Protein AF-0000000079272913 (afdb_homodimer)

InterPro domains:
  IPR000315 B-box-type zinc finger [PS50119] (164-207)
  IPR000315 B-box-type zinc finger [SM00336] (102-149)
  IPR000315 B-box-type zinc finger [SM00336] (164-207)
  IPR001841 Zinc finger, RING-type [PS50089] (20-64)
  IPR001841 Zinc finger, RING-type [SM00184] (20-63)
  IPR011042 Six-bladed beta-propeller, TolB-like [G3DSA:2.120.10.30] (421-635)
  IPR013083 Zinc finger, RING/FYVE/PHD-type [G3DSA:3.30.40.10] (12-93)
  IPR047153 TRIM45/56/19-like [PTHR25462] (18-502)

Radius of gyration: 60.34 Å; Cα contacts (8 Å, |Δi|>4): 2520; chains: 2; bounding box: 81×194×113 Å

Foldseek 3Di:
DVVVVLVVVVVVPPPQQQAAPQVRHGADQWFAFPVRHIHHLVSQVVQCVVPVDDPFWGADPPPRDIGGADPVGSNPGDTDLVSVVVSLVVVVVVVVVPPDPPPQFAWPVDPPRDRFQKAFPVVRTGHHPVVVVVLCPDPVNVPTDIGGPPVPPVPCPPSNVVVVVVQADPVDPPFGFFKAWPVVRDTDGPVCCVPVVVDPVIDMDTPVVVVVVVVVVVVVVVVVVVVVVVVVVVVVVLVVLVVLVVVVVVVLVVVVLVVLVVVVVVVVVVVVVVVVVVQVVLLVVLVVVVVVLVVLQVVLVVLLVVLVVVVVVCVPPPDPVVCVVCVVVSVVSNPCPPSNPGDDDDPVSVDDDDDDDDDDDPDDSDDDDPDKAKDFDDWLFDDPDPPWAQFWFEWEAFPQRWIWTDRQVQQWIWIAHPVSDIDTACSVNAHGWHYWYAFPQRWIWTDGAQKIWIAHNVRHTDDIEGFDPPPPPDPFRWGWAEWEADPQGWIWIFTQRQQWIWIHHNVRHTDDIAHDNQGDHEWEAFPPGKIWHFHQVQQWIFIAHPVNHGQDIDHNADDPWHWGWAYWYADPSGKIKTWTFTVPDQGIWIWIGHNSGHTDGTRDDNAHAWHYWDAGPSGWIWTDRTGIIIIMDID/DVVVVVVVVVVVPPPQQQAAPQVRHGADQWFAFPVRHIHHLVSQVVQCVVPVDDPFWGADPPPRDIGGADPVGSNPGDTDLVSVVVSLVVVVVVVVVPPDPPPQQAWPVDPPRHRFQKAFPVVRTGHRPVVVVVLCPDPVNVPTDIGGPPPPPVPCPPSNVVVVVVQADPVDPPFGFFKAWPVVRDTDGPVCCVPVVVDPVIDMDTPVVVVVVVVVVVVVVVVVVVVVVVVVVVVVVLVVLVVLVVVVVVVLVVVVLVVLVVVVVVVVVVVVVVVVVVQVVLLVVLVVVVVVLVVLLVVLVVLLVVLVVVVVVCVVPPDPVVCVVCVVVSVVSNPCPVSNPRDDDDPVSVDDDDDDDDDDDPDDSDDDDPDKAKDFDDWLFDDPDPPWAQFWFEWEAFPQRWIWTDRQVQQWIWIAHPVSDIDTACSVNAHGWHYWYAFPQRWIWTDGAQKIWIAHNVRHTDDIEGFDPPPPPDPFRWGWAEWEADPQGWIWIFTQRQQWIWIHHNVRHTDDIAHDNQGDHEWEAFPPQKIWHFHQVQQWIFIAHPNNHGQDIDHNADVPWHWGWAYWYADPSGKIKTWTFTVPDQGIWIWIGGNSGHTDGTRDDNAHAWHYWDAGPSGWIWTDRTGIIIIMDID

Organism: Patiria miniata (NCBI:txid46514)

Solvent-accessible surface area (backbone atoms only — not comparable to full-atom values): 66947 Å² total; per-residue (Å²): 118,70,70,62,56,61,56,58,59,57,72,68,53,62,75,79,72,52,36,14,80,85,78,68,38,69,55,50,70,31,28,43,46,65,83,65,50,58,37,21,49,66,54,52,51,51,48,47,68,66,42,83,50,62,91,56,52,43,63,39,89,85,79,62,50,75,26,76,48,45,95,72,32,78,79,53,39,51,71,38,59,47,61,48,37,49,49,51,48,50,51,49,48,44,53,65,71,62,74,53,71,83,68,74,48,44,17,67,78,50,93,78,69,41,59,34,46,30,34,31,65,69,74,70,37,33,22,16,66,69,52,48,54,46,30,63,68,36,83,88,39,44,80,43,52,69,50,60,58,76,73,65,73,84,64,62,52,72,59,50,58,56,47,58,60,66,43,38,30,90,88,43,82,95,30,55,54,52,32,32,28,65,68,78,63,42,77,25,18,73,61,45,43,63,67,77,47,50,54,92,79,45,51,66,36,48,45,73,58,44,47,54,53,49,54,48,54,49,52,52,44,52,50,52,46,52,52,50,51,52,51,45,52,53,40,52,49,48,38,51,42,37,50,50,25,28,52,52,26,45,51,48,36,42,51,52,46,50,51,49,44,52,52,53,43,49,53,48,50,50,39,42,51,53,52,42,51,49,50,52,50,52,50,50,53,45,46,48,53,51,49,51,48,52,49,52,43,48,53,41,50,53,51,50,49,50,49,50,52,49,49,52,52,44,71,73,61,40,52,69,70,58,45,57,67,44,39,68,47,54,54,59,65,55,60,48,77,73,62,68,66,68,74,73,68,62,71,64,64,24,43,47,26,53,48,74,52,88,41,64,53,96,62,67,47,51,43,82,27,62,56,86,44,63,43,82,69,46,67,58,56,54,62,96,57,98,63,44,48,71,26,26,33,13,31,26,55,44,94,88,61,27,33,41,32,23,21,32,68,71,12,28,33,36,35,32,41,88,87,65,50,74,43,81,38,52,64,89,70,39,70,46,34,31,18,34,33,55,44,97,80,41,32,36,40,30,22,32,41,62,32,37,39,33,22,40,73,86,66,43,81,76,52,66,41,64,76,80,75,70,79,73,73,74,80,62,63,62,34,39,26,13,36,29,57,46,96,86,42,36,33,38,37,27,22,38,50,64,18,26,35,38,32,21,42,79,88,53,50,74,73,47,77,39,75,39,87,64,43,28,44,15,29,25,56,42,65,93,59,22,41,34,36,14,17,42,88,78,18,28,42,36,30,25,39,82,86,55,48,78,73,45,74,38,68,56,44,52,93,96,35,66,20,31,30,33,13,32,30,50,53,97,62,25,36,33,38,32,16,23,40,28,80,83,50,84,29,6,31,28,39,34,26,42,77,80,64,47,78,73,47,74,64,44,70,63,30,77,44,38,24,15,36,34,59,41,97,89,56,30,41,39,34,20,30,24,54,33,34,38,31,32,36,70,54,117,71,69,61,56,59,58,57,59,58,70,69,53,61,76,78,72,53,36,15,80,84,77,67,38,70,53,50,68,30,27,44,44,64,83,66,50,57,35,22,50,65,53,52,50,52,48,49,69,66,41,82,52,62,90,56,51,44,63,39,88,86,79,61,49,74,26,76,46,44,94,74,32,78,78,54,38,51,70,37,59,46,59,48,38,48,48,50,49,49,52,48,48,45,50,67,69,62,72,52,71,84,67,72,48,43,17,70,78,53,94,78,68,41,58,34,45,28,35,31,64,68,74,70,37,34,21,15,68,69,52,48,53,45,31,62,67,37,81,89,38,45,81,44,53,69,50,58,62,75,72,67,70,86,63,62,53,71,57,48,56,58,47,57,60,65,41,39,32,91,87,43,84,95,30,54,52,51,32,32,29,65,70,76,63,43,78,25,19,73,62,45,43,62,68,76,47,50,54,91,79,45,52,66,36,47,44,74,58,45,48,54,52,49,54,49,55,50,54,52,46,50,50,54,46,52,55,48,49,53,52,46,52,55,42,52,49,49,39,52,42,36,51,50,26,28,52,52,25,44,52,47,36,42,47,52,46,50,52,51,46,53,52,50,43,50,54,49,52,50,39,42,50,54,51,42,50,49,50,52,49,52,50,51,54,43,46,50,53,51,49,50,49,52,51,53,43,48,54,46,50,51,53,51,49,52,51,51,53,50,50,53,51,43,70,71,61,40,52,70,67,57,44,58,70,42,39,68,46,54,55,60,66,55,62,45,77,74,64,67,64,68,73,72,70,62,70,65,64,24,42,48,28,52,48,73,52,87,39,64,53,94,63,66,47,50,45,82,26,62,57,86,42,62,42,82,70,45,68,57,56,54,62,96,56,96,64,43,48,70,25,25,34,14,30,27,54,44,92,88,62,27,33,43,32,21,20,30,68,70,13,27,33,37,35,32,40,88,87,66,50,76,42,82,38,53,63,87,71,41,71,45,34,31,19,35,33,54,44,95,80,40,32,35,40,31,23,32,42,64,32,38,40,33,23,40,74,86,67,43,82,72,51,68,40,62,75,79,75,70,79,76,74,74,79,62,64,63,33,38,27,13,37,28,58,47,96,86,42,36,33,40,38,27,23,38,49,64,19,27,35,38,33,22,43,80,88,52,50,74,72,47,75,39,76,38,87,63,44,28,44,14,29,24,56,43,64,94,60,22,41,34,34,14,18,43,90,77,18,27,42,36,32,25,38,81,86,55,48,81,72,46,75,39,67,56,44,52,94,95,34,67,20,33,30,34,14,33,30,50,52,96,62,26,37,33,35,32,16,22,41,26,80,81,49,84,27,6,31,28,40,34,26,40,76,81,64,47,81,74,48,72,64,44,70,64,30,77,44,36,24,16,36,33,59,42,96,87,56,31,41,37,36,18,29,24,54,35,35,40,33,31,34,69,53

Structure (mmCIF, N/CA/C/O backbone):
data_AF-0000000079272913-model_v1
#
loop_
_entity.id
_entity.type
_entity.pdbx_description
1 polymer 'Uncharacterized protein'
#
loop_
_atom_site.group_PDB
_atom_site.id
_atom_site.type_symbol
_atom_site.label_atom_id
_atom_site.label_alt_id
_atom_site.label_comp_id
_atom_site.label_asym_id
_atom_site.label_entity_id
_atom_site.label_seq_id
_atom_site.pdbx_PDB_ins_code
_atom_site.Cartn_x
_atom_site.Cartn_y
_atom_site.Cartn_z
_atom_site.occupancy
_atom_site.B_iso_or_equiv
_atom_site.auth_seq_id
_atom_site.auth_comp_id
_atom_site.auth_asym_id
_atom_site.auth_atom_id
_atom_site.pdbx_PDB_model_num
ATOM 1 N N . MET A 1 1 ? 23.469 67.25 48.531 1 22.83 1 MET A N 1
ATOM 2 C CA . MET A 1 1 ? 22.156 66.688 48.219 1 22.83 1 MET A CA 1
ATOM 3 C C . MET A 1 1 ? 21.828 66.875 46.719 1 22.83 1 MET A C 1
ATOM 5 O O . MET A 1 1 ? 21.031 66.125 46.188 1 22.83 1 MET A O 1
ATOM 9 N N . ALA A 1 2 ? 22.281 67.938 46.188 1 29.92 2 ALA A N 1
ATOM 10 C CA . ALA A 1 2 ? 22.062 68.25 44.781 1 29.92 2 ALA A CA 1
ATOM 11 C C . ALA A 1 2 ? 22.859 67.312 43.875 1 29.92 2 ALA A C 1
ATOM 13 O O . ALA A 1 2 ? 22.438 67 42.75 1 29.92 2 ALA A O 1
ATOM 14 N N . GLU A 1 3 ? 23.984 66.938 44.281 1 32.53 3 GLU A N 1
ATOM 15 C CA . GLU A 1 3 ? 24.844 66.062 43.5 1 32.53 3 GLU A CA 1
ATOM 16 C C . GLU A 1 3 ? 24.172 64.688 43.25 1 32.53 3 GLU A C 1
ATOM 18 O O . GLU A 1 3 ? 24.328 64.125 42.156 1 32.53 3 GLU A O 1
ATOM 23 N N . ALA A 1 4 ? 23.547 64.125 44.219 1 34.59 4 ALA A N 1
ATOM 24 C CA . ALA A 1 4 ? 22.938 62.812 44.156 1 34.59 4 ALA A CA 1
ATOM 25 C C . ALA A 1 4 ? 21.734 62.781 43.219 1 34.59 4 ALA A C 1
ATOM 27 O O . ALA A 1 4 ? 21.422 61.75 42.625 1 34.59 4 ALA A O 1
ATOM 28 N N . ALA A 1 5 ? 21.031 63.875 43.125 1 36.38 5 ALA A N 1
ATOM 29 C CA . ALA A 1 5 ? 19.828 63.906 42.281 1 36.38 5 ALA A CA 1
ATOM 30 C C . ALA A 1 5 ? 20.203 63.875 40.781 1 36.38 5 ALA A C 1
ATOM 32 O O . ALA A 1 5 ? 19.469 63.312 39.969 1 36.38 5 ALA A O 1
ATOM 33 N N . ALA A 1 6 ? 21.281 64.5 40.375 1 37.81 6 ALA A N 1
ATOM 34 C CA . ALA A 1 6 ? 21.719 64.5 38.969 1 37.81 6 ALA A CA 1
ATOM 35 C C . ALA A 1 6 ? 22.141 63.094 38.531 1 37.81 6 ALA A C 1
ATOM 37 O O . ALA A 1 6 ? 21.953 62.719 37.375 1 37.81 6 ALA A O 1
ATOM 38 N N . LYS A 1 7 ? 22.703 62.281 39.344 1 41.06 7 LYS A N 1
ATOM 39 C CA . LYS A 1 7 ? 23.188 60.906 39.062 1 41.06 7 LYS A CA 1
ATOM 40 C C . LYS A 1 7 ? 22.031 59.969 38.781 1 41.06 7 LYS A C 1
ATOM 42 O O . LYS A 1 7 ? 22.141 59.062 37.969 1 41.06 7 LYS A O 1
ATOM 47 N N . SER A 1 8 ? 20.891 60.031 39.5 1 37.78 8 SER A N 1
ATOM 48 C CA . SER A 1 8 ? 19.781 59.094 39.375 1 37.78 8 SER A CA 1
ATOM 49 C C . SER A 1 8 ? 18.984 59.344 38.094 1 37.78 8 SER A C 1
ATOM 51 O O . SER A 1 8 ? 18.359 58.406 37.594 1 37.78 8 SER A O 1
ATOM 53 N N . VAL A 1 9 ? 18.828 60.594 37.688 1 39.16 9 VAL A N 1
ATOM 54 C CA . VAL A 1 9 ? 18.062 60.844 36.469 1 39.16 9 VAL A CA 1
ATOM 55 C C . VAL A 1 9 ? 18.797 60.219 35.281 1 39.16 9 VAL A C 1
ATOM 57 O O . VAL A 1 9 ? 18.156 59.719 34.344 1 39.16 9 VAL A O 1
ATOM 60 N N . LEU A 1 10 ? 20.156 60.25 35.281 1 41.31 10 LEU A N 1
ATOM 61 C CA . LEU A 1 10 ? 20.953 59.688 34.188 1 41.31 10 LEU A CA 1
ATOM 62 C C . LEU A 1 10 ? 20.734 58.188 34.062 1 41.31 10 LEU A C 1
ATOM 64 O O . LEU A 1 10 ? 20.969 57.594 33.031 1 41.31 10 LEU A O 1
ATOM 68 N N . GLY A 1 11 ? 20.609 57.5 35.125 1 42.06 11 GLY A N 1
ATOM 69 C CA . GLY A 1 11 ? 20.516 56.062 35.094 1 42.06 11 GLY A CA 1
ATOM 70 C C . GLY A 1 11 ? 19.297 55.562 34.344 1 42.06 11 GLY A C 1
ATOM 71 O O . GLY A 1 11 ? 19.266 54.375 33.938 1 42.06 11 GLY A O 1
ATOM 72 N N . THR A 1 12 ? 18.25 56.281 34.438 1 44.31 12 THR A N 1
ATOM 73 C CA . THR A 1 12 ? 17.047 55.719 33.875 1 44.31 12 THR A CA 1
ATOM 74 C C . THR A 1 12 ? 16.922 56.062 32.406 1 44.31 12 THR A C 1
ATOM 76 O O . THR A 1 12 ? 15.977 55.625 31.734 1 44.31 12 THR A O 1
ATOM 79 N N . ILE A 1 13 ? 17.531 57.219 31.906 1 47.38 13 ILE A N 1
ATOM 80 C CA . ILE A 1 13 ? 17.359 57.5 30.484 1 47.38 13 ILE A CA 1
ATOM 81 C C . ILE A 1 13 ? 18.188 56.5 29.656 1 47.38 13 ILE A C 1
ATOM 83 O O . ILE A 1 13 ? 19.406 56.406 29.828 1 47.38 13 ILE A O 1
ATOM 87 N N . SER A 1 14 ? 17.734 55.5 29.141 1 46.62 14 SER A N 1
ATOM 88 C CA . SER A 1 14 ? 18.438 54.562 28.25 1 46.62 14 SER A CA 1
ATOM 89 C C . SER A 1 14 ? 19.359 55.312 27.281 1 46.62 14 SER A C 1
ATOM 91 O O . SER A 1 14 ? 18.969 56.344 26.719 1 46.62 14 SER A O 1
ATOM 93 N N . ARG A 1 15 ? 20.719 55.188 27.375 1 48.09 15 ARG A N 1
ATOM 94 C CA . ARG A 1 15 ? 21.812 55.656 26.531 1 48.09 15 ARG A CA 1
ATOM 95 C C . ARG A 1 15 ? 21.359 55.812 25.078 1 48.09 15 ARG A C 1
ATOM 97 O O . ARG A 1 15 ? 21.797 56.719 24.375 1 48.09 15 ARG A O 1
ATOM 104 N N . GLY A 1 16 ? 20.547 54.938 24.625 1 52.78 16 GLY A N 1
ATOM 105 C CA . GLY A 1 16 ? 20.094 54.906 23.25 1 52.78 16 GLY A CA 1
ATOM 106 C C . GLY A 1 16 ? 19.266 56.125 22.859 1 52.78 16 GLY A C 1
ATOM 107 O O . GLY A 1 16 ? 19.078 56.406 21.672 1 52.78 16 GLY A O 1
ATOM 108 N N . HIS A 1 17 ? 18.875 56.938 23.875 1 61.5 17 HIS A N 1
ATOM 109 C CA . HIS A 1 17 ? 17.953 58.062 23.609 1 61.5 17 HIS A CA 1
ATOM 110 C C . HIS A 1 17 ? 18.703 59.344 23.391 1 61.5 17 HIS A C 1
ATOM 112 O O . HIS A 1 17 ? 18.109 60.375 23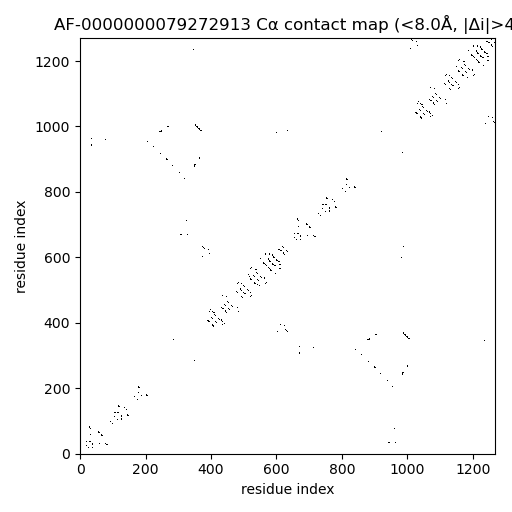.031 1 61.5 17 HIS A O 1
ATOM 118 N N . LEU A 1 18 ? 19.984 59.375 23.531 1 71.25 18 LEU A N 1
ATOM 119 C CA . LEU A 1 18 ? 20.703 60.625 23.391 1 71.25 18 LEU A CA 1
ATOM 120 C C . LEU A 1 18 ? 21.469 60.688 22.078 1 71.25 18 LEU A C 1
ATOM 122 O O . LEU A 1 18 ? 22.328 61.531 21.891 1 71.25 18 LEU A O 1
ATOM 126 N N . GLU A 1 19 ? 21.188 59.719 21.297 1 77.69 19 GLU A N 1
ATOM 127 C CA . GLU A 1 19 ? 21.891 59.688 20.016 1 77.69 19 GLU A CA 1
ATOM 128 C C . GLU A 1 19 ? 20.922 59.938 18.859 1 77.69 19 GLU A C 1
ATOM 130 O O . GLU A 1 19 ? 19.781 59.469 18.875 1 77.69 19 GLU A O 1
ATOM 135 N N . CYS A 1 20 ? 21.375 60.75 18.031 1 79.81 20 CYS A N 1
ATOM 136 C CA . CYS A 1 20 ? 20.625 60.969 16.797 1 79.81 20 CYS A CA 1
ATOM 137 C C . CYS A 1 20 ? 20.547 59.688 15.977 1 79.81 20 CYS A C 1
ATOM 139 O O . CYS A 1 20 ? 21.562 59.062 15.734 1 79.81 20 CYS A O 1
ATOM 141 N N . PRO A 1 21 ? 19.406 59.25 15.602 1 75.38 21 PRO A N 1
ATOM 142 C CA . PRO A 1 21 ? 19.266 58.031 14.844 1 75.38 21 PRO A CA 1
ATOM 143 C C . PRO A 1 21 ? 19.859 58.094 13.438 1 75.38 21 PRO A C 1
ATOM 145 O O . PRO A 1 21 ? 20.109 57.094 12.805 1 75.38 21 PRO A O 1
ATOM 148 N N . ILE A 1 22 ? 20.125 59.281 12.875 1 78.06 22 ILE A N 1
ATOM 149 C CA . ILE A 1 22 ? 20.672 59.469 11.531 1 78.06 22 ILE A CA 1
ATOM 150 C C . ILE A 1 22 ? 22.188 59.344 11.578 1 78.06 22 ILE A C 1
ATOM 152 O O . ILE A 1 22 ? 22.781 58.531 10.898 1 78.06 22 ILE A O 1
ATOM 156 N N . CYS A 1 23 ? 22.797 60.188 12.453 1 75.44 23 CYS A N 1
ATOM 157 C CA . CYS A 1 23 ? 24.25 60.219 12.477 1 75.44 23 CYS A CA 1
ATOM 158 C C . CYS A 1 23 ? 24.797 59.281 13.547 1 75.44 23 CYS A C 1
ATOM 160 O O . CYS A 1 23 ? 26 59 13.57 1 75.44 23 CYS A O 1
ATOM 162 N N . CYS A 1 24 ? 24.062 58.781 14.461 1 75.75 24 CYS A N 1
ATOM 163 C CA . CYS A 1 24 ? 24.422 57.875 15.539 1 75.75 24 CYS A CA 1
ATOM 164 C C . CYS A 1 24 ? 25.391 58.531 16.516 1 75.75 24 CYS A C 1
ATOM 166 O O . CYS A 1 24 ? 26.156 57.844 17.188 1 75.75 24 CYS A O 1
ATOM 168 N N . CYS A 1 25 ? 25.391 59.812 16.484 1 75.56 25 CYS A N 1
ATOM 169 C CA . CYS A 1 25 ? 26.188 60.562 17.438 1 75.56 25 CYS A CA 1
ATOM 170 C C . CYS A 1 25 ? 25.297 61.312 18.438 1 75.56 25 CYS A C 1
ATOM 172 O O . CYS A 1 25 ? 24.062 61.219 18.344 1 75.56 25 CYS A O 1
ATOM 174 N N . ARG A 1 26 ? 25.953 61.812 19.406 1 78.94 26 ARG A N 1
ATOM 175 C CA . ARG A 1 26 ? 25.219 62.594 20.391 1 78.94 26 ARG A CA 1
ATOM 176 C C . ARG A 1 26 ? 24.547 63.781 19.719 1 78.94 26 ARG A C 1
ATOM 178 O O . ARG A 1 26 ? 25.125 64.438 18.828 1 78.94 26 ARG A O 1
ATOM 185 N N . PHE A 1 27 ? 23.359 64.062 20.141 1 82.06 27 PHE A N 1
ATOM 186 C CA . PHE A 1 27 ? 22.547 65.125 19.531 1 82.06 27 PHE A CA 1
ATOM 187 C C . PHE A 1 27 ? 23.281 66.438 19.547 1 82.06 27 PHE A C 1
ATOM 189 O O . PHE A 1 27 ? 23.891 66.812 20.547 1 82.06 27 PHE A O 1
ATOM 196 N N . THR A 1 28 ? 23.391 67.062 18.438 1 77.88 28 THR A N 1
ATOM 197 C CA . THR A 1 28 ? 23.828 68.438 18.297 1 77.88 28 THR A CA 1
ATOM 198 C C . THR A 1 28 ? 22.688 69.312 17.812 1 77.88 28 THR A C 1
ATOM 200 O O . THR A 1 28 ? 22.203 69.125 16.688 1 77.88 28 THR A O 1
ATOM 203 N N . ASP A 1 29 ? 22.25 70.188 18.641 1 79 29 ASP A N 1
ATOM 204 C CA . ASP A 1 29 ? 21.109 71.062 18.344 1 79 29 ASP A CA 1
ATOM 205 C C . ASP A 1 29 ? 19.891 70.25 17.906 1 79 29 ASP A C 1
ATOM 207 O O . ASP A 1 29 ? 19.453 70.375 16.766 1 79 29 ASP A O 1
ATOM 211 N N . PRO A 1 30 ? 19.438 69.5 18.781 1 84.5 30 PRO A N 1
ATOM 212 C CA . PRO A 1 30 ? 18.328 68.562 18.453 1 84.5 30 PRO A CA 1
ATOM 213 C C . PRO A 1 30 ? 17.047 69.312 18.109 1 84.5 30 PRO A C 1
ATOM 215 O O . PRO A 1 30 ? 16.688 70.312 18.766 1 84.5 30 PRO A O 1
ATOM 218 N N . LYS A 1 31 ? 16.438 68.938 17.016 1 85.69 31 LYS A N 1
ATOM 219 C CA . LYS A 1 31 ? 15.133 69.438 16.578 1 85.69 31 LYS A CA 1
ATOM 220 C C . LYS A 1 31 ? 14.055 68.375 16.672 1 85.69 31 LYS A C 1
ATOM 222 O O . LYS A 1 31 ? 14.328 67.188 16.438 1 85.69 31 LYS A O 1
ATOM 227 N N . LEU A 1 32 ? 12.945 68.75 17.078 1 86.19 32 LEU A N 1
ATOM 228 C CA . LEU A 1 32 ? 11.828 67.812 17.234 1 86.19 32 LEU A CA 1
ATOM 229 C C . LEU A 1 32 ? 10.922 67.812 16.016 1 86.19 32 LEU A C 1
ATOM 231 O O . LEU A 1 32 ? 10.5 68.938 15.578 1 86.19 32 LEU A O 1
ATOM 235 N N . LEU A 1 33 ? 10.711 66.688 15.484 1 85.44 33 LEU A N 1
ATOM 236 C CA . LEU A 1 33 ? 9.805 66.625 14.344 1 85.44 33 LEU A CA 1
ATOM 237 C C . LEU A 1 33 ? 8.359 66.438 14.812 1 85.44 33 LEU A C 1
ATOM 239 O O . LEU A 1 33 ? 8.109 66.312 16.016 1 85.44 33 LEU A O 1
ATOM 243 N N . ASP A 1 34 ? 7.371 66.5 13.82 1 82.06 34 ASP A N 1
ATOM 244 C CA . ASP A 1 34 ? 5.953 66.375 14.148 1 82.06 34 ASP A CA 1
ATOM 245 C C . ASP A 1 34 ? 5.645 65 14.727 1 82.06 34 ASP A C 1
ATOM 247 O O . ASP A 1 34 ? 4.68 64.812 15.477 1 82.06 34 ASP A O 1
ATOM 251 N N . CYS A 1 35 ? 6.527 64 14.453 1 79.06 35 CYS A N 1
ATOM 252 C CA . CYS A 1 35 ? 6.328 62.656 14.914 1 79.06 35 CYS A CA 1
ATOM 253 C C . CYS A 1 35 ? 6.984 62.438 16.266 1 79.06 35 CYS A C 1
ATOM 255 O O . CYS A 1 35 ? 6.969 61.312 16.797 1 79.06 35 CYS A O 1
ATOM 257 N N . LEU A 1 36 ? 7.598 63.469 16.797 1 80.88 36 LEU A N 1
ATOM 258 C CA . LEU A 1 36 ? 8.211 63.562 18.109 1 80.88 36 LEU A CA 1
ATOM 259 C C . LEU A 1 36 ? 9.578 62.875 18.109 1 80.88 36 LEU A C 1
ATOM 261 O O . LEU A 1 36 ? 10.18 62.688 19.172 1 80.88 36 LEU A O 1
ATOM 265 N N . HIS A 1 37 ? 10.023 62.469 16.906 1 80.62 37 HIS A N 1
ATOM 266 C CA . HIS A 1 37 ? 11.406 62.031 16.828 1 80.62 37 HIS A CA 1
ATOM 267 C C . HIS A 1 37 ? 12.359 63.219 16.75 1 80.62 37 HIS A C 1
ATOM 269 O O . HIS A 1 37 ? 12.047 64.25 16.125 1 80.62 37 HIS A O 1
ATOM 275 N N . SER A 1 38 ? 13.391 63.062 17.438 1 84.81 38 SER A N 1
ATOM 276 C CA . SER A 1 38 ? 14.383 64.125 17.453 1 84.81 38 SER A CA 1
ATOM 277 C C . SER A 1 38 ? 15.578 63.781 16.578 1 84.81 38 SER A C 1
ATOM 279 O O . SER A 1 38 ? 16.016 62.625 16.531 1 84.81 38 SER A O 1
ATOM 281 N N . CYS A 1 39 ? 16 64.812 15.82 1 86.31 39 CYS A N 1
ATOM 282 C CA . CYS A 1 39 ? 17.188 64.688 14.977 1 86.31 39 CYS A CA 1
ATOM 283 C C . CYS A 1 39 ? 18.062 65.938 15.078 1 86.31 39 CYS A C 1
ATOM 285 O O . CYS A 1 39 ? 17.562 67 15.406 1 86.31 39 CYS A O 1
ATOM 287 N N . CYS A 1 40 ? 19.359 65.688 14.789 1 84.56 40 CYS A N 1
ATOM 288 C CA . CYS A 1 40 ? 20.266 66.875 14.758 1 84.56 40 CYS A CA 1
ATOM 289 C C . CYS A 1 40 ? 19.906 67.812 13.617 1 84.56 40 CYS A C 1
ATOM 291 O O . CYS A 1 40 ? 19.469 67.312 12.555 1 84.56 40 CYS A O 1
ATOM 293 N N . LEU A 1 41 ? 20.031 69.062 13.844 1 85.38 41 LEU A N 1
ATOM 294 C CA . LEU A 1 41 ? 19.75 70 12.812 1 85.38 41 LEU A CA 1
ATOM 295 C C . LEU A 1 41 ? 20.562 69.75 11.555 1 85.38 41 LEU A C 1
ATOM 297 O O . LEU A 1 41 ? 20.031 69.75 10.445 1 85.38 41 LEU A O 1
ATOM 301 N N . ASN A 1 42 ? 21.812 69.375 11.734 1 82.19 42 ASN A N 1
ATOM 302 C CA . ASN A 1 42 ? 22.688 69.125 10.594 1 82.19 42 ASN A CA 1
ATOM 303 C C . ASN A 1 42 ? 22.266 67.875 9.852 1 82.19 42 ASN A C 1
ATOM 305 O O . ASN A 1 42 ? 22.328 67.812 8.617 1 82.19 42 ASN A O 1
ATOM 309 N N . CYS A 1 43 ? 21.906 66.938 10.609 1 84.81 43 CYS A N 1
ATOM 310 C CA . CYS A 1 43 ? 21.469 65.688 10.008 1 84.81 43 CYS A CA 1
ATOM 311 C C . CYS A 1 43 ? 20.203 65.875 9.188 1 84.81 43 CYS A C 1
ATOM 313 O O . CYS A 1 43 ? 20.047 65.25 8.125 1 84.81 43 CYS A O 1
ATOM 315 N N . LEU A 1 44 ? 19.312 66.625 9.68 1 86 44 LEU A N 1
ATOM 316 C CA . LEU A 1 44 ? 18.078 66.938 8.961 1 86 44 LEU A CA 1
ATOM 317 C C . LEU A 1 44 ? 18.375 67.688 7.672 1 86 44 LEU A C 1
ATOM 319 O O . LEU A 1 44 ? 17.719 67.5 6.652 1 86 44 LEU A O 1
ATOM 323 N N . ASP A 1 45 ? 19.328 68.5 7.699 1 83.62 45 ASP A N 1
ATOM 324 C CA . ASP A 1 45 ? 19.734 69.25 6.523 1 83.62 45 ASP A CA 1
ATOM 325 C C . ASP A 1 45 ? 20.281 68.312 5.438 1 83.62 45 ASP A C 1
ATOM 327 O O . ASP A 1 45 ? 19.953 68.5 4.258 1 83.62 45 ASP A O 1
ATOM 331 N N . GLU A 1 46 ? 21.047 67.5 5.914 1 82.25 46 GLU A N 1
ATOM 332 C CA . GLU A 1 46 ? 21.594 66.5 4.969 1 82.25 46 GLU A CA 1
ATOM 333 C C . GLU A 1 46 ? 20.484 65.625 4.371 1 82.25 46 GLU A C 1
ATOM 335 O O . GLU A 1 46 ? 20.547 65.312 3.188 1 82.25 46 GLU A O 1
ATOM 340 N N . LEU A 1 47 ? 19.594 65.188 5.117 1 81.62 47 LEU A N 1
ATOM 341 C CA . LEU A 1 47 ? 18.5 64.375 4.672 1 81.62 47 LEU A CA 1
ATOM 342 C C . LEU A 1 47 ? 17.672 65.062 3.605 1 81.62 47 LEU A C 1
ATOM 344 O O . LEU A 1 47 ? 17.234 64.438 2.635 1 81.62 47 LEU A O 1
ATOM 348 N N . ILE A 1 48 ? 17.344 66.312 3.861 1 77.88 48 ILE A N 1
ATOM 349 C CA . ILE A 1 48 ? 16.547 67.062 2.912 1 77.88 48 ILE A CA 1
ATOM 350 C C . ILE A 1 48 ? 17.297 67.188 1.587 1 77.88 48 ILE A C 1
ATOM 352 O O . ILE A 1 48 ? 16.688 67.125 0.516 1 77.88 48 ILE A O 1
ATOM 356 N N . SER A 1 49 ? 18.547 67.375 1.796 1 74.06 49 SER A N 1
ATOM 357 C CA . SER A 1 49 ? 19.344 67.5 0.584 1 74.06 49 SER A CA 1
ATOM 358 C C . SER A 1 49 ? 19.328 66.188 -0.22 1 74.06 49 SER A C 1
ATOM 360 O O . SER A 1 49 ? 19.391 66.25 -1.451 1 74.06 49 SER A O 1
ATOM 362 N N . ARG A 1 50 ? 19.203 65.188 0.471 1 69.25 50 ARG A N 1
ATOM 363 C CA . ARG A 1 50 ? 19.219 63.875 -0.194 1 69.25 50 ARG A CA 1
ATOM 364 C C . ARG A 1 50 ? 17.844 63.531 -0.763 1 69.25 50 ARG A C 1
ATOM 366 O O . ARG A 1 50 ? 17.75 62.844 -1.769 1 69.25 50 ARG A O 1
ATOM 373 N N . GLN A 1 51 ? 16.906 63.844 0.07 1 68.62 51 GLN A N 1
ATOM 374 C CA . GLN A 1 51 ? 15.539 63.5 -0.33 1 68.62 51 GLN A CA 1
ATOM 375 C C . GLN A 1 51 ? 14.992 64.5 -1.336 1 68.62 51 GLN A C 1
ATOM 377 O O . GLN A 1 51 ? 15.375 65.688 -1.312 1 68.62 51 GLN A O 1
ATOM 382 N N . GLN A 1 52 ? 15.055 64.375 -2.635 1 55.94 52 GLN A N 1
ATOM 383 C CA . GLN A 1 52 ? 14.445 65.312 -3.561 1 55.94 52 GLN A CA 1
ATOM 384 C C . GLN A 1 52 ? 13.227 66 -2.936 1 55.94 52 GLN A C 1
ATOM 386 O O . GLN A 1 52 ? 12.117 65.438 -3 1 55.94 52 GLN A O 1
ATOM 391 N N . PRO A 1 53 ? 13.359 66.625 -1.985 1 51.59 53 PRO A N 1
ATOM 392 C CA . PRO A 1 53 ? 12.258 67.188 -1.182 1 51.59 53 PRO A CA 1
ATOM 393 C C . PRO A 1 53 ? 11.211 67.938 -2.021 1 51.59 53 PRO A C 1
ATOM 395 O O . PRO A 1 53 ? 11.57 68.625 -2.965 1 51.59 53 PRO A O 1
ATOM 398 N N . LYS A 1 54 ? 10.219 67.438 -2.346 1 55.03 54 LYS A N 1
ATOM 399 C CA . LYS A 1 54 ? 9.219 68.438 -2.65 1 55.03 54 LYS A CA 1
ATOM 400 C C . LYS A 1 54 ? 9.336 69.625 -1.698 1 55.03 54 LYS A C 1
ATOM 402 O O . LYS A 1 54 ? 9.766 69.438 -0.553 1 55.03 54 LYS A O 1
ATOM 407 N N . ALA A 1 55 ? 9.305 70.75 -2.008 1 59.56 55 ALA A N 1
ATOM 408 C CA . ALA A 1 55 ? 9.406 72.062 -1.39 1 59.56 55 ALA A CA 1
ATOM 409 C C . ALA A 1 55 ? 8.594 72.125 -0.097 1 59.56 55 ALA A C 1
ATOM 411 O O . ALA A 1 55 ? 7.387 71.938 -0.102 1 59.56 55 ALA A O 1
ATOM 412 N N . GLY A 1 56 ? 9.234 72.062 1.269 1 71.06 56 GLY A N 1
ATOM 413 C CA . GLY A 1 56 ? 8.625 72.5 2.518 1 71.06 56 GLY A CA 1
ATOM 414 C C . GLY A 1 56 ? 8.281 71.375 3.434 1 71.06 56 GLY A C 1
ATOM 415 O O . GLY A 1 56 ? 7.551 71.5 4.414 1 71.06 56 GLY A O 1
ATOM 416 N N . GLU A 1 57 ? 8.672 70 3 1 83.12 57 GLU A N 1
ATOM 417 C CA . GLU A 1 57 ? 8.328 68.875 3.867 1 83.12 57 GLU A CA 1
ATOM 418 C C . GLU A 1 57 ? 9.531 68 4.098 1 83.12 57 GLU A C 1
ATOM 420 O O . GLU A 1 57 ? 10.414 67.875 3.238 1 83.12 57 GLU A O 1
ATOM 425 N N . ILE A 1 58 ? 9.664 67.375 5.309 1 83.06 58 ILE A N 1
ATOM 426 C CA . ILE A 1 58 ? 10.703 66.375 5.629 1 83.06 58 ILE A CA 1
ATOM 427 C C . ILE A 1 58 ? 10.07 65.062 6.082 1 83.06 58 ILE A C 1
ATOM 429 O O . ILE A 1 58 ? 9.102 65.062 6.844 1 83.06 58 ILE A O 1
ATOM 433 N N . THR A 1 59 ? 10.578 64.062 5.562 1 85.5 59 THR A N 1
ATOM 434 C CA . THR A 1 59 ? 10.078 62.781 5.926 1 85.5 59 THR A CA 1
ATOM 435 C C . THR A 1 59 ? 10.977 62.125 6.973 1 85.5 59 THR A C 1
ATOM 437 O O . THR A 1 59 ? 12.195 62.031 6.777 1 85.5 59 THR A O 1
ATOM 440 N N . CYS A 1 60 ? 10.383 61.781 8.094 1 83.56 60 CYS A N 1
ATOM 441 C CA . CYS A 1 60 ? 11.141 61.156 9.172 1 83.56 60 CYS A CA 1
ATOM 442 C C . CYS A 1 60 ? 11.711 59.812 8.727 1 83.56 60 CYS A C 1
ATOM 444 O O . CYS A 1 60 ? 10.992 58.969 8.195 1 83.56 60 CYS A O 1
ATOM 446 N N . PRO A 1 61 ? 12.875 59.594 8.812 1 79.5 61 PRO A N 1
ATOM 447 C CA . PRO A 1 61 ? 13.508 58.344 8.367 1 79.5 61 PRO A CA 1
ATOM 448 C C . PRO A 1 61 ? 13.094 57.125 9.203 1 79.5 61 PRO A C 1
ATOM 450 O O . PRO A 1 61 ? 13.289 55.969 8.781 1 79.5 61 PRO A O 1
ATOM 453 N N . PHE A 1 62 ? 12.625 57.344 10.336 1 74.31 62 PHE A N 1
ATOM 454 C CA . PHE A 1 62 ? 12.297 56.25 11.25 1 74.31 62 PHE A CA 1
ATOM 455 C C . PHE A 1 62 ? 10.859 55.781 11.055 1 74.31 62 PHE A C 1
ATOM 457 O O . PHE A 1 62 ? 10.57 54.594 11.078 1 74.31 62 PHE A O 1
ATOM 464 N N . CYS A 1 63 ? 9.977 56.781 10.945 1 73.19 63 CYS A N 1
ATOM 465 C CA . CYS A 1 63 ? 8.57 56.375 10.891 1 73.19 63 CYS A CA 1
ATOM 466 C C . CYS A 1 63 ? 7.934 56.812 9.578 1 73.19 63 CYS A C 1
ATOM 468 O O . CYS A 1 63 ? 6.766 56.531 9.32 1 73.19 63 CYS A O 1
ATOM 470 N N . ARG A 1 64 ? 8.625 57.625 8.758 1 78.06 64 ARG A N 1
ATOM 471 C CA . ARG A 1 64 ? 8.258 58.031 7.406 1 78.06 64 ARG A CA 1
ATOM 472 C C . ARG A 1 64 ? 7.121 59.031 7.426 1 78.06 64 ARG A C 1
ATOM 474 O O . ARG A 1 64 ? 6.488 59.281 6.398 1 78.06 64 ARG A O 1
ATOM 481 N N . ARG A 1 65 ? 6.863 59.531 8.617 1 80.25 65 ARG A N 1
ATOM 482 C CA . ARG A 1 65 ? 5.859 60.594 8.68 1 80.25 65 ARG A CA 1
ATOM 483 C C . ARG A 1 65 ? 6.418 61.906 8.164 1 80.25 65 ARG A C 1
ATOM 485 O O . ARG A 1 65 ? 7.605 62.188 8.328 1 80.25 65 ARG A O 1
ATOM 492 N N . VAL A 1 66 ? 5.578 62.719 7.641 1 85.31 66 VAL A N 1
ATOM 493 C CA . VAL A 1 66 ? 5.984 63.969 7.004 1 85.31 66 VAL A CA 1
ATOM 494 C C . VAL A 1 66 ? 5.816 65.125 7.98 1 85.31 66 VAL A C 1
ATOM 496 O O . VAL A 1 66 ? 4.809 65.25 8.688 1 85.31 66 VAL A O 1
ATOM 499 N N . THR A 1 67 ? 6.863 65.938 8.188 1 85.12 67 THR A N 1
ATOM 500 C CA . THR A 1 67 ? 6.848 67.125 8.984 1 85.12 67 THR A CA 1
ATOM 501 C C . THR A 1 67 ? 7.012 68.375 8.094 1 85.12 67 THR A C 1
ATOM 503 O O . THR A 1 67 ? 7.871 68.375 7.207 1 85.12 67 THR A O 1
ATOM 506 N N . ALA A 1 68 ? 6.102 69.312 8.289 1 83.94 68 ALA A N 1
ATOM 507 C CA . ALA A 1 68 ? 6.188 70.562 7.516 1 83.94 68 ALA A CA 1
ATOM 508 C C . ALA A 1 68 ? 7.324 71.438 8.023 1 83.94 68 ALA A C 1
ATOM 510 O O . ALA A 1 68 ? 7.461 71.688 9.234 1 83.94 68 ALA A O 1
ATOM 511 N N . VAL A 1 69 ? 8.164 71.875 7.145 1 82.75 69 VAL A N 1
ATOM 512 C CA . VAL A 1 69 ? 9.25 72.812 7.5 1 82.75 69 VAL A CA 1
ATOM 513 C C . VAL A 1 69 ? 8.719 74.25 7.566 1 82.75 69 VAL A C 1
ATOM 515 O O . VAL A 1 69 ? 8.102 74.75 6.613 1 82.75 69 VAL A O 1
ATOM 518 N N . PRO A 1 70 ? 8.93 74.875 8.742 1 79.75 70 PRO A N 1
ATOM 519 C CA . PRO A 1 70 ? 8.461 76.25 8.859 1 79.75 70 PRO A CA 1
ATOM 520 C C . PRO A 1 70 ? 9.148 77.188 7.859 1 79.75 70 PRO A C 1
ATOM 522 O O . PRO A 1 70 ? 10.156 76.812 7.262 1 79.75 70 PRO A O 1
ATOM 525 N N . ASP A 1 71 ? 8.562 78.375 7.668 1 75.56 71 ASP A N 1
ATOM 526 C CA . ASP A 1 71 ? 9.07 79.375 6.734 1 75.56 71 ASP A CA 1
ATOM 527 C C . ASP A 1 71 ? 10.484 79.812 7.105 1 75.56 71 ASP A C 1
ATOM 529 O O . ASP A 1 71 ? 11.266 80.25 6.242 1 75.56 71 ASP A O 1
ATOM 533 N N . THR A 1 72 ? 10.773 79.688 8.352 1 75.38 72 THR A N 1
ATOM 534 C CA . THR A 1 72 ? 12.078 80.125 8.844 1 75.38 72 THR A CA 1
ATOM 535 C C . THR A 1 72 ? 13.125 79 8.594 1 75.38 72 THR A C 1
ATOM 537 O O . THR A 1 72 ? 14.305 79.188 8.906 1 75.38 72 THR A O 1
ATOM 540 N N . GLY A 1 73 ? 12.68 78 7.93 1 78.19 73 GLY A N 1
ATOM 541 C CA . GLY A 1 73 ? 13.594 76.875 7.645 1 78.19 73 GLY A CA 1
ATOM 542 C C . GLY A 1 73 ? 13.625 75.875 8.734 1 78.19 73 GLY A C 1
ATOM 543 O O . GLY A 1 73 ? 12.742 75.812 9.586 1 78.19 73 GLY A O 1
ATOM 544 N N . LEU A 1 74 ? 14.688 75.062 8.766 1 82.19 74 LEU A N 1
ATOM 545 C CA . LEU A 1 74 ? 14.844 73.938 9.711 1 82.19 74 LEU A CA 1
ATOM 546 C C . LEU A 1 74 ? 15.094 74.438 11.125 1 82.19 74 LEU A C 1
ATOM 548 O O . LEU A 1 74 ? 14.781 73.812 12.109 1 82.19 74 LEU A O 1
ATOM 552 N N . GLN A 1 75 ? 15.609 75.688 11.141 1 77 75 GLN A N 1
ATOM 553 C CA . GLN A 1 75 ? 15.906 76.312 12.422 1 77 75 GLN A CA 1
ATOM 554 C C . GLN A 1 75 ? 14.625 76.688 13.172 1 77 75 GLN A C 1
ATOM 556 O O . GLN A 1 75 ? 14.641 76.875 14.391 1 77 75 GLN A O 1
ATOM 561 N N . GLY A 1 76 ? 13.594 76.688 12.328 1 77.12 76 GLY A N 1
ATOM 562 C CA . GLY A 1 76 ? 12.305 77.062 12.914 1 77.12 76 GLY A CA 1
ATOM 563 C C . GLY A 1 76 ? 11.625 75.875 13.602 1 77.12 76 GLY A C 1
ATOM 564 O O . GLY A 1 76 ? 10.609 76.062 14.273 1 77.12 76 GLY A O 1
ATOM 565 N N . LEU A 1 77 ? 12.227 74.812 13.508 1 83.19 77 LEU A N 1
ATOM 566 C CA . LEU A 1 77 ? 11.672 73.625 14.203 1 83.19 77 LEU A CA 1
ATOM 567 C C . LEU A 1 77 ? 11.906 73.75 15.711 1 83.19 77 LEU A C 1
ATOM 569 O O . LEU A 1 77 ? 12.883 74.375 16.141 1 83.19 77 LEU A O 1
ATOM 573 N N . PRO A 1 78 ? 10.93 73.188 16.422 1 78.75 78 PRO A N 1
ATOM 574 C CA . PRO A 1 78 ? 11.078 73.312 17.875 1 78.75 78 PRO A CA 1
ATOM 575 C C . PRO A 1 78 ? 12.359 72.625 18.391 1 78.75 78 PRO A C 1
ATOM 577 O O . PRO A 1 78 ? 12.75 71.562 17.922 1 78.75 78 PRO A O 1
ATOM 580 N N . ASN A 1 79 ? 13.055 73.438 19.297 1 76.19 79 ASN A N 1
ATOM 581 C CA . ASN A 1 79 ? 14.25 72.938 19.953 1 76.19 79 ASN A CA 1
ATOM 582 C C . ASN A 1 79 ? 13.898 72 21.109 1 76.19 79 ASN A C 1
ATOM 584 O O . ASN A 1 79 ? 12.898 72.25 21.797 1 76.19 79 ASN A O 1
ATOM 588 N N . CYS A 1 80 ? 14.664 70.938 21.172 1 73.12 80 CYS A N 1
ATOM 589 C CA . CYS A 1 80 ? 14.523 70.062 22.328 1 73.12 80 CYS A CA 1
ATOM 590 C C . CYS A 1 80 ? 15.531 70.438 23.406 1 73.12 80 CYS A C 1
ATOM 592 O O . CYS A 1 80 ? 16.625 69.875 23.469 1 73.12 80 CYS A O 1
ATOM 594 N N . PHE A 1 81 ? 15.156 71.312 24.203 1 69.06 81 PHE A N 1
ATOM 595 C CA . PHE A 1 81 ? 16.094 71.875 25.172 1 69.06 81 PHE A CA 1
ATOM 596 C C . PHE A 1 81 ? 16.484 70.812 26.203 1 69.06 81 PHE A C 1
ATOM 598 O O . PHE A 1 81 ? 17.641 70.812 26.656 1 69.06 81 PHE A O 1
ATOM 605 N N . PHE A 1 82 ? 15.516 70.125 26.438 1 71.44 82 PHE A N 1
ATOM 606 C CA . PHE A 1 82 ? 15.828 69.062 27.438 1 71.44 82 PHE A CA 1
ATOM 607 C C . PHE A 1 82 ? 16.906 68.125 26.922 1 71.44 82 PHE A C 1
ATOM 609 O O . PHE A 1 82 ? 17.812 67.75 27.672 1 71.44 82 PHE A O 1
ATOM 616 N N . LEU A 1 83 ? 16.781 67.688 25.672 1 74.88 83 LEU A N 1
ATOM 617 C CA . LEU A 1 83 ? 17.797 66.812 25.109 1 74.88 83 LEU A CA 1
ATOM 618 C C . LEU A 1 83 ? 19.156 67.5 25.078 1 74.88 83 LEU A C 1
ATOM 620 O O . LEU A 1 83 ? 20.172 66.938 25.359 1 74.88 83 LEU A O 1
ATOM 624 N N . SER A 1 84 ? 19.094 68.75 24.766 1 71.5 84 SER A N 1
ATOM 625 C CA . SER A 1 84 ? 20.328 69.562 24.734 1 71.5 84 SER A CA 1
ATOM 626 C C . SER A 1 84 ? 20.953 69.625 26.125 1 71.5 84 SER A C 1
ATOM 628 O O . SER A 1 84 ? 22.172 69.5 26.281 1 71.5 84 SER A O 1
ATOM 630 N N . SER A 1 85 ? 20.062 69.812 27.016 1 67.62 85 SER A N 1
ATOM 631 C CA . SER A 1 85 ? 20.547 69.875 28.391 1 67.62 85 SER A CA 1
ATOM 632 C C . SER A 1 85 ? 21.125 68.562 28.875 1 67.62 85 SER A C 1
ATOM 634 O O . SER A 1 85 ? 22.141 68.562 29.562 1 67.62 85 SER A O 1
ATOM 636 N N . LEU A 1 86 ? 20.438 67.625 28.469 1 72.44 86 LEU A N 1
ATOM 637 C CA . LEU A 1 86 ? 20.891 66.25 28.875 1 72.44 86 LEU A CA 1
ATOM 638 C C . LEU A 1 86 ? 22.234 65.938 28.234 1 72.44 86 LEU A C 1
ATOM 640 O O . LEU A 1 86 ? 23.125 65.375 28.891 1 72.44 86 LEU A O 1
ATOM 644 N N . VAL A 1 87 ? 22.359 66.25 26.984 1 72.25 87 VAL A N 1
ATOM 645 C CA . VAL A 1 87 ? 23.625 66.062 26.297 1 72.25 87 VAL A CA 1
ATOM 646 C C . VAL A 1 87 ? 24.734 66.875 26.969 1 72.25 87 VAL A C 1
ATOM 648 O O . VAL A 1 87 ? 25.844 66.375 27.172 1 72.25 87 VAL A O 1
ATOM 651 N N . ASP A 1 88 ? 24.391 68.062 27.328 1 67.19 88 ASP A N 1
ATOM 652 C CA . ASP A 1 88 ? 25.359 68.938 27.984 1 67.19 88 ASP A CA 1
ATOM 653 C C . ASP A 1 88 ? 25.781 68.375 29.344 1 67.19 88 ASP A C 1
ATOM 655 O O . ASP A 1 88 ? 26.969 68.375 29.688 1 67.19 88 ASP A O 1
ATOM 659 N N . GLU A 1 89 ? 24.781 67.938 29.969 1 67.06 89 GLU A N 1
ATOM 660 C CA . GLU A 1 89 ? 25.062 67.375 31.281 1 67.06 89 GLU A CA 1
ATOM 661 C C . GLU A 1 89 ? 25.922 66.125 31.172 1 67.06 89 GLU A C 1
ATOM 663 O O . GLU A 1 89 ? 26.828 65.875 31.969 1 67.06 89 GLU A O 1
ATOM 668 N N . PHE A 1 90 ? 25.562 65.312 30.219 1 68.75 90 PHE A N 1
ATOM 669 C CA . PHE A 1 90 ? 26.328 64.125 29.984 1 68.75 90 PHE A CA 1
ATOM 670 C C . PHE A 1 90 ? 27.766 64.438 29.594 1 68.75 90 PHE A C 1
ATOM 672 O O . PHE A 1 90 ? 28.703 63.781 30.062 1 68.75 90 PHE A O 1
ATOM 679 N N . ASN A 1 91 ? 27.891 65.438 28.75 1 65.25 91 ASN A N 1
ATOM 680 C CA . ASN A 1 91 ? 29.219 65.875 28.344 1 65.25 91 ASN A CA 1
ATOM 681 C C . ASN A 1 91 ? 30.016 66.438 29.531 1 65.25 91 ASN A C 1
ATOM 683 O O . ASN A 1 91 ? 31.219 66.125 29.656 1 65.25 91 ASN A O 1
ATOM 687 N N . LYS A 1 92 ? 29.312 67 30.359 1 62.47 92 LYS A N 1
ATOM 688 C CA . LYS A 1 92 ? 29.953 67.562 31.562 1 62.47 92 LYS A CA 1
ATOM 689 C C . LYS A 1 92 ? 30.422 66.438 32.469 1 62.47 92 LYS A C 1
ATOM 691 O O . LYS A 1 92 ? 31.547 66.5 33 1 62.47 92 LYS A O 1
ATOM 696 N N . GLN A 1 93 ? 29.625 65.562 32.656 1 61.16 93 GLN A N 1
ATOM 697 C CA . GLN A 1 93 ? 29.969 64.438 33.531 1 61.16 93 GLN A CA 1
ATOM 698 C C . GLN A 1 93 ? 31.109 63.594 32.969 1 61.16 93 GLN A C 1
ATOM 700 O O . GLN A 1 93 ? 31.984 63.156 33.719 1 61.16 93 GLN A O 1
ATOM 705 N N . GLU A 1 94 ? 31.016 63.344 31.719 1 61.72 94 GLU A N 1
ATOM 706 C CA . GLU A 1 94 ? 32.094 62.625 31.094 1 61.72 94 GLU A CA 1
ATOM 707 C C . GLU A 1 94 ? 33.438 63.375 31.234 1 61.72 94 GLU A C 1
ATOM 709 O O . GLU A 1 94 ? 34.469 62.75 31.391 1 61.72 94 GLU A O 1
ATOM 714 N N . ARG A 1 95 ? 33.312 64.625 31.094 1 55 95 ARG A N 1
ATOM 715 C CA . ARG A 1 95 ? 34.5 65.5 31.281 1 55 95 ARG A CA 1
ATOM 716 C C . ARG A 1 95 ? 35.031 65.312 32.719 1 55 95 ARG A C 1
ATOM 718 O O . ARG A 1 95 ? 36.25 65.312 32.938 1 55 95 ARG A O 1
ATOM 725 N N . LEU A 1 96 ? 34.156 65.312 33.594 1 52.72 96 LEU A N 1
ATOM 726 C CA . LEU A 1 96 ? 34.562 65.188 35 1 52.72 96 LEU A CA 1
ATOM 727 C C . LEU A 1 96 ? 35.156 63.812 35.281 1 52.72 96 LEU A C 1
ATOM 729 O O . LEU A 1 96 ? 36 63.688 36.156 1 52.72 96 LEU A O 1
ATOM 733 N N . LEU A 1 97 ? 34.5 62.812 34.781 1 50.56 97 LEU A N 1
ATOM 734 C CA . LEU A 1 97 ? 35.031 61.469 35.094 1 50.56 97 LEU A CA 1
ATOM 735 C C . LEU A 1 97 ? 36.344 61.188 34.375 1 50.56 97 LEU A C 1
ATOM 737 O O . LEU A 1 97 ? 36.969 60.188 34.625 1 50.56 97 LEU A O 1
ATOM 741 N N . GLY A 1 98 ? 37.219 62.125 34.031 1 47.06 98 GLY A N 1
ATOM 742 C CA . GLY A 1 98 ? 38.625 62.062 33.656 1 47.06 98 GLY A CA 1
ATOM 743 C C . GLY A 1 98 ? 38.812 61.625 32.219 1 47.06 98 GLY A C 1
ATOM 744 O O . GLY A 1 98 ? 39.969 61.562 31.734 1 47.06 98 GLY A O 1
ATOM 745 N N . ASP A 1 99 ? 38.188 60.719 31.625 1 42.28 99 ASP A N 1
ATOM 746 C CA . ASP A 1 99 ? 38.594 60 30.438 1 42.28 99 ASP A CA 1
ATOM 747 C C . ASP A 1 99 ? 38.5 60.906 29.188 1 42.28 99 ASP A C 1
ATOM 749 O O . ASP A 1 99 ? 38.625 60.406 28.062 1 42.28 99 ASP A O 1
ATOM 753 N N . ALA A 1 100 ? 37.719 61.969 29.078 1 41.16 100 ALA A N 1
ATOM 754 C CA . ALA A 1 100 ? 37.688 62.625 27.766 1 41.16 100 ALA A CA 1
ATOM 755 C C . ALA A 1 100 ? 38.969 63.406 27.516 1 41.16 100 ALA A C 1
ATOM 757 O O . ALA A 1 100 ? 39.438 64.125 28.406 1 41.16 100 ALA A O 1
ATOM 758 N N . PRO A 1 101 ? 39.938 62.969 26.656 1 37.75 101 PRO A N 1
ATOM 759 C CA . PRO A 1 101 ? 41.094 63.812 26.297 1 37.75 101 PRO A CA 1
ATOM 760 C C . PRO A 1 101 ? 40.75 65.312 26.234 1 37.75 101 PRO A C 1
ATOM 762 O O . PRO A 1 101 ? 39.562 65.625 26.047 1 37.75 101 PRO A O 1
ATOM 765 N N . ALA A 1 102 ? 41.562 66.188 26.922 1 39.28 102 ALA A N 1
ATOM 766 C CA . ALA A 1 102 ? 41.562 67.625 26.75 1 39.28 102 ALA A CA 1
ATOM 767 C C . ALA A 1 102 ? 41.219 68 25.312 1 39.28 102 ALA A C 1
ATOM 769 O O . ALA A 1 102 ? 42.031 67.875 24.406 1 39.28 102 ALA A O 1
ATOM 770 N N . ASP A 1 103 ? 40.25 67.5 24.703 1 39.75 103 ASP A N 1
ATOM 771 C CA . ASP A 1 103 ? 40 67.875 23.297 1 39.75 103 ASP A CA 1
ATOM 772 C C . ASP A 1 103 ? 40.219 69.375 23.062 1 39.75 103 ASP A C 1
ATOM 774 O O . ASP A 1 103 ? 39.562 70.188 23.672 1 39.75 103 ASP A O 1
ATOM 778 N N . THR A 1 104 ? 41.438 69.812 22.969 1 47.16 104 THR A N 1
ATOM 779 C CA . THR A 1 104 ? 41.75 71.125 22.359 1 47.16 104 THR A CA 1
ATOM 780 C C . THR A 1 104 ? 40.719 71.5 21.297 1 47.16 104 THR A C 1
ATOM 782 O O . THR A 1 104 ? 40.625 70.812 20.281 1 47.16 104 THR A O 1
ATOM 785 N N . ARG A 1 105 ? 39.688 72 21.656 1 54.94 105 ARG A N 1
ATOM 786 C CA . ARG A 1 105 ? 38.625 72.438 20.75 1 54.94 105 ARG A CA 1
ATOM 787 C C . ARG A 1 105 ? 39.188 73.312 19.625 1 54.94 105 ARG A C 1
ATOM 789 O O . ARG A 1 105 ? 39.875 74.312 19.875 1 54.94 105 ARG A O 1
ATOM 796 N N . SER A 1 106 ? 39.5 72.812 18.516 1 65.06 106 SER A N 1
ATOM 797 C CA . SER A 1 106 ? 39.969 73.562 17.359 1 65.06 106 SER A CA 1
ATOM 798 C C . SER A 1 106 ? 38.875 74.5 16.828 1 65.06 106 SER A C 1
ATOM 800 O O . SER A 1 106 ? 37.688 74.312 17.047 1 65.06 106 SER A O 1
ATOM 802 N N . CYS A 1 107 ? 39.219 75.75 16.438 1 66.38 107 CYS A N 1
ATOM 803 C CA . CYS A 1 107 ? 38.281 76.688 15.789 1 66.38 107 CYS A CA 1
ATOM 804 C C . CYS A 1 107 ? 37.562 76 14.641 1 66.38 107 CYS A C 1
ATOM 806 O O . CYS A 1 107 ? 38.188 75.375 13.789 1 66.38 107 CYS A O 1
ATOM 808 N N . GLU A 1 108 ? 36.344 75.938 14.641 1 70.38 108 GLU A N 1
ATOM 809 C CA . GLU A 1 108 ? 35.5 75.312 13.617 1 70.38 108 GLU A CA 1
ATOM 810 C C . GLU A 1 108 ? 35.156 76.312 12.508 1 70.38 108 GLU A C 1
ATOM 812 O O . GLU A 1 108 ? 34.531 75.938 11.516 1 70.38 108 GLU A O 1
ATOM 817 N N . GLU A 1 109 ? 35.5 77.5 12.664 1 71.94 109 GLU A N 1
ATOM 818 C CA . GLU A 1 109 ? 35.219 78.5 11.68 1 71.94 109 GLU A CA 1
ATOM 819 C C . GLU A 1 109 ? 36.375 78.688 10.727 1 71.94 109 GLU A C 1
ATOM 821 O O . GLU A 1 109 ? 36.188 79 9.547 1 71.94 109 GLU A O 1
ATOM 826 N N . CYS A 1 110 ? 37.562 78.562 11.32 1 72.19 110 CYS A N 1
ATOM 827 C CA . CYS A 1 110 ? 38.719 78.688 10.469 1 72.19 110 CYS A CA 1
ATOM 828 C C . CYS A 1 110 ? 39.469 77.375 10.336 1 72.19 110 CYS A C 1
ATOM 830 O O . CYS A 1 110 ? 39.281 76.5 11.164 1 72.19 110 CYS A O 1
ATOM 832 N N . ASP A 1 111 ? 40.25 77.062 9.211 1 72.12 111 ASP A N 1
ATOM 833 C CA . ASP A 1 111 ? 40.969 75.812 8.938 1 72.12 111 ASP A CA 1
ATOM 834 C C . ASP A 1 111 ? 42.406 75.938 9.484 1 72.12 111 ASP A C 1
ATOM 836 O O . ASP A 1 111 ? 43.281 75.188 9.039 1 72.12 111 ASP A O 1
ATOM 840 N N . GLU A 1 112 ? 42.688 76.812 10.352 1 71.94 112 GLU A N 1
ATOM 841 C CA . GLU A 1 112 ? 44.094 77 10.742 1 71.94 112 GLU A CA 1
ATOM 842 C C . GLU A 1 112 ? 44.438 76.125 11.961 1 71.94 112 GLU A C 1
ATOM 844 O O . GLU A 1 112 ? 45.562 76.188 12.453 1 71.94 112 GLU A O 1
ATOM 849 N N . GLY A 1 113 ? 43.594 75.375 12.422 1 69.06 113 GLY A N 1
ATOM 850 C CA . GLY A 1 113 ? 43.844 74.438 13.508 1 69.06 113 GLY A CA 1
ATOM 851 C C . GLY A 1 113 ? 44.062 75.125 14.844 1 69.06 113 GLY A C 1
ATOM 852 O O . GLY A 1 113 ? 44.75 74.562 15.719 1 69.06 113 GLY A O 1
ATOM 853 N N . LEU A 1 114 ? 43.688 76.375 14.984 1 71.38 114 LEU A N 1
ATOM 854 C CA . LEU A 1 114 ? 43.938 77.062 16.234 1 71.38 114 LEU A CA 1
ATOM 855 C C . LEU A 1 114 ? 42.969 76.625 17.312 1 71.38 114 LEU A C 1
ATOM 857 O O . LEU A 1 114 ? 41.906 76.062 17.016 1 71.38 114 LEU A O 1
ATOM 861 N N . GLU A 1 115 ? 43.438 76.812 18.469 1 73.12 115 GLU A N 1
ATOM 862 C CA . GLU A 1 115 ? 42.656 76.438 19.641 1 73.12 115 GLU A CA 1
ATOM 863 C C . GLU A 1 115 ? 41.469 77.375 19.828 1 73.12 115 GLU A C 1
ATOM 865 O O . GLU A 1 115 ? 41.594 78.625 19.719 1 73.12 115 GLU A O 1
ATOM 870 N N . ALA A 1 116 ? 40.219 76.875 19.969 1 71.38 116 ALA A N 1
ATOM 871 C CA . ALA A 1 116 ? 39.031 77.688 20.188 1 71.38 116 ALA A CA 1
ATOM 872 C C . ALA A 1 116 ? 39.031 78.312 21.578 1 71.38 116 ALA A C 1
ATOM 874 O O . ALA A 1 116 ? 39.344 77.625 22.562 1 71.38 116 ALA A O 1
ATOM 875 N N . VAL A 1 117 ? 38.875 79.625 21.75 1 72.69 117 VAL A N 1
ATOM 876 C CA . VAL A 1 117 ? 38.906 80.312 23.016 1 72.69 117 VAL A CA 1
ATOM 877 C C . VAL A 1 117 ? 37.469 80.688 23.422 1 72.69 117 VAL A C 1
ATOM 879 O O . VAL A 1 117 ? 37.219 81.062 24.578 1 72.69 117 VAL A O 1
ATOM 882 N N . SER A 1 118 ? 36.594 80.812 22.344 1 70.62 118 SER A N 1
ATOM 883 C CA . SER A 1 118 ? 35.219 81.25 22.562 1 70.62 118 SER A CA 1
ATOM 884 C C . SER A 1 118 ? 34.281 80.375 21.703 1 70.62 118 SER A C 1
ATOM 886 O O . SER A 1 118 ? 34.719 79.625 20.828 1 70.62 118 SER A O 1
ATOM 888 N N . ARG A 1 119 ? 33.062 80.438 21.984 1 71 119 ARG A N 1
ATOM 889 C CA . ARG A 1 119 ? 32 79.75 21.219 1 71 119 ARG A CA 1
ATOM 890 C C . ARG A 1 119 ? 30.953 80.75 20.75 1 71 119 ARG A C 1
ATOM 892 O O . ARG A 1 119 ? 30.469 81.562 21.547 1 71 119 ARG A O 1
ATOM 899 N N . CYS A 1 120 ? 30.625 80.938 19.344 1 70 120 CYS A N 1
ATOM 900 C CA . CYS A 1 120 ? 29.562 81.812 18.812 1 70 120 CYS A CA 1
ATOM 901 C C . CYS A 1 120 ? 28.219 81.062 18.828 1 70 120 CYS A C 1
ATOM 903 O O . CYS A 1 120 ? 28.062 80.062 18.172 1 70 120 CYS A O 1
ATOM 905 N N . LEU A 1 121 ? 27.312 81.5 19.594 1 66.19 121 LEU A N 1
ATOM 906 C CA . LEU A 1 121 ? 26.016 80.812 19.781 1 66.19 121 LEU A CA 1
ATOM 907 C C . LEU A 1 121 ? 25.188 80.875 18.5 1 66.19 121 LEU A C 1
ATOM 909 O O . LEU A 1 121 ? 24.375 80 18.234 1 66.19 121 LEU A O 1
ATOM 913 N N . ASP A 1 122 ? 25.438 81.875 17.703 1 65.69 122 ASP A N 1
ATOM 914 C CA . ASP A 1 122 ? 24.703 82.062 16.453 1 65.69 122 ASP A CA 1
ATOM 915 C C . ASP A 1 122 ? 25.25 81.188 15.352 1 65.69 122 ASP A C 1
ATOM 917 O O . ASP A 1 122 ? 24.484 80.625 14.562 1 65.69 122 ASP A O 1
ATOM 921 N N . CYS A 1 123 ? 26.469 80.938 15.367 1 66.88 123 CYS A N 1
ATOM 922 C CA . CYS A 1 123 ? 27.125 80.062 14.375 1 66.88 123 CYS A CA 1
ATOM 923 C C . CYS A 1 123 ? 27.234 78.625 14.859 1 66.88 123 CYS A C 1
ATOM 925 O O . CYS A 1 123 ? 27.547 77.75 14.086 1 66.88 123 CYS A O 1
ATOM 927 N N . ASP A 1 124 ? 26.953 78.375 16.109 1 63.56 124 ASP A N 1
ATOM 928 C CA . ASP A 1 124 ? 27.062 77.125 16.875 1 63.56 124 ASP A CA 1
ATOM 929 C C . ASP A 1 124 ? 28.422 76.5 16.641 1 63.56 124 ASP A C 1
ATOM 931 O O . ASP A 1 124 ? 28.484 75.312 16.312 1 63.56 124 ASP A O 1
ATOM 935 N N . GLY A 1 125 ? 29.453 77.25 16.719 1 70.38 125 GLY A N 1
ATOM 936 C CA . GLY A 1 125 ? 30.797 76.75 16.5 1 70.38 125 GLY A CA 1
ATOM 937 C C . GLY A 1 125 ? 31.828 77.312 17.453 1 70.38 125 GLY A C 1
ATOM 938 O O . GLY A 1 125 ? 31.625 78.438 18.016 1 70.38 125 GLY A O 1
ATOM 939 N N . ASN A 1 126 ? 32.906 76.562 17.641 1 73.56 126 ASN A N 1
ATOM 940 C CA . ASN A 1 126 ? 34.062 77 18.391 1 73.56 126 ASN A CA 1
ATOM 941 C C . ASN A 1 126 ? 34.938 77.938 17.562 1 73.56 126 ASN A C 1
ATOM 943 O O . ASN A 1 126 ? 35.156 77.688 16.375 1 73.56 126 ASN A O 1
ATOM 947 N N . ILE A 1 127 ? 35.188 79.062 18.141 1 77.06 127 ILE A N 1
ATOM 948 C CA . ILE A 1 127 ? 35.969 80 17.375 1 77.06 127 ILE A CA 1
ATOM 949 C C . ILE A 1 127 ? 37.281 80.312 18.125 1 77.06 127 ILE A C 1
ATOM 951 O O . ILE A 1 127 ? 37.281 80.375 19.359 1 77.06 127 ILE A O 1
ATOM 955 N N . CYS A 1 128 ? 38.219 80.438 17.438 1 75.31 128 CYS A N 1
ATOM 956 C CA . CYS A 1 128 ? 39.531 80.812 17.984 1 75.31 128 CYS A CA 1
ATOM 957 C C . CYS A 1 128 ? 39.625 82.312 18.188 1 75.31 128 CYS A C 1
ATOM 959 O O . CYS A 1 128 ? 38.719 83.062 17.828 1 75.31 128 CYS A O 1
ATOM 961 N N . GLN A 1 129 ? 40.688 82.75 18.75 1 78.62 129 GLN A N 1
ATOM 962 C CA . GLN A 1 129 ? 40.844 84.188 19.031 1 78.62 129 GLN A CA 1
ATOM 963 C C . GLN A 1 129 ? 40.812 85 17.75 1 78.62 129 GLN A C 1
ATOM 965 O O . GLN A 1 129 ? 40.219 86.062 17.719 1 78.62 129 GLN A O 1
ATOM 970 N N . LYS A 1 130 ? 41.281 84.5 16.688 1 79.25 130 LYS A N 1
ATOM 971 C CA . LYS A 1 130 ? 41.312 85.188 15.414 1 79.25 130 LYS A CA 1
ATOM 972 C C . LYS A 1 130 ? 39.906 85.312 14.828 1 79.25 130 LYS A C 1
ATOM 974 O O . LYS A 1 130 ? 39.531 86.375 14.359 1 79.25 130 LYS A O 1
ATOM 979 N N . CYS A 1 131 ? 39.125 84.25 14.883 1 78.06 131 CYS A N 1
ATOM 980 C CA . CYS A 1 131 ? 37.781 84.25 14.344 1 78.06 131 CYS A CA 1
ATOM 981 C C . CYS A 1 131 ? 36.812 85.062 15.227 1 78.06 131 CYS A C 1
ATOM 983 O O . CYS A 1 131 ? 35.844 85.625 14.742 1 78.06 131 CYS A O 1
ATOM 985 N N . LEU A 1 132 ? 37.156 85.062 16.453 1 77.44 132 LEU A N 1
ATOM 986 C CA . LEU A 1 132 ? 36.438 85.938 17.375 1 77.44 132 LEU A CA 1
ATOM 987 C C . LEU A 1 132 ? 36.562 87.375 16.984 1 77.44 132 LEU A C 1
ATOM 989 O O . LEU A 1 132 ? 35.594 88.125 16.984 1 77.44 132 LEU A O 1
ATOM 993 N N . ASP A 1 133 ? 37.75 87.75 16.641 1 79 133 ASP A N 1
ATOM 994 C CA . ASP A 1 133 ? 38 89.125 16.203 1 79 133 ASP A CA 1
ATOM 995 C C . ASP A 1 133 ? 37.281 89.438 14.898 1 79 133 ASP A C 1
ATOM 997 O O . ASP A 1 133 ? 36.719 90.562 14.727 1 79 133 ASP A O 1
ATOM 1001 N N . VAL A 1 134 ? 37.156 88.438 14.023 1 78.31 134 VAL A N 1
ATOM 1002 C CA . VAL A 1 134 ? 36.469 88.562 12.758 1 78.31 134 VAL A CA 1
ATOM 1003 C C . VAL A 1 134 ? 34.969 88.688 13.016 1 78.31 134 VAL A C 1
ATOM 1005 O O . VAL A 1 134 ? 34.281 89.562 12.414 1 78.31 134 VAL A O 1
ATOM 1008 N N . HIS A 1 135 ? 34.438 88 13.844 1 76.25 135 HIS A N 1
ATOM 1009 C CA . HIS A 1 135 ? 33.031 88 14.188 1 76.25 135 HIS A CA 1
ATOM 1010 C C . HIS A 1 135 ? 32.625 89.375 14.75 1 76.25 135 HIS A C 1
ATOM 1012 O O . HIS A 1 135 ? 31.547 89.875 14.461 1 76.25 135 HIS A O 1
ATOM 1018 N N . ARG A 1 136 ? 33.5 89.938 15.461 1 73.12 136 ARG A N 1
ATOM 1019 C CA . ARG A 1 136 ? 33.25 91.188 16.078 1 73.12 136 ARG A CA 1
ATOM 1020 C C . ARG A 1 136 ? 33.375 92.312 15.062 1 73.12 136 ARG A C 1
ATOM 1022 O O . ARG A 1 136 ? 32.75 93.375 15.219 1 73.12 136 ARG A O 1
ATOM 1029 N N . LYS A 1 137 ? 34 92.125 13.969 1 74.94 137 LYS A N 1
ATOM 1030 C CA . LYS A 1 137 ? 34.25 93.125 13 1 74.94 137 LYS A CA 1
ATOM 1031 C C . LYS A 1 137 ? 33.25 93.062 11.844 1 74.94 137 LYS A C 1
ATOM 1033 O O . LYS A 1 137 ? 32.844 94.125 11.312 1 74.94 137 LYS A O 1
ATOM 1038 N N . LEU A 1 138 ? 32.844 91.875 11.484 1 70.94 138 LEU A N 1
ATOM 1039 C CA . LEU A 1 138 ? 31.969 91.75 10.336 1 70.94 138 LEU A CA 1
ATOM 1040 C C . LEU A 1 138 ? 30.531 92.062 10.719 1 70.94 138 LEU A C 1
ATOM 1042 O O . LEU A 1 138 ? 30.047 91.625 11.773 1 70.94 138 LEU A O 1
ATOM 1046 N N . LYS A 1 139 ? 29.812 92.75 9.867 1 70.62 139 LYS A N 1
ATOM 1047 C CA . LYS A 1 139 ? 28.438 93.25 10.094 1 70.62 139 LYS A CA 1
ATOM 1048 C C . LYS A 1 139 ? 27.484 92.062 10.203 1 70.62 139 LYS A C 1
ATOM 1050 O O . LYS A 1 139 ? 26.531 92.062 10.984 1 70.62 139 LYS A O 1
ATOM 1055 N N . SER A 1 140 ? 27.766 91 9.57 1 71 140 SER A N 1
ATOM 1056 C CA . SER A 1 140 ? 26.875 89.875 9.516 1 71 140 SER A CA 1
ATOM 1057 C C . SER A 1 140 ? 26.984 89 10.781 1 71 140 SER A C 1
ATOM 1059 O O . SER A 1 140 ? 26.031 88.375 11.164 1 71 140 SER A O 1
ATOM 1061 N N . THR A 1 141 ? 28.188 89.188 11.484 1 71.31 141 THR A N 1
ATOM 1062 C CA . THR A 1 141 ? 28.375 88.25 12.617 1 71.31 141 THR A CA 1
ATOM 1063 C C . THR A 1 141 ? 28.547 89.062 13.906 1 71.31 141 THR A C 1
ATOM 1065 O O . THR A 1 141 ? 28.609 88.5 14.992 1 71.31 141 THR A O 1
ATOM 1068 N N . LYS A 1 142 ? 28.484 90.375 13.82 1 72.75 142 LYS A N 1
ATOM 1069 C CA . LYS A 1 142 ? 28.734 91.25 14.953 1 72.75 142 LYS A CA 1
ATOM 1070 C C . LYS A 1 142 ? 27.703 91 16.062 1 72.75 142 LYS A C 1
ATOM 1072 O O . LYS A 1 142 ? 28.016 91.188 17.25 1 72.75 142 LYS A O 1
ATOM 1077 N N . LYS A 1 143 ? 26.547 90.625 15.578 1 68.62 143 LYS A N 1
ATOM 1078 C CA . LYS A 1 143 ? 25.469 90.5 16.562 1 68.62 143 LYS A CA 1
ATOM 1079 C C . LYS A 1 143 ? 25.375 89.062 17.094 1 68.62 143 LYS A C 1
ATOM 1081 O O . LYS A 1 143 ? 24.422 88.688 17.797 1 68.62 143 LYS A O 1
ATOM 1086 N N . HIS A 1 144 ? 26.391 88.375 16.812 1 71.69 144 HIS A N 1
ATOM 1087 C CA . HIS A 1 144 ? 26.328 87 17.281 1 71.69 144 HIS A CA 1
ATOM 1088 C C . HIS A 1 144 ? 26.688 86.938 18.766 1 71.69 144 HIS A C 1
ATOM 1090 O O . HIS A 1 144 ? 27.484 87.688 19.266 1 71.69 144 HIS A O 1
ATOM 1096 N N . ARG A 1 145 ? 25.953 86.062 19.469 1 68.44 145 ARG A N 1
ATOM 1097 C CA . ARG A 1 145 ? 26.234 85.812 20.875 1 68.44 145 ARG A CA 1
ATOM 1098 C C . ARG A 1 145 ? 27.406 84.812 21.031 1 68.44 145 ARG A C 1
ATOM 1100 O O . ARG A 1 145 ? 27.312 83.688 20.656 1 68.44 145 ARG A O 1
ATOM 1107 N N . ILE A 1 146 ? 28.719 85.562 21.625 1 68.94 146 ILE A N 1
ATOM 1108 C CA . ILE A 1 146 ? 29.938 84.75 21.75 1 68.94 146 ILE A CA 1
ATOM 1109 C C . ILE A 1 146 ? 30.266 84.562 23.219 1 68.94 146 ILE A C 1
ATOM 1111 O O . ILE A 1 146 ? 30.234 85.5 24.016 1 68.94 146 ILE A O 1
ATOM 1115 N N . VAL A 1 147 ? 30.531 83.375 23.781 1 65.56 147 VAL A N 1
ATOM 1116 C CA . VAL A 1 147 ? 30.875 83 25.156 1 65.56 147 VAL A CA 1
ATOM 1117 C C . VAL A 1 147 ? 32.344 82.562 25.219 1 65.56 147 VAL A C 1
ATOM 1119 O O . VAL A 1 147 ? 32.781 81.75 24.406 1 65.56 147 VAL A O 1
ATOM 1122 N N . ASN A 1 148 ? 33.219 83.25 26.047 1 61.47 148 ASN A N 1
ATOM 1123 C CA . ASN A 1 148 ? 34.625 83 26.234 1 61.47 148 ASN A CA 1
ATOM 1124 C C . ASN A 1 148 ? 34.844 81.75 27.125 1 61.47 148 ASN A C 1
ATOM 1126 O O . ASN A 1 148 ? 34.125 81.562 28.125 1 61.47 148 ASN A O 1
ATOM 1130 N N . PHE A 1 149 ? 35.75 80.875 26.703 1 54 149 PHE A N 1
ATOM 1131 C CA . PHE A 1 149 ? 36 79.688 27.484 1 54 149 PHE A CA 1
ATOM 1132 C C . PHE A 1 149 ? 36.625 80 28.828 1 54 149 PHE A C 1
ATOM 1134 O O . PHE A 1 149 ? 36.438 79.312 29.812 1 54 149 PHE A O 1
ATOM 1141 N N . ASP A 1 150 ? 37.656 80.938 29.016 1 45.34 150 ASP A N 1
ATOM 1142 C CA . ASP A 1 150 ? 38.344 81.25 30.281 1 45.34 150 ASP A CA 1
ATOM 1143 C C . ASP A 1 150 ? 37.375 81.688 31.359 1 45.34 150 ASP A C 1
ATOM 1145 O O . ASP A 1 150 ? 37.719 81.75 32.531 1 45.34 150 ASP A O 1
ATOM 1149 N N . GLN A 1 151 ? 36.625 82.688 31.156 1 37.91 151 GLN A N 1
ATOM 1150 C CA . GLN A 1 151 ? 35.781 83.062 32.312 1 37.91 151 GLN A CA 1
ATOM 1151 C C . GLN A 1 151 ? 35 81.875 32.781 1 37.91 151 GLN A C 1
ATOM 1153 O O . GLN A 1 151 ? 34.094 81.375 32.094 1 37.91 151 GLN A O 1
ATOM 1158 N N . SER A 1 152 ? 35.656 81.062 33.5 1 36.09 152 SER A N 1
ATOM 1159 C CA . SER A 1 152 ? 35.375 79.75 34.156 1 36.09 152 SER A CA 1
ATOM 1160 C C . SER A 1 152 ? 33.938 79.688 34.625 1 36.09 152 SER A C 1
ATOM 1162 O O . SER A 1 152 ? 33.281 78.625 34.469 1 36.09 152 SER A O 1
ATOM 1164 N N . ARG A 1 153 ? 33.656 80.438 35.75 1 36.78 153 ARG A N 1
ATOM 1165 C CA . ARG A 1 153 ? 32.75 80.188 36.875 1 36.78 153 ARG A CA 1
ATOM 1166 C C . ARG A 1 153 ? 31.297 80.375 36.406 1 36.78 153 ARG A C 1
ATOM 1168 O O . ARG A 1 153 ? 30.375 79.875 37.094 1 36.78 153 ARG A O 1
ATOM 1175 N N . SER A 1 154 ? 30.984 81.5 35.875 1 35.53 154 SER A N 1
ATOM 1176 C CA . SER A 1 154 ? 29.531 81.562 35.875 1 35.53 154 SER A CA 1
ATOM 1177 C C . SER A 1 154 ? 28.938 80.562 34.938 1 35.53 154 SER A C 1
ATOM 1179 O O . SER A 1 154 ? 29.047 80.688 33.719 1 35.53 154 SER A O 1
ATOM 1181 N N . GLN A 1 155 ? 29.188 79.312 35.125 1 39.03 155 GLN A N 1
ATOM 1182 C CA . GLN A 1 155 ? 28.797 77.938 34.719 1 39.03 155 GLN A CA 1
ATOM 1183 C C . GLN A 1 155 ? 27.359 77.938 34.25 1 39.03 155 GLN A C 1
ATOM 1185 O O . GLN A 1 155 ? 26.5 77.312 34.844 1 39.03 155 GLN A O 1
ATOM 1190 N N . VAL A 1 156 ? 26.75 79 34 1 40.53 156 VAL A N 1
ATOM 1191 C CA . VAL A 1 156 ? 25.375 78.75 33.594 1 40.53 156 VAL A CA 1
ATOM 1192 C C . VAL A 1 156 ? 25.359 77.875 32.344 1 40.53 156 VAL A C 1
ATOM 1194 O O . VAL A 1 156 ? 25.922 78.312 31.312 1 40.53 156 VAL A O 1
ATOM 1197 N N . PRO A 1 157 ? 25.328 76.625 32.375 1 43.75 157 PRO A N 1
ATOM 1198 C CA . PRO A 1 157 ? 25.25 75.75 31.219 1 43.75 157 PRO A CA 1
ATOM 1199 C C . PRO A 1 157 ? 24.516 76.438 30.047 1 43.75 157 PRO A C 1
ATOM 1201 O O . PRO A 1 157 ? 23.625 77.25 30.25 1 43.75 157 PRO A O 1
ATOM 1204 N N . LEU A 1 158 ? 25.203 76.562 28.812 1 45.72 158 LEU A N 1
ATOM 1205 C CA . LEU A 1 158 ? 24.641 77.125 27.562 1 45.72 158 LEU A CA 1
ATOM 1206 C C . LEU A 1 158 ? 23.141 76.812 27.5 1 45.72 158 LEU A C 1
ATOM 1208 O O . LEU A 1 158 ? 22.391 77.625 26.938 1 45.72 158 LEU A O 1
ATOM 1212 N N . ALA A 1 159 ? 22.75 75.75 28.016 1 50.81 159 ALA A N 1
ATOM 1213 C CA . ALA A 1 159 ? 21.344 75.375 28.062 1 50.81 159 ALA A CA 1
ATOM 1214 C C . ALA A 1 159 ? 20.547 76.375 28.922 1 50.81 159 ALA A C 1
ATOM 1216 O O . ALA A 1 159 ? 19.391 76.688 28.594 1 50.81 159 ALA A O 1
ATOM 1217 N N . ASP A 1 160 ? 21.203 76.938 29.891 1 52.31 160 ASP A N 1
ATOM 1218 C CA . ASP A 1 160 ? 20.516 77.875 30.797 1 52.31 160 ASP A CA 1
ATOM 1219 C C . ASP A 1 160 ? 20.328 79.25 30.156 1 52.31 160 ASP A C 1
ATOM 1221 O O . ASP A 1 160 ? 19.328 79.938 30.406 1 52.31 160 ASP A O 1
ATOM 1225 N N . LEU A 1 161 ? 21.312 79.688 29.469 1 49.94 161 LEU A N 1
ATOM 1226 C CA . LEU A 1 161 ? 21.219 81 28.812 1 49.94 161 LEU A CA 1
ATOM 1227 C C . LEU A 1 161 ? 20.141 80.938 27.734 1 49.94 161 LEU A C 1
ATOM 1229 O O . LEU A 1 161 ? 19.406 81.938 27.578 1 49.94 161 LEU A O 1
ATOM 1233 N N . ARG A 1 162 ? 20.141 79.938 27.016 1 54.41 162 ARG A N 1
ATOM 1234 C CA . ARG A 1 162 ? 19.109 79.75 25.984 1 54.41 162 ARG A CA 1
ATOM 1235 C C . ARG A 1 162 ? 17.734 79.625 26.625 1 54.41 162 ARG A C 1
ATOM 1237 O O . ARG A 1 162 ? 16.734 80.125 26.047 1 54.41 162 ARG A O 1
ATOM 1244 N N . LYS A 1 163 ? 17.734 79.188 27.828 1 57.16 163 LYS A N 1
ATOM 1245 C CA . LYS A 1 163 ? 16.484 79 28.562 1 57.16 163 LYS A CA 1
ATOM 1246 C C . LYS A 1 163 ? 15.945 80.375 29.016 1 57.16 163 LYS A C 1
ATOM 1248 O O . LYS A 1 163 ? 14.734 80.625 28.953 1 57.16 163 LYS A O 1
ATOM 1253 N N . LYS A 1 164 ? 16.859 81.25 29.422 1 57.59 164 LYS A N 1
ATOM 1254 C CA . LYS A 1 164 ? 16.422 82.562 29.891 1 57.59 164 LYS A CA 1
ATOM 1255 C C . LYS A 1 164 ? 15.828 83.375 28.75 1 57.59 164 LYS A C 1
ATOM 1257 O O . LYS A 1 164 ? 14.836 84.125 28.938 1 57.59 164 LYS A O 1
ATOM 1262 N N . ASP A 1 165 ? 16.406 83.312 27.656 1 59.03 165 ASP A N 1
ATOM 1263 C CA . ASP A 1 165 ? 15.938 84.062 26.484 1 59.03 165 ASP A CA 1
ATOM 1264 C C . ASP A 1 165 ? 14.602 83.5 25.984 1 59.03 165 ASP A C 1
ATOM 1266 O O . ASP A 1 165 ? 13.773 84.25 25.469 1 59.03 165 ASP A O 1
ATOM 1270 N N . TRP A 1 166 ? 14.344 82.312 26.297 1 61.12 166 TRP A N 1
ATOM 1271 C CA . TRP A 1 166 ? 13.141 81.625 25.828 1 61.12 166 TRP A CA 1
ATOM 1272 C C . TRP A 1 166 ? 11.945 81.938 26.734 1 61.12 166 TRP A C 1
ATOM 1274 O O . TRP A 1 166 ? 10.797 81.75 26.328 1 61.12 166 TRP A O 1
ATOM 1284 N N . LEU A 1 167 ? 12.281 82.625 27.781 1 70.88 167 LEU A N 1
ATOM 1285 C CA . LEU A 1 167 ? 11.234 83 28.734 1 70.88 167 LEU A CA 1
ATOM 1286 C C . LEU A 1 167 ? 10.68 84.375 28.406 1 70.88 167 LEU A C 1
ATOM 1288 O O . LEU A 1 167 ? 9.688 84.812 29 1 70.88 167 LEU A O 1
ATOM 1292 N N . GLN A 1 168 ? 11.328 85 27.375 1 79.19 168 GLN A N 1
ATOM 1293 C CA . GLN A 1 168 ? 10.883 86.312 27.016 1 79.19 168 GLN A CA 1
ATOM 1294 C C . GLN A 1 168 ? 10.047 86.312 25.734 1 79.19 168 GLN A C 1
ATOM 1296 O O . GLN A 1 168 ? 10.242 85.438 24.875 1 79.19 168 GLN A O 1
ATOM 1301 N N . CYS A 1 169 ? 8.953 87.125 25.672 1 80.62 169 CYS A N 1
ATOM 1302 C CA . CYS A 1 169 ? 8.086 87.25 24.5 1 80.62 169 CYS A CA 1
ATOM 1303 C C . CYS A 1 169 ? 8.859 87.688 23.281 1 80.62 169 CYS A C 1
ATOM 1305 O O . CYS A 1 169 ? 9.641 88.688 23.359 1 80.62 169 CYS A O 1
ATOM 1307 N N . HIS A 1 170 ? 8.797 87 22.141 1 76.25 170 HIS A N 1
ATOM 1308 C CA . HIS A 1 170 ? 9.5 87.375 20.906 1 76.25 170 HIS A CA 1
ATOM 1309 C C . HIS A 1 170 ? 8.93 88.625 20.281 1 76.25 170 HIS A C 1
ATOM 1311 O O . HIS A 1 170 ? 9.625 89.312 19.562 1 76.25 170 HIS A O 1
ATOM 1317 N N . LYS A 1 171 ? 7.738 88.938 20.547 1 79.75 171 LYS A N 1
ATOM 1318 C CA . LYS A 1 171 ? 7.062 90.062 19.953 1 79.75 171 LYS A CA 1
ATOM 1319 C C . LYS A 1 171 ? 7.227 91.312 20.812 1 79.75 171 LYS A C 1
ATOM 1321 O O . LYS A 1 171 ? 7.328 92.438 20.281 1 79.75 171 LYS A O 1
ATOM 1326 N N . HIS A 1 172 ? 7.219 91.062 22.156 1 81.38 172 HIS A N 1
ATOM 1327 C CA . HIS A 1 172 ? 7.281 92.25 23.062 1 81.38 172 HIS A CA 1
ATOM 1328 C C . HIS A 1 172 ? 8.547 92.188 23.906 1 81.38 172 HIS A C 1
ATOM 1330 O O . HIS A 1 172 ? 8.734 91.25 24.703 1 81.38 172 HIS A O 1
ATOM 1336 N N . THR A 1 173 ? 9.344 93.062 23.672 1 78.94 173 THR A N 1
ATOM 1337 C CA . THR A 1 173 ? 10.648 93.125 24.328 1 78.94 173 THR A CA 1
ATOM 1338 C C . THR A 1 173 ? 10.5 93.25 25.844 1 78.94 173 THR A C 1
ATOM 1340 O O . THR A 1 173 ? 9.68 94.062 26.328 1 78.94 173 THR A O 1
ATOM 1343 N N . ASN A 1 174 ? 11.227 92.5 26.641 1 77.25 174 ASN A N 1
ATOM 1344 C CA . ASN A 1 174 ? 11.375 92.562 28.094 1 77.25 174 ASN A CA 1
ATOM 1345 C C . ASN A 1 174 ? 10.102 92.062 28.797 1 77.25 174 ASN A C 1
ATOM 1347 O O . ASN A 1 174 ? 9.781 92.562 29.891 1 77.25 174 ASN A O 1
ATOM 1351 N N . GLN A 1 175 ? 9.273 91.375 28.078 1 83 175 GLN A N 1
ATOM 1352 C CA . GLN A 1 175 ? 8.102 90.812 28.734 1 83 175 GLN A CA 1
ATOM 1353 C C . GLN A 1 175 ? 8.25 89.312 28.891 1 83 175 GLN A C 1
ATOM 1355 O O . GLN A 1 175 ? 8.688 88.625 27.969 1 83 175 GLN A O 1
ATOM 1360 N N . GLU A 1 176 ? 7.961 88.938 30.094 1 83.94 176 GLU A N 1
ATOM 1361 C CA . GLU A 1 176 ? 8.031 87.5 30.375 1 83.94 176 GLU A CA 1
ATOM 1362 C C . GLU A 1 176 ? 6.758 86.75 29.922 1 83.94 176 GLU A C 1
ATOM 1364 O O . GLU A 1 176 ? 5.664 87.375 30 1 83.94 176 GLU A O 1
ATOM 1369 N N . LEU A 1 177 ? 6.969 85.562 29.391 1 86.56 177 LEU A N 1
ATOM 1370 C CA . LEU A 1 177 ? 5.824 84.75 29.031 1 86.56 177 LEU A CA 1
ATOM 1371 C C . LEU A 1 177 ? 5.105 84.25 30.266 1 86.56 177 LEU A C 1
ATOM 1373 O O . LEU A 1 177 ? 5.734 83.688 31.172 1 86.56 177 LEU A O 1
ATOM 1377 N N . CYS A 1 178 ? 3.756 84.5 30.5 1 87.44 178 CYS A N 1
ATOM 1378 C CA . CYS A 1 178 ? 3.07 84.125 31.734 1 87.44 178 CYS A CA 1
ATOM 1379 C C . CYS A 1 178 ? 1.717 83.5 31.422 1 87.44 178 CYS A C 1
ATOM 1381 O O . CYS A 1 178 ? 1.046 82.938 32.312 1 87.44 178 CYS A O 1
ATOM 1383 N N . PHE A 1 179 ? 1.32 83.625 30.141 1 88.94 179 PHE A N 1
ATOM 1384 C CA . PHE A 1 179 ? 0.029 83 29.781 1 88.94 179 PHE A CA 1
ATOM 1385 C C . PHE A 1 179 ? 0.179 82.062 28.625 1 88.94 179 PHE A C 1
ATOM 1387 O O . PHE A 1 179 ? 1.168 82.062 27.891 1 88.94 179 PHE A O 1
ATOM 1394 N N . TYR A 1 180 ? -0.712 81.125 28.547 1 91.19 180 TYR A N 1
ATOM 1395 C CA . TYR A 1 180 ? -0.854 80.188 27.438 1 91.19 180 TYR A CA 1
ATOM 1396 C C . TYR A 1 180 ? -2.236 80.312 26.797 1 91.19 180 TYR A C 1
ATOM 1398 O O . TYR A 1 180 ? -3.252 80.188 27.484 1 91.19 180 TYR A O 1
ATOM 1406 N N . CYS A 1 181 ? -2.355 80.688 25.578 1 89.81 181 CYS A N 1
ATOM 1407 C CA . CYS A 1 181 ? -3.625 80.75 24.859 1 89.81 181 CYS A CA 1
ATOM 1408 C C . CYS A 1 181 ? -3.986 79.375 24.281 1 89.81 181 CYS A C 1
ATOM 1410 O O . CYS A 1 181 ? -3.318 78.875 23.359 1 89.81 181 CYS A O 1
ATOM 1412 N N . GLU A 1 182 ? -5.016 78.75 24.734 1 87.69 182 GLU A N 1
ATOM 1413 C CA . GLU A 1 182 ? -5.441 77.438 24.312 1 87.69 182 GLU A CA 1
ATOM 1414 C C . GLU A 1 182 ? -5.969 77.438 22.875 1 87.69 182 GLU A C 1
ATOM 1416 O O . GLU A 1 182 ? -5.828 76.5 22.141 1 87.69 182 GLU A O 1
ATOM 1421 N N . THR A 1 183 ? -6.594 78.5 22.516 1 86.44 183 THR A N 1
ATOM 1422 C CA . THR A 1 183 ? -7.18 78.625 21.172 1 86.44 183 THR A CA 1
ATOM 1423 C C . THR A 1 183 ? -6.09 78.688 20.109 1 86.44 183 THR A C 1
ATOM 1425 O O . THR A 1 183 ? -6.191 78.062 19.078 1 86.44 183 THR A O 1
ATOM 1428 N N . CYS A 1 184 ? -5.059 79.438 20.391 1 84.44 184 CYS A N 1
ATOM 1429 C CA . CYS A 1 184 ? -3.988 79.625 19.422 1 84.44 184 CYS A CA 1
ATOM 1430 C C . CYS A 1 184 ? -2.84 78.625 19.688 1 84.44 184 CYS A C 1
ATOM 1432 O O . CYS A 1 184 ? -1.938 78.5 18.859 1 84.44 184 CYS A O 1
ATOM 1434 N N . GLU A 1 185 ? -2.846 78.062 20.812 1 86.25 185 GLU A N 1
ATOM 1435 C CA . GLU A 1 185 ? -1.847 77.062 21.234 1 86.25 185 GLU A CA 1
ATOM 1436 C C . GLU A 1 185 ? -0.451 77.688 21.266 1 86.25 185 GLU A C 1
ATOM 1438 O O . GLU A 1 185 ? 0.493 77.125 20.703 1 86.25 185 GLU A O 1
ATOM 1443 N N . THR A 1 186 ? -0.344 78.812 21.906 1 85.56 186 THR A N 1
ATOM 1444 C CA . THR A 1 186 ? 0.935 79.5 21.984 1 85.56 186 THR A CA 1
ATOM 1445 C C . THR A 1 186 ? 1.086 80.188 23.312 1 85.56 186 THR A C 1
ATOM 1447 O O . THR A 1 186 ? 0.091 80.562 23.953 1 85.56 186 THR A O 1
ATOM 1450 N N . LEU A 1 187 ? 2.285 80.438 23.703 1 87.69 187 LEU A N 1
ATOM 1451 C CA . LEU A 1 187 ? 2.605 81.188 24.891 1 87.69 187 LEU A CA 1
ATOM 1452 C C . LEU A 1 187 ? 2.479 82.688 24.609 1 87.69 187 LEU A C 1
ATOM 1454 O O . LEU A 1 187 ? 2.736 83.188 23.5 1 87.69 187 LEU A O 1
ATOM 1458 N N . ALA A 1 188 ? 1.98 83.438 25.625 1 87.12 188 ALA A N 1
ATOM 1459 C CA . ALA A 1 188 ? 1.771 84.875 25.453 1 87.12 188 ALA A CA 1
ATOM 1460 C C . ALA A 1 188 ? 2.215 85.625 26.703 1 87.12 188 ALA A C 1
ATOM 1462 O O . ALA A 1 188 ? 2.184 85.062 27.812 1 87.12 188 ALA A O 1
ATOM 1463 N N . CYS A 1 189 ? 2.777 86.75 26.422 1 85.88 189 CYS A N 1
ATOM 1464 C CA . CYS A 1 189 ? 3.072 87.625 27.547 1 85.88 189 CYS A CA 1
ATOM 1465 C C . CYS A 1 189 ? 1.846 88.438 27.922 1 85.88 189 CYS A C 1
ATOM 1467 O O . CYS A 1 189 ? 0.775 88.312 27.328 1 85.88 189 CYS A O 1
ATOM 1469 N N . ALA A 1 190 ? 1.934 89.312 28.844 1 83.94 190 ALA A N 1
ATOM 1470 C CA . ALA A 1 190 ? 0.81 90.125 29.328 1 83.94 190 ALA A CA 1
ATOM 1471 C C . ALA A 1 190 ? 0.312 91.125 28.25 1 83.94 190 ALA A C 1
ATOM 1473 O O . ALA A 1 190 ? -0.896 91.312 28.094 1 83.94 190 ALA A O 1
ATOM 1474 N N . LYS A 1 191 ? 1.231 91.5 27.422 1 86.94 191 LYS A N 1
ATOM 1475 C CA . LYS A 1 191 ? 0.869 92.438 26.359 1 86.94 191 LYS A CA 1
ATOM 1476 C C . LYS A 1 191 ? 0.206 91.688 25.188 1 86.94 191 LYS A C 1
ATOM 1478 O O . LYS A 1 191 ? -0.76 92.188 24.609 1 86.94 191 LYS A O 1
ATOM 1483 N N . CYS A 1 192 ? 0.789 90.562 24.844 1 85.19 192 CYS A N 1
ATOM 1484 C CA . CYS A 1 192 ? 0.194 89.75 23.797 1 85.19 192 CYS A CA 1
ATOM 1485 C C . CYS A 1 192 ? -1.249 89.375 24.141 1 85.19 192 CYS A C 1
ATOM 1487 O O . CYS A 1 192 ? -2.125 89.438 23.266 1 85.19 192 CYS A O 1
ATOM 1489 N N . ALA A 1 193 ? -1.575 89.062 25.344 1 82.44 193 ALA A N 1
ATOM 1490 C CA . ALA A 1 193 ? -2.898 88.688 25.812 1 82.44 193 ALA A CA 1
ATOM 1491 C C . ALA A 1 193 ? -3.895 89.812 25.688 1 82.44 193 ALA A C 1
ATOM 1493 O O . ALA A 1 193 ? -5.051 89.625 25.328 1 82.44 193 ALA A O 1
ATOM 1494 N N . ALA A 1 194 ? -3.35 91 25.891 1 81 194 ALA A N 1
ATOM 1495 C CA . ALA A 1 194 ? -4.223 92.188 25.891 1 81 194 ALA A CA 1
ATOM 1496 C C . ALA A 1 194 ? -4.469 92.688 24.469 1 81 194 ALA A C 1
ATOM 1498 O O . ALA A 1 194 ? -5.547 93.188 24.172 1 81 194 ALA A O 1
ATOM 1499 N N . LEU A 1 195 ? -3.477 92.438 23.609 1 82.81 195 LEU A N 1
ATOM 1500 C CA . LEU A 1 195 ? -3.566 93.125 22.312 1 82.81 195 LEU A CA 1
ATOM 1501 C C . LEU A 1 195 ? -3.949 92.125 21.219 1 82.81 195 LEU A C 1
ATOM 1503 O O . LEU A 1 195 ? -4.801 92.375 20.391 1 82.81 195 LEU A O 1
ATOM 1507 N N . ASP A 1 196 ? -3.338 91 21.188 1 79.25 196 ASP A N 1
ATOM 1508 C CA . ASP A 1 196 ? -3.438 90.125 20.062 1 79.25 196 ASP A CA 1
ATOM 1509 C C . ASP A 1 196 ? -4.441 89 20.344 1 79.25 196 ASP A C 1
ATOM 1511 O O . ASP A 1 196 ? -5.043 88.438 19.422 1 79.25 196 ASP A O 1
ATOM 1515 N N . HIS A 1 197 ? -4.598 88.688 21.594 1 77.12 197 HIS A N 1
ATOM 1516 C CA . HIS A 1 197 ? -5.438 87.562 21.953 1 77.12 197 HIS A CA 1
ATOM 1517 C C . HIS A 1 197 ? -6.641 88 22.781 1 77.12 197 HIS A C 1
ATOM 1519 O O . HIS A 1 197 ? -7.074 87.312 23.688 1 77.12 197 HIS A O 1
ATOM 1525 N N . ARG A 1 198 ? -7.016 89.312 22.547 1 69.88 198 ARG A N 1
ATOM 1526 C CA . ARG A 1 198 ? -8.023 90 23.359 1 69.88 198 ARG A CA 1
ATOM 1527 C C . ARG A 1 198 ? -9.414 89.438 23.078 1 69.88 198 ARG A C 1
ATOM 1529 O O . ARG A 1 198 ? -10.297 89.5 23.938 1 69.88 198 ARG A O 1
ATOM 1536 N N . THR A 1 199 ? -9.625 88.875 21.922 1 66.5 199 THR A N 1
ATOM 1537 C CA . THR A 1 199 ? -11.023 88.625 21.562 1 66.5 199 THR A CA 1
ATOM 1538 C C . THR A 1 199 ? -11.609 87.562 22.438 1 66.5 199 THR A C 1
ATOM 1540 O O . THR A 1 199 ? -10.875 86.75 22.984 1 66.5 199 THR A O 1
ATOM 1543 N N . ALA A 1 200 ? -12.906 87.688 22.734 1 69 200 ALA A N 1
ATOM 1544 C CA . ALA A 1 200 ? -13.758 86.75 23.469 1 69 200 ALA A CA 1
ATOM 1545 C C . ALA A 1 200 ? -13.594 85.312 22.969 1 69 200 ALA A C 1
ATOM 1547 O O . ALA A 1 200 ? -13.906 84.375 23.688 1 69 200 ALA A O 1
ATOM 1548 N N . GLU A 1 201 ? -12.914 85.25 21.922 1 78.19 201 GLU A N 1
ATOM 1549 C CA . GLU A 1 201 ? -12.844 83.938 21.328 1 78.19 201 GLU A CA 1
ATOM 1550 C C . GLU A 1 201 ? -11.586 83.188 21.781 1 78.19 201 GLU A C 1
ATOM 1552 O O . GLU A 1 201 ? -11.492 81.938 21.609 1 78.19 201 GLU A O 1
ATOM 1557 N N . HIS A 1 202 ? -10.703 83.812 22.469 1 84.06 202 HIS A N 1
ATOM 1558 C CA . HIS A 1 202 ? -9.477 83.125 22.906 1 84.06 202 HIS A CA 1
ATOM 1559 C C . HIS A 1 202 ? -9.539 82.75 24.391 1 84.06 202 HIS A C 1
ATOM 1561 O O . HIS A 1 202 ? -9.977 83.562 25.203 1 84.06 202 HIS A O 1
ATOM 1567 N N . GLU A 1 203 ? -9.32 81.562 24.703 1 84.69 203 GLU A N 1
ATOM 1568 C CA . GLU A 1 203 ? -9.234 81.125 26.078 1 84.69 203 GLU A CA 1
ATOM 1569 C C . GLU A 1 203 ? -7.781 81 26.547 1 84.69 203 GLU A C 1
ATOM 1571 O O . GLU A 1 203 ? -6.992 80.25 25.984 1 84.69 203 GLU A O 1
ATOM 1576 N N . TYR A 1 204 ? -7.277 81.938 27.391 1 85.19 204 TYR A N 1
ATOM 1577 C CA . TYR A 1 204 ? -5.906 81.875 27.875 1 85.19 204 TYR A CA 1
ATOM 1578 C C . TYR A 1 204 ? -5.875 81.5 29.359 1 85.19 204 TYR A C 1
ATOM 1580 O O . TYR A 1 204 ? -6.828 81.812 30.078 1 85.19 204 TYR A O 1
ATOM 1588 N N . ARG A 1 205 ? -4.875 80.812 29.844 1 88.56 205 ARG A N 1
ATOM 1589 C CA . ARG A 1 205 ? -4.617 80.438 31.219 1 88.56 205 ARG A CA 1
ATOM 1590 C C . ARG A 1 205 ? -3.215 80.875 31.656 1 88.56 205 ARG A C 1
ATOM 1592 O O . ARG A 1 205 ? -2.324 81 30.828 1 88.56 205 ARG A O 1
ATOM 1599 N N . GLU A 1 206 ? -3.164 81 32.969 1 90.12 206 GLU A N 1
ATOM 1600 C CA . GLU A 1 206 ? -1.817 81.188 33.5 1 90.12 206 GLU A CA 1
ATOM 1601 C C . GLU A 1 206 ? -0.961 79.938 33.281 1 90.12 206 GLU A C 1
ATOM 1603 O O . GLU A 1 206 ? -1.473 78.812 33.281 1 90.12 206 GLU A O 1
ATOM 1608 N N . VAL A 1 207 ? 0.258 80.125 33.125 1 88.5 207 VAL A N 1
ATOM 1609 C CA . VAL A 1 207 ? 1.19 79.062 32.781 1 88.5 207 VAL A CA 1
ATOM 1610 C C . VAL A 1 207 ? 1.092 77.875 33.781 1 88.5 207 VAL A C 1
ATOM 1612 O O . VAL A 1 207 ? 0.955 76.75 33.406 1 88.5 207 VAL A O 1
ATOM 1615 N N . PRO A 1 208 ? 1.034 78.125 35.125 1 88.81 208 PRO A N 1
ATOM 1616 C CA . PRO A 1 208 ? 0.938 77 36.062 1 88.81 208 PRO A CA 1
ATOM 1617 C C . PRO A 1 208 ? -0.364 76.25 35.906 1 88.81 208 PRO A C 1
ATOM 1619 O O . PRO A 1 208 ? -0.369 75 36 1 88.81 208 PRO A O 1
ATOM 1622 N N . ASP A 1 209 ? -1.438 76.938 35.594 1 91.12 209 ASP A N 1
ATOM 1623 C CA . ASP A 1 209 ? -2.725 76.312 35.406 1 91.12 209 ASP A CA 1
ATOM 1624 C C . ASP A 1 209 ? -2.748 75.5 34.062 1 91.12 209 ASP A C 1
ATOM 1626 O O . ASP A 1 209 ? -3.332 74.438 34 1 91.12 209 ASP A O 1
ATOM 1630 N N . ALA A 1 210 ? -2.168 76.125 33.125 1 91 210 ALA A N 1
ATOM 1631 C CA . ALA A 1 210 ? -2.105 75.5 31.812 1 91 210 ALA A CA 1
ATOM 1632 C C . ALA A 1 210 ? -1.3 74.188 31.875 1 91 210 ALA A C 1
ATOM 1634 O O . ALA A 1 210 ? -1.672 73.188 31.266 1 91 210 ALA A O 1
ATOM 1635 N N . ILE A 1 211 ? -0.281 74.188 32.656 1 90.81 211 ILE A N 1
ATOM 1636 C CA . ILE A 1 211 ? 0.573 73 32.781 1 90.81 211 ILE A CA 1
ATOM 1637 C C . ILE A 1 211 ? -0.179 71.875 33.531 1 90.81 211 ILE A C 1
ATOM 1639 O O . ILE A 1 211 ? -0.063 70.688 33.188 1 90.81 211 ILE A O 1
ATOM 1643 N N . ARG A 1 212 ? -0.848 72.25 34.562 1 91.31 212 ARG A N 1
ATOM 1644 C CA . ARG A 1 212 ? -1.618 71.312 35.312 1 91.31 212 ARG A CA 1
ATOM 1645 C C . ARG A 1 212 ? -2.652 70.625 34.438 1 91.31 212 ARG A C 1
ATOM 1647 O O . ARG A 1 212 ? -2.789 69.375 34.469 1 91.31 212 ARG A O 1
ATOM 1654 N N . SER A 1 213 ? -3.348 71.438 33.688 1 91.69 213 SER A N 1
ATOM 1655 C CA . SER A 1 213 ? -4.344 70.875 32.75 1 91.69 213 SER A CA 1
ATOM 1656 C C . SER A 1 213 ? -3.691 70 31.703 1 91.69 213 SER A C 1
ATOM 1658 O O . SER A 1 213 ? -4.219 68.938 31.344 1 91.69 213 SER A O 1
ATOM 1660 N N . TYR A 1 214 ? -2.549 70.438 31.188 1 91.38 214 TYR A N 1
ATOM 1661 C CA . TYR A 1 214 ? -1.805 69.688 30.172 1 91.38 214 TYR A CA 1
ATOM 1662 C C . TYR A 1 214 ? -1.352 68.375 30.703 1 91.38 214 TYR A C 1
ATOM 1664 O O . TYR A 1 214 ? -1.528 67.312 30.047 1 91.38 214 TYR A O 1
ATOM 1672 N N . ARG A 1 215 ? -0.854 68.312 31.859 1 91.38 215 ARG A N 1
ATOM 1673 C CA . ARG A 1 215 ? -0.382 67.062 32.469 1 91.38 215 ARG A CA 1
ATOM 1674 C C . ARG A 1 215 ? -1.539 66.125 32.719 1 91.38 215 ARG A C 1
ATOM 1676 O O . ARG A 1 215 ? -1.38 64.875 32.594 1 91.38 215 ARG A O 1
ATOM 1683 N N . GLN A 1 216 ? -2.688 66.688 33.031 1 92.44 216 GLN A N 1
ATOM 1684 C CA . GLN A 1 216 ? -3.871 65.812 33.219 1 92.44 216 GLN A CA 1
ATOM 1685 C C . GLN A 1 216 ? -4.316 65.188 31.906 1 92.44 216 GLN A C 1
ATOM 1687 O O . GLN A 1 216 ? -4.672 64 31.844 1 92.44 216 GLN A O 1
ATOM 1692 N N . ASP A 1 217 ? -4.332 66 30.859 1 90.44 217 ASP A N 1
ATOM 1693 C CA . ASP A 1 217 ? -4.707 65.5 29.531 1 90.44 217 ASP A CA 1
ATOM 1694 C C . ASP A 1 217 ? -3.766 64.375 29.078 1 90.44 217 ASP A C 1
ATOM 1696 O O . ASP A 1 217 ? -4.211 63.375 28.516 1 90.44 217 ASP A O 1
ATOM 1700 N N . VAL A 1 218 ? -2.537 64.562 29.359 1 90.88 218 VAL A N 1
ATOM 1701 C CA . VAL A 1 218 ? -1.535 63.562 28.984 1 90.88 218 VAL A CA 1
ATOM 1702 C C . VAL A 1 218 ? -1.755 62.281 29.781 1 90.88 218 VAL A C 1
ATOM 1704 O O . VAL A 1 218 ? -1.722 61.188 29.219 1 90.88 218 VAL A O 1
ATOM 1707 N N . SER A 1 219 ? -1.986 62.438 31.062 1 91.31 219 SER A N 1
ATOM 1708 C CA . SER A 1 219 ? -2.217 61.281 31.906 1 91.31 219 SER A CA 1
ATOM 1709 C C . SER A 1 219 ? -3.426 60.469 31.438 1 91.31 219 SER A C 1
ATOM 1711 O O . SER A 1 219 ? -3.41 59.25 31.469 1 91.31 219 SER A O 1
ATOM 1713 N N . GLU A 1 220 ? -4.453 61.156 30.984 1 89.12 220 GLU A N 1
ATOM 1714 C CA . GLU A 1 220 ? -5.645 60.5 30.484 1 89.12 220 GLU A CA 1
ATOM 1715 C C . GLU A 1 220 ? -5.344 59.75 29.188 1 89.12 220 GLU A C 1
ATOM 1717 O O . GLU A 1 220 ? -5.812 58.625 29 1 89.12 220 GLU A O 1
ATOM 1722 N N . SER A 1 221 ? -4.586 60.344 28.297 1 88.25 221 SER A N 1
ATOM 1723 C CA . SER A 1 221 ? -4.195 59.688 27.047 1 88.25 221 SER A CA 1
ATOM 1724 C C . SER A 1 221 ? -3.312 58.5 27.312 1 88.25 221 SER A C 1
ATOM 1726 O O . SER A 1 221 ? -3.426 57.469 26.625 1 88.25 221 SER A O 1
ATOM 1728 N N . LEU A 1 222 ? -2.488 58.531 28.312 1 87.56 222 LEU A N 1
ATOM 1729 C CA . LEU A 1 222 ? -1.607 57.438 28.656 1 87.56 222 LEU A CA 1
ATOM 1730 C C . LEU A 1 222 ? -2.4 56.281 29.25 1 87.56 222 LEU A C 1
ATOM 1732 O O . LEU A 1 222 ? -2.066 55.094 29.031 1 87.56 222 LEU A O 1
ATOM 1736 N N . ARG A 1 223 ? -3.457 56.594 29.953 1 87.12 223 ARG A N 1
ATOM 1737 C CA . ARG A 1 223 ? -4.336 55.562 30.484 1 87.12 223 ARG A CA 1
ATOM 1738 C C . ARG A 1 223 ? -5.043 54.812 29.359 1 87.12 223 ARG A C 1
ATOM 1740 O O . ARG A 1 223 ? -5.176 53.594 29.406 1 87.12 223 ARG A O 1
ATOM 1747 N N . LYS A 1 224 ? -5.457 55.562 28.359 1 84.44 224 LYS A N 1
ATOM 1748 C CA . LYS A 1 224 ? -6.102 54.969 27.203 1 84.44 224 LYS A CA 1
ATOM 1749 C C . LYS A 1 224 ? -5.133 54.031 26.453 1 84.44 224 LYS A C 1
ATOM 1751 O O . LYS A 1 224 ? -5.523 52.969 25.969 1 84.44 224 LYS A O 1
ATOM 1756 N N . PHE A 1 225 ? -3.916 54.438 26.422 1 87.19 225 PHE A N 1
ATOM 1757 C CA . PHE A 1 225 ? -2.898 53.594 25.797 1 87.19 225 PHE A CA 1
ATOM 1758 C C . PHE A 1 225 ? -2.703 52.312 26.562 1 87.19 225 PHE A C 1
ATOM 1760 O O . PHE A 1 225 ? -2.566 51.25 25.969 1 87.19 225 PHE A O 1
ATOM 1767 N N . GLU A 1 226 ? -2.672 52.406 27.875 1 86.19 226 GLU A N 1
ATOM 1768 C CA . GLU A 1 226 ? -2.484 51.219 28.688 1 86.19 226 GLU A CA 1
ATOM 1769 C C . GLU A 1 226 ? -3.623 50.219 28.469 1 86.19 226 GLU A C 1
ATOM 1771 O O . GLU A 1 226 ? -3.398 49 28.422 1 86.19 226 GLU A O 1
ATOM 1776 N N . GLN A 1 227 ? -4.812 50.75 28.344 1 83.94 227 GLN A N 1
ATOM 1777 C CA . GLN A 1 227 ? -5.957 49.875 28.047 1 83.94 227 GLN A CA 1
ATOM 1778 C C . GLN A 1 227 ? -5.812 49.219 26.688 1 83.94 227 GLN A C 1
ATOM 1780 O O . GLN A 1 227 ? -6.098 48.031 26.531 1 83.94 227 GLN A O 1
ATOM 1785 N N . SER A 1 228 ? -5.336 50 25.719 1 84.12 228 SER A N 1
ATOM 1786 C CA . SER A 1 228 ? -5.129 49.469 24.375 1 84.12 228 SER A CA 1
ATOM 1787 C C . SER A 1 228 ? -4.023 48.406 24.359 1 84.12 228 SER A C 1
ATOM 1789 O O . SER A 1 228 ? -4.086 47.438 23.594 1 84.12 228 SER A O 1
ATOM 1791 N N . ARG A 1 229 ? -3.09 48.625 25.188 1 86.75 229 ARG A N 1
ATOM 1792 C CA . ARG A 1 229 ? -1.992 47.656 25.297 1 86.75 229 ARG A CA 1
ATOM 1793 C C . ARG A 1 229 ? -2.484 46.312 25.828 1 86.75 229 ARG A C 1
ATOM 1795 O O . ARG A 1 229 ? -2.037 45.281 25.375 1 86.75 229 ARG A O 1
ATOM 1802 N N . GLU A 1 230 ? -3.375 46.406 26.734 1 84.44 230 GLU A N 1
ATOM 1803 C CA . GLU A 1 230 ? -3.961 45.188 27.266 1 84.44 230 GLU A CA 1
ATOM 1804 C C . GLU A 1 230 ? -4.816 44.469 26.203 1 84.44 230 GLU A C 1
ATOM 1806 O O . GLU A 1 230 ? -4.801 43.25 26.109 1 84.44 230 GLU A O 1
ATOM 1811 N N . GLU A 1 231 ? -5.527 45.281 25.484 1 84.19 231 GLU A N 1
ATOM 1812 C CA . GLU A 1 231 ? -6.328 44.719 24.391 1 84.19 231 GLU A CA 1
ATOM 1813 C C . GLU A 1 231 ? -5.441 44.062 23.328 1 84.19 231 GLU A C 1
ATOM 1815 O O . GLU A 1 231 ? -5.816 43.062 22.75 1 84.19 231 GLU A O 1
ATOM 1820 N N . PHE A 1 232 ? -4.324 44.688 23.109 1 88.31 232 PHE A N 1
ATOM 1821 C CA . PHE A 1 232 ? -3.371 44.125 22.156 1 88.31 232 PHE A CA 1
ATOM 1822 C C . PHE A 1 232 ? -2.893 42.75 22.641 1 88.31 232 PHE A C 1
ATOM 1824 O O . PHE A 1 232 ? -2.785 41.812 21.844 1 88.31 232 PHE A O 1
ATOM 1831 N N . LYS A 1 233 ? -2.57 42.656 23.906 1 86.88 233 LYS A N 1
ATOM 1832 C CA . LYS A 1 233 ? -2.109 41.406 24.453 1 86.88 233 LYS A CA 1
ATOM 1833 C C . LYS A 1 233 ? -3.148 40.281 24.25 1 86.88 233 LYS A C 1
ATOM 1835 O O . LYS A 1 233 ? -2.811 39.188 23.844 1 86.88 233 LYS A O 1
ATOM 1840 N N . VAL A 1 234 ? -4.379 40.562 24.5 1 84.38 234 VAL A N 1
ATOM 1841 C CA . VAL A 1 234 ? -5.465 39.625 24.328 1 84.38 234 VAL A CA 1
ATOM 1842 C C . VAL A 1 234 ? -5.594 39.219 22.859 1 84.38 234 VAL A C 1
ATOM 1844 O O . VAL A 1 234 ? -5.738 38.062 22.531 1 84.38 234 VAL A O 1
ATOM 1847 N N . ALA A 1 235 ? -5.535 40.25 22.016 1 88.5 235 ALA A N 1
ATOM 1848 C CA . ALA A 1 235 ? -5.633 40 20.578 1 88.5 235 ALA A CA 1
ATOM 1849 C C . ALA A 1 235 ? -4.469 39.156 20.078 1 88.5 235 ALA A C 1
ATOM 1851 O O . ALA A 1 235 ? -4.652 38.25 19.266 1 88.5 235 ALA A O 1
ATOM 1852 N N . ASP A 1 236 ? -3.307 39.5 20.562 1 91.81 236 ASP A N 1
ATOM 1853 C CA . ASP A 1 236 ? -2.115 38.75 20.172 1 91.81 236 ASP A CA 1
ATOM 1854 C C . ASP A 1 236 ? -2.217 37.281 20.625 1 91.81 236 ASP A C 1
ATOM 1856 O O . ASP A 1 236 ? -1.858 36.375 19.875 1 91.81 236 ASP A O 1
ATOM 1860 N N . ASP A 1 237 ? -2.705 37.062 21.797 1 89 237 ASP A N 1
ATOM 1861 C CA . ASP A 1 237 ? -2.908 35.719 22.297 1 89 237 ASP A CA 1
ATOM 1862 C C . ASP A 1 237 ? -3.936 34.938 21.453 1 89 237 ASP A C 1
ATOM 1864 O O . ASP A 1 237 ? -3.762 33.75 21.172 1 89 237 ASP A O 1
ATOM 1868 N N . SER A 1 238 ? -4.961 35.625 21.188 1 89.69 238 SER A N 1
ATOM 1869 C CA . SER A 1 238 ? -6.004 35.031 20.375 1 89.69 238 SER A CA 1
ATOM 1870 C C . SER A 1 238 ? -5.457 34.594 19.016 1 89.69 238 SER A C 1
ATOM 1872 O O . SER A 1 238 ? -5.809 33.531 18.5 1 89.69 238 SER A O 1
ATOM 1874 N N . LEU A 1 239 ? -4.637 35.469 18.422 1 93.38 239 LEU A N 1
ATOM 1875 C CA . LEU A 1 239 ? -4.031 35.125 17.141 1 93.38 239 LEU A CA 1
ATOM 1876 C C . LEU A 1 239 ? -3.078 33.938 17.281 1 93.38 239 LEU A C 1
ATOM 1878 O O . LEU A 1 239 ? -3.049 33.062 16.406 1 93.38 239 LEU A O 1
ATOM 1882 N N . GLN A 1 240 ? -2.375 33.938 18.328 1 92.44 240 GLN A N 1
ATOM 1883 C CA . GLN A 1 240 ? -1.483 32.812 18.578 1 92.44 240 GLN A CA 1
ATOM 1884 C C . GLN A 1 240 ? -2.27 31.5 18.734 1 92.44 240 GLN A C 1
ATOM 1886 O O . GLN A 1 240 ? -1.858 30.453 18.234 1 92.44 240 GLN A O 1
ATOM 1891 N N . HIS A 1 241 ? -3.297 31.594 19.406 1 92.06 241 HIS A N 1
ATOM 1892 C CA . HIS A 1 241 ? -4.16 30.422 19.578 1 92.06 241 HIS A CA 1
ATOM 1893 C C . HIS A 1 241 ? -4.734 29.953 18.25 1 92.06 241 HIS A C 1
ATOM 1895 O O . HIS A 1 241 ? -4.742 28.766 17.953 1 92.06 241 HIS A O 1
ATOM 1901 N N . ALA A 1 242 ? -5.203 30.891 17.531 1 94 242 ALA A N 1
ATOM 1902 C CA . ALA A 1 242 ? -5.777 30.547 16.234 1 94 242 ALA A CA 1
ATOM 1903 C C . ALA A 1 242 ? -4.75 29.844 15.344 1 94 242 ALA A C 1
ATOM 1905 O O . ALA A 1 242 ? -5.07 28.875 14.656 1 94 242 ALA A O 1
ATOM 1906 N N . ARG A 1 243 ? -3.545 30.328 15.375 1 95.75 243 ARG A N 1
ATOM 1907 C CA . ARG A 1 243 ? -2.48 29.719 14.594 1 95.75 243 ARG A CA 1
ATOM 1908 C C . ARG A 1 243 ? -2.182 28.312 15.078 1 95.75 243 ARG A C 1
ATOM 1910 O O . ARG A 1 243 ? -1.978 27.391 14.273 1 95.75 243 ARG A O 1
ATOM 1917 N N . ASN A 1 244 ? -2.162 28.188 16.297 1 95.12 244 ASN A N 1
ATOM 1918 C CA . ASN A 1 244 ? -1.941 26.859 16.859 1 95.12 244 ASN A CA 1
ATOM 1919 C C . ASN A 1 244 ? -3.08 25.906 16.516 1 95.12 244 ASN A C 1
ATOM 1921 O O . ASN A 1 244 ? -2.844 24.734 16.188 1 95.12 244 ASN A O 1
ATOM 1925 N N . ARG A 1 245 ? -4.238 26.391 16.719 1 95 245 ARG A N 1
ATOM 1926 C CA . ARG A 1 245 ? -5.402 25.594 16.344 1 95 245 ARG A CA 1
ATOM 1927 C C . ARG A 1 245 ? -5.328 25.156 14.891 1 95 245 ARG A C 1
ATOM 1929 O O . ARG A 1 245 ? -5.605 24 14.57 1 95 245 ARG A O 1
ATOM 1936 N N . LEU A 1 246 ? -5.004 26.062 14.039 1 96.5 246 LEU A N 1
ATOM 1937 C CA . LEU A 1 246 ? -4.863 25.75 12.625 1 96.5 246 LEU A CA 1
ATOM 1938 C C . LEU A 1 246 ? -3.854 24.625 12.414 1 96.5 246 LEU A C 1
ATOM 1940 O O . LEU A 1 246 ? -4.109 23.688 11.648 1 96.5 246 LEU A O 1
ATOM 1944 N N . ARG A 1 247 ? -2.764 24.703 13.094 1 96.94 247 ARG A N 1
ATOM 1945 C CA . ARG A 1 247 ? -1.727 23.688 12.984 1 96.94 247 ARG A CA 1
ATOM 1946 C C . ARG A 1 247 ? -2.262 22.312 13.406 1 96.94 247 ARG A C 1
ATOM 1948 O O . ARG A 1 247 ? -2.012 21.312 12.734 1 96.94 247 ARG A O 1
ATOM 1955 N N . ILE A 1 248 ? -2.961 22.297 14.438 1 95.12 248 ILE A N 1
ATOM 1956 C CA . ILE A 1 248 ? -3.518 21.047 14.953 1 95.12 248 ILE A CA 1
ATOM 1957 C C . ILE A 1 248 ? -4.539 20.484 13.961 1 95.12 248 ILE A C 1
ATOM 1959 O O . ILE A 1 248 ? -4.562 19.281 13.688 1 95.12 248 ILE A O 1
ATOM 1963 N N . MET A 1 249 ? -5.359 21.359 13.453 1 95.25 249 MET A N 1
ATOM 1964 C CA . MET A 1 249 ? -6.383 20.922 12.5 1 95.25 249 MET A CA 1
ATOM 1965 C C . MET A 1 249 ? -5.746 20.359 11.234 1 95.25 249 MET A C 1
ATOM 1967 O O . MET A 1 249 ? -6.219 19.359 10.695 1 95.25 249 MET A O 1
ATOM 1971 N N . VAL A 1 250 ? -4.695 20.984 10.766 1 97.06 250 VAL A N 1
ATOM 1972 C CA . VAL A 1 250 ? -3.982 20.516 9.586 1 97.06 250 VAL A CA 1
ATOM 1973 C C . VAL A 1 250 ? -3.396 19.125 9.859 1 97.06 250 VAL A C 1
ATOM 1975 O O . VAL A 1 250 ? -3.527 18.219 9.039 1 97.06 250 VAL A O 1
ATOM 1978 N N . ALA A 1 251 ? -2.816 19 10.953 1 96.44 251 ALA A N 1
ATOM 1979 C CA . ALA A 1 251 ? -2.217 17.719 11.328 1 96.44 251 ALA A CA 1
ATOM 1980 C C . ALA A 1 251 ? -3.273 16.609 11.406 1 96.44 251 ALA A C 1
ATOM 1982 O O . ALA A 1 251 ? -3.047 15.492 10.953 1 96.44 251 ALA A O 1
ATOM 1983 N N . ARG A 1 252 ? -4.328 16.922 11.977 1 94.31 252 ARG A N 1
ATOM 1984 C CA . ARG A 1 252 ? -5.414 15.953 12.094 1 94.31 252 ARG A CA 1
ATOM 1985 C C . ARG A 1 252 ? -5.961 15.57 10.727 1 94.31 252 ARG A C 1
ATOM 1987 O O . ARG A 1 252 ? -6.23 14.391 10.469 1 94.31 252 ARG A O 1
ATOM 1994 N N . ALA A 1 253 ? -6.211 16.531 9.93 1 95.5 253 ALA A N 1
ATOM 1995 C CA . ALA A 1 253 ? -6.684 16.266 8.578 1 95.5 253 ALA A CA 1
ATOM 1996 C C . ALA A 1 253 ? -5.734 15.32 7.844 1 95.5 253 ALA A C 1
ATOM 1998 O O . ALA A 1 253 ? -6.172 14.359 7.199 1 95.5 253 ALA A O 1
ATOM 1999 N N . CYS A 1 254 ? -4.453 15.609 7.973 1 97.19 254 CYS A N 1
ATOM 2000 C CA . CYS A 1 254 ? -3.461 14.758 7.32 1 97.19 254 CYS A CA 1
ATOM 2001 C C . CYS A 1 254 ? -3.484 13.344 7.9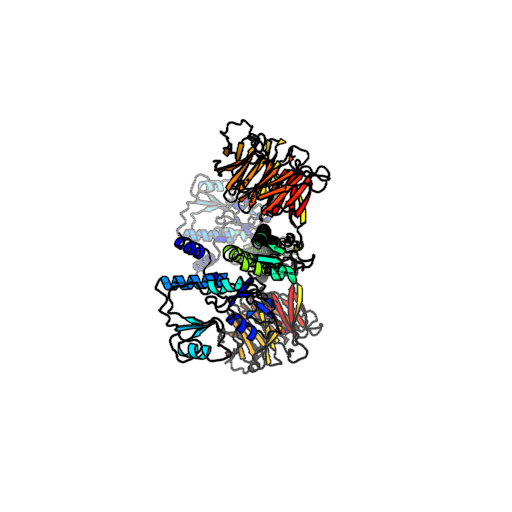02 1 97.19 254 CYS A C 1
ATOM 2003 O O . CYS A 1 254 ? -3.34 12.367 7.168 1 97.19 254 CYS A O 1
ATOM 2005 N N . LYS A 1 255 ? -3.686 13.25 9.164 1 95.62 255 LYS A N 1
ATOM 2006 C CA . LYS A 1 255 ? -3.787 11.945 9.812 1 95.62 255 LYS A CA 1
ATOM 2007 C C . LYS A 1 255 ? -5 11.172 9.297 1 95.62 255 LYS A C 1
ATOM 2009 O O . LYS A 1 255 ? -4.914 9.969 9.047 1 95.62 255 LYS A O 1
ATOM 2014 N N . ASP A 1 256 ? -6.066 11.852 9.188 1 94.62 256 ASP A N 1
ATOM 2015 C CA . ASP A 1 256 ? -7.285 11.227 8.688 1 94.62 256 ASP A CA 1
ATOM 2016 C C . ASP A 1 256 ? -7.102 10.742 7.25 1 94.62 256 ASP A C 1
ATOM 2018 O O . ASP A 1 256 ? -7.582 9.664 6.883 1 94.62 256 ASP A O 1
ATOM 2022 N N . ILE A 1 257 ? -6.457 11.523 6.473 1 96.94 257 ILE A N 1
ATOM 2023 C CA . ILE A 1 257 ? -6.188 11.141 5.09 1 96.94 257 ILE A CA 1
ATOM 2024 C C . ILE A 1 257 ? -5.324 9.883 5.062 1 96.94 257 ILE A C 1
ATOM 2026 O O . ILE A 1 257 ? -5.602 8.953 4.301 1 96.94 257 ILE A O 1
ATOM 2030 N N . THR A 1 258 ? -4.336 9.875 5.867 1 97.62 258 THR A N 1
ATOM 2031 C CA . THR A 1 258 ? -3.445 8.719 5.938 1 97.62 258 THR A CA 1
ATOM 2032 C C . THR A 1 258 ? -4.207 7.477 6.391 1 97.62 258 THR A C 1
ATOM 2034 O O . THR A 1 258 ? -3.967 6.375 5.891 1 97.62 258 THR A O 1
ATOM 2037 N N . ALA A 1 259 ? -5.039 7.656 7.348 1 95.31 259 ALA A N 1
ATOM 2038 C CA . ALA A 1 259 ? -5.859 6.535 7.809 1 95.31 259 ALA A CA 1
ATOM 2039 C C . ALA A 1 259 ? -6.742 6.008 6.684 1 95.31 259 ALA A C 1
ATOM 2041 O O . ALA A 1 259 ? -6.883 4.793 6.516 1 95.31 259 ALA A O 1
ATOM 2042 N N . LYS A 1 260 ? -7.32 6.898 5.957 1 96.81 260 LYS A N 1
ATOM 2043 C CA . LYS A 1 260 ? -8.164 6.488 4.836 1 96.81 260 LYS A CA 1
ATOM 2044 C C . LYS A 1 260 ? -7.34 5.781 3.764 1 96.81 260 LYS A C 1
ATOM 2046 O O . LYS A 1 260 ? -7.801 4.809 3.162 1 96.81 260 LYS A O 1
ATOM 2051 N N . GLU A 1 261 ? -6.133 6.297 3.492 1 98 261 GLU A N 1
ATOM 2052 C CA . GLU A 1 261 ? -5.211 5.641 2.572 1 98 261 GLU A CA 1
ATOM 2053 C C . GLU A 1 261 ? -4.992 4.18 2.963 1 98 261 GLU A C 1
ATOM 2055 O O . GLU A 1 261 ? -5.09 3.285 2.121 1 98 261 GLU A O 1
ATOM 2060 N N . ARG A 1 262 ? -4.703 3.986 4.207 1 97.88 262 ARG A N 1
ATOM 2061 C CA . ARG A 1 262 ? -4.438 2.643 4.711 1 97.88 262 ARG A CA 1
ATOM 2062 C C . ARG A 1 262 ? -5.66 1.747 4.551 1 97.88 262 ARG A C 1
ATOM 2064 O O . ARG A 1 262 ? -5.535 0.577 4.184 1 97.88 262 ARG A O 1
ATOM 2071 N N . GLU A 1 263 ? -6.758 2.316 4.836 1 97.44 263 GLU A N 1
ATOM 2072 C CA . GLU A 1 263 ? -7.996 1.558 4.707 1 97.44 263 GLU A CA 1
ATOM 2073 C C . GLU A 1 263 ? -8.227 1.117 3.262 1 97.44 263 GLU A C 1
ATOM 2075 O O . GLU A 1 263 ? -8.555 -0.043 3.006 1 97.44 263 GLU A O 1
ATOM 2080 N N . GLU A 1 264 ? -8.078 2.041 2.344 1 98 264 GLU A N 1
ATOM 2081 C CA . GLU A 1 264 ? -8.289 1.738 0.931 1 98 264 GLU A CA 1
ATOM 2082 C C . GLU A 1 264 ? -7.254 0.741 0.418 1 98 264 GLU A C 1
ATOM 2084 O O . GLU A 1 264 ? -7.578 -0.151 -0.368 1 98 264 GLU A O 1
ATOM 2089 N N . ILE A 1 265 ? -6.027 0.885 0.797 1 97.94 265 ILE A N 1
ATOM 2090 C CA . ILE A 1 265 ? -4.973 -0.037 0.395 1 97.94 265 ILE A CA 1
ATOM 2091 C C . ILE A 1 265 ? -5.289 -1.44 0.907 1 97.94 265 ILE A C 1
ATOM 2093 O O . ILE A 1 265 ? -5.078 -2.428 0.201 1 97.94 265 ILE A O 1
ATOM 2097 N N . ALA A 1 266 ? -5.816 -1.557 2.117 1 97.31 266 ALA A N 1
ATOM 2098 C CA . ALA A 1 266 ? -6.188 -2.854 2.678 1 97.31 266 ALA A CA 1
ATOM 2099 C C . ALA A 1 266 ? -7.266 -3.529 1.835 1 97.31 266 ALA A C 1
ATOM 2101 O O . ALA A 1 266 ? -7.242 -4.746 1.649 1 97.31 266 ALA A O 1
ATOM 2102 N N . LYS A 1 267 ? -8.219 -2.748 1.376 1 97.31 267 LYS A N 1
ATOM 2103 C CA . LYS A 1 267 ? -9.25 -3.299 0.503 1 97.31 267 LYS A CA 1
ATOM 2104 C C . LYS A 1 267 ? -8.641 -3.908 -0.755 1 97.31 267 LYS A C 1
ATOM 2106 O O . LYS A 1 267 ? -9.031 -5 -1.173 1 97.31 267 LYS A O 1
ATOM 2111 N N . ILE A 1 268 ? -7.676 -3.186 -1.342 1 98.06 268 ILE A N 1
ATOM 2112 C CA . ILE A 1 268 ? -7.016 -3.656 -2.555 1 98.06 268 ILE A CA 1
ATOM 2113 C C . ILE A 1 268 ? -6.25 -4.945 -2.262 1 98.06 268 ILE A C 1
ATOM 2115 O O . ILE A 1 268 ? -6.332 -5.91 -3.027 1 98.06 268 ILE A O 1
ATOM 2119 N N . ARG A 1 269 ? -5.512 -4.953 -1.218 1 97.88 269 ARG A N 1
ATOM 2120 C CA . ARG A 1 269 ? -4.73 -6.125 -0.841 1 97.88 269 ARG A CA 1
ATOM 2121 C C . ARG A 1 269 ? -5.629 -7.336 -0.609 1 97.88 269 ARG A C 1
ATOM 2123 O O . ARG A 1 269 ? -5.277 -8.461 -0.985 1 97.88 269 ARG A O 1
ATOM 2130 N N . ASN A 1 270 ? -6.727 -7.098 0.023 1 97.81 270 ASN A N 1
ATOM 2131 C CA . ASN A 1 270 ? -7.676 -8.188 0.237 1 97.81 270 ASN A CA 1
ATOM 2132 C C . ASN A 1 270 ? -8.211 -8.727 -1.084 1 97.81 270 ASN A C 1
ATOM 2134 O O . ASN A 1 270 ? -8.305 -9.945 -1.269 1 97.81 270 ASN A O 1
ATOM 2138 N N . LYS A 1 271 ? -8.562 -7.855 -1.969 1 97.56 271 LYS A N 1
ATOM 2139 C CA . LYS A 1 271 ? -9.039 -8.266 -3.287 1 97.56 271 LYS A CA 1
ATOM 2140 C C . LYS A 1 271 ? -7.973 -9.07 -4.027 1 97.56 271 LYS A C 1
ATOM 2142 O O . LYS A 1 271 ? -8.281 -10.086 -4.656 1 97.56 271 LYS A O 1
ATOM 2147 N N . SER A 1 272 ? -6.746 -8.578 -4.008 1 98.06 272 SER A N 1
ATOM 2148 C CA . SER A 1 272 ? -5.621 -9.273 -4.625 1 98.06 272 SER A CA 1
ATOM 2149 C C . SER A 1 272 ? -5.438 -10.664 -4.035 1 98.06 272 SER A C 1
ATOM 2151 O O . SER A 1 272 ? -5.273 -11.641 -4.773 1 98.06 272 SER A O 1
ATOM 2153 N N . ARG A 1 273 ? -5.512 -10.734 -2.719 1 97.75 273 ARG A N 1
ATOM 2154 C CA . ARG A 1 273 ? -5.352 -12.008 -2.031 1 97.75 273 ARG A CA 1
ATOM 2155 C C . ARG A 1 273 ? -6.434 -13 -2.451 1 97.75 273 ARG A C 1
ATOM 2157 O O . ARG A 1 273 ? -6.141 -14.148 -2.775 1 97.75 273 ARG A O 1
ATOM 2164 N N . LEU A 1 274 ? -7.668 -12.555 -2.48 1 97.56 274 LEU A N 1
ATOM 2165 C CA . LEU A 1 274 ? -8.789 -13.414 -2.842 1 97.56 274 LEU A CA 1
ATOM 2166 C C . LEU A 1 274 ? -8.648 -13.914 -4.277 1 97.56 274 LEU A C 1
ATOM 2168 O O . LEU A 1 274 ? -8.891 -15.086 -4.559 1 97.56 274 LEU A O 1
ATOM 2172 N N . LEU A 1 275 ? -8.242 -13.039 -5.172 1 97.88 275 LEU A N 1
ATOM 2173 C CA . LEU A 1 275 ? -8.086 -13.406 -6.574 1 97.88 275 LEU A CA 1
ATOM 2174 C C . LEU A 1 275 ? -6.941 -14.391 -6.754 1 97.88 275 LEU A C 1
ATOM 2176 O O . LEU A 1 275 ? -7.066 -15.367 -7.508 1 97.88 275 LEU A O 1
ATOM 2180 N N . ARG A 1 276 ? -5.828 -14.195 -6.113 1 98.38 276 ARG A N 1
ATOM 2181 C CA . ARG A 1 276 ? -4.707 -15.125 -6.176 1 98.38 276 ARG A CA 1
ATOM 2182 C C . ARG A 1 276 ? -5.098 -16.484 -5.617 1 98.38 276 ARG A C 1
ATOM 2184 O O . ARG A 1 276 ? -4.734 -17.531 -6.184 1 98.38 276 ARG A O 1
ATOM 2191 N N . ASP A 1 277 ? -5.84 -16.484 -4.508 1 98.12 277 ASP A N 1
ATOM 2192 C CA . ASP A 1 277 ? -6.305 -17.734 -3.92 1 98.12 277 ASP A CA 1
ATOM 2193 C C . ASP A 1 277 ? -7.219 -18.484 -4.887 1 98.12 277 ASP A C 1
ATOM 2195 O O . ASP A 1 277 ? -7.156 -19.703 -4.98 1 98.12 277 ASP A O 1
ATOM 2199 N N . GLU A 1 278 ? -8.016 -17.75 -5.523 1 98 278 GLU A N 1
ATOM 2200 C CA . GLU A 1 278 ? -8.898 -18.359 -6.52 1 98 278 GLU A CA 1
ATOM 2201 C C . GLU A 1 278 ? -8.094 -19.016 -7.637 1 98 278 GLU A C 1
ATOM 2203 O O . GLU A 1 278 ? -8.375 -20.156 -8.031 1 98 278 GLU A O 1
ATOM 2208 N N . VAL A 1 279 ? -7.082 -18.359 -8.156 1 97.94 279 VAL A N 1
ATOM 2209 C CA . VAL A 1 279 ? -6.223 -18.891 -9.219 1 97.94 279 VAL A CA 1
ATOM 2210 C C . VAL A 1 279 ? -5.527 -20.156 -8.742 1 97.94 279 VAL A C 1
ATOM 2212 O O . VAL A 1 279 ? -5.508 -21.156 -9.453 1 97.94 279 VAL A O 1
ATOM 2215 N N . LYS A 1 280 ? -5.012 -20.109 -7.562 1 98.06 280 LYS A N 1
ATOM 2216 C CA . LYS A 1 280 ? -4.312 -21.266 -7 1 98.06 280 LYS A CA 1
ATOM 2217 C C . LYS A 1 280 ? -5.266 -22.438 -6.809 1 98.06 280 LYS A C 1
ATOM 2219 O O . LYS A 1 280 ? -4.895 -23.594 -7.051 1 98.06 280 LYS A O 1
ATOM 2224 N N . HIS A 1 281 ? -6.465 -22.109 -6.367 1 98.25 281 HIS A N 1
ATOM 2225 C CA . HIS A 1 281 ? -7.461 -23.156 -6.156 1 98.25 281 HIS A CA 1
ATOM 2226 C C . HIS A 1 281 ? -7.812 -23.844 -7.469 1 98.25 281 HIS A C 1
ATOM 2228 O O . HIS A 1 281 ? -7.832 -25.078 -7.535 1 98.25 281 HIS A O 1
ATOM 2234 N N . ILE A 1 282 ? -8.031 -23.094 -8.477 1 98 282 ILE A N 1
ATOM 2235 C CA . ILE A 1 282 ? -8.344 -23.656 -9.789 1 98 282 ILE A CA 1
ATOM 2236 C C . ILE A 1 282 ? -7.148 -24.453 -10.305 1 98 282 ILE A C 1
ATOM 2238 O O . ILE A 1 282 ? -7.316 -25.547 -10.852 1 98 282 ILE A O 1
ATOM 2242 N N . GLY A 1 283 ? -5.91 -23.891 -10.172 1 97.81 283 GLY A N 1
ATOM 2243 C CA . GLY A 1 283 ? -4.703 -24.609 -10.562 1 97.81 283 GLY A CA 1
ATOM 2244 C C . GLY A 1 283 ? -4.559 -25.953 -9.883 1 97.81 283 GLY A C 1
ATOM 2245 O O . GLY A 1 283 ? -4.215 -26.953 -10.531 1 97.81 283 GLY A O 1
ATOM 2246 N N . LYS A 1 284 ? -4.906 -26.016 -8.617 1 97.75 284 LYS A N 1
ATOM 2247 C CA . LYS A 1 284 ? -4.816 -27.266 -7.859 1 97.75 284 LYS A CA 1
ATOM 2248 C C . LYS A 1 284 ? -5.852 -28.266 -8.344 1 97.75 284 LYS A C 1
ATOM 2250 O O . LYS A 1 284 ? -5.559 -29.469 -8.453 1 97.75 284 LYS A O 1
ATOM 2255 N N . GLU A 1 285 ? -6.984 -27.812 -8.602 1 97.31 285 GLU A N 1
ATOM 2256 C CA . GLU A 1 285 ? -8.039 -28.688 -9.102 1 97.31 285 GLU A CA 1
ATOM 2257 C C . GLU A 1 285 ? -7.672 -29.297 -10.453 1 97.31 285 GLU A C 1
ATOM 2259 O O . GLU A 1 285 ? -7.844 -30.5 -10.664 1 97.31 285 GLU A O 1
ATOM 2264 N N . ARG A 1 286 ? -7.145 -28.484 -11.312 1 97.38 286 ARG A N 1
ATOM 2265 C CA . ARG A 1 286 ? -6.75 -28.969 -12.633 1 97.38 286 ARG A CA 1
ATOM 2266 C C . ARG A 1 286 ? -5.543 -29.891 -12.547 1 97.38 286 ARG A C 1
ATOM 2268 O O . ARG A 1 286 ? -5.465 -30.891 -13.266 1 97.38 286 ARG A O 1
ATOM 2275 N N . ASP A 1 287 ? -4.629 -29.562 -11.672 1 97.38 287 ASP A N 1
ATOM 2276 C CA . ASP A 1 287 ? -3.465 -30.422 -11.469 1 97.38 287 ASP A CA 1
ATOM 2277 C C . ASP A 1 287 ? -3.879 -31.797 -10.977 1 97.38 287 ASP A C 1
ATOM 2279 O O . ASP A 1 287 ? -3.309 -32.812 -11.391 1 97.38 287 ASP A O 1
ATOM 2283 N N . ARG A 1 288 ? -4.91 -31.859 -10.125 1 96.44 288 ARG A N 1
ATOM 2284 C CA . ARG A 1 288 ? -5.426 -33.125 -9.617 1 96.44 288 ARG A CA 1
ATOM 2285 C C . ARG A 1 288 ? -6.008 -33.969 -10.75 1 96.44 288 ARG A C 1
ATOM 2287 O O . ARG A 1 288 ? -5.844 -35.188 -10.766 1 96.44 288 ARG A O 1
ATOM 2294 N N . LYS A 1 289 ? -6.605 -33.344 -11.648 1 95.88 289 LYS A N 1
ATOM 2295 C CA . LYS A 1 289 ? -7.152 -34.062 -12.797 1 95.88 289 LYS A CA 1
ATOM 2296 C C . LYS A 1 289 ? -6.043 -34.688 -13.633 1 95.88 289 LYS A C 1
ATOM 2298 O O . LYS A 1 289 ? -6.152 -35.844 -14.062 1 95.88 289 LYS A O 1
ATOM 2303 N N . PHE A 1 290 ? -4.957 -33.938 -13.867 1 96.06 290 PHE A N 1
ATOM 2304 C CA . PHE A 1 290 ? -3.814 -34.5 -14.602 1 96.06 290 PHE A CA 1
ATOM 2305 C C . PHE A 1 290 ? -3.186 -35.656 -13.836 1 96.06 290 PHE A C 1
ATOM 2307 O O . PHE A 1 290 ? -2.826 -36.656 -14.43 1 96.06 290 PHE A O 1
ATOM 2314 N N . GLU A 1 291 ? -3.096 -35.469 -12.562 1 94.94 291 GLU A N 1
ATOM 2315 C CA . GLU A 1 291 ? -2.506 -36.5 -11.727 1 94.94 291 GLU A CA 1
ATOM 2316 C C . GLU A 1 291 ? -3.326 -37.812 -11.781 1 94.94 291 GLU A C 1
ATOM 2318 O O . GLU A 1 291 ? -2.77 -38.906 -11.828 1 94.94 291 GLU A O 1
ATOM 2323 N N . GLU A 1 292 ? -4.594 -37.625 -11.75 1 95.12 292 GLU A N 1
ATOM 2324 C CA . GLU A 1 292 ? -5.484 -38.781 -11.82 1 95.12 292 GLU A CA 1
ATOM 2325 C C . GLU A 1 292 ? -5.332 -39.5 -13.148 1 95.12 292 GLU A C 1
ATOM 2327 O O . GLU A 1 292 ? -5.242 -40.75 -13.18 1 95.12 292 GLU A O 1
ATOM 2332 N N . VAL A 1 293 ? -5.246 -38.75 -14.211 1 94.5 293 VAL A N 1
ATOM 2333 C CA . VAL A 1 293 ? -5.066 -39.344 -15.531 1 94.5 293 VAL A CA 1
ATOM 2334 C C . VAL A 1 293 ? -3.717 -40.062 -15.594 1 94.5 293 VAL A C 1
ATOM 2336 O O . VAL A 1 293 ? -3.621 -41.188 -16.094 1 94.5 293 VAL A O 1
ATOM 2339 N N . GLN A 1 294 ? -2.723 -39.438 -15.086 1 93.62 294 GLN A N 1
ATOM 2340 C CA . GLN A 1 294 ? -1.38 -40 -15.094 1 93.62 294 GLN A CA 1
ATOM 2341 C C . GLN A 1 294 ? -1.324 -41.312 -14.281 1 93.62 294 GLN A C 1
ATOM 2343 O O . GLN A 1 294 ? -0.741 -42.281 -14.719 1 93.62 294 GLN A O 1
ATOM 2348 N N . LYS A 1 295 ? -1.939 -41.281 -13.133 1 93.5 295 LYS A N 1
ATOM 2349 C CA . LYS A 1 295 ? -1.978 -42.469 -12.273 1 93.5 295 LYS A CA 1
ATOM 2350 C C . LYS A 1 295 ? -2.732 -43.594 -12.945 1 93.5 295 LYS A C 1
ATOM 2352 O O . LYS A 1 295 ? -2.275 -44.75 -12.938 1 93.5 295 LYS A O 1
ATOM 2357 N N . ASN A 1 296 ? -3.84 -43.25 -13.523 1 92.19 296 ASN A N 1
ATOM 2358 C CA . ASN A 1 296 ? -4.629 -44.281 -14.219 1 92.19 296 ASN A CA 1
ATOM 2359 C C . ASN A 1 296 ? -3.848 -44.906 -15.359 1 92.19 296 ASN A C 1
ATOM 2361 O O . ASN A 1 296 ? -3.846 -46.125 -15.516 1 92.19 296 ASN A O 1
ATOM 2365 N N . ASN A 1 297 ? -3.16 -44.094 -16.172 1 92.44 297 ASN A N 1
ATOM 2366 C CA . ASN A 1 297 ? -2.332 -44.594 -17.266 1 92.44 297 ASN A CA 1
ATOM 2367 C C . ASN A 1 297 ? -1.199 -45.469 -16.75 1 92.44 297 ASN A C 1
ATOM 2369 O O . ASN A 1 297 ? -0.93 -46.531 -17.297 1 92.44 297 ASN A O 1
ATOM 2373 N N . ARG A 1 298 ? -0.588 -45.094 -15.672 1 91.12 298 ARG A N 1
ATOM 2374 C CA . ARG A 1 298 ? 0.526 -45.844 -15.102 1 91.12 298 ARG A CA 1
ATOM 2375 C C . ARG A 1 298 ? 0.065 -47.188 -14.57 1 91.12 298 ARG A C 1
ATOM 2377 O O . ARG A 1 298 ? 0.74 -48.188 -14.773 1 91.12 298 ARG A O 1
ATOM 2384 N N . ASP A 1 299 ? -1.072 -47.188 -13.914 1 88.06 299 ASP A N 1
ATOM 2385 C CA . ASP A 1 299 ? -1.623 -48.438 -13.398 1 88.06 299 ASP A CA 1
ATOM 2386 C C . ASP A 1 299 ? -1.895 -49.438 -14.523 1 88.06 299 ASP A C 1
ATOM 2388 O O . ASP A 1 299 ? -1.592 -50.625 -14.398 1 88.06 299 ASP A O 1
ATOM 2392 N N . LYS A 1 300 ? -2.418 -48.906 -15.656 1 86.06 300 LYS A N 1
ATOM 2393 C CA . LYS A 1 300 ? -2.713 -49.75 -16.812 1 86.06 300 LYS A CA 1
ATOM 2394 C C . LYS A 1 300 ? -1.437 -50.344 -17.391 1 86.06 300 LYS A C 1
ATOM 2396 O O . LYS A 1 300 ? -1.37 -51.562 -17.641 1 86.06 300 LYS A O 1
ATOM 2401 N N . VAL A 1 301 ? -0.422 -49.562 -17.484 1 88.81 301 VAL A N 1
ATOM 2402 C CA . VAL A 1 301 ? 0.823 -50 -18.094 1 88.81 301 VAL A CA 1
ATOM 2403 C C . VAL A 1 301 ? 1.555 -50.969 -17.156 1 88.81 301 VAL A C 1
ATOM 2405 O O . VAL A 1 301 ? 2.135 -51.938 -17.578 1 88.81 301 VAL A O 1
ATOM 2408 N N . GLU A 1 302 ? 1.52 -50.656 -15.898 1 86.38 302 GLU A N 1
ATOM 2409 C CA . GLU A 1 302 ? 2.168 -51.531 -14.922 1 86.38 302 GLU A CA 1
ATOM 2410 C C . GLU A 1 302 ? 1.534 -52.906 -14.906 1 86.38 302 GLU A C 1
ATOM 2412 O O . GLU A 1 302 ? 2.238 -53.906 -14.82 1 86.38 302 GLU A O 1
ATOM 2417 N N . ARG A 1 303 ? 0.242 -52.969 -15.023 1 84.38 303 ARG A N 1
ATOM 2418 C CA . ARG A 1 303 ? -0.452 -54.25 -15.086 1 84.38 303 ARG A CA 1
ATOM 2419 C C . ARG A 1 303 ? -0.051 -55 -16.328 1 84.38 303 ARG A C 1
ATOM 2421 O O . ARG A 1 303 ? 0.223 -56.219 -16.266 1 84.38 303 ARG A O 1
ATOM 2428 N N . ALA A 1 304 ? -0.045 -54.25 -17.406 1 86.06 304 ALA A N 1
ATOM 2429 C CA . ALA A 1 304 ? 0.342 -54.906 -18.656 1 86.06 304 ALA A CA 1
ATOM 2430 C C . ALA A 1 304 ? 1.787 -55.375 -18.594 1 86.06 304 ALA A C 1
ATOM 2432 O O . ALA A 1 304 ? 2.105 -56.469 -19.109 1 86.06 304 ALA A O 1
ATOM 2433 N N . GLU A 1 305 ? 2.596 -54.594 -17.953 1 87.19 305 GLU A N 1
ATOM 2434 C CA . GLU A 1 305 ? 3.998 -55 -17.812 1 87.19 305 GLU A CA 1
ATOM 2435 C C . GLU A 1 305 ? 4.148 -56.25 -16.969 1 87.19 305 GLU A C 1
ATOM 2437 O O . GLU A 1 305 ? 4.988 -57.094 -17.266 1 87.19 305 GLU A O 1
ATOM 2442 N N . GLN A 1 306 ? 3.379 -56.406 -16.016 1 83.62 306 GLN A N 1
ATOM 2443 C CA . GLN A 1 306 ? 3.408 -57.594 -15.18 1 83.62 306 GLN A CA 1
ATOM 2444 C C . GLN A 1 306 ? 2.979 -58.844 -15.961 1 83.62 306 GLN A C 1
ATOM 2446 O O . GLN A 1 306 ? 3.58 -59.906 -15.828 1 83.62 306 GLN A O 1
ATOM 2451 N N . ILE A 1 307 ? 1.946 -58.656 -16.781 1 85.5 307 ILE A N 1
ATOM 2452 C CA . ILE A 1 307 ? 1.47 -59.781 -17.609 1 85.5 307 ILE A CA 1
ATOM 2453 C C . ILE A 1 307 ? 2.564 -60.188 -18.578 1 85.5 307 ILE A C 1
ATOM 2455 O O . ILE A 1 307 ? 2.859 -61.375 -18.719 1 85.5 307 ILE A O 1
ATOM 2459 N N . VAL A 1 308 ? 3.156 -59.188 -19.156 1 88.25 308 VAL A N 1
ATOM 2460 C CA . VAL A 1 308 ? 4.191 -59.469 -20.156 1 88.25 308 VAL A CA 1
ATOM 2461 C C . VAL A 1 308 ? 5.375 -60.156 -19.484 1 88.25 308 VAL A C 1
ATOM 2463 O O . VAL A 1 308 ? 5.934 -61.094 -20.047 1 88.25 308 VAL A O 1
ATOM 2466 N N . ALA A 1 309 ? 5.719 -59.719 -18.344 1 85.81 309 ALA A N 1
ATOM 2467 C CA . ALA A 1 309 ? 6.816 -60.344 -17.609 1 85.81 309 ALA A CA 1
ATOM 2468 C C . ALA A 1 309 ? 6.516 -61.812 -17.328 1 85.81 309 ALA A C 1
ATOM 2470 O O . ALA A 1 309 ? 7.367 -62.688 -17.531 1 85.81 309 ALA A O 1
ATOM 2471 N N . THR A 1 310 ? 5.328 -62.094 -16.922 1 83.38 310 THR A N 1
ATOM 2472 C CA . THR A 1 310 ? 4.918 -63.469 -16.609 1 83.38 310 THR A CA 1
ATOM 2473 C C . THR A 1 310 ? 4.906 -64.312 -17.859 1 83.38 310 THR A C 1
ATOM 2475 O O . THR A 1 310 ? 5.379 -65.438 -17.844 1 83.38 310 THR A O 1
ATOM 2478 N N . VAL A 1 311 ? 4.418 -63.781 -18.906 1 87.62 311 VAL A N 1
ATOM 2479 C CA . VAL A 1 311 ? 4.324 -64.5 -20.172 1 87.62 311 VAL A CA 1
ATOM 2480 C C . VAL A 1 311 ? 5.727 -64.812 -20.688 1 87.62 311 VAL A C 1
ATOM 2482 O O . VAL A 1 311 ? 5.996 -65.938 -21.172 1 87.62 311 VAL A O 1
ATOM 2485 N N . ASN A 1 312 ? 6.555 -63.844 -20.594 1 88.06 312 ASN A N 1
ATOM 2486 C CA . ASN A 1 312 ? 7.934 -64.062 -21.016 1 88.06 312 ASN A CA 1
ATOM 2487 C C . ASN A 1 312 ? 8.602 -65.125 -20.203 1 88.06 312 ASN A C 1
ATOM 2489 O O . ASN A 1 312 ? 9.297 -66 -20.766 1 88.06 312 ASN A O 1
ATOM 2493 N N . ASP A 1 313 ? 8.344 -65.188 -18.984 1 82 313 ASP A N 1
ATOM 2494 C CA . ASP A 1 313 ? 8.883 -66.25 -18.109 1 82 313 ASP A CA 1
ATOM 2495 C C . ASP A 1 313 ? 8.352 -67.625 -18.516 1 82 313 ASP A C 1
ATOM 2497 O O . ASP A 1 313 ? 9.109 -68.625 -18.594 1 82 313 ASP A O 1
ATOM 2501 N N . LEU A 1 314 ? 7.109 -67.688 -18.859 1 83.81 314 LEU A N 1
ATOM 2502 C CA . LEU A 1 314 ? 6.469 -68.938 -19.25 1 83.81 314 LEU A CA 1
ATOM 2503 C C . LEU A 1 314 ? 7.035 -69.438 -20.578 1 83.81 314 LEU A C 1
ATOM 2505 O O . LEU A 1 314 ? 7.34 -70.625 -20.719 1 83.81 314 LEU A O 1
ATOM 2509 N N . MET A 1 315 ? 7.188 -68.5 -21.438 1 87 315 MET A N 1
ATOM 2510 C CA . MET A 1 315 ? 7.652 -68.875 -22.766 1 87 315 MET A CA 1
ATOM 2511 C C . MET A 1 315 ? 9.094 -69.375 -22.719 1 87 315 MET A C 1
ATOM 2513 O O . MET A 1 315 ? 9.492 -70.188 -23.531 1 87 315 MET A O 1
ATOM 2517 N N . GLN A 1 316 ? 9.828 -69 -21.781 1 83.44 316 GLN A N 1
ATOM 2518 C CA . GLN A 1 316 ? 11.242 -69.375 -21.688 1 83.44 316 GLN A CA 1
ATOM 2519 C C . GLN A 1 316 ? 11.422 -70.625 -20.891 1 83.44 316 GLN A C 1
ATOM 2521 O O . GLN A 1 316 ? 12.273 -71.438 -21.219 1 83.44 316 GLN A O 1
ATOM 2526 N N . GLN A 1 317 ? 10.555 -70.875 -19.922 1 77.06 317 GLN A N 1
ATOM 2527 C CA . GLN A 1 317 ? 10.867 -71.938 -18.953 1 77.06 317 GLN A CA 1
ATOM 2528 C C . GLN A 1 317 ? 9.906 -73.125 -19.062 1 77.06 317 GLN A C 1
ATOM 2530 O O . GLN A 1 317 ? 10.242 -74.25 -18.703 1 77.06 317 GLN A O 1
ATOM 2535 N N . ALA A 1 318 ? 8.703 -72.875 -19.547 1 79.44 318 ALA A N 1
ATOM 2536 C CA . ALA A 1 318 ? 7.695 -73.938 -19.562 1 79.44 318 ALA A CA 1
ATOM 2537 C C . ALA A 1 318 ? 7.934 -74.875 -20.734 1 79.44 318 ALA A C 1
ATOM 2539 O O . ALA A 1 318 ? 8.492 -74.5 -21.766 1 79.44 318 ALA A O 1
ATOM 2540 N N . ASP A 1 319 ? 7.652 -76.125 -20.516 1 81.38 319 ASP A N 1
ATOM 2541 C CA . ASP A 1 319 ? 7.75 -77.062 -21.609 1 81.38 319 ASP A CA 1
ATOM 2542 C C . ASP A 1 319 ? 6.598 -76.938 -22.594 1 81.38 319 ASP A C 1
ATOM 2544 O O . ASP A 1 319 ? 5.637 -76.188 -22.312 1 81.38 319 ASP A O 1
ATOM 2548 N N . ASP A 1 320 ? 6.652 -77.562 -23.688 1 82.94 320 ASP A N 1
ATOM 2549 C CA . ASP A 1 320 ? 5.727 -77.375 -24.812 1 82.94 320 ASP A CA 1
ATOM 2550 C C . ASP A 1 320 ? 4.309 -77.812 -24.406 1 82.94 320 ASP A C 1
ATOM 2552 O O . ASP A 1 320 ? 3.344 -77.125 -24.75 1 82.94 320 ASP A O 1
ATOM 2556 N N . PHE A 1 321 ? 4.23 -78.875 -23.719 1 81.5 321 PHE A N 1
ATOM 2557 C CA . PHE A 1 321 ? 2.904 -79.375 -23.359 1 81.5 321 PHE A CA 1
ATOM 2558 C C . PHE A 1 321 ? 2.25 -78.438 -22.328 1 81.5 321 PHE A C 1
ATOM 2560 O O . PHE A 1 321 ? 1.063 -78.125 -22.438 1 81.5 321 PHE A O 1
ATOM 2567 N N . GLU A 1 322 ? 3.041 -77.938 -21.344 1 82.75 322 GLU A N 1
ATOM 2568 C CA . GLU A 1 322 ? 2.551 -77 -20.359 1 82.75 322 GLU A CA 1
ATOM 2569 C C . GLU A 1 322 ? 2.129 -75.688 -21.016 1 82.75 322 GLU A C 1
ATOM 2571 O O . GLU A 1 322 ? 1.094 -75.125 -20.672 1 82.75 322 GLU A O 1
ATOM 2576 N N . LEU A 1 323 ? 2.898 -75.312 -21.906 1 87.31 323 LEU A N 1
ATOM 2577 C CA . LEU A 1 323 ? 2.619 -74.062 -22.625 1 87.31 323 LEU A CA 1
ATOM 2578 C C . LEU A 1 323 ? 1.28 -74.125 -23.359 1 87.31 323 LEU A C 1
ATOM 2580 O O . LEU A 1 323 ? 0.474 -73.188 -23.281 1 87.31 323 LEU A O 1
ATOM 2584 N N . LEU A 1 324 ? 1.105 -75.25 -24 1 88.19 324 LEU A N 1
ATOM 2585 C CA . LEU A 1 324 ? -0.125 -75.438 -24.766 1 88.19 324 LEU A CA 1
ATOM 2586 C C . LEU A 1 324 ? -1.33 -75.5 -23.828 1 88.19 324 LEU A C 1
ATOM 2588 O O . LEU A 1 324 ? -2.434 -75.125 -24.188 1 88.19 324 LEU A O 1
ATOM 2592 N N . ASP A 1 325 ? -1.087 -76.125 -22.672 1 84.25 325 ASP A N 1
ATOM 2593 C CA . ASP A 1 325 ? -2.158 -76.188 -21.688 1 84.25 325 ASP A CA 1
ATOM 2594 C C . ASP A 1 325 ? -2.576 -74.812 -21.188 1 84.25 325 ASP A C 1
ATOM 2596 O O . ASP A 1 325 ? -3.756 -74.562 -20.922 1 84.25 325 ASP A O 1
ATOM 2600 N N . LEU A 1 326 ? -1.65 -73.938 -21.125 1 87.25 326 LEU A N 1
ATOM 2601 C CA . LEU A 1 326 ? -1.9 -72.625 -20.562 1 87.25 326 LEU A CA 1
ATOM 2602 C C . LEU A 1 326 ? -2.25 -71.625 -21.656 1 87.25 326 LEU A C 1
ATOM 2604 O O . LEU A 1 326 ? -2.502 -70.438 -21.391 1 87.25 326 LEU A O 1
ATOM 2608 N N . LYS A 1 327 ? -2.217 -72 -22.875 1 89.19 327 LYS A N 1
ATOM 2609 C CA . LYS A 1 327 ? -2.387 -71.125 -24.031 1 89.19 327 LYS A CA 1
ATOM 2610 C C . LYS A 1 327 ? -3.66 -70.312 -23.906 1 89.19 327 LYS A C 1
ATOM 2612 O O . LYS A 1 327 ? -3.629 -69.062 -24.062 1 89.19 327 LYS A O 1
ATOM 2617 N N . PRO A 1 328 ? -4.82 -70.812 -23.531 1 86.38 328 PRO A N 1
ATOM 2618 C CA . PRO A 1 328 ? -6.031 -70 -23.469 1 86.38 328 PRO A CA 1
ATOM 2619 C C . PRO A 1 328 ? -5.926 -68.875 -22.438 1 86.38 328 PRO A C 1
ATOM 2621 O O . PRO A 1 328 ? -6.352 -67.75 -22.688 1 86.38 328 PRO A O 1
ATOM 2624 N N . LYS A 1 329 ? -5.301 -69.188 -21.344 1 83.75 329 LYS A N 1
ATOM 2625 C CA . LYS A 1 329 ? -5.164 -68.25 -20.281 1 83.75 329 LYS A CA 1
ATOM 2626 C C . LYS A 1 329 ? -4.184 -67.125 -20.672 1 83.75 329 LYS A C 1
ATOM 2628 O O . LYS A 1 329 ? -4.445 -65.938 -20.438 1 83.75 329 LYS A O 1
ATOM 2633 N N . VAL A 1 330 ? -3.08 -67.5 -21.203 1 87.06 330 VAL A N 1
ATOM 2634 C CA . VAL A 1 330 ? -2.053 -66.562 -21.609 1 87.06 330 VAL A CA 1
ATOM 2635 C C . VAL A 1 330 ? -2.605 -65.625 -22.688 1 87.06 330 VAL A C 1
ATOM 2637 O O . VAL A 1 330 ? -2.484 -64.438 -22.594 1 87.06 330 VAL A O 1
ATOM 2640 N N . MET A 1 331 ? -3.291 -66.25 -23.672 1 87.25 331 MET A N 1
ATOM 2641 C CA . MET A 1 331 ? -3.793 -65.438 -24.797 1 87.25 331 MET A CA 1
ATOM 2642 C C . MET A 1 331 ? -4.914 -64.5 -24.344 1 87.25 331 MET A C 1
ATOM 2644 O O . MET A 1 331 ? -5.043 -63.406 -24.844 1 87.25 331 MET A O 1
ATOM 2648 N N . HIS A 1 332 ? -5.699 -64.938 -23.406 1 85.19 332 HIS A N 1
ATOM 2649 C CA . HIS A 1 332 ? -6.746 -64.062 -22.844 1 85.19 332 HIS A CA 1
ATOM 2650 C C . HIS A 1 332 ? -6.16 -62.875 -22.172 1 85.19 332 HIS A C 1
ATOM 2652 O O . HIS A 1 332 ? -6.676 -61.75 -22.328 1 85.19 332 HIS A O 1
ATOM 2658 N N . ASN A 1 333 ? -5.055 -63 -21.484 1 85.69 333 ASN A N 1
ATOM 2659 C CA . ASN A 1 333 ? -4.418 -61.906 -20.766 1 85.69 333 ASN A CA 1
ATOM 2660 C C . ASN A 1 333 ? -3.662 -60.969 -21.719 1 85.69 333 ASN A C 1
ATOM 2662 O O . ASN A 1 333 ? -3.439 -59.812 -21.406 1 85.69 333 ASN A O 1
ATOM 2666 N N . LEU A 1 334 ? -3.295 -61.531 -22.828 1 85.94 334 LEU A N 1
ATOM 2667 C CA . LEU A 1 334 ? -2.535 -60.75 -23.797 1 85.94 334 LEU A CA 1
ATOM 2668 C C . LEU A 1 334 ? -3.467 -59.938 -24.688 1 85.94 334 LEU A C 1
ATOM 2670 O O . LEU A 1 334 ? -3.008 -59.094 -25.484 1 85.94 334 LEU A O 1
ATOM 2674 N N . GLU A 1 335 ? -4.723 -60.219 -24.578 1 79.12 335 GLU A N 1
ATOM 2675 C CA . GLU A 1 335 ? -5.672 -59.375 -25.297 1 79.12 335 GLU A CA 1
ATOM 2676 C C . GLU A 1 335 ? -5.863 -58.031 -24.609 1 79.12 335 GLU A C 1
ATOM 2678 O O . GLU A 1 335 ? -6.836 -57.844 -23.875 1 79.12 335 GLU A O 1
ATOM 2683 N N . PHE A 1 336 ? -4.793 -57.188 -24.75 1 67.56 336 PHE A N 1
ATOM 2684 C CA . PHE A 1 336 ? -4.738 -55.875 -24.109 1 67.56 336 PHE A CA 1
ATOM 2685 C C . PHE A 1 336 ? -5.785 -54.938 -24.719 1 67.56 336 PHE A C 1
ATOM 2687 O O . PHE A 1 336 ? -5.734 -53.719 -24.516 1 67.56 336 PHE A O 1
ATOM 2694 N N . LYS A 1 337 ? -6.75 -55.375 -25.531 1 58.34 337 LYS A N 1
ATOM 2695 C CA . LYS A 1 337 ? -7.605 -54.562 -26.375 1 58.34 337 LYS A CA 1
ATOM 2696 C C . LYS A 1 337 ? -7.953 -53.25 -25.672 1 58.34 337 LYS A C 1
ATOM 2698 O O . LYS A 1 337 ? -7.746 -52.156 -26.234 1 58.34 337 LYS A O 1
ATOM 2703 N N . GLU A 1 338 ? -8.68 -53.25 -24.656 1 58.16 338 GLU A N 1
ATOM 2704 C CA . GLU A 1 338 ? -9.281 -52.094 -24.047 1 58.16 338 GLU A CA 1
ATOM 2705 C C . GLU A 1 338 ? -8.352 -51.469 -23.016 1 58.16 338 GLU A C 1
ATOM 2707 O O . GLU A 1 338 ? -8.352 -50.25 -22.812 1 58.16 338 GLU A O 1
ATOM 2712 N N . GLU A 1 339 ? -7.426 -52.312 -22.594 1 59.06 339 GLU A N 1
ATOM 2713 C CA . GLU A 1 339 ? -6.691 -51.906 -21.391 1 59.06 339 GLU A CA 1
ATOM 2714 C C . GLU A 1 339 ? -5.578 -50.906 -21.734 1 59.06 339 GLU A C 1
ATOM 2716 O O . GLU A 1 339 ? -5.164 -50.125 -20.875 1 59.06 339 GLU A O 1
ATOM 2721 N N . LEU A 1 340 ? -5.305 -50.844 -22.938 1 71.19 340 LEU A N 1
ATOM 2722 C CA . LEU A 1 340 ? -4.172 -49.969 -23.219 1 71.19 340 LEU A CA 1
ATOM 2723 C C . LEU A 1 340 ? -4.629 -48.688 -23.875 1 71.19 340 LEU A C 1
ATOM 2725 O O . LEU A 1 340 ? -3.832 -48 -24.516 1 71.19 340 LEU A O 1
ATOM 2729 N N . LYS A 1 341 ? -5.957 -48.5 -23.688 1 78.94 341 LYS A N 1
ATOM 2730 C CA . LYS A 1 341 ? -6.398 -47.188 -24.125 1 78.94 341 LYS A CA 1
ATOM 2731 C C . LYS A 1 341 ? -5.961 -46.094 -23.141 1 78.94 341 LYS A C 1
ATOM 2733 O O . LYS A 1 341 ? -6.473 -46.031 -22.016 1 78.94 341 LYS A O 1
ATOM 2738 N N . LEU A 1 342 ? -4.973 -45.344 -23.516 1 86 342 LEU A N 1
ATOM 2739 C CA . LEU A 1 342 ? -4.391 -44.312 -22.672 1 86 342 LEU A CA 1
ATOM 2740 C C . LEU A 1 342 ? -5.172 -43 -22.781 1 86 342 LEU A C 1
ATOM 2742 O O . LEU A 1 342 ? -5.652 -42.656 -23.859 1 86 342 LEU A O 1
ATOM 2746 N N . GLU A 1 343 ? -5.445 -42.406 -21.656 1 86.94 343 GLU A N 1
ATOM 2747 C CA . GLU A 1 343 ? -6.059 -41.094 -21.641 1 86.94 343 GLU A CA 1
ATOM 2748 C C . GLU A 1 343 ? -5.027 -40 -21.938 1 86.94 343 GLU A C 1
ATOM 2750 O O . GLU A 1 343 ? -3.885 -40.062 -21.484 1 86.94 343 GLU A O 1
ATOM 2755 N N . GLN A 1 344 ? -5.488 -39.062 -22.719 1 85.56 344 GLN A N 1
ATOM 2756 C CA . GLN A 1 344 ? -4.594 -38 -23.125 1 85.56 344 GLN A CA 1
ATOM 2757 C C . GLN A 1 344 ? -4.84 -36.719 -22.297 1 85.56 344 GLN A C 1
ATOM 2759 O O . GLN A 1 344 ? -5.902 -36.562 -21.688 1 85.56 344 GLN A O 1
ATOM 2764 N N . ALA A 1 345 ? -3.762 -36 -22.25 1 83.94 345 ALA A N 1
ATOM 2765 C CA . ALA A 1 345 ? -3.871 -34.719 -21.562 1 83.94 345 ALA A CA 1
ATOM 2766 C C . ALA A 1 345 ? -4.734 -33.719 -22.344 1 83.94 345 ALA A C 1
ATOM 2768 O O . ALA A 1 345 ? -4.613 -33.625 -23.562 1 83.94 345 ALA A O 1
ATOM 2769 N N . GLN A 1 346 ? -5.668 -33.125 -21.641 1 87.69 346 GLN A N 1
ATOM 2770 C CA . GLN A 1 346 ? -6.395 -32.031 -22.25 1 87.69 346 GLN A CA 1
ATOM 2771 C C . GLN A 1 346 ? -5.605 -30.719 -22.125 1 87.69 346 GLN A C 1
ATOM 2773 O O . GLN A 1 346 ? -5.539 -30.125 -21.047 1 87.69 346 GLN A O 1
ATOM 2778 N N . HIS A 1 347 ? -5.082 -30.266 -23.219 1 89.38 347 HIS A N 1
ATOM 2779 C CA . HIS A 1 347 ? -4.188 -29.125 -23.234 1 89.38 347 HIS A CA 1
ATOM 2780 C C . HIS A 1 347 ? -4.895 -27.875 -22.719 1 89.38 347 HIS A C 1
ATOM 2782 O O . HIS A 1 347 ? -4.266 -27.016 -22.094 1 89.38 347 HIS A O 1
ATOM 2788 N N . GLU A 1 348 ? -6.191 -27.797 -22.906 1 89.56 348 GLU A N 1
ATOM 2789 C CA . GLU A 1 348 ? -6.973 -26.641 -22.484 1 89.56 348 GLU A CA 1
ATOM 2790 C C . GLU A 1 348 ? -6.926 -26.469 -20.969 1 89.56 348 GLU A C 1
ATOM 2792 O O . GLU A 1 348 ? -7.016 -25.344 -20.469 1 89.56 348 GLU A O 1
ATOM 2797 N N . LEU A 1 349 ? -6.727 -27.516 -20.234 1 93.94 349 LEU A N 1
ATOM 2798 C CA . LEU A 1 349 ? -6.734 -27.484 -18.781 1 93.94 349 LEU A CA 1
ATOM 2799 C C . LEU A 1 349 ? -5.387 -27 -18.234 1 93.94 349 LEU A C 1
ATOM 2801 O O . LEU A 1 349 ? -5.246 -26.75 -17.047 1 93.94 349 LEU A O 1
ATOM 2805 N N . SER A 1 350 ? -4.414 -26.859 -19.094 1 95.12 350 SER A N 1
ATOM 2806 C CA . SER A 1 350 ? -3.09 -26.453 -18.641 1 95.12 350 SER A CA 1
ATOM 2807 C C . SER A 1 350 ? -2.936 -24.938 -18.688 1 95.12 350 SER A C 1
ATOM 2809 O O . SER A 1 350 ? -1.83 -24.422 -18.531 1 95.12 350 SER A O 1
ATOM 2811 N N . PHE A 1 351 ? -4.062 -24.281 -18.906 1 94.62 351 PHE A N 1
ATOM 2812 C CA . PHE A 1 351 ? -4.016 -22.828 -19 1 94.62 351 PHE A CA 1
ATOM 2813 C C . PHE A 1 351 ? -4.867 -22.172 -17.906 1 94.62 351 PHE A C 1
ATOM 2815 O O . PHE A 1 351 ? -5.949 -22.672 -17.594 1 94.62 351 PHE A O 1
ATOM 2822 N N . ILE A 1 352 ? -4.258 -21.109 -17.391 1 95.44 352 ILE A N 1
ATOM 2823 C CA . ILE A 1 352 ? -4.992 -20.172 -16.547 1 95.44 352 ILE A CA 1
ATOM 2824 C C . ILE A 1 352 ? -4.516 -18.75 -16.812 1 95.44 352 ILE A C 1
ATOM 2826 O O . ILE A 1 352 ? -3.311 -18.484 -16.859 1 95.44 352 ILE A O 1
ATOM 2830 N N . GLY A 1 353 ? -5.465 -17.875 -17.109 1 93.94 353 GLY A N 1
ATOM 2831 C CA . GLY A 1 353 ? -5.141 -16.469 -17.328 1 93.94 353 GLY A CA 1
ATOM 2832 C C . GLY A 1 353 ? -5.949 -15.531 -16.438 1 93.94 353 GLY A C 1
ATOM 2833 O O . GLY A 1 353 ? -6.809 -15.977 -15.68 1 93.94 353 GLY A O 1
ATOM 2834 N N . ILE A 1 354 ? -5.5 -14.289 -16.438 1 94.62 354 ILE A N 1
ATOM 2835 C CA . ILE A 1 354 ? -6.215 -13.297 -15.641 1 94.62 354 ILE A CA 1
ATOM 2836 C C . ILE A 1 354 ? -6.398 -12.016 -16.453 1 94.62 354 ILE A C 1
ATOM 2838 O O . ILE A 1 354 ? -5.5 -11.609 -17.188 1 94.62 354 ILE A O 1
ATOM 2842 N N . LYS A 1 355 ? -7.566 -11.5 -16.422 1 94.38 355 LYS A N 1
ATOM 2843 C CA . LYS A 1 355 ? -7.855 -10.164 -16.938 1 94.38 355 LYS A CA 1
ATOM 2844 C C . LYS A 1 355 ? -8.102 -9.18 -15.797 1 94.38 355 LYS A C 1
ATOM 2846 O O . LYS A 1 355 ? -9.156 -9.227 -15.148 1 94.38 355 LYS A O 1
ATOM 2851 N N . CYS A 1 356 ? -7.141 -8.32 -15.68 1 94.19 356 CYS A N 1
ATOM 2852 C CA . CYS A 1 356 ? -7.215 -7.371 -14.57 1 94.19 356 CYS A CA 1
ATOM 2853 C C . CYS A 1 356 ? -8.016 -6.137 -14.969 1 94.19 356 CYS A C 1
ATOM 2855 O O . CYS A 1 356 ? -8.18 -5.848 -16.156 1 94.19 356 CYS A O 1
ATOM 2857 N N . GLN A 1 357 ? -8.555 -5.473 -13.984 1 94.62 357 GLN A N 1
ATOM 2858 C CA . GLN A 1 357 ? -9.305 -4.242 -14.203 1 94.62 357 GLN A CA 1
ATOM 2859 C C . GLN A 1 357 ? -8.992 -3.203 -13.133 1 94.62 357 GLN A C 1
ATOM 2861 O O . GLN A 1 357 ? -8.484 -3.543 -12.062 1 94.62 357 GLN A O 1
ATOM 2866 N N . ASP A 1 358 ? -9.297 -1.933 -13.492 1 95.44 358 ASP A N 1
ATOM 2867 C CA . ASP A 1 358 ? -9.109 -0.844 -12.539 1 95.44 358 ASP A CA 1
ATOM 2868 C C . ASP A 1 358 ? -10.203 -0.853 -11.477 1 95.44 358 ASP A C 1
ATOM 2870 O O . ASP A 1 358 ? -11.383 -1.03 -11.797 1 95.44 358 ASP A O 1
ATOM 2874 N N . VAL A 1 359 ? -9.82 -0.702 -10.258 1 96.62 359 VAL A N 1
ATOM 2875 C CA . VAL A 1 359 ? -10.812 -0.697 -9.188 1 96.62 359 VAL A CA 1
ATOM 2876 C C . VAL A 1 359 ? -10.797 0.653 -8.469 1 96.62 359 VAL A C 1
ATOM 2878 O O . VAL A 1 359 ? -11.711 0.97 -7.711 1 96.62 359 VAL A O 1
ATOM 2881 N N . VAL A 1 360 ? -9.742 1.437 -8.664 1 96.88 360 VAL A N 1
ATOM 2882 C CA . VAL A 1 360 ? -9.648 2.748 -8.031 1 96.88 360 VAL A CA 1
ATOM 2883 C C . VAL A 1 360 ? -10.305 3.801 -8.93 1 96.88 360 VAL A C 1
ATOM 2885 O O . VAL A 1 360 ? -9.953 3.932 -10.102 1 96.88 360 VAL A O 1
ATOM 2888 N N . ALA A 1 361 ? -11.242 4.523 -8.383 1 94.38 361 ALA A N 1
ATOM 2889 C CA . ALA A 1 361 ? -11.961 5.562 -9.117 1 94.38 361 ALA A CA 1
ATOM 2890 C C . ALA A 1 361 ? -11.07 6.777 -9.359 1 94.38 361 ALA A C 1
ATOM 2892 O O . ALA A 1 361 ? -10.055 6.961 -8.68 1 94.38 361 ALA A O 1
ATOM 2893 N N . ASN A 1 362 ? -11.383 7.598 -10.414 1 93.06 362 ASN A N 1
ATOM 2894 C CA . ASN A 1 362 ? -10.609 8.789 -10.742 1 93.06 362 ASN A CA 1
ATOM 2895 C C . ASN A 1 362 ? -11.008 9.977 -9.867 1 93.06 362 ASN A C 1
ATOM 2897 O O . ASN A 1 362 ? -10.484 11.078 -10.031 1 93.06 362 ASN A O 1
ATOM 2901 N N . THR A 1 363 ? -11.727 9.734 -8.844 1 93.75 363 THR A N 1
ATOM 2902 C CA . THR A 1 363 ? -12.148 10.789 -7.934 1 93.75 363 THR A CA 1
ATOM 2903 C C . THR A 1 363 ? -11.148 10.961 -6.797 1 93.75 363 THR A C 1
ATOM 2905 O O . THR A 1 363 ? -10.312 10.086 -6.562 1 93.75 363 THR A O 1
ATOM 2908 N N . SER A 1 364 ? -11.172 12.133 -6.18 1 95.06 364 SER A N 1
ATOM 2909 C CA . SER A 1 364 ? -10.281 12.406 -5.059 1 95.06 364 SER A CA 1
ATOM 2910 C C . SER A 1 364 ? -10.625 11.547 -3.848 1 95.06 364 SER A C 1
ATOM 2912 O O . SER A 1 364 ? -11.734 11.031 -3.746 1 95.06 364 SER A O 1
ATOM 2914 N N . LEU A 1 365 ? -9.656 11.352 -3.016 1 96.44 365 LEU A N 1
ATOM 2915 C CA . LEU A 1 365 ? -9.805 10.547 -1.81 1 96.44 365 LEU A CA 1
ATOM 2916 C C . LEU A 1 365 ? -10.688 11.25 -0.788 1 96.44 365 LEU A C 1
ATOM 2918 O O . LEU A 1 365 ? -11.172 10.625 0.157 1 96.44 365 LEU A O 1
ATOM 2922 N N . GLY A 1 366 ? -10.883 12.523 -0.988 1 95.56 366 GLY A N 1
ATOM 2923 C CA . GLY A 1 366 ? -11.719 13.305 -0.09 1 95.56 366 GLY A CA 1
ATOM 2924 C C . GLY A 1 366 ? -11.836 14.766 -0.503 1 95.56 366 GLY A C 1
ATOM 2925 O O . GLY A 1 366 ? -11.359 15.148 -1.571 1 95.56 366 GLY A O 1
ATOM 2926 N N . GLU A 1 367 ? -12.641 15.461 0.26 1 95.81 367 GLU A N 1
ATOM 2927 C CA . GLU A 1 367 ? -12.859 16.891 0.056 1 95.81 367 GLU A CA 1
ATOM 2928 C C . GLU A 1 367 ? -12.453 17.688 1.29 1 95.81 367 GLU A C 1
ATOM 2930 O O . GLU A 1 367 ? -12.688 17.266 2.422 1 95.81 367 GLU A O 1
ATOM 2935 N N . VAL A 1 368 ? -11.727 18.781 0.979 1 96.62 368 VAL A N 1
ATOM 2936 C CA . VAL A 1 368 ? -11.297 19.656 2.064 1 96.62 368 VAL A CA 1
ATOM 2937 C C . VAL A 1 368 ? -12.477 20.516 2.521 1 96.62 368 VAL A C 1
ATOM 2939 O O . VAL A 1 368 ? -13.172 21.109 1.697 1 96.62 368 VAL A O 1
ATOM 2942 N N . LEU A 1 369 ? -12.695 20.562 3.775 1 95.38 369 LEU A N 1
ATOM 2943 C CA . LEU A 1 369 ? -13.742 21.375 4.371 1 95.38 369 LEU A CA 1
ATOM 2944 C C . LEU A 1 369 ? -13.156 22.641 5.004 1 95.38 369 LEU A C 1
ATOM 2946 O O . LEU A 1 369 ? -12.312 22.547 5.898 1 95.38 369 LEU A O 1
ATOM 2950 N N . LEU A 1 370 ? -13.648 23.75 4.59 1 94.69 370 LEU A N 1
ATOM 2951 C CA . LEU A 1 370 ? -13.07 25.016 5.039 1 94.69 370 LEU A CA 1
ATOM 2952 C C . LEU A 1 370 ? -13.859 25.578 6.219 1 94.69 370 LEU A C 1
ATOM 2954 O O . LEU A 1 370 ? -13.375 26.469 6.922 1 94.69 370 LEU A O 1
ATOM 2958 N N . GLU A 1 371 ? -15.016 25.062 6.367 1 92.81 371 GLU A N 1
ATOM 2959 C CA . GLU A 1 371 ? -15.852 25.5 7.484 1 92.81 371 GLU A CA 1
ATOM 2960 C C . GLU A 1 371 ? -16.125 24.359 8.453 1 92.81 371 GLU A C 1
ATOM 2962 O O . GLU A 1 371 ? -16.328 23.219 8.023 1 92.81 371 GLU A O 1
ATOM 2967 N N . GLU A 1 372 ? -16.109 24.734 9.703 1 91.88 372 GLU A N 1
ATOM 2968 C CA . GLU A 1 372 ? -16.344 23.734 10.734 1 91.88 372 GLU A CA 1
ATOM 2969 C C . GLU A 1 372 ? -17.828 23.406 10.859 1 91.88 372 GLU A C 1
ATOM 2971 O O . GLU A 1 372 ? -18.656 24.297 11.031 1 91.88 372 GLU A O 1
ATOM 2976 N N . LYS A 1 373 ? -18.141 22.125 10.617 1 90.06 373 LYS A N 1
ATOM 2977 C CA . LYS A 1 373 ? -19.5 21.641 10.789 1 90.06 373 LYS A CA 1
ATOM 2978 C C . LYS A 1 373 ? -19.516 20.375 11.648 1 90.06 373 LYS A C 1
ATOM 2980 O O . LYS A 1 373 ? -18.531 19.641 11.711 1 90.06 373 LYS A O 1
ATOM 2985 N N . TRP A 1 374 ? -20.578 20.266 12.391 1 92.88 374 TRP A N 1
ATOM 2986 C CA . TRP A 1 374 ? -20.719 19.109 13.266 1 92.88 374 TRP A CA 1
ATOM 2987 C C . TRP A 1 374 ? -21.906 18.25 12.852 1 92.88 374 TRP A C 1
ATOM 2989 O O . TRP A 1 374 ? -22.969 18.781 12.492 1 92.88 374 TRP A O 1
ATOM 2999 N N . GLN A 1 375 ? -21.719 16.984 12.812 1 91.25 375 GLN A N 1
ATOM 3000 C CA . GLN A 1 375 ? -22.781 16.047 12.461 1 91.25 375 GLN A CA 1
ATOM 3001 C C . GLN A 1 375 ? -22.906 14.938 13.5 1 91.25 375 GLN A C 1
ATOM 3003 O O . GLN A 1 375 ? -21.891 14.5 14.062 1 91.25 375 GLN A O 1
ATOM 3008 N N . LEU A 1 376 ? -24.156 14.547 13.805 1 92.31 376 LEU A N 1
ATOM 3009 C CA . LEU A 1 376 ? -24.391 13.422 14.703 1 92.31 376 LEU A CA 1
ATOM 3010 C C . LEU A 1 376 ? -23.891 12.125 14.086 1 92.31 376 LEU A C 1
ATOM 3012 O O . LEU A 1 376 ? -24.359 11.719 13.023 1 92.31 376 LEU A O 1
ATOM 3016 N N . LYS A 1 377 ? -22.984 11.57 14.703 1 87.19 377 LYS A N 1
ATOM 3017 C CA . LYS A 1 377 ? -22.359 10.352 14.195 1 87.19 377 LYS A CA 1
ATOM 3018 C C . LYS A 1 377 ? -23.062 9.109 14.711 1 87.19 377 LYS A C 1
ATOM 3020 O O . LYS A 1 377 ? -23.344 8.18 13.945 1 87.19 377 LYS A O 1
ATOM 3025 N N . GLU A 1 378 ? -23.234 9.133 16.031 1 85.44 378 GLU A N 1
ATOM 3026 C CA . GLU A 1 378 ? -23.781 7.934 16.656 1 85.44 378 GLU A CA 1
ATOM 3027 C C . GLU A 1 378 ? -24.547 8.281 17.938 1 85.44 378 GLU A C 1
ATOM 3029 O O . GLU A 1 378 ? -24.219 9.258 18.609 1 85.44 378 GLU A O 1
ATOM 3034 N N . VAL A 1 379 ? -25.531 7.492 18.203 1 83.06 379 VAL A N 1
ATOM 3035 C CA . VAL A 1 379 ? -26.25 7.582 19.453 1 83.06 379 VAL A CA 1
ATOM 3036 C C . VAL A 1 379 ? -26.141 6.262 20.219 1 83.06 379 VAL A C 1
ATOM 3038 O O . VAL A 1 379 ? -26.5 5.203 19.688 1 83.06 379 VAL A O 1
ATOM 3041 N N . LEU A 1 380 ? -25.5 6.379 21.266 1 79.81 380 LEU A N 1
ATOM 3042 C CA . LEU A 1 380 ? -25.375 5.188 22.094 1 79.81 380 LEU A CA 1
ATOM 3043 C C . LEU A 1 380 ? -26.578 5.062 23.047 1 79.81 380 LEU A C 1
ATOM 3045 O O . LEU A 1 380 ? -26.75 5.891 23.938 1 79.81 380 LEU A O 1
ATOM 3049 N N . ASP A 1 381 ? -27.859 4.531 22.375 1 68.56 381 ASP A N 1
ATOM 3050 C CA . ASP A 1 381 ? -29.109 4.418 23.125 1 68.56 381 ASP A CA 1
ATOM 3051 C C . ASP A 1 381 ? -29.344 2.98 23.594 1 68.56 381 ASP A C 1
ATOM 3053 O O . ASP A 1 381 ? -29.125 2.037 22.828 1 68.56 381 ASP A O 1
ATOM 3057 N N . GLU A 1 382 ? -28.953 2.348 24.531 1 53.16 382 GLU A N 1
ATOM 3058 C CA . GLU A 1 382 ? -29.516 1.007 24.641 1 53.16 382 GLU A CA 1
ATOM 3059 C C . GLU A 1 382 ? -31.047 1.041 24.594 1 53.16 382 GLU A C 1
ATOM 3061 O O . GLU A 1 382 ? -31.656 2.053 24.938 1 53.16 382 GLU A O 1
ATOM 3066 N N . ASP A 1 383 ? -31.531 -0.16 24.016 1 49.06 383 ASP A N 1
ATOM 3067 C CA . ASP A 1 383 ? -32.844 -0.751 24.078 1 49.06 383 ASP A CA 1
ATOM 3068 C C . ASP A 1 383 ? -33.5 -0.49 25.438 1 49.06 383 ASP A C 1
ATOM 3070 O O . ASP A 1 383 ? -32.812 -0.264 26.438 1 49.06 383 ASP A O 1
ATOM 3074 N N . SER A 1 384 ? -34.844 -0.27 25.484 1 48.19 384 SER A N 1
ATOM 3075 C CA . SER A 1 384 ? -35.875 -0.205 26.516 1 48.19 384 SER A CA 1
ATOM 3076 C C . SER A 1 384 ? -35.5 -0.994 27.75 1 48.19 384 SER A C 1
ATOM 3078 O O . SER A 1 384 ? -36.125 -0.859 28.812 1 48.19 384 SER A O 1
ATOM 3080 N N . GLY A 1 385 ? -34.531 -1.987 27.656 1 47.72 385 GLY A N 1
ATOM 3081 C CA . GLY A 1 385 ? -34.438 -2.828 28.828 1 47.72 385 GLY A CA 1
ATOM 3082 C C . GLY A 1 385 ? -33.438 -2.299 29.859 1 47.72 385 GLY A C 1
ATOM 3083 O O . GLY A 1 385 ? -33.281 -1.085 30 1 47.72 385 GLY A O 1
ATOM 3084 N N . ASP A 1 386 ? -32.75 -3.141 30.656 1 51.44 386 ASP A N 1
ATOM 3085 C CA . ASP A 1 386 ? -31.828 -2.957 31.766 1 51.44 386 ASP A CA 1
ATOM 3086 C C . ASP A 1 386 ? -30.625 -2.133 31.328 1 51.44 386 ASP A C 1
ATOM 3088 O O . ASP A 1 386 ? -29.844 -1.681 32.156 1 51.44 386 ASP A O 1
ATOM 3092 N N . GLY A 1 387 ? -30.406 -1.715 30.078 1 57.28 387 GLY A N 1
ATOM 3093 C CA . GLY A 1 387 ? -29.188 -1.073 29.594 1 57.28 387 GLY A CA 1
ATOM 3094 C C . GLY A 1 387 ? -29.344 0.424 29.406 1 57.28 387 GLY A C 1
ATOM 3095 O O . GLY A 1 387 ? -28.391 1.109 29.047 1 57.28 387 GLY A O 1
ATOM 3096 N N . GLN A 1 388 ? -30.406 0.986 29.656 1 68 388 GLN A N 1
ATOM 3097 C CA . GLN A 1 388 ? -30.672 2.408 29.469 1 68 388 GLN A CA 1
ATOM 3098 C C . GLN A 1 388 ? -30.062 3.234 30.609 1 68 388 GLN A C 1
ATOM 3100 O O . GLN A 1 388 ? -30.016 2.785 31.75 1 68 388 GLN A O 1
ATOM 3105 N N . TYR A 1 389 ? -29.547 4.328 30.109 1 77.06 389 TYR A N 1
ATOM 3106 C CA . TYR A 1 389 ? -29.031 5.242 31.125 1 77.06 389 TYR A CA 1
ATOM 3107 C C . TYR A 1 389 ? -30.156 5.91 31.891 1 77.06 389 TYR A C 1
ATOM 3109 O O . TYR A 1 389 ? -31.203 6.238 31.312 1 77.06 389 TYR A O 1
ATOM 3117 N N . LYS A 1 390 ? -30.062 5.984 33.125 1 79.69 390 LYS A N 1
ATOM 3118 C CA . LYS A 1 390 ? -31.047 6.703 33.938 1 79.69 390 LYS A CA 1
ATOM 3119 C C . LYS A 1 390 ? -30.656 8.172 34.094 1 79.69 390 LYS A C 1
ATOM 3121 O O . LYS A 1 390 ? -31.516 9.055 34.031 1 79.69 390 LYS A O 1
ATOM 3126 N N . SER A 1 391 ? -29.406 8.359 34.344 1 87.25 391 SER A N 1
ATOM 3127 C CA . SER A 1 391 ? -28.891 9.711 34.469 1 87.25 391 SER A CA 1
ATOM 3128 C C . SER A 1 391 ? -27.391 9.758 34.125 1 87.25 391 SER A C 1
ATOM 3130 O O . SER A 1 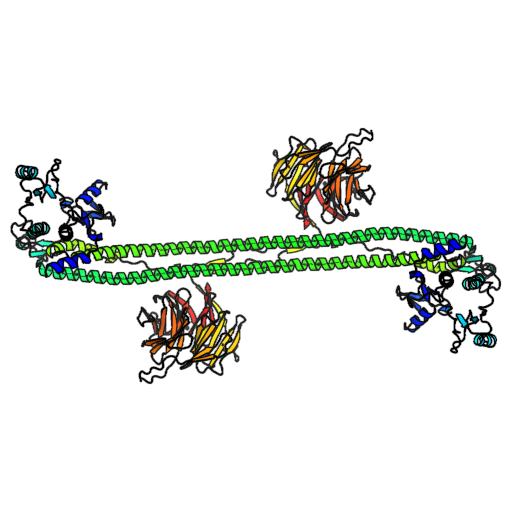391 ? -26.562 9.758 35.062 1 87.25 391 SER A O 1
ATOM 3132 N N . ALA A 1 392 ? -27.172 9.93 32.938 1 85.81 392 ALA A N 1
ATOM 3133 C CA . ALA A 1 392 ? -25.766 10.055 32.531 1 85.81 392 ALA A CA 1
ATOM 3134 C C . ALA A 1 392 ? -25.234 11.461 32.812 1 85.81 392 ALA A C 1
ATOM 3136 O O . ALA A 1 392 ? -25.828 12.453 32.375 1 85.81 392 ALA A O 1
ATOM 3137 N N . GLU A 1 393 ? -24.141 11.555 33.469 1 90.19 393 GLU A N 1
ATOM 3138 C CA . GLU A 1 393 ? -23.641 12.852 33.906 1 90.19 393 GLU A CA 1
ATOM 3139 C C . GLU A 1 393 ? -22.25 13.133 33.344 1 90.19 393 GLU A C 1
ATOM 3141 O O . GLU A 1 393 ? -22.062 14.086 32.594 1 90.19 393 GLU A O 1
ATOM 3146 N N . GLY A 1 394 ? -21.328 12.266 33.656 1 93 394 GLY A N 1
ATOM 3147 C CA . GLY A 1 394 ? -19.953 12.453 33.188 1 93 394 GLY A CA 1
ATOM 3148 C C . GLY A 1 394 ? -19.547 11.469 32.125 1 93 394 GLY A C 1
ATOM 3149 O O . GLY A 1 394 ? -20.094 10.367 32.031 1 93 394 GLY A O 1
ATOM 3150 N N . VAL A 1 395 ? -18.641 11.914 31.25 1 94.88 395 VAL A N 1
ATOM 3151 C CA . VAL A 1 395 ? -18.109 11.055 30.203 1 94.88 395 VAL A CA 1
ATOM 3152 C C . VAL A 1 395 ? -16.609 11.258 30.062 1 94.88 395 VAL A C 1
ATOM 3154 O O . VAL A 1 395 ? -16.109 12.391 30.156 1 94.88 395 VAL A O 1
ATOM 3157 N N . ALA A 1 396 ? -15.93 10.195 29.891 1 94.75 396 ALA A N 1
ATOM 3158 C CA . ALA A 1 396 ? -14.492 10.219 29.656 1 94.75 396 ALA A CA 1
ATOM 3159 C C . ALA A 1 396 ? -14.094 9.172 28.625 1 94.75 396 ALA A C 1
ATOM 3161 O O . ALA A 1 396 ? -14.789 8.172 28.438 1 94.75 396 ALA A O 1
ATOM 3162 N N . CYS A 1 397 ? -13.094 9.492 27.953 1 92.88 397 CYS A N 1
ATOM 3163 C CA . CYS A 1 397 ? -12.609 8.57 26.938 1 92.88 397 CYS A CA 1
ATOM 3164 C C . CYS A 1 397 ? -11.266 7.969 27.344 1 92.88 397 CYS A C 1
ATOM 3166 O O . CYS A 1 397 ? -10.32 8.695 27.656 1 92.88 397 CYS A O 1
ATOM 3168 N N . LEU A 1 398 ? -11.188 6.684 27.266 1 90.44 398 LEU A N 1
ATOM 3169 C CA . LEU A 1 398 ? -9.953 5.969 27.578 1 90.44 398 LEU A CA 1
ATOM 3170 C C . LEU A 1 398 ? -9.023 5.922 26.375 1 90.44 398 LEU A C 1
ATOM 3172 O O . LEU A 1 398 ? -9.422 6.277 25.266 1 90.44 398 LEU A O 1
ATOM 3176 N N . SER A 1 399 ? -7.746 5.449 26.625 1 86.69 399 SER A N 1
ATOM 3177 C CA . SER A 1 399 ? -6.738 5.418 25.578 1 86.69 399 SER A CA 1
ATOM 3178 C C . SER A 1 399 ? -7.102 4.414 24.484 1 86.69 399 SER A C 1
ATOM 3180 O O . SER A 1 399 ? -6.68 4.555 23.344 1 86.69 399 SER A O 1
ATOM 3182 N N . ASN A 1 400 ? -7.844 3.41 24.812 1 82.44 400 ASN A N 1
ATOM 3183 C CA . ASN A 1 400 ? -8.258 2.404 23.828 1 82.44 400 ASN A CA 1
ATOM 3184 C C . ASN A 1 400 ? -9.539 2.812 23.109 1 82.44 400 ASN A C 1
ATOM 3186 O O . ASN A 1 400 ? -10.172 1.99 22.453 1 82.44 400 ASN A O 1
ATOM 3190 N N . ASP A 1 401 ? -10.055 4.059 23.406 1 87 401 ASP A N 1
ATOM 3191 C CA . ASP A 1 401 ? -11.219 4.672 22.766 1 87 401 ASP A CA 1
ATOM 3192 C C . ASP A 1 401 ? -12.516 4.176 23.406 1 87 401 ASP A C 1
ATOM 3194 O O . ASP A 1 401 ? -13.602 4.426 22.875 1 87 401 ASP A O 1
ATOM 3198 N N . ASP A 1 402 ? -12.32 3.436 24.484 1 90.44 402 ASP A N 1
ATOM 3199 C CA . ASP A 1 402 ? -13.516 3.096 25.25 1 90.44 402 ASP A CA 1
ATOM 3200 C C . ASP A 1 402 ? -14.062 4.316 26 1 90.44 402 ASP A C 1
ATOM 3202 O O . ASP A 1 402 ? -13.297 5.207 26.375 1 90.44 402 ASP A O 1
ATOM 3206 N N . LEU A 1 403 ? -15.352 4.285 26.141 1 92.81 403 LEU A N 1
ATOM 3207 C CA . LEU A 1 403 ? -15.984 5.406 26.828 1 92.81 403 LEU A CA 1
ATOM 3208 C C . LEU A 1 403 ? -16.422 5.004 28.234 1 92.81 403 LEU A C 1
ATOM 3210 O O . LEU A 1 403 ? -16.922 3.902 28.438 1 92.81 403 LEU A O 1
ATOM 3214 N N . ALA A 1 404 ? -16.078 5.777 29.172 1 93.62 404 ALA A N 1
ATOM 3215 C CA . ALA A 1 404 ? -16.547 5.617 30.547 1 93.62 404 ALA A CA 1
ATOM 3216 C C . ALA A 1 404 ? -17.625 6.648 30.875 1 93.62 404 ALA A C 1
ATOM 3218 O O . ALA A 1 404 ? -17.391 7.855 30.797 1 93.62 404 ALA A O 1
ATOM 3219 N N . ILE A 1 405 ? -18.781 6.191 31.234 1 93.56 405 ILE A N 1
ATOM 3220 C CA . ILE A 1 405 ? -19.922 7.07 31.484 1 93.56 405 ILE A CA 1
ATOM 3221 C C . ILE A 1 405 ? -20.438 6.84 32.906 1 93.56 405 ILE A C 1
ATOM 3223 O O . ILE A 1 405 ? -20.688 5.699 33.312 1 93.56 405 ILE A O 1
ATOM 3227 N N . THR A 1 406 ? -20.516 7.902 33.594 1 94 406 THR A N 1
ATOM 3228 C CA . THR A 1 406 ? -21.109 7.785 34.938 1 94 406 THR A CA 1
ATOM 3229 C C . THR A 1 406 ? -22.625 7.848 34.844 1 94 406 THR A C 1
ATOM 3231 O O . THR A 1 406 ? -23.188 8.719 34.188 1 94 406 THR A O 1
ATOM 3234 N N . ASP A 1 407 ? -23.219 6.918 35.469 1 90.56 407 ASP A N 1
ATOM 3235 C CA . ASP A 1 407 ? -24.672 6.91 35.594 1 90.56 407 ASP A CA 1
ATOM 3236 C C . ASP A 1 407 ? -25.078 7.121 37.062 1 90.56 407 ASP A C 1
ATOM 3238 O O . ASP A 1 407 ? -25.109 6.168 37.844 1 90.56 407 ASP A O 1
ATOM 3242 N N . THR A 1 408 ? -25.406 8.305 37.312 1 89.19 408 THR A N 1
ATOM 3243 C CA . THR A 1 408 ? -25.734 8.664 38.688 1 89.19 408 THR A CA 1
ATOM 3244 C C . THR A 1 408 ? -26.984 7.941 39.156 1 89.19 408 THR A C 1
ATOM 3246 O O . THR A 1 408 ? -27.078 7.5 40.312 1 89.19 408 THR A O 1
ATOM 3249 N N . GLY A 1 409 ? -27.969 7.812 38.312 1 85.31 409 GLY A N 1
ATOM 3250 C CA . GLY A 1 409 ? -29.203 7.148 38.688 1 85.31 409 GLY A CA 1
ATOM 3251 C C . GLY A 1 409 ? -29.031 5.684 39.031 1 85.31 409 GLY A C 1
ATOM 3252 O O . GLY A 1 409 ? -29.688 5.16 39.906 1 85.31 409 GLY A O 1
ATOM 3253 N N . LYS A 1 410 ? -28.172 5.043 38.375 1 87.12 410 LYS A N 1
ATOM 3254 C CA . LYS A 1 410 ? -27.922 3.621 38.625 1 87.12 410 LYS A CA 1
ATOM 3255 C C . LYS A 1 410 ? -26.734 3.41 39.531 1 87.12 410 LYS A C 1
ATOM 3257 O O . LYS A 1 410 ? -26.359 2.271 39.844 1 87.12 410 LYS A O 1
ATOM 3262 N N . GLN A 1 411 ? -26.062 4.426 39.906 1 90.56 411 GLN A N 1
ATOM 3263 C CA . GLN A 1 411 ? -24.953 4.406 40.812 1 90.56 411 GLN A CA 1
ATOM 3264 C C . GLN A 1 411 ? -23.828 3.5 40.312 1 90.56 411 GLN A C 1
ATOM 3266 O O . GLN A 1 411 ? -23.344 2.645 41.062 1 90.56 411 GLN A O 1
ATOM 3271 N N . GLN A 1 412 ? -23.531 3.715 39.125 1 90.75 412 GLN A N 1
ATOM 3272 C CA . GLN A 1 412 ? -22.484 2.887 38.531 1 90.75 412 GLN A CA 1
ATOM 3273 C C . GLN A 1 412 ? -21.781 3.623 37.406 1 90.75 412 GLN A C 1
ATOM 3275 O O . GLN A 1 412 ? -22.203 4.711 37 1 90.75 412 GLN A O 1
ATOM 3280 N N . LEU A 1 413 ? -20.703 3.055 37.031 1 91.44 413 LEU A N 1
ATOM 3281 C CA . LEU A 1 413 ? -19.953 3.443 35.844 1 91.44 413 LEU A CA 1
ATOM 3282 C C . LEU A 1 413 ? -20.203 2.467 34.688 1 91.44 413 LEU A C 1
ATOM 3284 O O . LEU A 1 413 ? -20.219 1.25 34.906 1 91.44 413 LEU A O 1
ATOM 3288 N N . LYS A 1 414 ? -20.469 2.971 33.562 1 90.44 414 LYS A N 1
ATOM 3289 C CA . LYS A 1 414 ? -20.672 2.129 32.375 1 90.44 414 LYS A CA 1
ATOM 3290 C C . LYS A 1 414 ? -19.547 2.33 31.375 1 90.44 414 LYS A C 1
ATOM 3292 O O . LYS A 1 414 ? -19.266 3.455 30.953 1 90.44 414 LYS A O 1
ATOM 3297 N N . ILE A 1 415 ? -18.938 1.236 31.016 1 91.75 415 ILE A N 1
ATOM 3298 C CA . ILE A 1 415 ? -17.875 1.27 30.016 1 91.75 415 ILE A CA 1
ATOM 3299 C C . ILE A 1 415 ? -18.422 0.77 28.688 1 91.75 415 ILE A C 1
ATOM 3301 O O . ILE A 1 415 ? -18.953 -0.335 28.594 1 91.75 415 ILE A O 1
ATOM 3305 N N . VAL A 1 416 ? -18.219 1.627 27.703 1 90 416 VAL A N 1
ATOM 3306 C CA . VAL A 1 416 ? -18.688 1.275 26.375 1 90 416 VAL A CA 1
ATOM 3307 C C . VAL A 1 416 ? -17.484 1.082 25.438 1 90 416 VAL A C 1
ATOM 3309 O O . VAL A 1 416 ? -16.656 1.982 25.297 1 90 416 VAL A O 1
ATOM 3312 N N . ASN A 1 417 ? -17.438 -0.068 24.859 1 86.94 417 ASN A N 1
ATOM 3313 C CA . ASN A 1 417 ? -16.344 -0.324 23.922 1 86.94 417 ASN A CA 1
ATOM 3314 C C . ASN A 1 417 ? -16.719 0.074 22.5 1 86.94 417 ASN A C 1
ATOM 3316 O O . ASN A 1 417 ? -17.844 0.503 22.25 1 86.94 417 ASN A O 1
ATOM 3320 N N . SER A 1 418 ? -15.719 -0.059 21.594 1 77.94 418 SER A N 1
ATOM 3321 C CA . SER A 1 418 ? -15.891 0.38 20.203 1 77.94 418 SER A CA 1
ATOM 3322 C C . SER A 1 418 ? -16.938 -0.453 19.484 1 77.94 418 SER A C 1
ATOM 3324 O O . SER A 1 418 ? -17.562 0.013 18.531 1 77.94 418 SER A O 1
ATOM 3326 N N . ALA A 1 419 ? -17.156 -1.621 19.953 1 75.56 419 ALA A N 1
ATOM 3327 C CA . ALA A 1 419 ? -18.141 -2.506 19.328 1 75.56 419 ALA A CA 1
ATOM 3328 C C . ALA A 1 419 ? -19.547 -2.246 19.875 1 75.56 419 ALA A C 1
ATOM 3330 O O . ALA A 1 419 ? -20.516 -2.83 19.422 1 75.56 419 ALA A O 1
ATOM 3331 N N . GLY A 1 420 ? -19.594 -1.35 20.891 1 76.5 420 GLY A N 1
ATOM 3332 C CA . GLY A 1 420 ? -20.891 -1 21.469 1 76.5 420 GLY A CA 1
ATOM 3333 C C . GLY A 1 420 ? -21.219 -1.783 22.734 1 76.5 420 GLY A C 1
ATOM 3334 O O . GLY A 1 420 ? -22.281 -1.612 23.312 1 76.5 420 GLY A O 1
ATOM 3335 N N . GLY A 1 421 ? -20.312 -2.676 23.078 1 79.94 421 GLY A N 1
ATOM 3336 C CA . GLY A 1 421 ? -20.516 -3.436 24.297 1 79.94 421 GLY A CA 1
ATOM 3337 C C . GLY A 1 421 ? -20.453 -2.58 25.547 1 79.94 421 GLY A C 1
ATOM 3338 O O . GLY A 1 421 ? -19.609 -1.691 25.656 1 79.94 421 GLY A O 1
ATOM 3339 N N . LYS A 1 422 ? -21.391 -2.902 26.531 1 83.25 422 LYS A N 1
ATOM 3340 C CA . LYS A 1 422 ? -21.469 -2.148 27.781 1 83.25 422 LYS A CA 1
ATOM 3341 C C . LYS A 1 422 ? -21.141 -3.037 28.969 1 83.25 422 LYS A C 1
ATOM 3343 O O . LYS A 1 422 ? -21.688 -4.133 29.109 1 83.25 422 LYS A O 1
ATOM 3348 N N . THR A 1 423 ? -20.312 -2.48 29.781 1 85.88 423 THR A N 1
ATOM 3349 C CA . THR A 1 423 ? -19.953 -3.191 31 1 85.88 423 THR A CA 1
ATOM 3350 C C . THR A 1 423 ? -20.078 -2.279 32.219 1 85.88 423 THR A C 1
ATOM 3352 O O . THR A 1 423 ? -19.438 -1.232 32.281 1 85.88 423 THR A O 1
ATOM 3355 N N . PRO A 1 424 ? -20.953 -2.684 33.156 1 86.81 424 PRO A N 1
ATOM 3356 C CA . PRO A 1 424 ? -21.062 -1.884 34.375 1 86.81 424 PRO A CA 1
ATOM 3357 C C . PRO A 1 424 ? -19.875 -2.094 35.312 1 86.81 424 PRO A C 1
ATOM 3359 O O . PRO A 1 424 ? -19.359 -3.209 35.438 1 86.81 424 PRO A O 1
ATOM 3362 N N . VAL A 1 425 ? -19.453 -1.029 35.875 1 86.75 425 VAL A N 1
ATOM 3363 C CA . VAL A 1 425 ? -18.344 -1.075 36.812 1 86.75 425 VAL A CA 1
ATOM 3364 C C . VAL A 1 425 ? -18.688 -0.278 38.062 1 86.75 425 VAL A C 1
ATOM 3366 O O . VAL A 1 425 ? -19.359 0.753 38 1 86.75 425 VAL A O 1
ATOM 3369 N N . GLY A 1 426 ? -18.266 -0.742 39.312 1 81.25 426 GLY A N 1
ATOM 3370 C CA . GLY A 1 426 ? -18.281 0.012 40.531 1 81.25 426 GLY A CA 1
ATOM 3371 C C . GLY A 1 426 ? -19.656 0.05 41.188 1 81.25 426 GLY A C 1
ATOM 3372 O O . GLY A 1 426 ? -19.969 0.977 41.938 1 81.25 426 GLY A O 1
ATOM 3373 N N . TRP A 1 427 ? -20.547 -0.838 40.875 1 76.94 427 TRP A N 1
ATOM 3374 C CA . TRP A 1 427 ? -21.906 -0.841 41.375 1 76.94 427 TRP A CA 1
ATOM 3375 C C . TRP A 1 427 ? -21.922 -1.002 42.906 1 76.94 427 TRP A C 1
ATOM 3377 O O . TRP A 1 427 ? -22.844 -0.546 43.594 1 76.94 427 TRP A O 1
ATOM 3387 N N . ASP A 1 428 ? -20.891 -1.528 43.375 1 83.19 428 ASP A N 1
ATOM 3388 C CA . ASP A 1 428 ? -20.844 -1.774 44.812 1 83.19 428 ASP A CA 1
ATOM 3389 C C . ASP A 1 428 ? -20.031 -0.691 45.531 1 83.19 428 ASP A C 1
ATOM 3391 O O . ASP A 1 428 ? -19.969 -0.668 46.75 1 83.19 428 ASP A O 1
ATOM 3395 N N . ILE A 1 429 ? -19.562 0.168 44.75 1 89 429 ILE A N 1
ATOM 3396 C CA . ILE A 1 429 ? -18.625 1.107 45.344 1 89 429 ILE A CA 1
ATOM 3397 C C . ILE A 1 429 ? -19.141 2.535 45.156 1 89 429 ILE A C 1
ATOM 3399 O O . ILE A 1 429 ? -19 3.359 46.062 1 89 429 ILE A O 1
ATOM 3403 N N . LEU A 1 430 ? -19.844 2.816 44.156 1 92.38 430 LEU A N 1
ATOM 3404 C CA . LEU A 1 430 ? -20.25 4.176 43.812 1 92.38 430 LEU A CA 1
ATOM 3405 C C . LEU A 1 430 ? -21.641 4.477 44.344 1 92.38 430 LEU A C 1
ATOM 3407 O O . LEU A 1 430 ? -22.547 3.635 44.25 1 92.38 430 LEU A O 1
ATOM 3411 N N . ASN A 1 431 ? -21.812 5.637 44.906 1 91.75 431 ASN A N 1
ATOM 3412 C CA . ASN A 1 431 ? -23.078 6.051 45.469 1 91.75 431 ASN A CA 1
ATOM 3413 C C . ASN A 1 431 ? -23.75 7.141 44.656 1 91.75 431 ASN A C 1
ATOM 3415 O O . ASN A 1 431 ? -24.938 7.035 44.312 1 91.75 431 ASN A O 1
ATOM 3419 N N . ASP A 1 432 ? -22.969 8.164 44.344 1 92.5 432 ASP A N 1
ATOM 3420 C CA . ASP A 1 432 ? -23.469 9.289 43.562 1 92.5 432 ASP A CA 1
ATOM 3421 C C . ASP A 1 432 ? -22.391 9.805 42.625 1 92.5 432 ASP A C 1
ATOM 3423 O O . ASP A 1 432 ? -21.953 10.961 42.719 1 92.5 432 ASP A O 1
ATOM 3427 N N . PRO A 1 433 ? -22.078 8.977 41.688 1 93.44 433 PRO A N 1
ATOM 3428 C CA . PRO A 1 433 ? -21 9.398 40.781 1 93.44 433 PRO A CA 1
ATOM 3429 C C . PRO A 1 433 ? -21.422 10.555 39.875 1 93.44 433 PRO A C 1
ATOM 3431 O O . PRO A 1 433 ? -22.547 10.578 39.375 1 93.44 433 PRO A O 1
ATOM 3434 N N . CYS A 1 434 ? -20.562 11.5 39.625 1 92.75 434 CYS A N 1
ATOM 3435 C CA . CYS A 1 434 ? -20.844 12.672 38.812 1 92.75 434 CYS A CA 1
ATOM 3436 C C . CYS A 1 434 ? -19.797 12.844 37.719 1 92.75 434 CYS A C 1
ATOM 3438 O O . CYS A 1 434 ? -19.969 12.352 36.625 1 92.75 434 CYS A O 1
ATOM 3440 N N . GLY A 1 435 ? -18.641 13.484 38.125 1 94.38 435 GLY A N 1
ATOM 3441 C CA . GLY A 1 435 ? -17.578 13.711 37.156 1 94.38 435 GLY A CA 1
ATOM 3442 C C . GLY A 1 435 ? -16.656 12.516 37 1 94.38 435 GLY A C 1
ATOM 3443 O O . GLY A 1 435 ? -16.469 11.734 37.938 1 94.38 435 GLY A O 1
ATOM 3444 N N . VAL A 1 436 ? -16.172 12.367 35.781 1 95.69 436 VAL A N 1
ATOM 3445 C CA . VAL A 1 436 ? -15.219 11.305 35.5 1 95.69 436 VAL A CA 1
ATOM 3446 C C . VAL A 1 436 ? -14.133 11.82 34.531 1 95.69 436 VAL A C 1
ATOM 3448 O O . VAL A 1 436 ? -14.414 12.609 33.656 1 95.69 436 VAL A O 1
ATOM 3451 N N . VAL A 1 437 ? -12.938 11.414 34.844 1 95.38 437 VAL A N 1
ATOM 3452 C CA . VAL A 1 437 ? -11.82 11.797 34 1 95.38 437 VAL A CA 1
ATOM 3453 C C . VAL A 1 437 ? -10.773 10.68 33.969 1 95.38 437 VAL A C 1
ATOM 3455 O O . VAL A 1 437 ? -10.758 9.82 34.844 1 95.38 437 VAL A O 1
ATOM 3458 N N . VAL A 1 438 ? -10.031 10.727 32.969 1 93.94 438 VAL A N 1
ATOM 3459 C CA . VAL A 1 438 ? -8.969 9.734 32.812 1 93.94 438 VAL A CA 1
ATOM 3460 C C . VAL A 1 438 ? -7.613 10.43 32.812 1 93.94 438 VAL A C 1
ATOM 3462 O O . VAL A 1 438 ? -7.445 11.484 32.188 1 93.94 438 VAL A O 1
ATOM 3465 N N . SER A 1 439 ? -6.703 9.852 33.562 1 91.5 439 SER A N 1
ATOM 3466 C CA . SER A 1 439 ? -5.344 10.375 33.594 1 91.5 439 SER A CA 1
ATOM 3467 C C . SER A 1 439 ? -4.52 9.828 32.438 1 91.5 439 SER A C 1
ATOM 3469 O O . SER A 1 439 ? -5 8.992 31.672 1 91.5 439 SER A O 1
ATOM 3471 N N . GLY A 1 440 ? -3.232 10.359 32.281 1 85.56 440 GLY A N 1
ATOM 3472 C CA . GLY A 1 440 ? -2.35 9.914 31.219 1 85.56 440 GLY A CA 1
ATOM 3473 C C . GLY A 1 440 ? -2.008 8.438 31.297 1 85.56 440 GLY A C 1
ATOM 3474 O O . GLY A 1 440 ? -1.703 7.809 30.281 1 85.56 440 GLY A O 1
ATOM 3475 N N . ASP A 1 441 ? -2.111 7.824 32.406 1 83 441 ASP A N 1
ATOM 3476 C CA . ASP A 1 441 ? -1.781 6.418 32.625 1 83 441 ASP A CA 1
ATOM 3477 C C . ASP A 1 441 ? -3.039 5.551 32.625 1 83 441 ASP A C 1
ATOM 3479 O O . ASP A 1 441 ? -3.029 4.434 33.156 1 83 441 ASP A O 1
ATOM 3483 N N . ASP A 1 442 ? -4.105 6.152 32.219 1 87 442 ASP A N 1
ATOM 3484 C CA . ASP A 1 442 ? -5.402 5.492 32.094 1 87 442 ASP A CA 1
ATOM 3485 C C . ASP A 1 442 ? -5.977 5.141 33.438 1 87 442 ASP A C 1
ATOM 3487 O O . ASP A 1 442 ? -6.578 4.078 33.625 1 87 442 ASP A O 1
ATOM 3491 N N . VAL A 1 443 ? -5.656 5.91 34.375 1 91.75 443 VAL A N 1
ATOM 3492 C CA . VAL A 1 443 ? -6.316 5.836 35.656 1 91.75 443 VAL A CA 1
ATOM 3493 C C . VAL A 1 443 ? -7.633 6.609 35.625 1 91.75 443 VAL A C 1
ATOM 3495 O O . VAL A 1 443 ? -7.676 7.746 35.156 1 91.75 443 VAL A O 1
ATOM 3498 N N . LEU A 1 444 ? -8.641 5.941 36.062 1 94.44 444 LEU A N 1
ATOM 3499 C CA . LEU A 1 444 ? -9.961 6.559 36.062 1 94.44 444 LEU A CA 1
ATOM 3500 C C . LEU A 1 444 ? -10.289 7.18 37.406 1 94.44 444 LEU A C 1
ATOM 3502 O O . LEU A 1 444 ? -10.148 6.523 38.438 1 94.44 444 LEU A O 1
ATOM 3506 N N . LEU A 1 445 ? -10.617 8.43 37.406 1 95.81 445 LEU A N 1
ATOM 3507 C CA . LEU A 1 445 ? -11.008 9.156 38.625 1 95.81 445 LEU A CA 1
ATOM 3508 C C . LEU A 1 445 ? -12.469 9.57 38.562 1 95.81 445 LEU A C 1
ATOM 3510 O O . LEU A 1 445 ? -12.914 10.156 37.562 1 95.81 445 LEU A O 1
ATOM 3514 N N . VAL A 1 446 ? -13.211 9.266 39.594 1 96.12 446 VAL A N 1
ATOM 3515 C CA . VAL A 1 446 ? -14.648 9.539 39.625 1 96.12 446 VAL A CA 1
ATOM 3516 C C . VAL A 1 446 ? -15.008 10.289 40.906 1 96.12 446 VAL A C 1
ATOM 3518 O O . VAL A 1 446 ? -14.617 9.875 42 1 96.12 446 VAL A O 1
ATOM 3521 N N . THR A 1 447 ? -15.641 11.398 40.719 1 95.38 447 THR A N 1
ATOM 3522 C CA . THR A 1 447 ? -16.156 12.078 41.906 1 95.38 447 THR A CA 1
ATOM 3523 C C . THR A 1 447 ? -17.422 11.414 42.406 1 95.38 447 THR A C 1
ATOM 3525 O O . THR A 1 447 ? -18.328 11.102 41.594 1 95.38 447 THR A O 1
ATOM 3528 N N . ASP A 1 448 ? -17.484 11.195 43.656 1 93.94 448 ASP A N 1
ATOM 3529 C CA . ASP A 1 448 ? -18.609 10.531 44.312 1 93.94 448 ASP A CA 1
ATOM 3530 C C . ASP A 1 448 ? -18.906 11.156 45.656 1 93.94 448 ASP A C 1
ATOM 3532 O O . ASP A 1 448 ? -18.266 10.805 46.656 1 93.94 448 ASP A O 1
ATOM 3536 N N . LYS A 1 449 ? -19.891 11.984 45.688 1 90.06 449 LYS A N 1
ATOM 3537 C CA . LYS A 1 449 ? -20.25 12.742 46.906 1 90.06 449 LYS A CA 1
ATOM 3538 C C . LYS A 1 449 ? -19.062 13.547 47.406 1 90.06 449 LYS A C 1
ATOM 3540 O O . LYS A 1 449 ? -18.641 14.516 46.781 1 90.06 449 LYS A O 1
ATOM 3545 N N . MET A 1 450 ? -18.406 12.93 48.531 1 89.81 450 MET A N 1
ATOM 3546 C CA . MET A 1 450 ? -17.328 13.719 49.125 1 89.81 450 MET A CA 1
ATOM 3547 C C . MET A 1 450 ? -15.969 13.086 48.812 1 89.81 450 MET A C 1
ATOM 3549 O O . MET A 1 450 ? -14.938 13.57 49.281 1 89.81 450 MET A O 1
ATOM 3553 N N . HIS A 1 451 ? -16.031 12.078 47.969 1 92.12 451 HIS A N 1
ATOM 3554 C CA . HIS A 1 451 ? -14.797 11.352 47.719 1 92.12 451 HIS A CA 1
ATOM 3555 C C . HIS A 1 451 ? -14.492 11.297 46.219 1 92.12 451 HIS A C 1
ATOM 3557 O O . HIS A 1 451 ? -15.391 11.43 45.406 1 92.12 451 HIS A O 1
ATOM 3563 N N . VAL A 1 452 ? -13.266 11.203 45.938 1 95.19 452 VAL A N 1
ATOM 3564 C CA . VAL A 1 452 ? -12.812 10.828 44.594 1 95.19 452 VAL A CA 1
ATOM 3565 C C . VAL A 1 452 ? -12.383 9.359 44.594 1 95.19 452 VAL A C 1
ATOM 3567 O O . VAL A 1 452 ? -11.508 8.961 45.375 1 95.19 452 VAL A O 1
ATOM 3570 N N . LYS A 1 453 ? -13.062 8.609 43.812 1 95.69 453 LYS A N 1
ATOM 3571 C CA . LYS A 1 453 ? -12.734 7.191 43.688 1 95.69 453 LYS A CA 1
ATOM 3572 C C . LYS A 1 453 ? -11.789 6.949 42.5 1 95.69 453 LYS A C 1
ATOM 3574 O O . LYS A 1 453 ? -11.953 7.535 41.438 1 95.69 453 LYS A O 1
ATOM 3579 N N . VAL A 1 454 ? -10.805 6.105 42.781 1 95 454 VAL A N 1
ATOM 3580 C CA . VAL A 1 454 ? -9.766 5.871 41.781 1 95 454 VAL A CA 1
ATOM 3581 C C . VAL A 1 454 ? -9.805 4.414 41.312 1 95 454 VAL A C 1
ATOM 3583 O O . VAL A 1 454 ? -9.797 3.5 42.156 1 95 454 VAL A O 1
ATOM 3586 N N . PHE A 1 455 ? -9.906 4.289 40.031 1 93.94 455 PHE A N 1
ATOM 3587 C CA . PHE A 1 455 ? -9.867 2.973 39.406 1 93.94 455 PHE A CA 1
ATOM 3588 C C . PHE A 1 455 ? -8.617 2.82 38.531 1 93.94 455 PHE A C 1
ATOM 3590 O O . PHE A 1 455 ? -8.195 3.771 37.875 1 93.94 455 PHE A O 1
ATOM 3597 N N . ASP A 1 456 ? -8.086 1.639 38.5 1 90.62 456 ASP A N 1
ATOM 3598 C CA . ASP A 1 456 ? -6.898 1.417 37.688 1 90.62 456 ASP A CA 1
ATOM 3599 C C . ASP A 1 456 ? -7.277 1.115 36.219 1 90.62 456 ASP A C 1
ATOM 3601 O O . ASP A 1 456 ? -8.453 1.203 35.844 1 90.62 456 ASP A O 1
ATOM 3605 N N . SER A 1 457 ? -6.25 0.857 35.406 1 87.5 457 SER A N 1
ATOM 3606 C CA . SER A 1 457 ? -6.438 0.645 34 1 87.5 457 SER A CA 1
ATOM 3607 C C . SER A 1 457 ? -7.266 -0.609 33.719 1 87.5 457 SER A C 1
ATOM 3609 O O . SER A 1 457 ? -7.848 -0.757 32.656 1 87.5 457 SER A O 1
ATOM 3611 N N . SER A 1 458 ? -7.383 -1.521 34.656 1 87.31 458 SER A N 1
ATOM 3612 C CA . SER A 1 458 ? -8.195 -2.725 34.531 1 87.31 458 SER A CA 1
ATOM 3613 C C . SER A 1 458 ? -9.602 -2.502 35.062 1 87.31 458 SER A C 1
ATOM 3615 O O . SER A 1 458 ? -10.398 -3.439 35.156 1 87.31 458 SER A O 1
ATOM 3617 N N . LEU A 1 459 ? -9.891 -1.173 35.531 1 89.12 459 LEU A N 1
ATOM 3618 C CA . LEU A 1 459 ? -11.195 -0.734 36.031 1 89.12 459 LEU A CA 1
ATOM 3619 C C . LEU A 1 459 ? -11.492 -1.354 37.375 1 89.12 459 LEU A C 1
ATOM 3621 O O . LEU A 1 459 ? -12.648 -1.657 37.688 1 89.12 459 LEU A O 1
ATOM 3625 N N . GLU A 1 460 ? -10.422 -1.681 38.094 1 91.38 460 GLU A N 1
ATOM 3626 C CA . GLU A 1 460 ? -10.555 -2.139 39.469 1 91.38 460 GLU A CA 1
ATOM 3627 C C . GLU A 1 460 ? -10.359 -0.986 40.469 1 91.38 460 GLU A C 1
ATOM 3629 O O . GLU A 1 460 ? -9.5 -0.13 40.25 1 91.38 460 GLU A O 1
ATOM 3634 N N . PHE A 1 461 ? -11.172 -1.043 41.469 1 93.25 461 PHE A N 1
ATOM 3635 C CA . PHE A 1 461 ? -11.086 0.008 42.5 1 93.25 461 PHE A CA 1
ATOM 3636 C C . PHE A 1 461 ? -9.781 -0.084 43.25 1 93.25 461 PHE A C 1
ATOM 3638 O O . PHE A 1 461 ? -9.422 -1.153 43.75 1 93.25 461 PHE A O 1
ATOM 3645 N N . ILE A 1 462 ? -9.086 0.985 43.406 1 91.69 462 ILE A N 1
ATOM 3646 C CA . ILE A 1 462 ? -7.789 1.017 44.094 1 91.69 462 ILE A CA 1
ATOM 3647 C C . ILE A 1 462 ? -7.914 1.729 45.438 1 91.69 462 ILE A C 1
ATOM 3649 O O . ILE A 1 462 ? -7.531 1.182 46.469 1 91.69 462 ILE A O 1
ATOM 3653 N N . ARG A 1 463 ? -8.398 2.926 45.312 1 92.5 463 ARG A N 1
ATOM 3654 C CA . ARG A 1 463 ? -8.453 3.762 46.531 1 92.5 463 ARG A CA 1
ATOM 3655 C C . ARG A 1 463 ? -9.438 4.914 46.344 1 92.5 463 ARG A C 1
ATOM 3657 O O . ARG A 1 463 ? -10.016 5.078 45.25 1 92.5 463 ARG A O 1
ATOM 3664 N N . GLN A 1 464 ? -9.688 5.582 47.375 1 92.44 464 GLN A N 1
ATOM 3665 C CA . GLN A 1 464 ? -10.422 6.844 47.375 1 92.44 464 GLN A CA 1
ATOM 3666 C C . GLN A 1 464 ? -9.727 7.902 48.219 1 92.44 464 GLN A C 1
ATOM 3668 O O . GLN A 1 464 ? -8.906 7.574 49.062 1 92.44 464 GLN A O 1
ATOM 3673 N N . PHE A 1 465 ? -9.859 9.109 47.906 1 91.69 465 PHE A N 1
ATOM 3674 C CA . PHE A 1 465 ? -9.375 10.203 48.75 1 91.69 465 PHE A CA 1
ATOM 3675 C C . PHE A 1 465 ? -10.438 11.297 48.875 1 91.69 465 PHE A C 1
ATOM 3677 O O . PHE A 1 465 ? -11.359 11.359 48.062 1 91.69 465 PHE A O 1
ATOM 3684 N N . THR A 1 466 ? -10.211 12.078 49.906 1 88.94 466 THR A N 1
ATOM 3685 C CA . THR A 1 466 ? -11.109 13.195 50.156 1 88.94 466 THR A CA 1
ATOM 3686 C C . THR A 1 466 ? -10.391 14.531 49.969 1 88.94 466 THR A C 1
ATOM 3688 O O . THR A 1 466 ? -9.445 14.836 50.719 1 88.94 466 THR A O 1
ATOM 3691 N N . PRO A 1 467 ? -10.523 15.211 48.906 1 83.06 467 PRO A N 1
ATOM 3692 C CA . PRO A 1 467 ? -9.766 16.422 48.625 1 83.06 467 PRO A CA 1
ATOM 3693 C C . PRO A 1 467 ? -9.719 17.391 49.812 1 83.06 467 PRO A C 1
ATOM 3695 O O . PRO A 1 467 ? -8.672 17.984 50.062 1 83.06 467 PRO A O 1
ATOM 3698 N N . SER A 1 468 ? -10.586 18.422 50.25 1 64.81 468 SER A N 1
ATOM 3699 C CA . SER A 1 468 ? -10.312 19.469 51.219 1 64.81 468 SER A CA 1
ATOM 3700 C C . SER A 1 468 ? -10.984 19.172 52.562 1 64.81 468 SER A C 1
ATOM 3702 O O . SER A 1 468 ? -12.148 18.781 52.594 1 64.81 468 SER A O 1
ATOM 3704 N N . HIS A 1 469 ? -10.195 18.766 53.5 1 59 469 HIS A N 1
ATOM 3705 C CA . HIS A 1 469 ? -10.742 18.938 54.812 1 59 469 HIS A CA 1
ATOM 3706 C C . HIS A 1 469 ? -10.539 20.359 55.344 1 59 469 HIS A C 1
ATOM 3708 O O . HIS A 1 469 ? -9.43 20.891 55.25 1 59 469 HIS A O 1
ATOM 3714 N N . ASN A 1 470 ? -11.219 21.234 54.844 1 49.75 470 ASN A N 1
ATOM 3715 C CA . ASN A 1 470 ? -11.008 22.547 55.469 1 49.75 470 ASN A CA 1
ATOM 3716 C C . ASN A 1 470 ? -10.969 22.438 57 1 49.75 470 ASN A C 1
ATOM 3718 O O . ASN A 1 470 ? -11.859 21.828 57.594 1 49.75 470 ASN A O 1
ATOM 3722 N N . ASP A 1 471 ? -9.812 22.516 57.5 1 45.5 471 ASP A N 1
ATOM 3723 C CA . ASP A 1 471 ? -9.734 22.844 58.906 1 45.5 471 ASP A CA 1
ATOM 3724 C C . ASP A 1 471 ? -10.547 24.094 59.25 1 45.5 471 ASP A C 1
ATOM 3726 O O . ASP A 1 471 ? -10.477 24.609 60.375 1 45.5 471 ASP A O 1
ATOM 3730 N N . THR A 1 472 ? -10.773 24.859 58.25 1 43.66 472 THR A N 1
ATOM 3731 C CA . THR A 1 472 ? -11.203 26.188 58.656 1 43.66 472 THR A CA 1
ATOM 3732 C C . THR A 1 472 ? -12.625 26.141 59.219 1 43.66 472 THR A C 1
ATOM 3734 O O . THR A 1 472 ? -13.234 27.188 59.5 1 43.66 472 THR A O 1
ATOM 3737 N N . GLY A 1 473 ? -13.023 25.453 60.094 1 44.06 473 GLY A N 1
ATOM 3738 C CA . GLY A 1 473 ? -14.18 25.5 60.969 1 44.06 473 GLY A CA 1
ATOM 3739 C C . GLY A 1 473 ? -15.5 25.453 60.219 1 44.06 473 GLY A C 1
ATOM 3740 O O . GLY A 1 473 ? -16.562 25.422 60.812 1 44.06 473 GLY A O 1
ATOM 3741 N N . GLN A 1 474 ? -15.695 26.172 59.125 1 45.5 474 GLN A N 1
ATOM 3742 C CA . GLN A 1 474 ? -17.047 26.25 58.594 1 45.5 474 GLN A CA 1
ATOM 3743 C C . GLN A 1 474 ? -17.469 24.922 57.969 1 45.5 474 GLN A C 1
ATOM 3745 O O . GLN A 1 474 ? -16.734 24.344 57.156 1 45.5 474 GLN A O 1
ATOM 3750 N N . ASP A 1 475 ? -18.344 24.141 58.469 1 49.31 475 ASP A N 1
ATOM 3751 C CA . ASP A 1 475 ? -19.016 22.844 58.406 1 49.31 475 ASP A CA 1
ATOM 3752 C C . ASP A 1 475 ? -19.688 22.656 57.031 1 49.31 475 ASP A C 1
ATOM 3754 O O . ASP A 1 475 ? -20.734 22.016 56.938 1 49.31 475 ASP A O 1
ATOM 3758 N N . SER A 1 476 ? -19.516 23.422 55.969 1 61.28 476 SER A N 1
ATOM 3759 C CA . SER A 1 476 ? -20.375 23.094 54.844 1 61.28 476 SER A CA 1
ATOM 3760 C C . SER A 1 476 ? -20.047 21.734 54.25 1 61.28 476 SER A C 1
ATOM 3762 O O . SER A 1 476 ? -18.875 21.328 54.25 1 61.28 476 SER A O 1
ATOM 3764 N N . GLU A 1 477 ? -21.062 20.984 54.031 1 78.81 477 GLU A N 1
ATOM 3765 C CA . GLU A 1 477 ? -20.969 19.625 53.531 1 78.81 477 GLU A CA 1
ATOM 3766 C C . GLU A 1 477 ? -20.391 19.594 52.125 1 78.81 477 GLU A C 1
ATOM 3768 O O . GLU A 1 477 ? -20.781 20.391 51.25 1 78.81 477 GLU A O 1
ATOM 3773 N N . SER A 1 478 ? -19.266 18.984 51.875 1 85 478 SER A N 1
ATOM 3774 C CA . SER A 1 478 ? -18.578 18.812 50.594 1 85 478 SER A CA 1
ATOM 3775 C C . SER A 1 478 ? -19.484 18.125 49.594 1 85 478 SER A C 1
ATOM 3777 O O . SER A 1 478 ? -20.219 17.203 49.906 1 85 478 SER A O 1
ATOM 3779 N N . CYS A 1 479 ? -19.594 18.766 48.406 1 89.25 479 CYS A N 1
ATOM 3780 C CA . CYS A 1 479 ? -20.266 18.188 47.25 1 89.25 479 CYS A CA 1
ATOM 3781 C C . CYS A 1 479 ? -19.391 18.281 46 1 89.25 479 CYS A C 1
ATOM 3783 O O . CYS A 1 479 ? -19.344 19.312 45.344 1 89.25 479 CYS A O 1
ATOM 3785 N N . LEU A 1 480 ? -18.781 17.172 45.656 1 92.81 480 LEU A N 1
ATOM 3786 C CA . LEU A 1 480 ? -17.875 17.156 44.531 1 92.81 480 LEU A CA 1
ATOM 3787 C C . LEU A 1 480 ? -18.641 17.016 43.219 1 92.81 480 LEU A C 1
ATOM 3789 O O . LEU A 1 480 ? -19.594 16.234 43.125 1 92.81 480 LEU A O 1
ATOM 3793 N N . THR A 1 481 ? -18.281 17.75 42.281 1 92.81 481 THR A N 1
ATOM 3794 C CA . THR A 1 481 ? -18.969 17.766 40.969 1 92.81 481 THR A CA 1
ATOM 3795 C C . THR A 1 481 ? -17.969 17.5 39.844 1 92.81 481 THR A C 1
ATOM 3797 O O . THR A 1 481 ? -17.641 16.344 39.562 1 92.81 481 THR A O 1
ATOM 3800 N N . GLY A 1 482 ? -17.328 18.609 39.344 1 94.38 482 GLY A N 1
ATOM 3801 C CA . GLY A 1 482 ? -16.422 18.469 38.219 1 94.38 482 GLY A CA 1
ATOM 3802 C C . GLY A 1 482 ? -15.023 18.062 38.625 1 94.38 482 GLY A C 1
ATOM 3803 O O . GLY A 1 482 ? -14.57 18.375 39.75 1 94.38 482 GLY A O 1
ATOM 3804 N N . ILE A 1 483 ? -14.406 17.328 37.719 1 95.94 483 ILE A N 1
ATOM 3805 C CA . ILE A 1 483 ? -13.031 16.875 37.938 1 95.94 483 ILE A CA 1
ATOM 3806 C C . ILE A 1 483 ? -12.266 16.938 36.625 1 95.94 483 ILE A C 1
ATOM 3808 O O . ILE A 1 483 ? -12.828 16.672 35.562 1 95.94 483 ILE A O 1
ATOM 3812 N N . ALA A 1 484 ? -11.055 17.344 36.688 1 96.38 484 ALA A N 1
ATOM 3813 C CA . ALA A 1 484 ? -10.211 17.422 35.5 1 96.38 484 ALA A CA 1
ATOM 3814 C C . ALA A 1 484 ? -8.758 17.094 35.844 1 96.38 484 ALA A C 1
ATOM 3816 O O . ALA A 1 484 ? -8.328 17.234 37 1 96.38 484 ALA A O 1
ATOM 3817 N N . VAL A 1 485 ? -8.07 16.641 34.875 1 95.12 485 VAL A N 1
ATOM 3818 C CA . VAL A 1 485 ? -6.648 16.328 35 1 95.12 485 VAL A CA 1
ATOM 3819 C C . VAL A 1 485 ? -5.852 17.109 33.969 1 95.12 485 VAL A C 1
ATOM 3821 O O . VAL A 1 485 ? -6.258 17.203 32.812 1 95.12 485 VAL A O 1
ATOM 3824 N N . ASP A 1 486 ? -4.812 17.688 34.406 1 92.5 486 ASP A N 1
ATOM 3825 C CA . ASP A 1 486 ? -4.012 18.469 33.469 1 92.5 486 ASP A CA 1
ATOM 3826 C C . ASP A 1 486 ? -2.887 17.625 32.875 1 92.5 486 ASP A C 1
ATOM 3828 O O . ASP A 1 486 ? -2.814 16.422 33.125 1 92.5 486 ASP A O 1
ATOM 3832 N N . GLU A 1 487 ? -2.031 18.234 32.062 1 88.31 487 GLU A N 1
ATOM 3833 C CA . GLU A 1 487 ? -0.986 17.547 31.312 1 88.31 487 GLU A CA 1
ATOM 3834 C C . GLU A 1 487 ? 0.09 17 32.25 1 88.31 487 GLU A C 1
ATOM 3836 O O . GLU A 1 487 ? 0.801 16.047 31.906 1 88.31 487 GLU A O 1
ATOM 3841 N N . LYS A 1 488 ? 0.243 17.531 33.406 1 89.56 488 LYS A N 1
ATOM 3842 C CA . LYS A 1 488 ? 1.239 17.094 34.375 1 89.56 488 LYS A CA 1
ATOM 3843 C C . LYS A 1 488 ? 0.641 16.094 35.375 1 89.56 488 LYS A C 1
ATOM 3845 O O . LYS A 1 488 ? 1.24 15.812 36.406 1 89.56 488 LYS A O 1
ATOM 3850 N N . ASN A 1 489 ? -0.574 15.773 35.125 1 91.31 489 ASN A N 1
ATOM 3851 C CA . ASN A 1 489 ? -1.313 14.789 35.938 1 91.31 489 ASN A CA 1
ATOM 3852 C C . ASN A 1 489 ? -1.701 15.344 37.281 1 91.31 489 ASN A C 1
ATOM 3854 O O . ASN A 1 489 ? -1.742 14.609 38.281 1 91.31 489 ASN A O 1
ATOM 3858 N N . ARG A 1 490 ? -1.852 16.562 37.375 1 94.69 490 ARG A N 1
ATOM 3859 C CA . ARG A 1 490 ? -2.475 17.156 38.562 1 94.69 490 ARG A CA 1
ATOM 3860 C C . ARG A 1 490 ? -3.996 17.078 38.469 1 94.69 490 ARG A C 1
ATOM 3862 O O . ARG A 1 490 ? -4.566 17.312 37.406 1 94.69 490 ARG A O 1
ATOM 3869 N N . ILE A 1 491 ? -4.527 16.797 39.562 1 95.81 491 ILE A N 1
ATOM 3870 C CA . ILE A 1 491 ? -5.973 16.609 39.594 1 95.81 491 ILE A CA 1
ATOM 3871 C C . ILE A 1 491 ? -6.645 17.859 40.156 1 95.81 491 ILE A C 1
ATOM 3873 O O . ILE A 1 491 ? -6.305 18.312 41.25 1 95.81 491 ILE A O 1
ATOM 3877 N N . ALA A 1 492 ? -7.508 18.422 39.406 1 96.56 492 ALA A N 1
ATOM 3878 C CA . ALA A 1 492 ? -8.344 19.5 39.875 1 96.56 492 ALA A CA 1
ATOM 3879 C C . ALA A 1 492 ? -9.75 19.016 40.219 1 96.56 492 ALA A C 1
ATOM 3881 O O . ALA A 1 492 ? -10.383 18.328 39.375 1 96.56 492 ALA A O 1
ATOM 3882 N N . VAL A 1 493 ? -10.234 19.328 41.375 1 96.19 493 VAL A N 1
ATOM 3883 C CA . VAL A 1 493 ? -11.562 18.891 41.812 1 96.19 493 VAL A CA 1
ATOM 3884 C C . VAL A 1 493 ? -12.398 20.094 42.219 1 96.19 493 VAL A C 1
ATOM 3886 O O . VAL A 1 493 ? -11.953 20.906 43.031 1 96.19 493 VAL A O 1
ATOM 3889 N N . ALA A 1 494 ? -13.516 20.172 41.656 1 95.5 494 ALA A N 1
ATOM 3890 C CA . ALA A 1 494 ? -14.438 21.234 42.031 1 95.5 494 ALA A CA 1
ATOM 3891 C C . ALA A 1 494 ? -15.359 20.797 43.156 1 95.5 494 ALA A C 1
ATOM 3893 O O . ALA A 1 494 ? -16 19.75 43.094 1 95.5 494 ALA A O 1
ATOM 3894 N N . ASP A 1 495 ? -15.438 21.562 44.188 1 93.38 495 ASP A N 1
ATOM 3895 C CA . ASP A 1 495 ? -16.344 21.359 45.312 1 93.38 495 ASP A CA 1
ATOM 3896 C C . ASP A 1 495 ? -17.406 22.453 45.375 1 93.38 495 ASP A C 1
ATOM 3898 O O . ASP A 1 495 ? -17.156 23.531 45.906 1 93.38 495 ASP A O 1
ATOM 3902 N N . SER A 1 496 ? -18.531 22.156 44.844 1 91.12 496 SER A N 1
ATOM 3903 C CA . SER A 1 496 ? -19.578 23.156 44.75 1 91.12 496 SER A CA 1
ATOM 3904 C C . SER A 1 496 ? -20.156 23.484 46.125 1 91.12 496 SER A C 1
ATOM 3906 O O . SER A 1 496 ? -20.703 24.562 46.344 1 91.12 496 SER A O 1
ATOM 3908 N N . GLY A 1 497 ? -20.125 22.578 47 1 88.44 497 GLY A N 1
ATOM 3909 C CA . GLY A 1 497 ? -20.594 22.828 48.375 1 88.44 497 GLY A CA 1
ATOM 3910 C C . GLY A 1 497 ? -19.734 23.828 49.125 1 88.44 497 GLY A C 1
ATOM 3911 O O . GLY A 1 497 ? -20.25 24.766 49.719 1 88.44 497 GLY A O 1
ATOM 3912 N N . ARG A 1 498 ? -18.5 23.672 49 1 89.81 498 ARG A N 1
ATOM 3913 C CA . ARG A 1 498 ? -17.547 24.5 49.719 1 89.81 498 ARG A CA 1
ATOM 3914 C C . ARG A 1 498 ? -17.078 25.688 48.875 1 89.81 498 ARG A C 1
ATOM 3916 O O . ARG A 1 498 ? -16.328 26.531 49.344 1 89.81 498 ARG A O 1
ATOM 3923 N N . LYS A 1 499 ? -17.375 25.688 47.688 1 91.94 499 LYS A N 1
ATOM 3924 C CA . LYS A 1 499 ? -17.062 26.766 46.719 1 91.94 499 LYS A CA 1
ATOM 3925 C C . LYS A 1 499 ? -15.562 26.938 46.594 1 91.94 499 LYS A C 1
ATOM 3927 O O . LYS A 1 499 ? -15.047 28.062 46.688 1 91.94 499 LYS A O 1
ATOM 3932 N N . LEU A 1 500 ? -14.961 25.875 46.344 1 93.38 500 LEU A N 1
ATOM 3933 C CA . LEU A 1 500 ? -13.516 25.906 46.125 1 93.38 500 LEU A CA 1
ATOM 3934 C C . LEU A 1 500 ? -13.094 24.828 45.156 1 93.38 500 LEU A C 1
ATOM 3936 O O . LEU A 1 500 ? -13.828 23.875 44.906 1 93.38 500 LEU A O 1
ATOM 3940 N N . ILE A 1 501 ? -11.969 24.984 44.5 1 95.38 501 ILE A N 1
ATOM 3941 C CA . ILE A 1 501 ? -11.305 24 43.656 1 95.38 501 ILE A CA 1
ATOM 3942 C C . ILE A 1 501 ? -10.008 23.547 44.312 1 95.38 501 ILE A C 1
ATOM 3944 O O . ILE A 1 501 ? -9.203 24.359 44.75 1 95.38 501 ILE A O 1
ATOM 3948 N N . SER A 1 502 ? -9.852 22.281 44.469 1 94.81 502 SER A N 1
ATOM 3949 C CA . SER A 1 502 ? -8.625 21.734 45.062 1 94.81 502 SER A CA 1
ATOM 3950 C C . SER A 1 502 ? -7.75 21.078 44 1 94.81 502 SER A C 1
ATOM 3952 O O . SER A 1 502 ? -8.258 20.422 43.094 1 94.81 502 SER A O 1
ATOM 3954 N N . LEU A 1 503 ? -6.508 21.312 44.094 1 95.12 503 LEU A N 1
ATOM 3955 C CA . LEU A 1 503 ? -5.52 20.688 43.25 1 95.12 503 LEU A CA 1
ATOM 3956 C C . LEU A 1 503 ? -4.77 19.578 44 1 95.12 503 LEU A C 1
ATOM 3958 O O . LEU A 1 503 ? -4.332 19.781 45.125 1 95.12 503 LEU A O 1
ATOM 3962 N N . HIS A 1 504 ? -4.695 18.484 43.344 1 94.94 504 HIS A N 1
ATOM 3963 C CA . HIS A 1 504 ? -4.07 17.328 43.969 1 94.94 504 HIS A CA 1
ATOM 3964 C C . HIS A 1 504 ? -3.047 16.688 43.031 1 94.94 504 HIS A C 1
ATOM 3966 O O . HIS A 1 504 ? -3.137 16.828 41.812 1 94.94 504 HIS A O 1
ATOM 3972 N N . MET A 1 505 ? -2.137 15.977 43.688 1 93 505 MET A N 1
ATOM 3973 C CA . MET A 1 505 ? -1.285 15.07 42.906 1 93 505 MET A CA 1
ATOM 3974 C C . MET A 1 505 ? -2.025 13.781 42.594 1 93 505 MET A C 1
ATOM 3976 O O . MET A 1 505 ? -3.117 13.539 43.094 1 93 505 MET A O 1
ATOM 3980 N N . LEU A 1 506 ? -1.473 12.992 41.75 1 88.62 506 LEU A N 1
ATOM 3981 C CA . LEU A 1 506 ? -2.129 11.773 41.312 1 88.62 506 LEU A CA 1
ATOM 3982 C C . LEU A 1 506 ? -2.334 10.812 42.469 1 88.62 506 LEU A C 1
ATOM 3984 O O . LEU A 1 506 ? -3.258 9.992 42.469 1 88.62 506 LEU A O 1
ATOM 3988 N N . ASP A 1 507 ? -1.543 10.93 43.5 1 86.69 507 ASP A N 1
ATOM 3989 C CA . ASP A 1 507 ? -1.665 10.055 44.656 1 86.69 507 ASP A CA 1
ATOM 3990 C C . ASP A 1 507 ? -2.748 10.547 45.625 1 86.69 507 ASP A C 1
ATOM 3992 O O . ASP A 1 507 ? -3.07 9.875 46.594 1 86.69 507 ASP A O 1
ATOM 3996 N N . GLY A 1 508 ? -3.309 11.719 45.312 1 89.5 508 GLY A N 1
ATOM 3997 C CA . GLY A 1 508 ? -4.387 12.25 46.125 1 89.5 508 GLY A CA 1
ATOM 3998 C C . GLY A 1 508 ? -3.93 13.32 47.094 1 89.5 508 GLY A C 1
ATOM 3999 O O . GLY A 1 508 ? -4.746 13.93 47.781 1 89.5 508 GLY A O 1
ATOM 4000 N N . SER A 1 509 ? -2.656 13.539 47.156 1 92.12 509 SER A N 1
ATOM 4001 C CA . SER A 1 509 ? -2.137 14.547 48.062 1 92.12 509 SER A CA 1
ATOM 4002 C C . SER A 1 509 ? -2.549 15.953 47.656 1 92.12 509 SER A C 1
ATOM 4004 O O . SER A 1 509 ? -2.535 16.266 46.438 1 92.12 509 SER A O 1
ATOM 4006 N N . LEU A 1 510 ? -2.893 16.766 48.562 1 93 510 LEU A N 1
ATOM 4007 C CA . LEU A 1 510 ? -3.367 18.109 48.312 1 93 510 LEU A CA 1
ATOM 4008 C C . LEU A 1 510 ? -2.201 19.047 48.031 1 93 510 LEU A C 1
ATOM 4010 O O . LEU A 1 510 ? -1.207 19.062 48.75 1 93 510 LEU A O 1
ATOM 4014 N N . MET A 1 511 ? -2.281 19.766 46.969 1 92.44 511 MET A N 1
ATOM 4015 C CA . MET A 1 511 ? -1.274 20.75 46.594 1 92.44 511 MET A CA 1
ATOM 4016 C C . MET A 1 511 ? -1.714 22.156 47 1 92.44 511 MET A C 1
ATOM 4018 O O . MET A 1 511 ? -0.964 22.891 47.625 1 92.44 511 MET A O 1
ATOM 4022 N N . LYS A 1 512 ? -2.867 22.438 46.5 1 91.69 512 LYS A N 1
ATOM 4023 C CA . LYS A 1 512 ? -3.361 23.797 46.688 1 91.69 512 LYS A CA 1
ATOM 4024 C C . LYS A 1 512 ? -4.887 23.844 46.656 1 91.69 512 LYS A C 1
ATOM 4026 O O . LYS A 1 512 ? -5.523 22.984 46.031 1 91.69 512 LYS A O 1
ATOM 4031 N N . THR A 1 513 ? -5.492 24.797 47.406 1 92.94 513 THR A N 1
ATOM 4032 C CA . THR A 1 513 ? -6.922 25.078 47.344 1 92.94 513 THR A CA 1
ATOM 4033 C C . THR A 1 513 ? -7.18 26.484 46.812 1 92.94 513 THR A C 1
ATOM 4035 O O . THR A 1 513 ? -6.496 27.438 47.188 1 92.94 513 THR A O 1
ATOM 4038 N N . ILE A 1 514 ? -8.094 26.625 45.938 1 94.44 514 ILE A N 1
ATOM 4039 C CA . ILE A 1 514 ? -8.438 27.891 45.312 1 94.44 514 ILE A CA 1
ATOM 4040 C C . ILE A 1 514 ? -9.906 28.219 45.594 1 94.44 514 ILE A C 1
ATOM 4042 O O . ILE A 1 514 ? -10.797 27.703 44.906 1 94.44 514 ILE A O 1
ATOM 4046 N N . PRO A 1 515 ? -10.133 29.047 46.5 1 92.44 515 PRO A N 1
ATOM 4047 C CA . PRO A 1 515 ? -11.516 29.438 46.781 1 92.44 515 PRO A CA 1
ATOM 4048 C C . PRO A 1 515 ? -12.117 30.328 45.688 1 92.44 515 PRO A C 1
ATOM 4050 O O . PRO A 1 515 ? -11.422 31.188 45.156 1 92.44 515 PRO A O 1
ATOM 4053 N N . HIS A 1 516 ? -13.312 30.062 45.344 1 94.12 516 HIS A N 1
ATOM 4054 C CA . HIS A 1 516 ? -14.047 30.891 44.406 1 94.12 516 HIS A CA 1
ATOM 4055 C C . HIS A 1 516 ? -15.555 30.734 44.594 1 94.12 516 HIS A C 1
ATOM 4057 O O . HIS A 1 516 ? -16.078 29.609 44.5 1 94.12 516 HIS A O 1
ATOM 4063 N N . GLU A 1 517 ? -16.281 31.719 44.719 1 92.12 517 GLU A N 1
ATOM 4064 C CA . GLU A 1 517 ? -17.703 31.703 45.094 1 92.12 517 GLU A CA 1
ATOM 4065 C C . GLU A 1 517 ? -18.562 31.125 43.969 1 92.12 517 GLU A C 1
ATOM 4067 O O . GLU A 1 517 ? -19.641 30.609 44.219 1 92.12 517 GLU A O 1
ATOM 4072 N N . MET A 1 518 ? -18.094 31.062 42.781 1 94.06 518 MET A N 1
ATOM 4073 C CA . MET A 1 518 ? -18.938 30.688 41.656 1 94.06 518 MET A CA 1
ATOM 4074 C C . MET A 1 518 ? -18.656 29.25 41.219 1 94.06 518 MET A C 1
ATOM 4076 O O . MET A 1 518 ? -19.109 28.812 40.188 1 94.06 518 MET A O 1
ATOM 4080 N N . VAL A 1 519 ? -17.875 28.562 42.031 1 93 519 VAL A N 1
ATOM 4081 C CA . VAL A 1 519 ? -17.578 27.172 41.656 1 93 519 VAL A CA 1
ATOM 4082 C C . VAL A 1 519 ? -18.875 26.375 41.562 1 93 519 VAL A C 1
ATOM 4084 O O . VAL A 1 519 ? -19.703 26.422 42.469 1 93 519 VAL A O 1
ATOM 4087 N N . GLY A 1 520 ? -19.078 25.641 40.406 1 89.12 520 GLY A N 1
ATOM 4088 C CA . GLY A 1 520 ? -20.312 24.891 40.188 1 89.12 520 GLY A CA 1
ATOM 4089 C C . GLY A 1 520 ? -20.062 23.469 39.688 1 89.12 520 GLY A C 1
ATOM 4090 O O . GLY A 1 520 ? -19.281 22.734 40.312 1 89.12 520 GLY A O 1
ATOM 4091 N N . TYR A 1 521 ? -20.672 23.094 38.562 1 86 521 TYR A N 1
ATOM 4092 C CA . TYR A 1 521 ? -20.766 21.703 38.156 1 86 521 TYR A CA 1
ATOM 4093 C C . TYR A 1 521 ? -19.578 21.312 37.281 1 86 521 TYR A C 1
ATOM 4095 O O . TYR A 1 521 ? -18.719 20.531 37.719 1 86 521 TYR A O 1
ATOM 4103 N N . GLY A 1 522 ? -19.406 21.922 36.156 1 93.38 522 GLY A N 1
ATOM 4104 C CA . GLY A 1 522 ? -18.375 21.516 35.219 1 93.38 522 GLY A CA 1
ATOM 4105 C C . GLY A 1 522 ? -17.016 22.094 35.531 1 93.38 522 GLY A C 1
ATOM 4106 O O . GLY A 1 522 ? -16.906 23.219 36.031 1 93.38 522 GLY A O 1
ATOM 4107 N N . LEU A 1 523 ? -16 21.25 35.25 1 96.62 523 LEU A N 1
ATOM 4108 C CA . LEU A 1 523 ? -14.625 21.703 35.438 1 96.62 523 LEU A CA 1
ATOM 4109 C C . LEU A 1 523 ? -13.719 21.141 34.344 1 96.62 523 LEU A C 1
ATOM 4111 O O . LEU A 1 523 ? -13.828 19.969 33.969 1 96.62 523 LEU A O 1
ATOM 4115 N N . ALA A 1 524 ? -12.961 22 33.781 1 97.12 524 ALA A N 1
ATOM 4116 C CA . ALA A 1 524 ? -11.969 21.609 32.781 1 97.12 524 ALA A CA 1
ATOM 4117 C C . ALA A 1 524 ? -10.672 22.375 32.969 1 97.12 524 ALA A C 1
ATOM 4119 O O . ALA A 1 524 ? -10.648 23.422 33.625 1 97.12 524 ALA A O 1
ATOM 4120 N N . VAL A 1 525 ? -9.664 21.797 32.469 1 95.56 525 VAL A N 1
ATOM 4121 C CA . VAL A 1 525 ? -8.375 22.484 32.469 1 95.56 525 VAL A CA 1
ATOM 4122 C C . VAL A 1 525 ? -8.055 22.922 31.031 1 95.56 525 VAL A C 1
ATOM 4124 O O . VAL A 1 525 ? -8.055 22.109 30.109 1 95.56 525 VAL A O 1
ATOM 4127 N N . GLY A 1 526 ? -7.875 24.188 30.906 1 92.44 526 GLY A N 1
ATOM 4128 C CA . GLY A 1 526 ? -7.562 24.75 29.609 1 92.44 526 GLY A CA 1
ATOM 4129 C C . GLY A 1 526 ? -6.074 24.938 29.375 1 92.44 526 GLY A C 1
ATOM 4130 O O . GLY A 1 526 ? -5.254 24.406 30.125 1 92.44 526 GLY A O 1
ATOM 4131 N N . ILE A 1 527 ? -5.758 25.656 28.281 1 88.62 527 ILE A N 1
ATOM 4132 C CA . ILE A 1 527 ? -4.375 25.969 27.953 1 88.62 527 ILE A CA 1
ATOM 4133 C C . ILE A 1 527 ? -3.805 26.953 28.969 1 88.62 527 ILE A C 1
ATOM 4135 O O . ILE A 1 527 ? -4.559 27.672 29.641 1 88.62 527 ILE A O 1
ATOM 4139 N N . LYS A 1 528 ? -2.441 27 29.125 1 86.88 528 LYS A N 1
ATOM 4140 C CA . LYS A 1 528 ? -1.722 27.922 30.016 1 86.88 528 LYS A CA 1
ATOM 4141 C C . LYS A 1 528 ? -2.125 27.688 31.484 1 86.88 528 LYS A C 1
ATOM 4143 O O . LYS A 1 528 ? -2.211 28.641 32.25 1 86.88 528 LYS A O 1
ATOM 4148 N N . GLU A 1 529 ? -2.613 26.453 31.812 1 90 529 GLU A N 1
ATOM 4149 C CA . GLU A 1 529 ? -2.965 26.078 33.188 1 90 529 GLU A CA 1
ATOM 4150 C C . GLU A 1 529 ? -4.09 26.953 33.719 1 90 529 GLU A C 1
ATOM 4152 O O . GLU A 1 529 ? -3.965 27.516 34.812 1 90 529 GLU A O 1
ATOM 4157 N N . ARG A 1 530 ? -5.07 26.984 32.969 1 95 530 ARG A N 1
ATOM 4158 C CA . ARG A 1 530 ? -6.273 27.703 33.375 1 95 530 ARG A CA 1
ATOM 4159 C C . ARG A 1 530 ? -7.367 26.734 33.812 1 95 530 ARG A C 1
ATOM 4161 O O . ARG A 1 530 ? -7.496 25.641 33.25 1 95 530 ARG A O 1
ATOM 4168 N N . LEU A 1 531 ? -8.047 27.156 34.844 1 96.88 531 LEU A N 1
ATOM 4169 C CA . LEU A 1 531 ? -9.211 26.406 35.281 1 96.88 531 LEU A CA 1
ATOM 4170 C C . LEU A 1 531 ? -10.5 27 34.75 1 96.88 531 LEU A C 1
ATOM 4172 O O . LEU A 1 531 ? -10.75 28.203 34.875 1 96.88 531 LEU A O 1
ATOM 4176 N N . ILE A 1 532 ? -11.227 26.219 34.062 1 97.88 532 ILE A N 1
ATOM 4177 C CA . ILE A 1 532 ? -12.484 26.656 33.469 1 97.88 532 ILE A CA 1
ATOM 4178 C C . ILE A 1 532 ? -13.648 25.891 34.094 1 97.88 532 ILE A C 1
ATOM 4180 O O . ILE A 1 532 ? -13.648 24.672 34.156 1 97.88 532 ILE A O 1
ATOM 4184 N N . PHE A 1 533 ? -14.586 26.578 34.594 1 97.5 533 PHE A N 1
ATOM 4185 C CA . PHE A 1 533 ? -15.719 25.906 35.219 1 97.5 533 PHE A CA 1
ATOM 4186 C C . PHE A 1 533 ? -17 26.688 35 1 97.5 533 PHE A C 1
ATOM 4188 O O . PHE A 1 533 ? -16.969 27.828 34.531 1 97.5 533 PHE A O 1
ATOM 4195 N N . THR A 1 534 ? -18.062 26.047 35.219 1 96.75 534 THR A N 1
ATOM 4196 C CA . THR A 1 534 ? -19.375 26.625 34.938 1 96.75 534 THR A CA 1
ATOM 4197 C C . THR A 1 534 ? -20.141 26.875 36.25 1 96.75 534 THR A C 1
ATOM 4199 O O . THR A 1 534 ? -19.875 26.25 37.25 1 96.75 534 THR A O 1
ATOM 4202 N N . ASN A 1 535 ? -20.984 27.797 36.188 1 95.56 535 ASN A N 1
ATOM 4203 C CA . ASN A 1 535 ? -21.969 28.047 37.219 1 95.56 535 ASN A CA 1
ATOM 4204 C C . ASN A 1 535 ? -23.391 28.016 36.688 1 95.56 535 ASN A C 1
ATOM 4206 O O . ASN A 1 535 ? -23.812 28.922 35.969 1 95.56 535 ASN A O 1
ATOM 4210 N N . TYR A 1 536 ? -24.078 27.047 37.125 1 92.25 536 TYR A N 1
ATOM 4211 C CA . TYR A 1 536 ? -25.406 26.766 36.594 1 92.25 536 TYR A CA 1
ATOM 4212 C C . TYR A 1 536 ? -26.375 27.875 36.969 1 92.25 536 TYR A C 1
ATOM 4214 O O . TYR A 1 536 ? -27.094 28.391 36.094 1 92.25 536 TYR A O 1
ATOM 4222 N N . SER A 1 537 ? -26.422 28.297 38.125 1 89.88 537 SER A N 1
ATOM 4223 C CA . SER A 1 537 ? -27.406 29.234 38.656 1 89.88 537 SER A CA 1
ATOM 4224 C C . SER A 1 537 ? -27.188 30.641 38.125 1 89.88 537 SER A C 1
ATOM 4226 O O . SER A 1 537 ? -28.141 31.344 37.781 1 89.88 537 SER A O 1
ATOM 4228 N N . ASN A 1 538 ? -25.938 31 38 1 92.94 538 ASN A N 1
ATOM 4229 C CA . ASN A 1 538 ? -25.625 32.344 37.562 1 92.94 538 ASN A CA 1
ATOM 4230 C C . ASN A 1 538 ? -25.422 32.406 36.031 1 92.94 538 ASN A C 1
ATOM 4232 O O . ASN A 1 538 ? -25.172 33.469 35.469 1 92.94 538 ASN A O 1
ATOM 4236 N N . GLU A 1 539 ? -25.547 31.281 35.375 1 93.56 539 GLU A N 1
ATOM 4237 C CA . GLU A 1 539 ? -25.453 31.172 33.938 1 93.56 539 GLU A CA 1
ATOM 4238 C C . GLU A 1 539 ? -24.141 31.781 33.406 1 93.56 539 GLU A C 1
ATOM 4240 O O . GLU A 1 539 ? -24.172 32.625 32.531 1 93.56 539 GLU A O 1
ATOM 4245 N N . ARG A 1 540 ? -23.047 31.234 33.969 1 95.88 540 ARG A N 1
ATOM 4246 C CA . ARG A 1 540 ? -21.766 31.828 33.625 1 95.88 540 ARG A CA 1
ATOM 4247 C C . ARG A 1 540 ? -20.719 30.766 33.375 1 95.88 540 ARG A C 1
ATOM 4249 O O . ARG A 1 540 ? -20.766 29.688 33.969 1 95.88 540 ARG A O 1
ATOM 4256 N N . LEU A 1 541 ? -19.859 31.047 32.469 1 96.75 541 LEU A N 1
ATOM 4257 C CA . LEU A 1 541 ? -18.594 30.359 32.25 1 96.75 541 LEU A CA 1
ATOM 4258 C C . LEU A 1 541 ? -17.422 31.156 32.812 1 96.75 541 LEU A C 1
ATOM 4260 O O . LEU A 1 541 ? -17.25 32.312 32.438 1 96.75 541 LEU A O 1
ATOM 4264 N N . ILE A 1 542 ? -16.656 30.547 33.688 1 97.56 542 ILE A N 1
ATOM 4265 C CA . ILE A 1 542 ? -15.617 31.281 34.406 1 97.56 542 ILE A CA 1
ATOM 4266 C C . ILE A 1 542 ? -14.258 30.625 34.125 1 97.56 542 ILE A C 1
ATOM 4268 O O . ILE A 1 542 ? -14.164 29.406 34.031 1 97.56 542 ILE A O 1
ATOM 4272 N N . CYS A 1 543 ? -13.281 31.438 34 1 97.06 543 CYS A N 1
ATOM 4273 C CA . CYS A 1 543 ? -11.898 31 33.812 1 97.06 543 CYS A CA 1
ATOM 4274 C C . CYS A 1 543 ? -10.969 31.719 34.781 1 97.06 543 CYS A C 1
ATOM 4276 O O . CYS A 1 543 ? -10.977 32.969 34.844 1 97.06 543 CYS A O 1
ATOM 4278 N N . ILE A 1 544 ? -10.172 30.938 35.531 1 96.56 544 ILE A N 1
ATOM 4279 C CA . ILE A 1 544 ? -9.211 31.5 36.469 1 96.56 544 ILE A CA 1
ATOM 4280 C C . ILE A 1 544 ? -7.867 30.797 36.312 1 96.56 544 ILE A C 1
ATOM 4282 O O . ILE A 1 544 ? -7.781 29.734 35.719 1 96.56 544 ILE A O 1
ATOM 4286 N N . THR A 1 545 ? -6.844 31.422 36.75 1 94.88 545 THR A N 1
ATOM 4287 C CA . THR A 1 545 ? -5.527 30.797 36.781 1 94.88 545 THR A CA 1
ATOM 4288 C C . THR A 1 545 ? -5.398 29.891 38 1 94.88 545 THR A C 1
ATOM 4290 O O . THR A 1 545 ? -6.289 29.859 38.875 1 94.88 545 THR A O 1
ATOM 4293 N N . TYR A 1 546 ? -4.359 29.188 38.094 1 93.75 546 TYR A N 1
ATOM 4294 C CA . TYR A 1 546 ? -4.098 28.297 39.219 1 93.75 546 TYR A CA 1
ATOM 4295 C C . TYR A 1 546 ? -3.834 29.109 40.5 1 93.75 546 TYR A C 1
ATOM 4297 O O . TYR A 1 546 ? -3.855 28.562 41.594 1 93.75 546 TYR A O 1
ATOM 4305 N N . THR A 1 547 ? -3.562 30.406 40.312 1 92.19 547 THR A N 1
ATOM 4306 C CA . THR A 1 547 ? -3.352 31.281 41.469 1 92.19 547 THR A CA 1
ATOM 4307 C C . THR A 1 547 ? -4.664 31.906 41.938 1 92.19 547 THR A C 1
ATOM 4309 O O . THR A 1 547 ? -4.715 32.594 42.969 1 92.19 547 THR A O 1
ATOM 4312 N N . GLY A 1 548 ? -5.727 31.672 41.125 1 91.94 548 GLY A N 1
ATOM 4313 C CA . GLY A 1 548 ? -7.035 32.188 41.469 1 91.94 548 GLY A CA 1
ATOM 4314 C C . GLY A 1 548 ? -7.359 33.531 40.812 1 91.94 548 GLY A C 1
ATOM 4315 O O . GLY A 1 548 ? -8.391 34.125 41.094 1 91.94 548 GLY A O 1
ATOM 4316 N N . GLU A 1 549 ? -6.445 33.938 39.969 1 92.69 549 GLU A N 1
ATOM 4317 C CA . GLU A 1 549 ? -6.672 35.188 39.281 1 92.69 549 GLU A CA 1
ATOM 4318 C C . GLU A 1 549 ? -7.695 35.031 38.156 1 92.69 549 GLU A C 1
ATOM 4320 O O . GLU A 1 549 ? -7.645 34.031 37.406 1 92.69 549 GLU A O 1
ATOM 4325 N N . GLY A 1 550 ? -8.625 36 38.062 1 93.38 550 GLY A N 1
ATOM 4326 C CA . GLY A 1 550 ? -9.656 35.938 37.062 1 93.38 550 GLY A CA 1
ATOM 4327 C C . GLY A 1 550 ? -9.133 36.219 35.656 1 93.38 550 GLY A C 1
ATOM 4328 O O . GLY A 1 550 ? -8.359 37.156 35.469 1 93.38 550 GLY A O 1
ATOM 4329 N N . VAL A 1 551 ? -9.484 35.406 34.781 1 91.56 551 VAL A N 1
ATOM 4330 C CA . VAL A 1 551 ? -9.141 35.625 33.375 1 91.56 551 VAL A CA 1
ATOM 4331 C C . VAL A 1 551 ? -10.359 36.156 32.625 1 91.56 551 VAL A C 1
ATOM 4333 O O . VAL A 1 551 ? -10.32 37.25 32.031 1 91.56 551 VAL A O 1
ATOM 4336 N N . PHE A 1 552 ? -11.438 35.438 32.625 1 92.56 552 PHE A N 1
ATOM 4337 C CA . PHE A 1 552 ? -12.695 35.938 32.094 1 92.56 552 PHE A CA 1
ATOM 4338 C C . PHE A 1 552 ? -13.883 35.344 32.812 1 92.56 552 PHE A C 1
ATOM 4340 O O . PHE A 1 552 ? -13.75 34.344 33.5 1 92.56 552 PHE A O 1
ATOM 4347 N N . SER A 1 553 ? -15.008 35.906 32.812 1 95.56 553 SER A N 1
ATOM 4348 C CA . SER A 1 553 ? -16.344 35.5 33.25 1 95.56 553 SER A CA 1
ATOM 4349 C C . SER A 1 553 ? -17.422 35.938 32.281 1 95.56 553 SER A C 1
ATOM 4351 O O . SER A 1 553 ? -17.719 37.125 32.188 1 95.56 553 SER A O 1
ATOM 4353 N N . VAL A 1 554 ? -17.922 35 31.562 1 94.19 554 VAL A N 1
ATOM 4354 C CA . VAL A 1 554 ? -18.844 35.375 30.484 1 94.19 554 VAL A CA 1
ATOM 4355 C C . VAL A 1 554 ? -20.203 34.719 30.719 1 94.19 554 VAL A C 1
ATOM 4357 O O . VAL A 1 554 ? -20.281 33.625 31.297 1 94.19 554 VAL A O 1
ATOM 4360 N N . SER A 1 555 ? -21.203 35.281 30.281 1 94.31 555 SER A N 1
ATOM 4361 C CA . SER A 1 555 ? -22.547 34.75 30.375 1 94.31 555 SER A CA 1
ATOM 4362 C C . SER A 1 555 ? -22.812 33.719 29.266 1 94.31 555 SER A C 1
ATOM 4364 O O . SER A 1 555 ? -22.375 33.906 28.125 1 94.31 555 SER A O 1
ATOM 4366 N N . THR A 1 556 ? -23.422 32.656 29.609 1 92.5 556 THR A N 1
ATOM 4367 C CA . THR A 1 556 ? -23.766 31.625 28.625 1 92.5 556 THR A CA 1
ATOM 4368 C C . THR A 1 556 ? -25.172 31.844 28.094 1 92.5 556 THR A C 1
ATOM 4370 O O . THR A 1 556 ? -25.672 31.047 27.281 1 92.5 556 THR A O 1
ATOM 4373 N N . SER A 1 557 ? -25.766 32.906 28.531 1 88.12 557 SER A N 1
ATOM 4374 C CA . SER A 1 557 ? -27.109 33.25 28.078 1 88.12 557 SER A CA 1
ATOM 4375 C C . SER A 1 557 ? -27.078 34.156 26.844 1 88.12 557 SER A C 1
ATOM 4377 O O . SER A 1 557 ? -26.109 34.906 26.656 1 88.12 557 SER A O 1
ATOM 4379 N N . CYS A 1 558 ? -27.875 33.844 25.953 1 74.06 558 CYS A N 1
ATOM 4380 C CA . CYS A 1 558 ? -28.031 34.719 24.781 1 74.06 558 CYS A CA 1
ATOM 4381 C C . CYS A 1 558 ? -29.234 35.625 24.938 1 74.06 558 CYS A C 1
ATOM 4383 O O . CYS A 1 558 ? -29.969 35.531 25.922 1 74.06 558 CYS A O 1
ATOM 4385 N N . VAL A 1 559 ? -29.297 36.594 23.984 1 65.62 559 VAL A N 1
ATOM 4386 C CA . VAL A 1 559 ? -30.375 37.594 24.047 1 65.62 559 VAL A CA 1
ATOM 4387 C C . VAL A 1 559 ? -31.719 36.875 24.188 1 65.62 559 VAL A C 1
ATOM 4389 O O . VAL A 1 559 ? -32.125 36.125 23.297 1 65.62 559 VAL A O 1
ATOM 4392 N N . LYS A 1 560 ? -32.375 37.094 25.266 1 64 560 LYS A N 1
ATOM 4393 C CA . LYS A 1 560 ? -33.75 36.688 25.578 1 64 560 LYS A CA 1
ATOM 4394 C C . LYS A 1 560 ? -33.812 35.188 25.891 1 64 560 LYS A C 1
ATOM 4396 O O . LYS A 1 560 ? -34.906 34.594 25.828 1 64 560 LYS A O 1
ATOM 4401 N N . GLN A 1 561 ? -32.656 34.531 25.938 1 74.31 561 GLN A N 1
ATOM 4402 C CA . GLN A 1 561 ? -32.719 33.125 26.25 1 74.31 561 GLN A CA 1
ATOM 4403 C C . GLN A 1 561 ? -31.719 32.75 27.344 1 74.31 561 GLN A C 1
ATOM 4405 O O . GLN A 1 561 ? -30.516 32.969 27.188 1 74.31 561 GLN A O 1
ATOM 4410 N N . HIS A 1 562 ? -32.375 32.219 28.391 1 81.25 562 HIS A N 1
ATOM 4411 C CA . HIS A 1 562 ? -31.531 31.766 29.484 1 81.25 562 HIS A CA 1
ATOM 4412 C C . HIS A 1 562 ? -30.781 30.5 29.094 1 81.25 562 HIS A C 1
ATOM 4414 O O . HIS A 1 562 ? -31.359 29.594 28.469 1 81.25 562 HIS A O 1
ATOM 4420 N N . GLY A 1 563 ? -29.516 30.484 29.266 1 88.5 563 GLY A N 1
ATOM 4421 C CA . GLY A 1 563 ? -28.672 29.312 29.047 1 88.5 563 GLY A CA 1
ATOM 4422 C C . GLY A 1 563 ? -27.891 28.906 30.266 1 88.5 563 GLY A C 1
ATOM 4423 O O . GLY A 1 563 ? -26.875 29.531 30.594 1 88.5 563 GLY A O 1
ATOM 4424 N N . ARG A 1 564 ? -28.359 27.797 30.891 1 91.62 564 ARG A N 1
ATOM 4425 C CA . ARG A 1 564 ? -27.703 27.297 32.094 1 91.62 564 ARG A CA 1
ATOM 4426 C C . ARG A 1 564 ? -26.625 26.281 31.766 1 91.62 564 ARG A C 1
ATOM 4428 O O . ARG A 1 564 ? -26.922 25.188 31.266 1 91.62 564 ARG A O 1
ATOM 4435 N N . PRO A 1 565 ? -25.359 26.562 32.062 1 94.88 565 PRO A N 1
ATOM 4436 C CA . PRO A 1 565 ? -24.266 25.641 31.688 1 94.88 565 PRO A CA 1
ATOM 4437 C C . PRO A 1 565 ? -24.078 24.516 32.719 1 94.88 565 PRO A C 1
ATOM 4439 O O . PRO A 1 565 ? -24.328 24.719 33.906 1 94.88 565 PRO A O 1
ATOM 4442 N N . SER A 1 566 ? -23.719 23.406 32.25 1 93 566 SER A N 1
ATOM 4443 C CA . SER A 1 566 ? -23.438 22.25 33.125 1 93 566 SER A CA 1
ATOM 4444 C C . SER A 1 566 ? -22.016 21.734 32.875 1 93 566 SER A C 1
ATOM 4446 O O . SER A 1 566 ? -21.062 22.203 33.469 1 93 566 SER A O 1
ATOM 4448 N N . GLY A 1 567 ? -21.844 20.906 31.828 1 95.12 567 GLY A N 1
ATOM 4449 C CA . GLY A 1 567 ? -20.547 20.328 31.531 1 95.12 567 GLY A CA 1
ATOM 4450 C C . GLY A 1 567 ? -19.672 21.234 30.672 1 95.12 567 GLY A C 1
ATOM 4451 O O . GLY A 1 567 ? -20.188 22.078 29.938 1 95.12 567 GLY A O 1
ATOM 4452 N N . VAL A 1 568 ? -18.312 21.031 30.828 1 96.88 568 VAL A N 1
ATOM 4453 C CA . VAL A 1 568 ? -17.359 21.797 30.047 1 96.88 568 VAL A CA 1
ATOM 4454 C C . VAL A 1 568 ? -16.141 20.922 29.719 1 96.88 568 VAL A C 1
ATOM 4456 O O . VAL A 1 568 ? -15.734 20.094 30.531 1 96.88 568 VAL A O 1
ATOM 4459 N N . CYS A 1 569 ? -15.688 21.109 28.562 1 96.38 569 CYS A N 1
ATOM 4460 C CA . CYS A 1 569 ? -14.438 20.453 28.188 1 96.38 569 CYS A CA 1
ATOM 4461 C C . CYS A 1 569 ? -13.68 21.297 27.156 1 96.38 569 CYS A C 1
ATOM 4463 O O . CYS A 1 569 ? -14.219 22.266 26.625 1 96.38 569 CYS A O 1
ATOM 4465 N N . CYS A 1 570 ? -12.445 21.031 27 1 95.75 570 CYS A N 1
ATOM 4466 C CA . CYS A 1 570 ? -11.609 21.703 26.016 1 95.75 570 CYS A CA 1
ATOM 4467 C C . CYS A 1 570 ? -11.094 20.719 24.969 1 95.75 570 CYS A C 1
ATOM 4469 O O . CYS A 1 570 ? -10.875 19.547 25.281 1 95.75 570 CYS A O 1
ATOM 4471 N N . ASP A 1 571 ? -10.977 21.234 23.812 1 93.31 571 ASP A N 1
ATOM 4472 C CA . ASP A 1 571 ? -10.336 20.375 22.812 1 93.31 571 ASP A CA 1
ATOM 4473 C C . ASP A 1 571 ? -8.82 20.547 22.844 1 93.31 571 ASP A C 1
ATOM 4475 O O . ASP A 1 571 ? -8.281 21.25 23.688 1 93.31 571 ASP A O 1
ATOM 4479 N N . ASP A 1 572 ? -8.102 19.906 21.938 1 89.5 572 ASP A N 1
ATOM 4480 C CA . ASP A 1 572 ? -6.641 19.875 21.922 1 89.5 572 ASP A CA 1
ATOM 4481 C C . ASP A 1 572 ? -6.07 21.266 21.625 1 89.5 572 ASP A C 1
ATOM 4483 O O . ASP A 1 572 ? -4.949 21.578 22.016 1 89.5 572 ASP A O 1
ATOM 4487 N N . ALA A 1 573 ? -6.902 22.016 20.969 1 91.38 573 ALA A N 1
ATOM 4488 C CA . ALA A 1 573 ? -6.434 23.359 20.594 1 91.38 573 ALA A CA 1
ATOM 4489 C C . ALA A 1 573 ? -6.707 24.359 21.703 1 91.38 573 ALA A C 1
ATOM 4491 O O . ALA A 1 573 ? -6.168 25.469 21.703 1 91.38 573 ALA A O 1
ATOM 4492 N N . GLY A 1 574 ? -7.52 23.969 22.609 1 93.31 574 GLY A N 1
ATOM 4493 C CA . GLY A 1 574 ? -7.793 24.844 23.734 1 93.31 574 GLY A CA 1
ATOM 4494 C C . GLY A 1 574 ? -9.156 25.5 23.672 1 93.31 574 GLY A C 1
ATOM 4495 O O . GLY A 1 574 ? -9.555 26.219 24.594 1 93.31 574 GLY A O 1
ATOM 4496 N N . ASP A 1 575 ? -9.867 25.281 22.594 1 95.62 575 ASP A N 1
ATOM 4497 C CA . ASP A 1 575 ? -11.227 25.812 22.547 1 95.62 575 ASP A CA 1
ATOM 4498 C C . ASP A 1 575 ? -12.109 25.172 23.609 1 95.62 575 ASP A C 1
ATOM 4500 O O . ASP A 1 575 ? -11.875 24.031 24.016 1 95.62 575 ASP A O 1
ATOM 4504 N N . ILE A 1 576 ? -13.117 25.859 24 1 96.94 576 ILE A N 1
ATOM 4505 C CA . ILE A 1 576 ? -13.953 25.453 25.125 1 96.94 576 ILE A CA 1
ATOM 4506 C C . ILE A 1 576 ? -15.344 25.078 24.609 1 96.94 576 ILE A C 1
ATOM 4508 O O . ILE A 1 576 ? -15.938 25.812 23.812 1 96.94 576 ILE A O 1
ATOM 4512 N N . TYR A 1 577 ? -15.812 24 25.062 1 97.19 577 TYR A N 1
ATOM 4513 C CA . TYR A 1 577 ? -17.156 23.531 24.734 1 97.19 577 TYR A CA 1
ATOM 4514 C C . TYR A 1 577 ? -17.984 23.328 25.984 1 97.19 577 TYR A C 1
ATOM 4516 O O . TYR A 1 577 ? -17.516 22.734 26.969 1 97.19 577 TYR A O 1
ATOM 4524 N N . VAL A 1 578 ? -19.219 23.828 25.922 1 96.88 578 VAL A N 1
ATOM 4525 C CA . VAL A 1 578 ? -20.031 23.844 27.125 1 96.88 578 VAL A CA 1
ATOM 4526 C C . VAL A 1 578 ? -21.438 23.328 26.797 1 96.88 578 VAL A C 1
ATOM 4528 O O . VAL A 1 578 ? -22.047 23.734 25.797 1 96.88 578 VAL A O 1
ATOM 4531 N N . SER A 1 579 ? -21.891 22.438 27.625 1 95.44 579 SER A N 1
ATOM 4532 C CA . SER A 1 579 ? -23.281 22.031 27.531 1 95.44 579 SER A CA 1
ATOM 4533 C C . SER A 1 579 ? -24.203 23.047 28.203 1 95.44 579 SER A C 1
ATOM 4535 O O . SER A 1 579 ? -23.969 23.438 29.344 1 95.44 579 SER A O 1
ATOM 4537 N N . VAL A 1 580 ? -25.188 23.438 27.484 1 93.31 580 VAL A N 1
ATOM 4538 C CA . VAL A 1 580 ? -26.078 24.484 27.984 1 93.31 580 VAL A CA 1
ATOM 4539 C C . VAL A 1 580 ? -27.531 24.016 27.875 1 93.31 580 VAL A C 1
ATOM 4541 O O . VAL A 1 580 ? -27.953 23.562 26.812 1 93.31 580 VAL A O 1
ATOM 4544 N N . ASP A 1 581 ? -28.203 24.094 29 1 88.69 581 ASP A N 1
ATOM 4545 C CA . ASP A 1 581 ? -29.641 23.797 29.016 1 88.69 581 ASP A CA 1
ATOM 4546 C C . ASP A 1 581 ? -30.453 25.062 28.734 1 88.69 581 ASP A C 1
ATOM 4548 O O . ASP A 1 581 ? -30.359 26.047 29.469 1 88.69 581 ASP A O 1
ATOM 4552 N N . SER A 1 582 ? -31.109 25.047 27.578 1 76.56 582 SER A N 1
ATOM 4553 C CA . SER A 1 582 ? -31.906 26.219 27.219 1 76.56 582 SER A CA 1
ATOM 4554 C C . SER A 1 582 ? -33.406 25.906 27.312 1 76.56 582 SER A C 1
ATOM 4556 O O . SER A 1 582 ? -33.844 24.797 27 1 76.56 582 SER A O 1
ATOM 4558 N N . GLU A 1 583 ? -34.25 26.531 28.297 1 65.19 583 GLU A N 1
ATOM 4559 C CA . GLU A 1 583 ? -35.688 26.328 28.453 1 65.19 583 GLU A CA 1
ATOM 4560 C C . GLU A 1 583 ? -36.438 26.625 27.156 1 65.19 583 GLU A C 1
ATOM 4562 O O . GLU A 1 583 ? -37.469 26.031 26.875 1 65.19 583 GLU A O 1
ATOM 4567 N N . GLU A 1 584 ? -36.062 27.766 26.641 1 54.91 584 GLU A N 1
ATOM 4568 C CA . GLU A 1 584 ? -36.938 28.25 25.578 1 54.91 584 GLU A CA 1
ATOM 4569 C C . GLU A 1 584 ? -36.812 27.391 24.312 1 54.91 584 GLU A C 1
ATOM 4571 O O . GLU A 1 584 ? -37.75 27.234 23.547 1 54.91 584 GLU A O 1
ATOM 4576 N N . PHE A 1 585 ? -35.594 27.219 24.078 1 57.06 585 PHE A N 1
ATOM 4577 C CA . PHE A 1 585 ? -35.469 26.5 22.797 1 57.06 585 PHE A CA 1
ATOM 4578 C C . PHE A 1 585 ? -35.625 25 23 1 57.06 585 PHE A C 1
ATOM 4580 O O . PHE A 1 585 ? -35.688 24.531 24.141 1 57.06 585 PHE A O 1
ATOM 4587 N N . GLU A 1 586 ? -36.031 24.281 21.938 1 61.53 586 GLU A N 1
ATOM 4588 C CA . GLU A 1 586 ? -36.344 22.859 21.734 1 61.53 586 GLU A CA 1
ATOM 4589 C C . GLU A 1 586 ? -35.25 21.984 22.312 1 61.53 586 GLU A C 1
ATOM 4591 O O . GLU A 1 586 ? -34.938 20.922 21.766 1 61.53 586 GLU A O 1
ATOM 4596 N N . GLY A 1 587 ? -34.5 22.484 23.422 1 76.75 587 GLY A N 1
ATOM 4597 C CA . GLY A 1 587 ? -33.656 21.5 24.078 1 76.75 587 GLY A CA 1
ATOM 4598 C C . GLY A 1 587 ? -32.281 22 24.406 1 76.75 587 GLY A C 1
ATOM 4599 O O . GLY A 1 587 ? -32 23.203 24.344 1 76.75 587 GLY A O 1
ATOM 4600 N N . GLY A 1 588 ? -31.422 21.266 24.938 1 88.62 588 GLY A N 1
ATOM 4601 C CA . GLY A 1 588 ? -30.047 21.531 25.297 1 88.62 588 GLY A CA 1
ATOM 4602 C C . GLY A 1 588 ? -29.141 21.75 24.094 1 88.62 588 GLY A C 1
ATOM 4603 O O . GLY A 1 588 ? -29.453 21.312 22.984 1 88.62 588 GLY A O 1
ATOM 4604 N N . GLU A 1 589 ? -28.156 22.562 24.312 1 92.19 589 GLU A N 1
ATOM 4605 C CA . GLU A 1 589 ? -27.188 22.891 23.266 1 92.19 589 GLU A CA 1
ATOM 4606 C C . GLU A 1 589 ? -25.75 22.734 23.766 1 92.19 589 GLU A C 1
ATOM 4608 O O . GLU A 1 589 ? -25.516 22.641 24.969 1 92.19 589 GLU A O 1
ATOM 4613 N N . VAL A 1 590 ? -24.891 22.625 22.828 1 95.06 590 VAL A N 1
ATOM 4614 C CA . VAL A 1 590 ? -23.469 22.719 23.141 1 95.06 590 VAL A CA 1
ATOM 4615 C C . VAL A 1 590 ? -22.875 23.984 22.516 1 95.06 590 VAL A C 1
ATOM 4617 O O . VAL A 1 590 ? -22.938 24.156 21.297 1 95.06 590 VAL A O 1
ATOM 4620 N N . HIS A 1 591 ? -22.328 24.859 23.375 1 95.06 591 HIS A N 1
ATOM 4621 C CA . HIS A 1 591 ? -21.734 26.109 22.922 1 95.06 591 HIS A CA 1
ATOM 4622 C C . HIS A 1 591 ? -20.234 25.953 22.703 1 95.06 591 HIS A C 1
ATOM 4624 O O . HIS A 1 591 ? -19.578 25.156 23.391 1 95.06 591 HIS A O 1
ATOM 4630 N N . HIS A 1 592 ? -19.766 26.703 21.781 1 95.69 592 HIS A N 1
ATOM 4631 C CA . HIS A 1 592 ? -18.344 26.75 21.438 1 95.69 592 HIS A CA 1
ATOM 4632 C C . HIS A 1 592 ? -17.75 28.109 21.719 1 95.69 592 HIS A C 1
ATOM 4634 O O . HIS A 1 592 ? -18.281 29.141 21.266 1 95.69 592 HIS A O 1
ATOM 4640 N N . TYR A 1 593 ? -16.609 28.141 22.547 1 95.25 593 TYR A N 1
ATOM 4641 C CA . TYR A 1 593 ? -15.906 29.375 22.891 1 95.25 593 TYR A CA 1
ATOM 4642 C C . TYR A 1 593 ? -14.422 29.25 22.578 1 95.25 593 TYR A C 1
ATOM 4644 O O . TYR A 1 593 ? -13.852 28.156 22.609 1 95.25 593 TYR A O 1
ATOM 4652 N N . THR A 1 594 ? -13.797 30.359 22.328 1 93.12 594 THR A N 1
ATOM 4653 C CA . THR A 1 594 ? -12.344 30.406 22.281 1 93.12 594 THR A CA 1
ATOM 4654 C C . THR A 1 594 ? -11.75 30.328 23.688 1 93.12 594 THR A C 1
ATOM 4656 O O . THR A 1 594 ? -12.477 30.438 24.672 1 93.12 594 THR A O 1
ATOM 4659 N N . PRO A 1 595 ? -10.445 30.125 23.797 1 93.19 595 PRO A N 1
ATOM 4660 C CA . PRO A 1 595 ? -9.828 30.078 25.125 1 93.19 595 PRO A CA 1
ATOM 4661 C C . PRO A 1 595 ? -9.93 31.406 25.875 1 93.19 595 PRO A C 1
ATOM 4663 O O . PRO A 1 595 ? -9.75 31.453 27.094 1 93.19 595 PRO A O 1
ATOM 4666 N N . GLU A 1 596 ? -10.203 32.469 25.156 1 88.75 596 GLU A N 1
ATOM 4667 C CA . GLU A 1 596 ? -10.328 33.781 25.766 1 88.75 596 GLU A CA 1
ATOM 4668 C C . GLU A 1 596 ? -11.781 34.062 26.156 1 88.75 596 GLU A C 1
ATOM 4670 O O . GLU A 1 596 ? -12.086 35.156 26.688 1 88.75 596 GLU A O 1
ATOM 4675 N N . GLY A 1 597 ? -12.664 33.094 25.922 1 91.75 597 GLY A N 1
ATOM 4676 C CA . GLY A 1 597 ? -14.047 33.219 26.359 1 91.75 597 GLY A CA 1
ATOM 4677 C C . GLY A 1 597 ? -14.938 33.906 25.328 1 91.75 597 GLY A C 1
ATOM 4678 O O . GLY A 1 597 ? -16 34.406 25.656 1 91.75 597 GLY A O 1
ATOM 4679 N N . VAL A 1 598 ? -14.5 33.969 24.109 1 89.94 598 VAL A N 1
ATOM 4680 C CA . VAL A 1 598 ? -15.305 34.562 23.047 1 89.94 598 VAL A CA 1
ATOM 4681 C C . VAL A 1 598 ? -16.234 33.5 22.438 1 89.94 598 VAL A C 1
ATOM 4683 O O . VAL A 1 598 ? -15.789 32.406 22.047 1 89.94 598 VAL A O 1
ATOM 4686 N N . PHE A 1 599 ? -17.516 33.812 22.328 1 93.25 599 PHE A N 1
ATOM 4687 C CA . PHE A 1 599 ? -18.5 32.875 21.781 1 93.25 599 PHE A CA 1
ATOM 4688 C C . PHE A 1 599 ? -18.344 32.75 20.266 1 93.25 599 PHE A C 1
ATOM 4690 O O . PHE A 1 599 ? -18.359 33.75 19.547 1 93.25 599 PHE A O 1
ATOM 4697 N N . ILE A 1 600 ? -18.203 31.594 19.844 1 91.12 600 ILE A N 1
ATOM 4698 C CA . ILE A 1 600 ? -18.031 31.328 18.422 1 91.12 600 ILE A CA 1
ATOM 4699 C C . ILE A 1 600 ? -19.344 30.859 17.812 1 91.12 600 ILE A C 1
ATOM 4701 O O . ILE A 1 600 ? -19.734 31.312 16.734 1 91.12 600 ILE A O 1
ATOM 4705 N N . GLY A 1 601 ? -19.984 29.859 18.484 1 90.75 601 GLY A N 1
ATOM 4706 C CA . GLY A 1 601 ? -21.25 29.359 17.969 1 90.75 601 GLY A CA 1
ATOM 4707 C C . GLY A 1 601 ? -21.75 28.125 18.703 1 90.75 601 GLY A C 1
ATOM 4708 O O . GLY A 1 601 ? -21.297 27.828 19.812 1 90.75 601 GLY A O 1
ATOM 4709 N N . ARG A 1 602 ? -22.781 27.469 18.047 1 91.44 602 ARG A N 1
ATOM 4710 C CA . ARG A 1 602 ? -23.406 26.266 18.594 1 91.44 602 ARG A CA 1
ATOM 4711 C C . ARG A 1 602 ? -22.984 25.031 17.797 1 91.44 602 ARG A C 1
ATOM 4713 O O . ARG A 1 602 ? -23.016 25.047 16.562 1 91.44 602 ARG A O 1
ATOM 4720 N N . VAL A 1 603 ? -22.578 24.047 18.531 1 91.81 603 VAL A N 1
ATOM 4721 C CA . VAL A 1 603 ? -22.062 22.828 17.906 1 91.81 603 VAL A CA 1
ATOM 4722 C C . VAL A 1 603 ? -23.172 21.797 17.781 1 91.81 603 VAL A C 1
ATOM 4724 O O . VAL A 1 603 ? -23.203 21 16.844 1 91.81 603 VAL A O 1
ATOM 4727 N N . ALA A 1 604 ? -24.016 21.734 18.734 1 89.88 604 ALA A N 1
ATOM 4728 C CA . ALA A 1 604 ? -25.109 20.781 18.766 1 89.88 604 ALA A CA 1
ATOM 4729 C C . ALA A 1 604 ? -26.375 21.422 19.328 1 89.88 604 ALA A C 1
ATOM 4731 O O . ALA A 1 604 ? -26.297 22.297 20.188 1 89.88 604 ALA A O 1
ATOM 4732 N N . ARG A 1 605 ? -27.5 20.906 18.75 1 87.38 605 ARG A N 1
ATOM 4733 C CA . ARG A 1 605 ? -28.797 21.391 19.203 1 87.38 605 ARG A CA 1
ATOM 4734 C C . ARG A 1 605 ? -29.781 20.234 19.422 1 87.38 605 ARG A C 1
ATOM 4736 O O . ARG A 1 605 ? -29.5 19.109 19.016 1 87.38 605 ARG A O 1
ATOM 4743 N N . GLY A 1 606 ? -30.781 20.578 20.125 1 85.31 606 GLY A N 1
ATOM 4744 C CA . GLY A 1 606 ? -31.875 19.625 20.281 1 85.31 606 GLY A CA 1
ATOM 4745 C C . GLY A 1 606 ? -31.547 18.516 21.266 1 85.31 606 GLY A C 1
ATOM 4746 O O . GLY A 1 606 ? -32.062 17.406 21.141 1 85.31 606 GLY A O 1
ATOM 4747 N N . LEU A 1 607 ? -30.688 18.781 22.156 1 88.88 607 LEU A N 1
ATOM 4748 C CA . LEU A 1 607 ? -30.359 17.797 23.172 1 88.88 607 LEU A CA 1
ATOM 4749 C C . LEU A 1 607 ? -31.375 17.812 24.312 1 88.88 607 LEU A C 1
ATOM 4751 O O . LEU A 1 607 ? -32 18.844 24.562 1 88.88 607 LEU A O 1
ATOM 4755 N N . HIS A 1 608 ? -31.578 16.75 24.938 1 87.38 608 HIS A N 1
ATOM 4756 C CA . HIS A 1 608 ? -32.562 16.672 26.031 1 87.38 608 HIS A CA 1
ATOM 4757 C C . HIS A 1 608 ? -32.031 17.375 27.281 1 87.38 608 HIS A C 1
ATOM 4759 O O . HIS A 1 608 ? -32.625 18.391 27.703 1 87.38 608 HIS A O 1
ATOM 4765 N N . SER A 1 609 ? -31.016 16.875 27.828 1 88.75 609 SER A N 1
ATOM 4766 C CA . SER A 1 609 ? -30.359 17.453 29 1 88.75 609 SER A CA 1
ATOM 4767 C C . SER A 1 609 ? -28.875 17.156 29 1 88.75 609 SER A C 1
ATOM 4769 O O . SER A 1 609 ? -28.391 16.297 29.734 1 88.75 609 SER A O 1
ATOM 4771 N N . PRO A 1 610 ? -28.156 17.984 28.234 1 91.88 610 PRO A N 1
ATOM 4772 C CA . PRO A 1 610 ? -26.719 17.688 28.109 1 91.88 610 PRO A CA 1
ATOM 4773 C C . PRO A 1 610 ? -25.953 18 29.391 1 91.88 610 PRO A C 1
ATOM 4775 O O . PRO A 1 610 ? -26.219 19.016 30.047 1 91.88 610 PRO A O 1
ATOM 4778 N N . CYS A 1 611 ? -25.062 17.141 29.719 1 92.56 611 CYS A N 1
ATOM 4779 C CA . CYS A 1 611 ? -24.234 17.281 30.906 1 92.56 611 CYS A CA 1
ATOM 4780 C C . CYS A 1 611 ? -22.75 17.203 30.562 1 92.56 611 CYS A C 1
ATOM 4782 O O . CYS A 1 611 ? -22.219 18.078 29.859 1 92.56 611 CYS A O 1
ATOM 4784 N N . GLY A 1 612 ? -22.141 16.109 30.891 1 94 612 GLY A N 1
ATOM 4785 C CA . GLY A 1 612 ? -20.719 15.961 30.641 1 94 612 GLY A CA 1
ATOM 4786 C C . GLY A 1 612 ? -20.375 15.828 29.172 1 94 612 GLY A C 1
ATOM 4787 O O . GLY A 1 612 ? -21.172 15.305 28.391 1 94 612 GLY A O 1
ATOM 4788 N N . LEU A 1 613 ? -19.188 16.328 28.781 1 95.25 613 LEU A N 1
ATOM 4789 C CA . LEU A 1 613 ? -18.672 16.234 27.422 1 95.25 613 LEU A CA 1
ATOM 4790 C C . LEU A 1 613 ? -17.188 15.906 27.422 1 95.25 613 LEU A C 1
ATOM 4792 O O . LEU A 1 613 ? -16.469 16.234 28.375 1 95.25 613 LEU A O 1
ATOM 4796 N N . THR A 1 614 ? -16.828 15.266 26.438 1 95.69 614 THR A N 1
ATOM 4797 C CA . THR A 1 614 ? -15.414 15 26.25 1 95.69 614 THR A CA 1
ATOM 4798 C C . THR A 1 614 ? -15.102 14.766 24.766 1 95.69 614 THR A C 1
ATOM 4800 O O . THR A 1 614 ? -16.016 14.625 23.953 1 95.69 614 THR A O 1
ATOM 4803 N N . PHE A 1 615 ? -13.836 14.836 24.453 1 94 615 PHE A N 1
ATOM 4804 C CA . PHE A 1 615 ? -13.398 14.547 23.109 1 94 615 PHE A CA 1
ATOM 4805 C C . PHE A 1 615 ? -12.688 13.195 23.047 1 94 615 PHE A C 1
ATOM 4807 O O . PHE A 1 615 ? -11.938 12.844 23.953 1 94 615 PHE A O 1
ATOM 4814 N N . THR A 1 616 ? -12.977 12.531 22 1 91.31 616 THR A N 1
ATOM 4815 C CA . THR A 1 616 ? -12.18 11.336 21.734 1 91.31 616 THR A CA 1
ATOM 4816 C C . THR A 1 616 ? -10.844 11.711 21.109 1 91.31 616 THR A C 1
ATOM 4818 O O . THR A 1 616 ? -10.664 12.828 20.625 1 91.31 616 THR A O 1
ATOM 4821 N N . PRO A 1 617 ? -9.922 10.727 21.141 1 85.81 617 PRO A N 1
ATOM 4822 C CA . PRO A 1 617 ? -8.633 11.008 20.5 1 85.81 617 PRO A CA 1
ATOM 4823 C C . PRO A 1 617 ? -8.766 11.289 19 1 85.81 617 PRO A C 1
ATOM 4825 O O . PRO A 1 617 ? -7.91 11.961 18.422 1 85.81 617 PRO A O 1
ATOM 4828 N N . SER A 1 618 ? -9.828 10.875 18.359 1 83.75 618 SER A N 1
ATOM 4829 C CA . SER A 1 618 ? -10.047 11.094 16.938 1 83.75 618 SER A CA 1
ATOM 4830 C C . SER A 1 618 ? -10.656 12.461 16.672 1 83.75 618 SER A C 1
ATOM 4832 O O . SER A 1 618 ? -10.781 12.875 15.516 1 83.75 618 SER A O 1
ATOM 4834 N N . GLY A 1 619 ? -11.094 13.062 17.734 1 88 619 GLY A N 1
ATOM 4835 C CA . GLY A 1 619 ? -11.594 14.414 17.578 1 88 619 GLY A CA 1
ATOM 4836 C C . GLY A 1 619 ? -13.109 14.492 17.578 1 88 619 GLY A C 1
ATOM 4837 O O . GLY A 1 619 ? -13.68 15.539 17.281 1 88 619 GLY A O 1
ATOM 4838 N N . ASP A 1 620 ? -13.742 13.453 17.969 1 92.12 620 ASP A N 1
ATOM 4839 C CA . ASP A 1 620 ? -15.195 13.461 18.078 1 92.12 620 ASP A CA 1
ATOM 4840 C C . ASP A 1 620 ? -15.641 14 19.438 1 92.12 620 ASP A C 1
ATOM 4842 O O . ASP A 1 620 ? -14.992 13.75 20.453 1 92.12 620 ASP A O 1
ATOM 4846 N N . LEU A 1 621 ? -16.75 14.633 19.391 1 95.69 621 LEU A N 1
ATOM 4847 C CA . LEU A 1 621 ? -17.328 15.156 20.625 1 95.69 621 LEU A CA 1
ATOM 4848 C C . LEU A 1 621 ? -18.375 14.203 21.188 1 95.69 621 LEU A C 1
ATOM 4850 O O . LEU A 1 621 ? -19.328 13.836 20.484 1 95.69 621 LEU A O 1
ATOM 4854 N N . VAL A 1 622 ? -18.172 13.75 22.406 1 95.5 622 VAL A N 1
ATOM 4855 C CA . VAL A 1 622 ? -19.094 12.859 23.094 1 95.5 622 VAL A CA 1
ATOM 4856 C C . VAL A 1 622 ? -19.891 13.648 24.125 1 95.5 622 VAL A C 1
ATOM 4858 O O . VAL A 1 622 ? -19.312 14.344 24.969 1 95.5 622 VAL A O 1
ATOM 4861 N N . VAL A 1 623 ? -21.188 13.539 24.078 1 95.06 623 VAL A N 1
ATOM 4862 C CA . VAL A 1 623 ? -22.047 14.305 24.984 1 95.06 623 VAL A CA 1
ATOM 4863 C C . VAL A 1 623 ? -22.984 13.359 25.734 1 95.06 623 VAL A C 1
ATOM 4865 O O . VAL A 1 623 ? -23.703 12.57 25.125 1 95.06 623 VAL A O 1
ATOM 4868 N N . ALA A 1 624 ? -22.875 13.406 27.047 1 93.75 624 ALA A N 1
ATOM 4869 C CA . ALA A 1 624 ? -23.875 12.711 27.859 1 93.75 624 ALA A CA 1
ATOM 4870 C C . ALA A 1 624 ? -25.188 13.484 27.875 1 93.75 624 ALA A C 1
ATOM 4872 O O . ALA A 1 624 ? -25.219 14.656 28.281 1 93.75 624 ALA A O 1
ATOM 4873 N N . ASP A 1 625 ? -26.25 12.906 27.484 1 90.62 625 ASP A N 1
ATOM 4874 C CA . ASP A 1 625 ? -27.531 13.562 27.359 1 90.62 625 ASP A CA 1
ATOM 4875 C C . ASP A 1 625 ? -28.594 12.875 28.219 1 90.62 625 ASP A C 1
ATOM 4877 O O . ASP A 1 625 ? -29.656 12.508 27.734 1 90.62 625 ASP A O 1
ATOM 4881 N N . GLU A 1 626 ? -28.297 12.672 29.438 1 86.25 626 GLU A N 1
ATOM 4882 C CA . GLU A 1 626 ? -29.141 12.148 30.516 1 86.25 626 GLU A CA 1
ATOM 4883 C C . GLU A 1 626 ? -29.562 10.711 30.219 1 86.25 626 GLU A C 1
ATOM 4885 O O . GLU A 1 626 ? -29.172 9.781 30.922 1 86.25 626 GLU A O 1
ATOM 4890 N N . VAL A 1 627 ? -30.344 10.523 29.047 1 84.31 627 VAL A N 1
ATOM 4891 C CA . VAL A 1 627 ? -30.875 9.188 28.781 1 84.31 627 VAL A CA 1
ATOM 4892 C C . VAL A 1 627 ? -30.109 8.539 27.641 1 84.31 627 VAL A C 1
ATOM 4894 O O . VAL A 1 627 ? -30.359 7.391 27.281 1 84.31 627 VAL A O 1
ATOM 4897 N N . SER A 1 628 ? -29.234 9.25 27.109 1 87.88 628 SER A N 1
ATOM 4898 C CA . SER A 1 628 ? -28.438 8.734 26 1 87.88 628 SER A CA 1
ATOM 4899 C C . SER A 1 628 ? -27.078 9.414 25.938 1 87.88 628 SER A C 1
ATOM 4901 O O . SER A 1 628 ? -26.812 10.367 26.672 1 87.88 628 SER A O 1
ATOM 4903 N N . VAL A 1 629 ? -26.266 8.797 25.203 1 90.88 629 VAL A N 1
ATOM 4904 C CA . VAL A 1 629 ? -24.969 9.391 24.891 1 90.88 629 VAL A CA 1
ATOM 4905 C C . VAL A 1 629 ? -24.859 9.633 23.391 1 90.88 629 VAL A C 1
ATOM 4907 O O . VAL A 1 629 ? -25.141 8.734 22.578 1 90.88 629 VAL A O 1
ATOM 4910 N N . LYS A 1 630 ? -24.547 10.836 23.016 1 92.75 630 LYS A N 1
ATOM 4911 C CA . LYS A 1 630 ? -24.469 11.211 21.609 1 92.75 630 LYS A CA 1
ATOM 4912 C C . LYS A 1 630 ? -23.031 11.555 21.203 1 92.75 630 LYS A C 1
ATOM 4914 O O . LYS A 1 630 ? -22.312 12.219 21.953 1 92.75 630 LYS A O 1
ATOM 4919 N N . ILE A 1 631 ? -22.656 11.07 20.109 1 93.06 631 ILE A N 1
ATOM 4920 C CA . ILE A 1 631 ? -21.328 11.336 19.578 1 93.06 631 ILE A CA 1
ATOM 4921 C C . ILE A 1 631 ? -21.453 12.188 18.312 1 93.06 631 ILE A C 1
ATOM 4923 O O . ILE A 1 631 ? -22.156 11.82 17.375 1 93.06 631 ILE A O 1
ATOM 4927 N N . PHE A 1 632 ? -20.719 13.328 18.312 1 94.75 632 PHE A N 1
ATOM 4928 C CA . PHE A 1 632 ? -20.719 14.242 17.188 1 94.75 632 PHE A CA 1
ATOM 4929 C C . PHE A 1 632 ? -19.359 14.242 16.484 1 94.75 632 PHE A C 1
ATOM 4931 O O . PHE A 1 632 ? -18.328 14.234 17.156 1 94.75 632 PHE A O 1
ATOM 4938 N N . GLN A 1 633 ? -19.422 14.234 15.227 1 92.06 633 GLN A N 1
ATOM 4939 C CA . GLN A 1 633 ? -18.203 14.266 14.43 1 92.06 633 GLN A CA 1
ATOM 4940 C C . GLN A 1 633 ? -18 15.633 13.789 1 92.06 633 GLN A C 1
ATOM 4942 O O . GLN A 1 633 ? -18.953 16.219 13.266 1 92.06 633 GLN A O 1
ATOM 4947 N N . ARG A 1 634 ? -16.75 16.031 13.922 1 89.44 634 ARG A N 1
ATOM 4948 C CA . ARG A 1 634 ? -16.359 17.297 13.305 1 89.44 634 ARG A CA 1
ATOM 4949 C C . ARG A 1 634 ? -16.031 17.094 11.828 1 89.44 634 ARG A C 1
ATOM 4951 O O . ARG A 1 634 ? -15.203 16.266 11.469 1 89.44 634 ARG A O 1
ATOM 4958 N N . MET A 1 635 ? -16.766 17.797 10.891 1 81.56 635 MET A N 1
ATOM 4959 C CA . MET A 1 635 ? -16.547 17.672 9.453 1 81.56 635 MET A CA 1
ATOM 4960 C C . MET A 1 635 ? -15.758 18.844 8.906 1 81.56 635 MET A C 1
ATOM 4962 O O . MET A 1 635 ? -15.836 19.953 9.438 1 81.56 635 MET A O 1
ATOM 4966 N N . MET B 1 1 ? 29.016 -79.188 -19.469 1 23.91 1 MET B N 1
ATOM 4967 C CA . MET B 1 1 ? 28.234 -78.312 -20.328 1 23.91 1 MET B CA 1
ATOM 4968 C C . MET B 1 1 ? 26.828 -78.125 -19.781 1 23.91 1 MET B C 1
ATOM 4970 O O . MET B 1 1 ? 26.219 -77.062 -19.984 1 23.91 1 MET B O 1
ATOM 4974 N N . ALA B 1 2 ? 26.297 -79.188 -19.234 1 30.78 2 ALA B N 1
ATOM 4975 C CA . ALA B 1 2 ? 24.953 -79.125 -18.641 1 30.78 2 ALA B CA 1
ATOM 4976 C C . ALA B 1 2 ? 24.953 -78.312 -17.359 1 30.78 2 ALA B C 1
ATOM 4978 O O . ALA B 1 2 ? 23.938 -77.688 -17.031 1 30.78 2 ALA B O 1
ATOM 4979 N N . GLU B 1 3 ? 25.984 -78.375 -16.609 1 33.94 3 GLU B N 1
ATOM 4980 C CA . GLU B 1 3 ? 26.062 -77.625 -15.344 1 33.94 3 GLU B CA 1
ATOM 4981 C C . GLU B 1 3 ? 25.969 -76.125 -15.555 1 33.94 3 GLU B C 1
ATOM 4983 O O . GLU B 1 3 ? 25.375 -75.438 -14.727 1 33.94 3 GLU B O 1
ATOM 4988 N N . ALA B 1 4 ? 26.641 -75.625 -16.531 1 36.12 4 ALA B N 1
ATOM 4989 C CA . ALA B 1 4 ? 26.734 -74.188 -16.797 1 36.12 4 ALA B CA 1
ATOM 4990 C C . ALA B 1 4 ? 25.375 -73.625 -17.219 1 36.12 4 ALA B C 1
ATOM 4992 O O . ALA B 1 4 ? 25.062 -72.438 -16.953 1 36.12 4 ALA B O 1
ATOM 4993 N N . ALA B 1 5 ? 24.578 -74.375 -17.922 1 36.91 5 ALA B N 1
ATOM 4994 C CA . ALA B 1 5 ? 23.297 -73.875 -18.422 1 36.91 5 ALA B CA 1
ATOM 4995 C C . ALA B 1 5 ? 22.312 -73.688 -17.266 1 36.91 5 ALA B C 1
ATOM 4997 O O . ALA B 1 5 ? 21.5 -72.75 -17.297 1 36.91 5 ALA B O 1
ATOM 4998 N N . ALA B 1 6 ? 22.328 -74.562 -16.266 1 37.62 6 ALA B N 1
ATOM 4999 C CA . ALA B 1 6 ? 21.438 -74.375 -15.125 1 37.62 6 ALA B CA 1
ATOM 5000 C C . ALA B 1 6 ? 21.766 -73.125 -14.32 1 37.62 6 ALA B C 1
ATOM 5002 O O . ALA B 1 6 ? 20.875 -72.5 -13.773 1 37.62 6 ALA B O 1
ATOM 5003 N N . LYS B 1 7 ? 22.984 -72.75 -14.188 1 41.19 7 LYS B N 1
ATOM 5004 C CA . LYS B 1 7 ? 23.453 -71.562 -13.438 1 41.19 7 LYS B CA 1
ATOM 5005 C C . LYS B 1 7 ? 22.953 -70.25 -14.078 1 41.19 7 LYS B C 1
ATOM 5007 O O . LYS B 1 7 ? 22.641 -69.312 -13.375 1 41.19 7 LYS B O 1
ATOM 5012 N N . SER B 1 8 ? 22.984 -70.125 -15.398 1 38.44 8 SER B N 1
ATOM 5013 C CA . SER B 1 8 ? 22.641 -68.875 -16.109 1 38.44 8 SER B CA 1
ATOM 5014 C C . SER B 1 8 ? 21.156 -68.625 -16.047 1 38.44 8 SER B C 1
ATOM 5016 O O . SER B 1 8 ? 20.719 -67.5 -16.109 1 38.44 8 SER B O 1
ATOM 5018 N N . VAL B 1 9 ? 20.344 -69.688 -16.141 1 39.19 9 VAL B N 1
ATOM 5019 C CA . VAL B 1 9 ? 18.891 -69.438 -16.125 1 39.19 9 VAL B CA 1
ATOM 5020 C C . VAL B 1 9 ? 18.5 -68.875 -14.766 1 39.19 9 VAL B C 1
ATOM 5022 O O . VAL B 1 9 ? 17.609 -68 -14.688 1 39.19 9 VAL B O 1
ATOM 5025 N N . LEU B 1 10 ? 19.172 -69.312 -13.656 1 41.22 10 LEU B N 1
ATOM 5026 C CA . LEU B 1 10 ? 18.859 -68.812 -12.312 1 41.22 10 LEU B CA 1
ATOM 5027 C C . LEU B 1 10 ? 19.156 -67.375 -12.195 1 41.22 10 LEU B C 1
ATOM 5029 O O . LEU B 1 10 ? 18.641 -66.688 -11.305 1 41.22 10 LEU B O 1
ATOM 5033 N N . GLY B 1 11 ? 20.172 -66.875 -12.758 1 42.47 11 GLY B N 1
ATOM 5034 C CA . GLY B 1 11 ? 20.578 -65.5 -12.617 1 42.47 11 GLY B CA 1
ATOM 5035 C C . GLY B 1 11 ? 19.531 -64.5 -13.094 1 42.47 11 GLY B C 1
ATOM 5036 O O . GLY B 1 11 ? 19.562 -63.344 -12.711 1 42.47 11 GLY B O 1
ATOM 5037 N N . THR B 1 12 ? 18.859 -64.875 -14.125 1 44.88 12 THR B N 1
ATOM 5038 C CA . THR B 1 12 ? 17.984 -63.875 -14.703 1 44.88 12 THR B CA 1
ATOM 5039 C C . THR B 1 12 ? 16.625 -63.875 -14.016 1 44.88 12 THR B C 1
ATOM 5041 O O . THR B 1 12 ? 15.766 -63.062 -14.328 1 44.88 12 THR B O 1
ATOM 5044 N N . ILE B 1 13 ? 16.141 -65.062 -13.438 1 47.47 13 ILE B N 1
ATOM 5045 C CA . ILE B 1 13 ? 14.828 -65 -12.82 1 47.47 13 ILE B CA 1
ATOM 5046 C C . ILE B 1 13 ? 14.898 -64.188 -11.523 1 47.47 13 ILE B C 1
ATOM 5048 O O . ILE B 1 13 ? 15.664 -64.562 -10.617 1 47.47 13 ILE B O 1
ATOM 5052 N N . SER B 1 14 ? 14.617 -63 -11.406 1 47.03 14 SER B N 1
ATOM 5053 C CA . SER B 1 14 ? 14.555 -62.219 -10.18 1 47.03 14 SER B CA 1
ATOM 5054 C C . SER B 1 14 ? 13.961 -63.031 -9.031 1 47.03 14 SER B C 1
ATOM 5056 O O . SER B 1 14 ? 12.992 -63.75 -9.219 1 47.03 14 SER B O 1
ATOM 5058 N N . ARG B 1 15 ? 14.719 -63.375 -7.953 1 48.38 15 ARG B N 1
ATOM 5059 C CA . ARG B 1 15 ? 14.398 -64 -6.684 1 48.38 15 ARG B CA 1
ATOM 5060 C C . ARG B 1 15 ? 12.961 -63.75 -6.27 1 48.38 15 ARG B C 1
ATOM 5062 O O . ARG B 1 15 ? 12.297 -64.625 -5.684 1 48.38 15 ARG B O 1
ATOM 5069 N N . GLY B 1 16 ? 12.484 -62.594 -6.523 1 53.16 16 GLY B N 1
ATOM 5070 C CA . GLY B 1 16 ? 11.156 -62.156 -6.129 1 53.16 16 GLY B CA 1
ATOM 5071 C C . GLY B 1 16 ? 10.047 -62.938 -6.801 1 53.16 16 GLY B C 1
ATOM 5072 O O . GLY B 1 16 ? 8.906 -62.938 -6.344 1 53.16 16 GLY B O 1
ATOM 5073 N N . HIS B 1 17 ? 10.398 -63.75 -7.832 1 61.75 17 HIS B N 1
ATOM 5074 C CA . HIS B 1 17 ? 9.391 -64.438 -8.633 1 61.75 17 HIS B CA 1
ATOM 5075 C C . HIS B 1 17 ? 9.133 -65.812 -8.109 1 61.75 17 HIS B C 1
ATOM 5077 O O . HIS B 1 17 ? 8.227 -66.5 -8.586 1 61.75 17 HIS B O 1
ATOM 5083 N N . LEU B 1 18 ? 9.836 -66.312 -7.152 1 71.81 18 LEU B N 1
ATOM 5084 C CA . LEU B 1 18 ? 9.656 -67.688 -6.703 1 71.81 18 LEU B CA 1
ATOM 5085 C C . LEU B 1 18 ? 8.938 -67.688 -5.359 1 71.81 18 LEU B C 1
ATOM 5087 O O . LEU B 1 18 ? 8.906 -68.75 -4.699 1 71.81 18 LEU B O 1
ATOM 5091 N N . GLU B 1 19 ? 8.484 -66.562 -4.98 1 77.94 19 GLU B N 1
ATOM 5092 C CA . GLU B 1 19 ? 7.793 -66.562 -3.697 1 77.94 19 GLU B CA 1
ATOM 5093 C C . GLU B 1 19 ? 6.305 -66.25 -3.885 1 77.94 19 GLU B C 1
ATOM 5095 O O . GLU B 1 19 ? 5.922 -65.438 -4.754 1 77.94 19 GLU B O 1
ATOM 5100 N N . CYS B 1 20 ? 5.574 -67 -3.211 1 80.31 20 CYS B N 1
ATOM 5101 C CA . CYS B 1 20 ? 4.137 -66.75 -3.184 1 80.31 20 CYS B CA 1
ATOM 5102 C C . CYS B 1 20 ? 3.842 -65.375 -2.574 1 80.31 20 CYS B C 1
ATOM 5104 O O . CYS B 1 20 ? 4.344 -65.062 -1.498 1 80.31 20 CYS B O 1
ATOM 5106 N N . PRO B 1 21 ? 3.121 -64.562 -3.225 1 75.75 21 PRO B N 1
ATOM 5107 C CA . PRO B 1 21 ? 2.836 -63.219 -2.721 1 75.75 21 PRO B CA 1
ATOM 5108 C C . PRO B 1 21 ? 1.954 -63.219 -1.476 1 75.75 21 PRO B C 1
ATOM 5110 O O . PRO B 1 21 ? 1.896 -62.219 -0.748 1 75.75 21 PRO B O 1
ATOM 5113 N N . ILE B 1 22 ? 1.245 -64.25 -1.148 1 78.56 22 ILE B N 1
ATOM 5114 C CA . ILE B 1 22 ? 0.364 -64.375 0.009 1 78.56 22 ILE B CA 1
ATOM 5115 C C . ILE B 1 22 ? 1.173 -64.75 1.243 1 78.56 22 ILE B C 1
ATOM 5117 O O . ILE B 1 22 ? 1.167 -64 2.25 1 78.56 22 ILE B O 1
ATOM 5121 N N . CYS B 1 23 ? 1.892 -65.875 1.122 1 76.06 23 CYS B N 1
ATOM 5122 C CA . CYS B 1 23 ? 2.605 -66.375 2.293 1 76.06 23 CYS B CA 1
ATOM 5123 C C . CYS B 1 23 ? 4.047 -65.875 2.303 1 76.06 23 CYS B C 1
ATOM 5125 O O . CYS B 1 23 ? 4.746 -66 3.311 1 76.06 23 CYS B O 1
ATOM 5127 N N . CYS B 1 24 ? 4.594 -65.375 1.275 1 76.5 24 CYS B N 1
ATOM 5128 C CA . CYS B 1 24 ? 5.938 -64.812 1.115 1 76.5 24 CYS B CA 1
ATOM 5129 C C . CYS B 1 24 ? 6.988 -65.875 1.269 1 76.5 24 CYS B C 1
ATOM 5131 O O . CYS B 1 24 ? 8.125 -65.625 1.66 1 76.5 24 CYS B O 1
ATOM 5133 N N . CYS B 1 25 ? 6.547 -67.062 1.076 1 76 25 CYS B N 1
ATOM 5134 C CA . CYS B 1 25 ? 7.465 -68.188 1.08 1 76 25 CYS B CA 1
ATOM 5135 C C . CYS B 1 25 ? 7.609 -68.812 -0.318 1 76 25 CYS B C 1
ATOM 5137 O O . CYS B 1 25 ? 6.965 -68.312 -1.261 1 76 25 CYS B O 1
ATOM 5139 N N . ARG B 1 26 ? 8.57 -69.688 -0.395 1 79.25 26 ARG B N 1
ATOM 5140 C CA . ARG B 1 26 ? 8.75 -70.375 -1.669 1 79.25 26 ARG B CA 1
ATOM 5141 C C . ARG B 1 26 ? 7.504 -71.125 -2.053 1 79.25 26 ARG B C 1
ATOM 5143 O O . ARG B 1 26 ? 6.852 -71.75 -1.194 1 79.25 26 ARG B O 1
ATOM 5150 N N . PHE B 1 27 ? 7.164 -71.062 -3.301 1 82.44 27 PHE B N 1
ATOM 5151 C CA . PHE B 1 27 ? 5.934 -71.688 -3.805 1 82.44 27 PHE B CA 1
ATOM 5152 C C . PHE B 1 27 ? 5.859 -73.125 -3.426 1 82.44 27 PHE B C 1
ATOM 5154 O O . PHE B 1 27 ? 6.848 -73.875 -3.539 1 82.44 27 PHE B O 1
ATOM 5161 N N . THR B 1 28 ? 4.824 -73.562 -2.836 1 78.19 28 THR B N 1
ATOM 5162 C CA . THR B 1 28 ? 4.477 -74.938 -2.633 1 78.19 28 THR B CA 1
ATOM 5163 C C . THR B 1 28 ? 3.238 -75.312 -3.443 1 78.19 28 THR B C 1
ATOM 5165 O O . THR B 1 28 ? 2.145 -74.812 -3.184 1 78.19 28 THR B O 1
ATOM 5168 N N . ASP B 1 29 ? 3.412 -76.188 -4.414 1 79.31 29 ASP B N 1
ATOM 5169 C CA . ASP B 1 29 ? 2.334 -76.562 -5.316 1 79.31 29 ASP B CA 1
ATOM 5170 C C . ASP B 1 29 ? 1.666 -75.312 -5.934 1 79.31 29 ASP B C 1
ATOM 5172 O O . ASP B 1 29 ? 0.489 -75.062 -5.68 1 79.31 29 ASP B O 1
ATOM 5176 N N . PRO B 1 30 ? 2.408 -74.688 -6.656 1 84.88 30 PRO B N 1
ATOM 5177 C CA . PRO B 1 30 ? 1.904 -73.438 -7.223 1 84.88 30 PRO B CA 1
ATOM 5178 C C . PRO B 1 30 ? 0.765 -73.625 -8.219 1 84.88 30 PRO B C 1
ATOM 5180 O O . PRO B 1 30 ? 0.824 -74.562 -9.039 1 84.88 30 PRO B O 1
ATOM 5183 N N . LYS B 1 31 ? -0.3 -72.812 -8.062 1 86.06 31 LYS B N 1
ATOM 5184 C CA . LYS B 1 31 ? -1.438 -72.812 -8.977 1 86.06 31 LYS B CA 1
ATOM 5185 C C . LYS B 1 31 ? -1.536 -71.5 -9.727 1 86.06 31 LYS B C 1
ATOM 5187 O O . LYS B 1 31 ? -1.21 -70.438 -9.172 1 86.06 31 LYS B O 1
ATOM 5192 N N . LEU B 1 32 ? -1.861 -71.562 -10.914 1 86.56 32 LEU B N 1
ATOM 5193 C CA . LEU B 1 32 ? -1.975 -70.375 -11.758 1 86.56 32 LEU B CA 1
ATOM 5194 C C . LEU B 1 32 ? -3.42 -69.938 -11.836 1 86.56 32 LEU B C 1
ATOM 5196 O O . LEU B 1 32 ? -4.324 -70.688 -12.125 1 86.56 32 LEU B O 1
ATOM 5200 N N . LEU B 1 33 ? -3.586 -68.688 -11.523 1 85.88 33 LEU B N 1
ATOM 5201 C CA . LEU B 1 33 ? -4.914 -68.062 -11.617 1 85.88 33 LEU B CA 1
ATOM 5202 C C . LEU B 1 33 ? -5.168 -67.562 -13.031 1 85.88 33 LEU B C 1
ATOM 5204 O O . LEU B 1 33 ? -4.27 -67.562 -13.867 1 85.88 33 LEU B O 1
ATOM 5208 N N . ASP B 1 34 ? -6.473 -67.125 -13.297 1 82.88 34 ASP B N 1
ATOM 5209 C CA . ASP B 1 34 ? -6.844 -66.625 -14.617 1 82.88 34 ASP B CA 1
ATOM 5210 C C . ASP B 1 34 ? -6.074 -65.375 -14.953 1 82.88 34 ASP B C 1
ATOM 5212 O O . ASP B 1 34 ? -5.871 -65.062 -16.125 1 82.88 34 ASP B O 1
ATOM 5216 N N . CYS B 1 35 ? -5.562 -64.688 -13.93 1 79.56 35 CYS B N 1
ATOM 5217 C CA . CYS B 1 35 ? -4.84 -63.406 -14.117 1 79.56 35 CYS B CA 1
ATOM 5218 C C . CYS B 1 35 ? -3.346 -63.688 -14.289 1 79.56 35 CYS B C 1
ATOM 5220 O O . CYS B 1 35 ? -2.562 -62.719 -14.414 1 79.56 35 CYS B O 1
ATOM 5222 N N . LEU B 1 36 ? -2.963 -64.938 -14.258 1 81.5 36 LEU B N 1
ATOM 5223 C CA . LEU B 1 36 ? -1.617 -65.438 -14.492 1 81.5 36 LEU B CA 1
ATOM 5224 C C . LEU B 1 36 ? -0.736 -65.25 -13.266 1 81.5 36 LEU B C 1
ATOM 5226 O O . LEU B 1 36 ? 0.475 -65.438 -13.32 1 81.5 36 LEU B O 1
ATOM 5230 N N . HIS B 1 37 ? -1.371 -64.812 -12.156 1 81.06 37 HIS B N 1
ATOM 5231 C CA . HIS B 1 37 ? -0.627 -64.812 -10.906 1 81.06 37 HIS B CA 1
ATOM 5232 C C . HIS B 1 37 ? -0.61 -66.188 -10.289 1 81.06 37 HIS B C 1
ATOM 5234 O O . HIS B 1 37 ? -1.603 -66.938 -10.359 1 81.06 37 HIS B O 1
ATOM 5240 N N . SER B 1 38 ? 0.487 -66.5 -9.812 1 85.31 38 SER B N 1
ATOM 5241 C CA . SER B 1 38 ? 0.634 -67.812 -9.188 1 85.31 38 SER B CA 1
ATOM 5242 C C . SER B 1 38 ? 0.608 -67.688 -7.664 1 85.31 38 SER B C 1
ATOM 5244 O O . SER B 1 38 ? 1.15 -66.75 -7.094 1 85.31 38 SER B O 1
ATOM 5246 N N . CYS B 1 39 ? -0.126 -68.625 -7.059 1 86.62 39 CYS B N 1
ATOM 5247 C CA . CYS B 1 39 ? -0.201 -68.75 -5.605 1 86.62 39 CYS B CA 1
ATOM 5248 C C . CYS B 1 39 ? -0.104 -70.188 -5.156 1 86.62 39 CYS B C 1
ATOM 5250 O O . CYS B 1 39 ? -0.422 -71.125 -5.918 1 86.62 39 CYS B O 1
ATOM 5252 N N . CYS B 1 40 ? 0.356 -70.375 -3.9 1 84.88 40 CYS B N 1
ATOM 5253 C CA . CYS B 1 40 ? 0.392 -71.688 -3.34 1 84.88 40 CYS B CA 1
ATOM 5254 C C . CYS B 1 40 ? -1.016 -72.25 -3.158 1 84.88 40 CYS B C 1
ATOM 5256 O O . CYS B 1 40 ? -1.949 -71.5 -2.863 1 84.88 40 CYS B O 1
ATOM 5258 N N . LEU B 1 41 ? -1.177 -73.5 -3.389 1 85.81 41 LEU B N 1
ATOM 5259 C CA . LEU B 1 41 ? -2.479 -74.125 -3.217 1 85.81 41 LEU B CA 1
ATOM 5260 C C . LEU B 1 41 ? -3.016 -73.938 -1.809 1 85.81 41 LEU B C 1
ATOM 5262 O O . LEU B 1 41 ? -4.184 -73.562 -1.636 1 85.81 41 LEU B O 1
ATOM 5266 N N . ASN B 1 42 ? -2.16 -74 -0.838 1 82.69 42 ASN B N 1
ATOM 5267 C CA . ASN B 1 42 ? -2.576 -73.812 0.547 1 82.69 42 ASN B CA 1
ATOM 5268 C C . ASN B 1 42 ? -2.973 -72.375 0.823 1 82.69 42 ASN B C 1
ATOM 5270 O O . ASN B 1 42 ? -3.926 -72.125 1.561 1 82.69 42 ASN B O 1
ATOM 5274 N N . CYS B 1 43 ? -2.219 -71.5 0.273 1 85.12 43 CYS B N 1
ATOM 5275 C CA . CYS B 1 43 ? -2.508 -70.125 0.464 1 85.12 43 CYS B CA 1
ATOM 5276 C C . CYS B 1 43 ? -3.848 -69.75 -0.159 1 85.12 43 CYS B C 1
ATOM 5278 O O . CYS B 1 43 ? -4.594 -68.938 0.4 1 85.12 43 CYS B O 1
ATOM 5280 N N . LEU B 1 44 ? -4.145 -70.25 -1.297 1 86.25 44 LEU B N 1
ATOM 5281 C CA . LEU B 1 44 ? -5.422 -70.062 -1.959 1 86.25 44 LEU B CA 1
ATOM 5282 C C . LEU B 1 44 ? -6.578 -70.562 -1.135 1 86.25 44 LEU B C 1
ATOM 5284 O O . LEU B 1 44 ? -7.648 -70 -1.067 1 86.25 44 LEU B O 1
ATOM 5288 N N . ASP B 1 45 ? -6.336 -71.625 -0.499 1 84 45 ASP B N 1
ATOM 5289 C CA . ASP B 1 45 ? -7.348 -72.25 0.354 1 84 45 ASP B CA 1
ATOM 5290 C C . ASP B 1 45 ? -7.672 -71.375 1.555 1 84 45 ASP B C 1
ATOM 5292 O O . ASP B 1 45 ? -8.836 -71.188 1.908 1 84 45 ASP B O 1
ATOM 5296 N N . GLU B 1 46 ? -6.648 -70.938 2.076 1 82.62 46 GLU B N 1
ATOM 5297 C CA . GLU B 1 46 ? -6.836 -70 3.209 1 82.62 46 GLU B CA 1
ATOM 5298 C C . GLU B 1 46 ? -7.57 -68.75 2.791 1 82.62 46 GLU B C 1
ATOM 5300 O O . GLU B 1 46 ? -8.398 -68.25 3.541 1 82.62 46 GLU B O 1
ATOM 5305 N N . LEU B 1 47 ? -7.23 -68.188 1.705 1 81.75 47 LEU B N 1
ATOM 5306 C CA . LEU B 1 47 ? -7.84 -67 1.203 1 81.75 47 LEU B CA 1
ATOM 5307 C C . LEU B 1 47 ? -9.336 -67.188 0.992 1 81.75 47 LEU B C 1
ATOM 5309 O O . LEU B 1 47 ? -10.125 -66.25 1.289 1 81.75 47 LEU B O 1
ATOM 5313 N N . ILE B 1 48 ? -9.695 -68.25 0.374 1 78 48 ILE B N 1
ATOM 5314 C CA . ILE B 1 48 ? -11.102 -68.562 0.123 1 78 48 ILE B CA 1
ATOM 5315 C C . ILE B 1 48 ? -11.852 -68.625 1.449 1 78 48 ILE B C 1
ATOM 5317 O O . ILE B 1 48 ? -12.992 -68.188 1.556 1 78 48 ILE B O 1
ATOM 5321 N N . SER B 1 49 ? -11.164 -69.25 2.316 1 74.31 49 SER B N 1
ATOM 5322 C CA . SER B 1 49 ? -11.797 -69.438 3.623 1 74.31 49 SER B CA 1
ATOM 5323 C C . SER B 1 49 ? -12.039 -68.062 4.27 1 74.31 49 SER B C 1
ATOM 5325 O O . SER B 1 49 ? -13.016 -67.875 4.996 1 74.31 49 SER B O 1
ATOM 5327 N N . ARG B 1 50 ? -11.211 -67.188 3.953 1 69.56 50 ARG B N 1
ATOM 5328 C CA . ARG B 1 50 ? -11.312 -65.875 4.559 1 69.56 50 ARG B CA 1
ATOM 5329 C C . ARG B 1 50 ? -12.32 -65 3.811 1 69.56 50 ARG B C 1
ATOM 5331 O O . ARG B 1 50 ? -12.961 -64.125 4.406 1 69.56 50 ARG B O 1
ATOM 5338 N N . GLN B 1 51 ? -12.195 -65.125 2.539 1 69.31 51 GLN B N 1
ATOM 5339 C CA . GLN B 1 51 ? -13.07 -64.312 1.703 1 69.31 51 GLN B CA 1
ATOM 5340 C C . GLN B 1 51 ? -14.477 -64.875 1.642 1 69.31 51 GLN B C 1
ATOM 5342 O O . GLN B 1 51 ? -14.656 -66.125 1.744 1 69.31 51 GLN B O 1
ATOM 5347 N N . GLN B 1 52 ? -15.477 -64.562 2.424 1 56.69 52 GLN B N 1
ATOM 5348 C CA . GLN B 1 52 ? -16.828 -65.062 2.277 1 56.69 52 GLN B CA 1
ATOM 5349 C C . GLN B 1 52 ? -17.125 -65.438 0.824 1 56.69 52 GLN B C 1
ATOM 5351 O O . GLN B 1 52 ? -17.578 -64.562 0.052 1 56.69 52 GLN B O 1
ATOM 5356 N N . PRO B 1 53 ? -16.5 -66.25 0.295 1 52.03 53 PRO B N 1
ATOM 5357 C CA . PRO B 1 53 ? -16.547 -66.5 -1.142 1 52.03 53 PRO B CA 1
ATOM 5358 C C . PRO B 1 53 ? -17.969 -66.75 -1.641 1 52.03 53 PRO B C 1
ATOM 5360 O O . PRO B 1 53 ? -18.781 -67.375 -0.942 1 52.03 53 PRO B O 1
ATOM 5363 N N . LYS B 1 54 ? -18.547 -65.938 -2.238 1 55.38 54 LYS B N 1
ATOM 5364 C CA . LYS B 1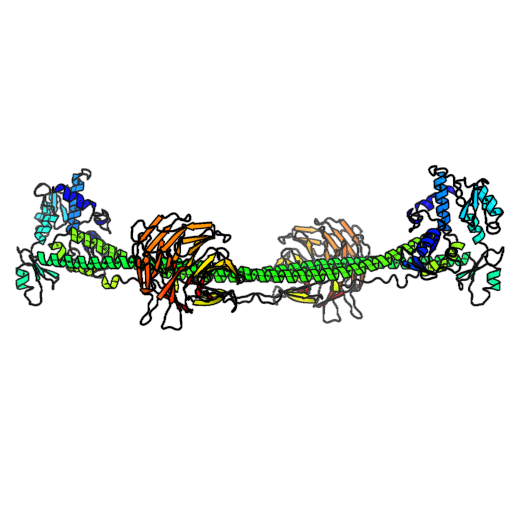 54 ? -19.609 -66.5 -3.047 1 55.38 54 LYS B CA 1
ATOM 5365 C C . LYS B 1 54 ? -19.172 -67.812 -3.646 1 55.38 54 LYS B C 1
ATOM 5367 O O . LYS B 1 54 ? -17.984 -68.062 -3.912 1 55.38 54 LYS B O 1
ATOM 5372 N N . ALA B 1 55 ? -19.828 -68.812 -3.68 1 59.75 55 ALA B N 1
ATOM 5373 C CA . ALA B 1 55 ? -19.703 -70.188 -4.172 1 59.75 55 ALA B CA 1
ATOM 5374 C C . ALA B 1 55 ? -19.078 -70.25 -5.559 1 59.75 55 ALA B C 1
ATOM 5376 O O . ALA B 1 55 ? -19.594 -69.625 -6.5 1 59.75 55 ALA B O 1
ATOM 5377 N N . GLY B 1 56 ? -17.578 -70.625 -5.773 1 71.75 56 GLY B N 1
ATOM 5378 C CA . GLY B 1 56 ? -17.016 -71.062 -7.043 1 71.75 56 GLY B CA 1
ATOM 5379 C C . GLY B 1 56 ? -16.062 -70 -7.645 1 71.75 56 GLY B C 1
ATOM 5380 O O . GLY B 1 56 ? -15.688 -70.125 -8.812 1 71.75 56 GLY B O 1
ATOM 5381 N N . GLU B 1 57 ? -15.805 -68.812 -6.863 1 83.56 57 GLU B N 1
ATOM 5382 C CA . GLU B 1 57 ? -14.898 -67.812 -7.43 1 83.56 57 GLU B CA 1
ATOM 5383 C C . GLU B 1 57 ? -13.836 -67.438 -6.422 1 83.56 57 GLU B C 1
ATOM 5385 O O . GLU B 1 57 ? -14.07 -67.438 -5.215 1 83.56 57 GLU B O 1
ATOM 5390 N N . ILE B 1 58 ? -12.57 -67.062 -6.879 1 83.25 58 ILE B N 1
ATOM 5391 C CA . ILE B 1 58 ? -11.492 -66.562 -6.039 1 83.25 58 ILE B CA 1
ATOM 5392 C C . ILE B 1 58 ? -11 -65.25 -6.586 1 83.25 58 ILE B C 1
ATOM 5394 O O . ILE B 1 58 ? -10.852 -65.062 -7.801 1 83.25 58 ILE B O 1
ATOM 5398 N N . THR B 1 59 ? -10.867 -64.375 -5.73 1 85.75 59 THR B N 1
ATOM 5399 C CA . THR B 1 59 ? -10.383 -63.062 -6.113 1 85.75 59 THR B CA 1
ATOM 5400 C C . THR B 1 59 ? -8.883 -62.938 -5.848 1 85.75 59 THR B C 1
ATOM 5402 O O . THR B 1 59 ? -8.422 -63.188 -4.73 1 85.75 59 THR B O 1
ATOM 5405 N N . CYS B 1 60 ? -8.141 -62.625 -6.895 1 83.81 60 CYS B N 1
ATOM 5406 C CA . CYS B 1 60 ? -6.699 -62.5 -6.766 1 83.81 60 CYS B CA 1
ATOM 5407 C C . CYS B 1 60 ? -6.344 -61.344 -5.824 1 83.81 60 CYS B C 1
ATOM 5409 O O . CYS B 1 60 ? -6.848 -60.219 -5.98 1 83.81 60 CYS B O 1
ATOM 5411 N N . PRO B 1 61 ? -5.645 -61.5 -4.883 1 79.88 61 PRO B N 1
ATOM 5412 C CA . PRO B 1 61 ? -5.301 -60.469 -3.91 1 79.88 61 PRO B CA 1
ATOM 5413 C C . PRO B 1 61 ? -4.422 -59.375 -4.508 1 79.88 61 PRO B C 1
ATOM 5415 O O . PRO B 1 61 ? -4.293 -58.312 -3.922 1 79.88 61 PRO B O 1
ATOM 5418 N N . PHE B 1 62 ? -3.773 -59.625 -5.555 1 74.62 62 PHE B N 1
ATOM 5419 C CA . PHE B 1 62 ? -2.832 -58.688 -6.137 1 74.62 62 PHE B CA 1
ATOM 5420 C C . PHE B 1 62 ? -3.533 -57.781 -7.129 1 74.62 62 PHE B C 1
ATOM 5422 O O . PHE B 1 62 ? -3.262 -56.562 -7.164 1 74.62 62 PHE B O 1
ATOM 5429 N N . CYS B 1 63 ? -4.379 -58.375 -7.953 1 73.56 63 CYS B N 1
ATOM 5430 C CA . CYS B 1 63 ? -4.973 -57.562 -9 1 73.56 63 CYS B CA 1
ATOM 5431 C C . CYS B 1 63 ? -6.488 -57.5 -8.867 1 73.56 63 CYS B C 1
ATOM 5433 O O . CYS B 1 63 ? -7.164 -56.812 -9.633 1 73.56 63 CYS B O 1
ATOM 5435 N N . ARG B 1 64 ? -7.078 -58.344 -7.988 1 78.25 64 ARG B N 1
ATOM 5436 C CA . ARG B 1 64 ? -8.484 -58.344 -7.609 1 78.25 64 ARG B CA 1
ATOM 5437 C C . ARG B 1 64 ? -9.352 -58.938 -8.719 1 78.25 64 ARG B C 1
ATOM 5439 O O . ARG B 1 64 ? -10.57 -58.781 -8.711 1 78.25 64 ARG B O 1
ATOM 5446 N N . ARG B 1 65 ? -8.672 -59.5 -9.68 1 80.31 65 ARG B N 1
ATOM 5447 C CA . ARG B 1 65 ? -9.453 -60.188 -10.711 1 80.31 65 ARG B CA 1
ATOM 5448 C C . ARG B 1 65 ? -10.031 -61.5 -10.195 1 80.31 65 ARG B C 1
ATOM 5450 O O . ARG B 1 65 ? -9.422 -62.156 -9.367 1 80.31 65 ARG B O 1
ATOM 5457 N N . VAL B 1 66 ? -11.133 -61.906 -10.734 1 85.62 66 VAL B N 1
ATOM 5458 C CA . VAL B 1 66 ? -11.859 -63.094 -10.258 1 85.62 66 VAL B CA 1
ATOM 5459 C C . VAL B 1 66 ? -11.523 -64.312 -11.133 1 85.62 66 VAL B C 1
ATOM 5461 O O . VAL B 1 66 ? -11.469 -64.188 -12.359 1 85.62 66 VAL B O 1
ATOM 5464 N N . THR B 1 67 ? -11.102 -65.375 -10.516 1 85.44 67 THR B N 1
ATOM 5465 C CA . THR B 1 67 ? -10.859 -66.688 -11.172 1 85.44 67 THR B CA 1
ATOM 5466 C C . THR B 1 67 ? -11.906 -67.688 -10.75 1 85.44 67 THR B C 1
ATOM 5468 O O . THR B 1 67 ? -12.211 -67.812 -9.57 1 85.44 67 THR B O 1
ATOM 5471 N N . ALA B 1 68 ? -12.516 -68.375 -11.773 1 84.25 68 ALA B N 1
ATOM 5472 C CA . ALA B 1 68 ? -13.508 -69.375 -11.484 1 84.25 68 ALA B CA 1
ATOM 5473 C C . ALA B 1 68 ? -12.836 -70.688 -10.992 1 84.25 68 ALA B C 1
ATOM 5475 O O . ALA B 1 68 ? -11.859 -71.125 -11.578 1 84.25 68 ALA B O 1
ATOM 5476 N N . VAL B 1 69 ? -13.297 -71.188 -9.867 1 83.06 69 VAL B N 1
ATOM 5477 C CA . VAL B 1 69 ? -12.781 -72.438 -9.336 1 83.06 69 VAL B CA 1
ATOM 5478 C C . VAL B 1 69 ? -13.445 -73.625 -10.039 1 83.06 69 VAL B C 1
ATOM 5480 O O . VAL B 1 69 ? -14.68 -73.688 -10.102 1 83.06 69 VAL B O 1
ATOM 5483 N N . PRO B 1 70 ? -12.586 -74.438 -10.641 1 80 70 PRO B N 1
ATOM 5484 C CA . PRO B 1 70 ? -13.164 -75.625 -11.312 1 80 70 PRO B CA 1
ATOM 5485 C C . PRO B 1 70 ? -13.953 -76.5 -10.367 1 80 70 PRO B C 1
ATOM 5487 O O . PRO B 1 70 ? -13.836 -76.375 -9.148 1 80 70 PRO B O 1
ATOM 5490 N N . ASP B 1 71 ? -14.781 -77.438 -10.938 1 76 71 ASP B N 1
ATOM 5491 C CA . ASP B 1 71 ? -15.625 -78.375 -10.172 1 76 71 ASP B CA 1
ATOM 5492 C C . ASP B 1 71 ? -14.789 -79.25 -9.297 1 76 71 ASP B C 1
ATOM 5494 O O . ASP B 1 71 ? -15.25 -79.75 -8.25 1 76 71 ASP B O 1
ATOM 5498 N N . THR B 1 72 ? -13.602 -79.438 -9.711 1 75.69 72 THR B N 1
ATOM 5499 C CA . THR B 1 72 ? -12.711 -80.375 -8.992 1 75.69 72 THR B CA 1
ATOM 5500 C C . THR B 1 72 ? -12.055 -79.625 -7.812 1 75.69 72 THR B C 1
ATOM 5502 O O . THR B 1 72 ? -11.289 -80.25 -7.059 1 75.69 72 THR B O 1
ATOM 5505 N N . GLY B 1 73 ? -12.461 -78.375 -7.637 1 78.56 73 GLY B N 1
ATOM 5506 C CA . GLY B 1 73 ? -11.898 -77.625 -6.547 1 78.56 73 GLY B CA 1
ATOM 5507 C C . GLY B 1 73 ? -10.648 -76.875 -6.945 1 78.56 73 GLY B C 1
ATOM 5508 O O . GLY B 1 73 ? -10.367 -76.688 -8.133 1 78.56 73 GLY B O 1
ATOM 5509 N N . LEU B 1 74 ? -9.859 -76.5 -5.945 1 82.69 74 LEU B N 1
ATOM 5510 C CA . LEU B 1 74 ? -8.656 -75.688 -6.16 1 82.69 74 LEU B CA 1
ATOM 5511 C C . LEU B 1 74 ? -7.559 -76.5 -6.816 1 82.69 74 LEU B C 1
ATOM 5513 O O . LEU B 1 74 ? -6.691 -75.938 -7.504 1 82.69 74 LEU B O 1
ATOM 5517 N N . GLN B 1 75 ? -7.691 -77.75 -6.621 1 77.44 75 GLN B N 1
ATOM 5518 C CA . GLN B 1 75 ? -6.707 -78.688 -7.188 1 77.44 75 GLN B CA 1
ATOM 5519 C C . GLN B 1 75 ? -6.836 -78.75 -8.703 1 77.44 75 GLN B C 1
ATOM 5521 O O . GLN B 1 75 ? -5.895 -79.188 -9.398 1 77.44 75 GLN B O 1
ATOM 5526 N N . GLY B 1 76 ? -8.016 -78.312 -9.086 1 77.56 76 GLY B N 1
ATOM 5527 C CA . GLY B 1 76 ? -8.273 -78.375 -10.516 1 77.56 76 GLY B CA 1
ATOM 5528 C C . GLY B 1 76 ? -7.664 -77.188 -11.258 1 77.56 76 GLY B C 1
ATOM 5529 O O . GLY B 1 76 ? -7.672 -77.125 -12.492 1 77.56 76 GLY B O 1
ATOM 5530 N N . LEU B 1 77 ? -7.109 -76.375 -10.539 1 83.94 77 LEU B N 1
ATOM 5531 C CA . LEU B 1 77 ? -6.43 -75.25 -11.18 1 83.94 77 LEU B CA 1
ATOM 5532 C C . LEU B 1 77 ? -5.129 -75.688 -11.836 1 83.94 77 LEU B C 1
ATOM 5534 O O . LEU B 1 77 ? -4.504 -76.625 -11.383 1 83.94 77 LEU B O 1
ATOM 5538 N N . PRO B 1 78 ? -4.82 -74.938 -12.938 1 79 78 PRO B N 1
ATOM 5539 C CA . PRO B 1 78 ? -3.607 -75.375 -13.633 1 79 78 PRO B CA 1
ATOM 5540 C C . PRO B 1 78 ? -2.355 -75.312 -12.766 1 79 78 PRO B C 1
ATOM 5542 O O . PRO B 1 78 ? -2.199 -74.312 -12.016 1 79 78 PRO B O 1
ATOM 5545 N N . ASN B 1 79 ? -1.559 -76.438 -12.82 1 76.62 79 ASN B N 1
ATOM 5546 C CA . ASN B 1 79 ? -0.281 -76.438 -12.117 1 76.62 79 ASN B CA 1
ATOM 5547 C C . ASN B 1 79 ? 0.796 -75.688 -12.883 1 76.62 79 ASN B C 1
ATOM 5549 O O . ASN B 1 79 ? 0.806 -75.688 -14.117 1 76.62 79 ASN B O 1
ATOM 5553 N N . CYS B 1 80 ? 1.552 -75 -12.109 1 73.5 80 CYS B N 1
ATOM 5554 C CA . CYS B 1 80 ? 2.711 -74.312 -12.719 1 73.5 80 CYS B CA 1
ATOM 5555 C C . CYS B 1 80 ? 3.963 -75.188 -12.547 1 73.5 80 CYS B C 1
ATOM 5557 O O . CYS B 1 80 ? 4.715 -75 -11.586 1 73.5 80 CYS B O 1
ATOM 5559 N N . PHE B 1 81 ? 4.125 -76.062 -13.438 1 69.81 81 PHE B N 1
ATOM 5560 C CA . PHE B 1 81 ? 5.184 -77.062 -13.297 1 69.81 81 PHE B CA 1
ATOM 5561 C C . PHE B 1 81 ? 6.555 -76.375 -13.367 1 69.81 81 PHE B C 1
ATOM 5563 O O . PHE B 1 81 ? 7.484 -76.812 -12.672 1 69.81 81 PHE B O 1
ATOM 5570 N N . PHE B 1 82 ? 6.508 -75.438 -14.172 1 71.75 82 PHE B N 1
ATOM 5571 C CA . PHE B 1 82 ? 7.805 -74.75 -14.297 1 71.75 82 PHE B CA 1
ATOM 5572 C C . PHE B 1 82 ? 8.219 -74.125 -12.977 1 71.75 82 PHE B C 1
ATOM 5574 O O . PHE B 1 82 ? 9.391 -74.188 -12.586 1 71.75 82 PHE B O 1
ATOM 5581 N N . LEU B 1 83 ? 7.277 -73.438 -12.328 1 75.5 83 LEU B N 1
ATOM 5582 C CA . LEU B 1 83 ? 7.602 -72.875 -11.039 1 75.5 83 LEU B CA 1
ATOM 5583 C C . LEU B 1 83 ? 8.008 -73.938 -10.023 1 75.5 83 LEU B C 1
ATOM 5585 O O . LEU B 1 83 ? 8.938 -73.688 -9.25 1 75.5 83 LEU B O 1
ATOM 5589 N N . SER B 1 84 ? 7.324 -74.938 -10.102 1 72.12 84 SER B N 1
ATOM 5590 C CA . SER B 1 84 ? 7.648 -76.062 -9.211 1 72.12 84 SER B CA 1
ATOM 5591 C C . SER B 1 84 ? 9.055 -76.625 -9.477 1 72.12 84 SER B C 1
ATOM 5593 O O . SER B 1 84 ? 9.805 -76.875 -8.539 1 72.12 84 SER B O 1
ATOM 5595 N N . SER B 1 85 ? 9.289 -76.688 -10.711 1 68.19 85 SER B N 1
ATOM 5596 C CA . SER B 1 85 ? 10.602 -77.188 -11.094 1 68.19 85 SER B CA 1
ATOM 5597 C C . SER B 1 85 ? 11.703 -76.25 -10.656 1 68.19 85 SER B C 1
ATOM 5599 O O . SER B 1 85 ? 12.773 -76.625 -10.211 1 68.19 85 SER B O 1
ATOM 5601 N N . LEU B 1 86 ? 11.359 -75.062 -10.852 1 72.88 86 LEU B N 1
ATOM 5602 C CA . LEU B 1 86 ? 12.344 -74 -10.484 1 72.88 86 LEU B CA 1
ATOM 5603 C C . LEU B 1 86 ? 12.578 -74 -8.977 1 72.88 86 LEU B C 1
ATOM 5605 O O . LEU B 1 86 ? 13.719 -73.875 -8.523 1 72.88 86 LEU B O 1
ATOM 5609 N N . VAL B 1 87 ? 11.523 -74.125 -8.234 1 73.31 87 VAL B N 1
ATOM 5610 C CA . VAL B 1 87 ? 11.633 -74.188 -6.781 1 73.31 87 VAL B CA 1
ATOM 5611 C C . VAL B 1 87 ? 12.438 -75.438 -6.387 1 73.31 87 VAL B C 1
ATOM 5613 O O . VAL B 1 87 ? 13.312 -75.312 -5.516 1 73.31 87 VAL B O 1
ATOM 5616 N N . ASP B 1 88 ? 12.188 -76.5 -7.062 1 68.56 88 ASP B N 1
ATOM 5617 C CA . ASP B 1 88 ? 12.891 -77.75 -6.781 1 68.56 88 ASP B CA 1
ATOM 5618 C C . ASP B 1 88 ? 14.383 -77.625 -7.09 1 68.56 88 ASP B C 1
ATOM 5620 O O . ASP B 1 88 ? 15.219 -78.062 -6.32 1 68.56 88 ASP B O 1
ATOM 5624 N N . GLU B 1 89 ? 14.547 -77 -8.18 1 67.94 89 GLU B N 1
ATOM 5625 C CA . GLU B 1 89 ? 15.938 -76.812 -8.57 1 67.94 89 GLU B CA 1
ATOM 5626 C C . GLU B 1 89 ? 16.656 -75.875 -7.598 1 67.94 89 GLU B C 1
ATOM 5628 O O . GLU B 1 89 ? 17.828 -76.125 -7.254 1 67.94 89 GLU B O 1
ATOM 5633 N N . PHE B 1 90 ? 15.992 -74.875 -7.25 1 70.19 90 PHE B N 1
ATOM 5634 C CA . PHE B 1 90 ? 16.562 -73.938 -6.289 1 70.19 90 PHE B CA 1
ATOM 5635 C C . PHE B 1 90 ? 16.844 -74.625 -4.957 1 70.19 90 PHE B C 1
ATOM 5637 O O . PHE B 1 90 ? 17.875 -74.438 -4.336 1 70.19 90 PHE B O 1
ATOM 5644 N N . ASN B 1 91 ? 15.867 -75.438 -4.555 1 65.88 91 ASN B N 1
ATOM 5645 C CA . ASN B 1 91 ? 16.031 -76.188 -3.322 1 65.88 91 ASN B CA 1
ATOM 5646 C C . ASN B 1 91 ? 17.203 -77.188 -3.416 1 65.88 91 ASN B C 1
ATOM 5648 O O . ASN B 1 91 ? 17.969 -77.312 -2.461 1 65.88 91 ASN B O 1
ATOM 5652 N N . LYS B 1 92 ? 17.312 -77.688 -4.559 1 62.97 92 LYS B N 1
ATOM 5653 C CA . LYS B 1 92 ? 18.422 -78.625 -4.789 1 62.97 92 LYS B CA 1
ATOM 5654 C C . LYS B 1 92 ? 19.766 -77.875 -4.719 1 62.97 92 LYS B C 1
ATOM 5656 O O . LYS B 1 92 ? 20.719 -78.375 -4.109 1 62.97 92 LYS B O 1
ATOM 5661 N N . GLN B 1 93 ? 19.812 -76.812 -5.312 1 61.75 93 GLN B N 1
ATOM 5662 C CA . GLN B 1 93 ? 21.062 -76.062 -5.336 1 61.75 93 GLN B CA 1
ATOM 5663 C C . GLN B 1 93 ? 21.422 -75.562 -3.945 1 61.75 93 GLN B C 1
ATOM 5665 O O . GLN B 1 93 ? 22.594 -75.562 -3.564 1 61.75 93 GLN B O 1
ATOM 5670 N N . GLU B 1 94 ? 20.438 -75.062 -3.307 1 62.41 94 GLU B N 1
ATOM 5671 C CA . GLU B 1 94 ? 20.688 -74.625 -1.943 1 62.41 94 GLU B CA 1
ATOM 5672 C C . GLU B 1 94 ? 21.188 -75.75 -1.062 1 62.41 94 GLU B C 1
ATOM 5674 O O . GLU B 1 94 ? 22.031 -75.562 -0.181 1 62.41 94 GLU B O 1
ATOM 5679 N N . ARG B 1 95 ? 20.594 -76.938 -1.305 1 55.44 95 ARG B N 1
ATOM 5680 C CA . ARG B 1 95 ? 21.047 -78.125 -0.583 1 55.44 95 ARG B CA 1
ATOM 5681 C C . ARG B 1 95 ? 22.5 -78.438 -0.917 1 55.44 95 ARG B C 1
ATOM 5683 O O . ARG B 1 95 ? 23.281 -78.812 -0.037 1 55.44 95 ARG B O 1
ATOM 5690 N N . LEU B 1 96 ? 22.797 -78.312 -2.148 1 53.19 96 LEU B N 1
ATOM 5691 C CA . LEU B 1 96 ? 24.156 -78.562 -2.566 1 53.19 96 LEU B CA 1
ATOM 5692 C C . LEU B 1 96 ? 25.141 -77.562 -2.004 1 53.19 96 LEU B C 1
ATOM 5694 O O . LEU B 1 96 ? 26.312 -77.875 -1.769 1 53.19 96 LEU B O 1
ATOM 5698 N N . LEU B 1 97 ? 24.75 -76.312 -2.07 1 51.34 97 LEU B N 1
ATOM 5699 C CA . LEU B 1 97 ? 25.703 -75.312 -1.608 1 51.34 97 LEU B CA 1
ATOM 5700 C C . LEU B 1 97 ? 25.812 -75.312 -0.089 1 51.34 97 LEU B C 1
ATOM 5702 O O . LEU B 1 97 ? 26.641 -74.625 0.484 1 51.34 97 LEU B O 1
ATOM 5706 N N . GLY B 1 98 ? 25.641 -76.438 0.643 1 48.09 98 GLY B N 1
ATOM 5707 C CA . GLY B 1 98 ? 26 -76.75 2.018 1 48.09 98 GLY B CA 1
ATOM 5708 C C . GLY B 1 98 ? 25.078 -76.125 3.035 1 48.09 98 GLY B C 1
ATOM 5709 O O . GLY B 1 98 ? 25.234 -76.312 4.242 1 48.09 98 GLY B O 1
ATOM 5710 N N . ASP B 1 99 ? 24.594 -75 2.912 1 43.34 99 ASP B N 1
ATOM 5711 C CA . ASP B 1 99 ? 24.016 -74.188 4.016 1 43.34 99 ASP B CA 1
ATOM 5712 C C . ASP B 1 99 ? 22.688 -74.75 4.461 1 43.34 99 ASP B C 1
ATOM 5714 O O . ASP B 1 99 ? 21.984 -74.188 5.277 1 43.34 99 ASP B O 1
ATOM 5718 N N . ALA B 1 100 ? 21.891 -75.5 3.701 1 41.84 100 ALA B N 1
ATOM 5719 C CA . ALA B 1 100 ? 20.594 -75.875 4.281 1 41.84 100 ALA B CA 1
ATOM 5720 C C . ALA B 1 100 ? 20.75 -77 5.309 1 41.84 100 ALA B C 1
ATOM 5722 O O . ALA B 1 100 ? 21.438 -78 5.062 1 41.84 100 ALA B O 1
ATOM 5723 N N . PRO B 1 101 ? 20.672 -76.75 6.676 1 38.56 101 PRO B N 1
ATOM 5724 C CA . PRO B 1 101 ? 20.641 -77.812 7.664 1 38.56 101 PRO B CA 1
ATOM 5725 C C . PRO B 1 101 ? 19.938 -79.062 7.152 1 38.56 101 PRO B C 1
ATOM 5727 O O . PRO B 1 101 ? 19.109 -79 6.246 1 38.56 101 PRO B O 1
ATOM 5730 N N . ALA B 1 102 ? 20.609 -80.312 7.254 1 39.69 102 ALA B N 1
ATOM 5731 C CA . ALA B 1 102 ? 19.984 -81.625 7.129 1 39.69 102 ALA B CA 1
ATOM 5732 C C . ALA B 1 102 ? 18.531 -81.562 7.594 1 39.69 102 ALA B C 1
ATOM 5734 O O . ALA B 1 102 ? 18.25 -81.5 8.797 1 39.69 102 ALA B O 1
ATOM 5735 N N . ASP B 1 103 ? 17.734 -80.688 7.227 1 40.31 103 ASP B N 1
ATOM 5736 C CA . ASP B 1 103 ? 16.375 -80.688 7.734 1 40.31 103 ASP B CA 1
ATOM 5737 C C . ASP B 1 103 ? 15.82 -82.062 7.824 1 40.31 103 ASP B C 1
ATOM 5739 O O . ASP B 1 103 ? 15.742 -82.812 6.82 1 40.31 103 ASP B O 1
ATOM 5743 N N . THR B 1 104 ? 16.219 -82.875 8.789 1 47.47 104 THR B N 1
ATOM 5744 C CA . THR B 1 104 ? 15.469 -84.062 9.188 1 47.47 104 THR B CA 1
ATOM 5745 C C . THR B 1 104 ? 13.984 -83.875 8.883 1 47.47 104 THR B C 1
ATOM 5747 O O . THR B 1 104 ? 13.328 -83 9.469 1 47.47 104 THR B O 1
ATOM 5750 N N . ARG B 1 105 ? 13.617 -84.125 7.695 1 55.41 105 ARG B N 1
ATOM 5751 C CA . ARG B 1 105 ? 12.227 -84 7.277 1 55.41 105 ARG B CA 1
ATOM 5752 C C . ARG B 1 105 ? 11.312 -84.75 8.227 1 55.41 105 ARG B C 1
ATOM 5754 O O . ARG B 1 105 ? 11.523 -85.938 8.484 1 55.41 105 ARG B O 1
ATOM 5761 N N . SER B 1 106 ? 10.758 -84.25 9.195 1 65.25 106 SER B N 1
ATOM 5762 C CA . SER B 1 106 ? 9.805 -84.875 10.109 1 65.25 106 SER B CA 1
ATOM 5763 C C . SER B 1 106 ? 8.555 -85.312 9.375 1 65.25 106 SER B C 1
ATOM 5765 O O . SER B 1 106 ? 8.219 -84.75 8.312 1 65.25 106 SER B O 1
ATOM 5767 N N . CYS B 1 107 ? 7.973 -86.5 9.633 1 67 107 CYS B N 1
ATOM 5768 C CA . CYS B 1 107 ? 6.703 -86.938 9.086 1 67 107 CYS B CA 1
ATOM 5769 C C . CYS B 1 107 ? 5.625 -85.875 9.227 1 67 107 CYS B C 1
ATOM 5771 O O . CYS B 1 107 ? 5.441 -85.312 10.312 1 67 107 CYS B O 1
ATOM 5773 N N . GLU B 1 108 ? 5.051 -85.375 8.25 1 70.75 108 GLU B N 1
ATOM 5774 C CA . GLU B 1 108 ? 4.02 -84.375 8.242 1 70.75 108 GLU B CA 1
ATOM 5775 C C . GLU B 1 108 ? 2.629 -85 8.406 1 70.75 108 GLU B C 1
ATOM 5777 O O . GLU B 1 108 ? 1.638 -84.25 8.5 1 70.75 108 GLU B O 1
ATOM 5782 N N . GLU B 1 109 ? 2.545 -86.25 8.391 1 72.62 109 GLU B N 1
ATOM 5783 C CA . GLU B 1 109 ? 1.272 -86.938 8.547 1 72.62 109 GLU B CA 1
ATOM 5784 C C . GLU B 1 109 ? 1.018 -87.312 10 1 72.62 109 GLU B C 1
ATOM 5786 O O . GLU B 1 109 ? -0.128 -87.312 10.461 1 72.62 109 GLU B O 1
ATOM 5791 N N . CYS B 1 110 ? 2.119 -87.688 10.664 1 72.06 110 CYS B N 1
ATOM 5792 C CA . CYS B 1 110 ? 1.947 -88.062 12.07 1 72.06 110 CYS B CA 1
ATOM 5793 C C . CYS B 1 110 ? 2.631 -87 12.969 1 72.06 110 CYS B C 1
ATOM 5795 O O . CYS B 1 110 ? 3.51 -86.25 12.516 1 72.06 110 CYS B O 1
ATOM 5797 N N . ASP B 1 111 ? 2.189 -86.75 14.289 1 72.62 111 ASP B N 1
ATOM 5798 C CA . ASP B 1 111 ? 2.715 -85.75 15.234 1 72.62 111 ASP B CA 1
ATOM 5799 C C . ASP B 1 111 ? 3.828 -86.375 16.094 1 72.62 111 ASP B C 1
ATOM 5801 O O . ASP B 1 111 ? 4.145 -85.875 17.172 1 72.62 111 ASP B O 1
ATOM 5805 N N . GLU B 1 112 ? 4.375 -87.438 15.688 1 72.81 112 GLU B N 1
ATOM 5806 C CA . GLU B 1 112 ? 5.316 -88.125 16.578 1 72.81 112 GLU B CA 1
ATOM 5807 C C . GLU B 1 112 ? 6.75 -87.688 16.312 1 72.81 112 GLU B C 1
ATOM 5809 O O . GLU B 1 112 ? 7.688 -88.125 16.953 1 72.81 112 GLU B O 1
ATOM 5814 N N . GLY B 1 113 ? 6.953 -86.75 15.516 1 69.75 113 GLY B N 1
ATOM 5815 C CA . GLY B 1 113 ? 8.258 -86.125 15.273 1 69.75 113 GLY B CA 1
ATOM 5816 C C . GLY B 1 113 ? 9.234 -87.125 14.609 1 69.75 113 GLY B C 1
ATOM 5817 O O . GLY B 1 113 ? 10.445 -86.938 14.75 1 69.75 113 GLY B O 1
ATOM 5818 N N . LEU B 1 114 ? 8.758 -88.188 14.023 1 71.62 114 LEU B N 1
ATOM 5819 C CA . LEU B 1 114 ? 9.664 -89.125 13.414 1 71.62 114 LEU B CA 1
ATOM 5820 C C . LEU B 1 114 ? 10.219 -88.625 12.094 1 71.62 114 LEU B C 1
ATOM 5822 O O . LEU B 1 114 ? 9.617 -87.75 11.469 1 71.62 114 LEU B O 1
ATOM 5826 N N . GLU B 1 115 ? 11.328 -89.125 11.797 1 73.38 115 GLU B N 1
ATOM 5827 C CA . GLU B 1 115 ? 12.016 -88.75 10.57 1 73.38 115 GLU B CA 1
ATOM 5828 C C . GLU B 1 115 ? 11.297 -89.25 9.336 1 73.38 115 GLU B C 1
ATOM 5830 O O . GLU B 1 115 ? 10.875 -90.438 9.32 1 73.38 115 GLU B O 1
ATOM 5835 N N . ALA B 1 116 ? 10.945 -88.438 8.32 1 71.69 116 ALA B N 1
ATOM 5836 C CA . ALA B 1 116 ? 10.289 -88.875 7.094 1 71.69 116 ALA B CA 1
ATOM 5837 C C . ALA B 1 116 ? 11.227 -89.688 6.23 1 71.69 116 ALA B C 1
ATOM 5839 O O . ALA B 1 116 ? 12.398 -89.375 6.055 1 71.69 116 ALA B O 1
ATOM 5840 N N . VAL B 1 117 ? 10.898 -90.938 5.824 1 72.81 117 VAL B N 1
ATOM 5841 C CA . VAL B 1 117 ? 11.719 -91.812 5.016 1 72.81 117 VAL B CA 1
ATOM 5842 C C . VAL B 1 117 ? 11.219 -91.812 3.576 1 72.81 117 VAL B C 1
ATOM 5844 O O . VAL B 1 117 ? 11.93 -92.25 2.666 1 72.81 117 VAL B O 1
ATOM 5847 N N . SER B 1 118 ? 9.875 -91.5 3.416 1 71.06 118 SER B N 1
ATOM 5848 C CA . SER B 1 118 ? 9.242 -91.438 2.104 1 71.06 118 SER B CA 1
ATOM 5849 C C . SER B 1 118 ? 8.352 -90.25 1.938 1 71.06 118 SER B C 1
ATOM 5851 O O . SER B 1 118 ? 8.102 -89.5 2.9 1 71.06 118 SER B O 1
ATOM 5853 N N . ARG B 1 119 ? 7.996 -89.875 0.757 1 71.19 119 ARG B N 1
ATOM 5854 C CA . ARG B 1 119 ? 7.07 -88.812 0.427 1 71.19 119 ARG B CA 1
ATOM 5855 C C . ARG B 1 119 ? 5.863 -89.375 -0.341 1 71.19 119 ARG B C 1
ATOM 5857 O O . ARG B 1 119 ? 6.02 -90.125 -1.305 1 71.19 119 ARG B O 1
ATOM 5864 N N . CYS B 1 120 ? 4.488 -89.188 0.147 1 70.62 120 CYS B N 1
ATOM 5865 C CA . CYS B 1 120 ? 3.268 -89.562 -0.568 1 70.62 120 CYS B CA 1
ATOM 5866 C C . CYS B 1 120 ? 2.873 -88.438 -1.548 1 70.62 120 CYS B C 1
ATOM 5868 O O . CYS B 1 120 ? 2.596 -87.312 -1.142 1 70.62 120 CYS B O 1
ATOM 5870 N N . LEU B 1 121 ? 2.939 -88.688 -2.771 1 66.19 121 LEU B N 1
ATOM 5871 C CA . LEU B 1 121 ? 2.668 -87.75 -3.83 1 66.19 121 LEU B CA 1
ATOM 5872 C C . LEU B 1 121 ? 1.203 -87.312 -3.814 1 66.19 121 LEU B C 1
ATOM 5874 O O . LEU B 1 121 ? 0.877 -86.188 -4.188 1 66.19 121 LEU B O 1
ATOM 5878 N N . ASP B 1 122 ? 0.364 -88.125 -3.334 1 66.06 122 ASP B N 1
ATOM 5879 C CA . ASP B 1 122 ? -1.067 -87.875 -3.281 1 66.06 122 ASP B CA 1
ATOM 5880 C C . ASP B 1 122 ? -1.413 -87 -2.076 1 66.06 122 ASP B C 1
ATOM 5882 O O . ASP B 1 122 ? -2.244 -86.125 -2.176 1 66.06 122 ASP B O 1
ATOM 5886 N N . CYS B 1 123 ? -0.726 -87.188 -1.037 1 67.19 123 CYS B N 1
ATOM 5887 C CA . CYS B 1 123 ? -0.944 -86.375 0.184 1 67.19 123 CYS B CA 1
ATOM 5888 C C . CYS B 1 123 ? -0.029 -85.188 0.235 1 67.19 123 CYS B C 1
ATOM 5890 O O . CYS B 1 123 ? -0.208 -84.312 1.078 1 67.19 123 CYS B O 1
ATOM 5892 N N . ASP B 1 124 ? 0.936 -85.125 -0.67 1 63.59 124 ASP B N 1
ATOM 5893 C CA . ASP B 1 124 ? 2.004 -84.125 -0.794 1 63.59 124 ASP B CA 1
ATOM 5894 C C . ASP B 1 124 ? 2.68 -83.875 0.551 1 63.59 124 ASP B C 1
ATOM 5896 O O . ASP B 1 124 ? 2.836 -82.75 0.97 1 63.59 124 ASP B O 1
ATOM 5900 N N . GLY B 1 125 ? 2.98 -84.938 1.25 1 70.75 125 GLY B N 1
ATOM 5901 C CA . GLY B 1 125 ? 3.611 -84.812 2.557 1 70.75 125 GLY B CA 1
ATOM 5902 C C . GLY B 1 125 ? 4.695 -85.875 2.775 1 70.75 125 GLY B C 1
ATOM 5903 O O . GLY B 1 125 ? 4.711 -86.875 2.117 1 70.75 125 GLY B O 1
ATOM 5904 N N . ASN B 1 126 ? 5.629 -85.5 3.656 1 73.62 126 ASN B N 1
ATOM 5905 C CA . ASN B 1 126 ? 6.66 -86.438 4.121 1 73.62 126 ASN B CA 1
ATOM 5906 C C . ASN B 1 126 ? 6.109 -87.438 5.145 1 73.62 126 ASN B C 1
ATOM 5908 O O . ASN B 1 126 ? 5.34 -87.062 6.031 1 73.62 126 ASN B O 1
ATOM 5912 N N . ILE B 1 127 ? 6.316 -88.625 4.852 1 77 127 ILE B N 1
ATOM 5913 C CA . ILE B 1 127 ? 5.777 -89.625 5.77 1 77 127 ILE B CA 1
ATOM 5914 C C . ILE B 1 127 ? 6.914 -90.438 6.355 1 77 127 ILE B C 1
ATOM 5916 O O . ILE B 1 127 ? 7.902 -90.75 5.668 1 77 127 ILE B O 1
ATOM 5920 N N . CYS B 1 128 ? 6.801 -90.688 7.535 1 75.5 128 CYS B N 1
ATOM 5921 C CA . CYS B 1 128 ? 7.766 -91.562 8.234 1 75.5 128 CYS B CA 1
ATOM 5922 C C . CYS B 1 128 ? 7.496 -93 7.965 1 75.5 128 CYS B C 1
ATOM 5924 O O . CYS B 1 128 ? 6.527 -93.375 7.289 1 75.5 128 CYS B O 1
ATOM 5926 N N . GLN B 1 129 ? 8.336 -93.875 8.422 1 78.94 129 GLN B N 1
ATOM 5927 C CA . GLN B 1 129 ? 8.203 -95.312 8.172 1 78.94 129 GLN B CA 1
ATOM 5928 C C . GLN B 1 129 ? 6.879 -95.812 8.719 1 78.94 129 GLN B C 1
ATOM 5930 O O . GLN B 1 129 ? 6.219 -96.688 8.078 1 78.94 129 GLN B O 1
ATOM 5935 N N . LYS B 1 130 ? 6.383 -95.312 9.805 1 79.44 130 LYS B N 1
ATOM 5936 C CA . LYS B 1 130 ? 5.129 -95.75 10.406 1 79.44 130 LYS B CA 1
ATOM 5937 C C . LYS B 1 130 ? 3.934 -95.312 9.555 1 79.44 130 LYS B C 1
ATOM 5939 O O . LYS B 1 130 ? 3.02 -96.125 9.32 1 79.44 130 LYS B O 1
ATOM 5944 N N . CYS B 1 131 ? 3.939 -94.125 9.055 1 78.19 131 CYS B N 1
ATOM 5945 C CA . CYS B 1 131 ? 2.844 -93.562 8.242 1 78.19 131 CYS B CA 1
ATOM 5946 C C . CYS B 1 131 ? 2.852 -94.188 6.852 1 78.19 131 CYS B C 1
ATOM 5948 O O . CYS B 1 131 ? 1.798 -94.375 6.23 1 78.19 131 CYS B O 1
ATOM 5950 N N . LEU B 1 132 ? 4.004 -94.562 6.441 1 77.38 132 LEU B N 1
ATOM 5951 C CA . LEU B 1 132 ? 4.129 -95.312 5.191 1 77.38 132 LEU B CA 1
ATOM 5952 C C . LEU B 1 132 ? 3.416 -96.625 5.277 1 77.38 132 LEU B C 1
ATOM 5954 O O . LEU B 1 132 ? 2.691 -97 4.359 1 77.38 132 LEU B O 1
ATOM 5958 N N . ASP B 1 133 ? 3.59 -97.25 6.391 1 79.31 133 ASP B N 1
ATOM 5959 C CA . ASP B 1 133 ? 2.916 -98.562 6.605 1 79.31 133 ASP B CA 1
ATOM 5960 C C . ASP B 1 133 ? 1.401 -98.375 6.68 1 79.31 133 ASP B C 1
ATOM 5962 O O . ASP B 1 133 ? 0.646 -99.188 6.152 1 79.31 133 ASP B O 1
ATOM 5966 N N . VAL B 1 134 ? 0.968 -97.25 7.246 1 78.69 134 VAL B N 1
ATOM 5967 C CA . VAL B 1 134 ? -0.458 -96.938 7.336 1 78.69 134 VAL B CA 1
ATOM 5968 C C . VAL B 1 134 ? -1.01 -96.625 5.945 1 78.69 134 VAL B C 1
ATOM 5970 O O . VAL B 1 134 ? -2.096 -97.062 5.586 1 78.69 134 VAL B O 1
ATOM 5973 N N . HIS B 1 135 ? -0.365 -95.938 5.176 1 76.69 135 HIS B N 1
ATOM 5974 C CA . HIS B 1 135 ? -0.779 -95.562 3.82 1 76.69 135 HIS B CA 1
ATOM 5975 C C . HIS B 1 135 ? -0.947 -96.812 2.965 1 76.69 135 HIS B C 1
ATOM 5977 O O . HIS B 1 135 ? -1.871 -96.938 2.152 1 76.69 135 HIS B O 1
ATOM 5983 N N . ARG B 1 136 ? -0.096 -97.75 3.213 1 73.56 136 ARG B N 1
ATOM 5984 C CA . ARG B 1 136 ? -0.135 -99 2.445 1 73.56 136 ARG B CA 1
ATOM 5985 C C . ARG B 1 136 ? -1.271 -99.875 2.914 1 73.56 136 ARG B C 1
ATOM 5987 O O . ARG B 1 136 ? -1.782 -100.688 2.145 1 73.56 136 ARG B O 1
ATOM 5994 N N . LYS B 1 137 ? -1.771 -99.688 4.105 1 75.5 137 LYS B N 1
ATOM 5995 C CA . LYS B 1 137 ? -2.783 -100.562 4.672 1 75.5 137 LYS B CA 1
ATOM 5996 C C . LYS B 1 137 ? -4.184 -99.938 4.504 1 75.5 137 LYS B C 1
ATOM 5998 O O . LYS B 1 137 ? -5.148 -100.688 4.293 1 75.5 137 LYS B O 1
ATOM 6003 N N . LEU B 1 138 ? -4.281 -98.625 4.574 1 71.5 138 LEU B N 1
ATOM 6004 C CA . LEU B 1 138 ? -5.605 -98 4.504 1 71.5 138 LEU B CA 1
ATOM 6005 C C . LEU B 1 138 ? -6.098 -97.938 3.061 1 71.5 138 LEU B C 1
ATOM 6007 O O . LEU B 1 138 ? -5.336 -97.625 2.154 1 71.5 138 LEU B O 1
ATOM 6011 N N . LYS B 1 139 ? -7.375 -98.25 2.828 1 70.88 139 LYS B N 1
ATOM 6012 C CA . LYS B 1 139 ? -8 -98.25 1.509 1 70.88 139 LYS B CA 1
ATOM 6013 C C . LYS B 1 139 ? -7.992 -96.875 0.864 1 70.88 139 LYS B C 1
ATOM 6015 O O . LYS B 1 139 ? -7.828 -96.75 -0.352 1 70.88 139 LYS B O 1
ATOM 6020 N N . SER B 1 140 ? -8.047 -95.938 1.622 1 71.56 140 SER B N 1
ATOM 6021 C CA . SER B 1 140 ? -8.156 -94.562 1.106 1 71.56 140 SER B CA 1
ATOM 6022 C C . SER B 1 140 ? -6.801 -94.062 0.629 1 71.56 140 SER B C 1
ATOM 6024 O O . SER B 1 140 ? -6.734 -93.188 -0.261 1 71.56 140 SER B O 1
ATOM 6026 N N . THR B 1 141 ? -5.691 -94.688 1.203 1 71.69 141 THR B N 1
ATOM 6027 C CA . THR B 1 141 ? -4.391 -94.062 0.866 1 71.69 141 THR B CA 1
ATOM 6028 C C . THR B 1 141 ? -3.516 -95.125 0.154 1 71.69 141 THR B C 1
ATOM 6030 O O . THR B 1 141 ? -2.418 -94.812 -0.302 1 71.69 141 THR B O 1
ATOM 6033 N N . LYS B 1 142 ? -4.031 -96.312 -0.043 1 72.94 142 LYS B N 1
ATOM 6034 C CA . LYS B 1 142 ? -3.268 -97.438 -0.609 1 72.94 142 LYS B CA 1
ATOM 6035 C C . LYS B 1 142 ? -2.797 -97.125 -2.023 1 72.94 142 LYS B C 1
ATOM 6037 O O . LYS B 1 142 ? -1.739 -97.562 -2.453 1 72.94 142 LYS B O 1
ATOM 6042 N N . LYS B 1 143 ? -3.617 -96.25 -2.664 1 68.62 143 LYS B N 1
ATOM 6043 C CA . LYS B 1 143 ? -3.299 -96 -4.062 1 68.62 143 LYS B CA 1
ATOM 6044 C C . LYS B 1 143 ? -2.457 -94.75 -4.207 1 68.62 143 LYS B C 1
ATOM 6046 O O . LYS B 1 143 ? -2.219 -94.25 -5.32 1 68.62 143 LYS B O 1
ATOM 6051 N N . HIS B 1 144 ? -2.006 -94.375 -3.1 1 72.12 144 HIS B N 1
ATOM 6052 C CA . HIS B 1 144 ? -1.207 -93.125 -3.186 1 72.12 144 HIS B CA 1
ATOM 6053 C C . HIS B 1 144 ? 0.196 -93.438 -3.703 1 72.12 144 HIS B C 1
ATOM 6055 O O . HIS B 1 144 ? 0.745 -94.5 -3.441 1 72.12 144 HIS B O 1
ATOM 6061 N N . ARG B 1 145 ? 0.704 -92.562 -4.566 1 69.06 145 ARG B N 1
ATOM 6062 C CA . ARG B 1 145 ? 2.068 -92.688 -5.07 1 69.06 145 ARG B CA 1
ATOM 6063 C C . ARG B 1 145 ? 3.078 -92.188 -4.047 1 69.06 145 ARG B C 1
ATOM 6065 O O . ARG B 1 145 ? 3.104 -90.938 -3.729 1 69.06 145 ARG B O 1
ATOM 6072 N N . ILE B 1 146 ? 3.947 -93.312 -3.387 1 69.56 146 ILE B N 1
ATOM 6073 C CA . ILE B 1 146 ? 4.891 -93 -2.326 1 69.56 146 ILE B CA 1
ATOM 6074 C C . ILE B 1 146 ? 6.32 -93.125 -2.834 1 69.56 146 ILE B C 1
ATOM 6076 O O . ILE B 1 146 ? 6.648 -94.188 -3.449 1 69.56 146 ILE B O 1
ATOM 6080 N N . VAL B 1 147 ? 7.273 -92.188 -2.771 1 66.38 147 VAL B N 1
ATOM 6081 C CA . VAL B 1 147 ? 8.672 -92.25 -3.193 1 66.38 147 VAL B CA 1
ATOM 6082 C C . VAL B 1 147 ? 9.578 -92.312 -1.967 1 66.38 147 VAL B C 1
ATOM 6084 O O . VAL B 1 147 ? 9.406 -91.562 -1.016 1 66.38 147 VAL B O 1
ATOM 6087 N N . ASN B 1 148 ? 10.445 -93.438 -1.802 1 62.19 148 ASN B N 1
ATOM 6088 C CA . ASN B 1 148 ? 11.375 -93.625 -0.697 1 62.19 148 ASN B CA 1
ATOM 6089 C C . ASN B 1 148 ? 12.602 -92.688 -0.83 1 62.19 148 ASN B C 1
ATOM 6091 O O . ASN B 1 148 ? 13.117 -92.5 -1.933 1 62.19 148 ASN B O 1
ATOM 6095 N N . PHE B 1 149 ? 12.953 -92.062 0.264 1 55.84 149 PHE B N 1
ATOM 6096 C CA . PHE B 1 149 ? 14.102 -91.188 0.227 1 55.84 149 PHE B CA 1
ATOM 6097 C C . PHE B 1 149 ? 15.383 -91.938 -0.059 1 55.84 149 PHE B C 1
ATOM 6099 O O . PHE B 1 149 ? 16.328 -91.438 -0.619 1 55.84 149 PHE B O 1
ATOM 6106 N N . ASP B 1 150 ? 15.727 -93.25 0.549 1 46.22 150 ASP B N 1
ATOM 6107 C CA . ASP B 1 150 ? 16.984 -93.938 0.377 1 46.22 150 ASP B CA 1
ATOM 6108 C C . ASP B 1 150 ? 17.234 -94.25 -1.092 1 46.22 150 ASP B C 1
ATOM 6110 O O . ASP B 1 150 ? 18.344 -94.688 -1.462 1 46.22 150 ASP B O 1
ATOM 6114 N N . GLN B 1 151 ? 16.344 -94.938 -1.769 1 38.81 151 GLN B N 1
ATOM 6115 C CA . GLN B 1 151 ? 16.781 -95.25 -3.117 1 38.81 151 GLN B CA 1
ATOM 6116 C C . GLN B 1 151 ? 17.281 -94 -3.859 1 38.81 151 GLN B C 1
ATOM 6118 O O . GLN B 1 151 ? 16.516 -93.062 -4.094 1 38.81 151 GLN B O 1
ATOM 6123 N N . SER B 1 152 ? 18.531 -93.75 -3.629 1 36.66 152 SER B N 1
ATOM 6124 C CA . SER B 1 152 ? 19.438 -92.688 -4.094 1 36.66 152 SER B CA 1
ATOM 6125 C C . SER B 1 152 ? 19 -92.188 -5.457 1 36.66 152 SER B C 1
ATOM 6127 O O . SER B 1 152 ? 19.031 -90.938 -5.688 1 36.66 152 SER B O 1
ATOM 6129 N N . ARG B 1 153 ? 19.453 -92.938 -6.488 1 37.44 153 ARG B N 1
ATOM 6130 C CA . ARG B 1 153 ? 19.891 -92.562 -7.836 1 37.44 153 ARG B CA 1
ATOM 6131 C C . ARG B 1 153 ? 18.703 -92.125 -8.68 1 37.44 153 ARG B C 1
ATOM 6133 O O . ARG B 1 153 ? 18.906 -91.438 -9.711 1 37.44 153 ARG B O 1
ATOM 6140 N N . SER B 1 154 ? 17.688 -93 -8.844 1 36.09 154 SER B N 1
ATOM 6141 C CA . SER B 1 154 ? 16.938 -92.5 -10 1 36.09 154 SER B CA 1
ATOM 6142 C C . SER B 1 154 ? 16.266 -91.188 -9.703 1 36.09 154 SER B C 1
ATOM 6144 O O . SER B 1 154 ? 15.305 -91.125 -8.938 1 36.09 154 SER B O 1
ATOM 6146 N N . GLN B 1 155 ? 17 -90.188 -9.383 1 39.5 155 GLN B N 1
ATOM 6147 C CA . GLN B 1 155 ? 16.969 -88.75 -9.219 1 39.5 155 GLN B CA 1
ATOM 6148 C C . GLN B 1 155 ? 15.914 -88.125 -10.133 1 39.5 155 GLN B C 1
ATOM 6150 O O . GLN B 1 155 ? 16.25 -87.375 -11.023 1 39.5 155 GLN B O 1
ATOM 6155 N N . VAL B 1 156 ? 15.039 -88.875 -10.719 1 40.84 156 VAL B N 1
ATOM 6156 C CA . VAL B 1 156 ? 14.164 -88.062 -11.57 1 40.84 156 VAL B CA 1
ATOM 6157 C C . VAL B 1 156 ? 13.43 -87.062 -10.742 1 40.84 156 VAL B C 1
ATOM 6159 O O . VAL B 1 156 ? 12.742 -87.375 -9.773 1 40.84 156 VAL B O 1
ATOM 6162 N N . PRO B 1 157 ? 13.93 -85.875 -10.578 1 44.16 157 PRO B N 1
ATOM 6163 C CA . PRO B 1 157 ? 13.25 -84.812 -9.844 1 44.16 157 PRO B CA 1
ATOM 6164 C C . PRO B 1 157 ? 11.727 -84.938 -9.906 1 44.16 157 PRO B C 1
ATOM 6166 O O . PRO B 1 157 ? 11.188 -85.438 -10.883 1 44.16 157 PRO B O 1
ATOM 6169 N N . LEU B 1 158 ? 11.008 -85.062 -8.688 1 46.5 158 LEU B N 1
ATOM 6170 C CA . LEU B 1 158 ? 9.555 -85.125 -8.555 1 46.5 158 LEU B CA 1
ATOM 6171 C C . LEU B 1 158 ? 8.867 -84.375 -9.695 1 46.5 158 LEU B C 1
ATOM 6173 O O . LEU B 1 158 ? 7.793 -84.75 -10.148 1 46.5 158 LEU B O 1
ATOM 6177 N N . ALA B 1 159 ? 9.469 -83.312 -10.109 1 51.84 159 ALA B N 1
ATOM 6178 C CA . ALA B 1 159 ? 8.953 -82.562 -11.227 1 51.84 159 ALA B CA 1
ATOM 6179 C C . ALA B 1 159 ? 8.953 -83.375 -12.516 1 51.84 159 ALA B C 1
ATOM 6181 O O . ALA B 1 159 ? 8.047 -83.188 -13.344 1 51.84 159 ALA B O 1
ATOM 6182 N N . ASP B 1 160 ? 9.883 -84.312 -12.625 1 53.09 160 ASP B N 1
ATOM 6183 C CA . ASP B 1 160 ? 10 -85.062 -13.836 1 53.09 160 ASP B CA 1
ATOM 6184 C C . ASP B 1 160 ? 8.938 -86.188 -13.875 1 53.09 160 ASP B C 1
ATOM 6186 O O . ASP B 1 160 ? 8.43 -86.5 -14.945 1 53.09 160 ASP B O 1
ATOM 6190 N N . LEU B 1 161 ? 8.695 -86.812 -12.773 1 51.12 161 LEU B N 1
ATOM 6191 C CA . LEU B 1 161 ? 7.672 -87.812 -12.695 1 51.12 161 LEU B CA 1
ATOM 6192 C C . LEU B 1 161 ? 6.289 -87.25 -12.984 1 51.12 161 LEU B C 1
ATOM 6194 O O . LEU B 1 161 ? 5.48 -87.875 -13.672 1 51.12 161 LEU B O 1
ATOM 6198 N N . ARG B 1 162 ? 6.031 -86.125 -12.414 1 54.56 162 ARG B N 1
ATOM 6199 C CA . ARG B 1 162 ? 4.758 -85.5 -12.656 1 54.56 162 ARG B CA 1
ATOM 6200 C C . ARG B 1 162 ? 4.641 -85.062 -14.117 1 54.56 162 ARG B C 1
ATOM 6202 O O . ARG B 1 162 ? 3.545 -85.062 -14.68 1 54.56 162 ARG B O 1
ATOM 6209 N N . LYS B 1 163 ? 5.801 -84.812 -14.672 1 57.94 163 LYS B N 1
ATOM 6210 C CA . LYS B 1 163 ? 5.852 -84.438 -16.078 1 57.94 163 LYS B CA 1
ATOM 6211 C C . LYS B 1 163 ? 5.512 -85.625 -16.984 1 57.94 163 LYS B C 1
ATOM 6213 O O . LYS B 1 163 ? 4.809 -85.438 -17.984 1 57.94 163 LYS B O 1
ATOM 6218 N N . LYS B 1 164 ? 6.008 -86.75 -16.625 1 58.25 164 LYS B N 1
ATOM 6219 C CA . LYS B 1 164 ? 5.75 -87.938 -17.469 1 58.25 164 LYS B CA 1
ATOM 6220 C C . LYS B 1 164 ? 4.27 -88.312 -17.469 1 58.25 164 LYS B C 1
ATOM 6222 O O . LYS B 1 164 ? 3.709 -88.688 -18.5 1 58.25 164 LYS B O 1
ATOM 6227 N N . ASP B 1 165 ? 3.67 -88.25 -16.359 1 59.53 165 ASP B N 1
ATOM 6228 C CA . ASP B 1 165 ? 2.254 -88.562 -16.234 1 59.53 165 ASP B CA 1
ATOM 6229 C C . ASP B 1 165 ? 1.385 -87.5 -16.953 1 59.53 165 ASP B C 1
ATOM 6231 O O . ASP B 1 165 ? 0.316 -87.875 -17.469 1 59.53 165 ASP B O 1
ATOM 6235 N N . TRP B 1 166 ? 1.903 -86.375 -17.125 1 61.44 166 TRP B N 1
ATOM 6236 C CA . TRP B 1 166 ? 1.155 -85.25 -17.734 1 61.44 166 TRP B CA 1
ATOM 6237 C C . TRP B 1 166 ? 1.202 -85.375 -19.266 1 61.44 166 TRP B C 1
ATOM 6239 O O . TRP B 1 166 ? 0.39 -84.75 -19.953 1 61.44 166 TRP B O 1
ATOM 6249 N N . LEU B 1 167 ? 2.016 -86.312 -19.688 1 71.12 167 LEU B N 1
ATOM 6250 C CA . LEU B 1 167 ? 2.152 -86.5 -21.125 1 71.12 167 LEU B CA 1
ATOM 6251 C C . LEU B 1 167 ? 1.172 -87.562 -21.625 1 71.12 167 LEU B C 1
ATOM 6253 O O . LEU B 1 167 ? 1.027 -87.75 -22.844 1 71.12 167 LEU B O 1
ATOM 6257 N N . GLN B 1 168 ? 0.459 -88.062 -20.641 1 79.38 168 GLN B N 1
ATOM 6258 C CA . GLN B 1 168 ? -0.489 -89.125 -21.016 1 79.38 168 GLN B CA 1
ATOM 6259 C C . GLN B 1 168 ? -1.922 -88.625 -21 1 79.38 168 GLN B C 1
ATOM 6261 O O . GLN B 1 168 ? -2.248 -87.688 -20.203 1 79.38 168 GLN B O 1
ATOM 6266 N N . CYS B 1 169 ? -2.781 -89 -21.984 1 81.06 169 CYS B N 1
ATOM 6267 C CA . CYS B 1 169 ? -4.18 -88.625 -22.078 1 81.06 169 CYS B CA 1
ATOM 6268 C C . CYS B 1 169 ? -4.953 -89.062 -20.844 1 81.06 169 CYS B C 1
ATOM 6270 O O . CYS B 1 169 ? -4.824 -90.25 -20.422 1 81.06 169 CYS B O 1
ATOM 6272 N N . HIS B 1 170 ? -5.695 -88.188 -20.156 1 76.25 170 HIS B N 1
ATOM 6273 C CA . HIS B 1 170 ? -6.465 -88.5 -18.953 1 76.25 170 HIS B CA 1
ATOM 6274 C C . HIS B 1 170 ? -7.668 -89.375 -19.281 1 76.25 170 HIS B C 1
ATOM 6276 O O . HIS B 1 170 ? -8.156 -90.125 -18.438 1 76.25 170 HIS B O 1
ATOM 6282 N N . LYS B 1 171 ? -8.117 -89.375 -20.469 1 80.19 171 LYS B N 1
ATOM 6283 C CA . LYS B 1 171 ? -9.305 -90.125 -20.875 1 80.19 171 LYS B CA 1
ATOM 6284 C C . LYS B 1 171 ? -8.938 -91.5 -21.422 1 80.19 171 LYS B C 1
ATOM 6286 O O . LYS B 1 171 ? -9.68 -92.438 -21.234 1 80.19 171 LYS B O 1
ATOM 6291 N N . HIS B 1 172 ? -7.77 -91.5 -22.125 1 81.81 172 HIS B N 1
ATOM 6292 C CA . HIS B 1 172 ? -7.379 -92.75 -22.766 1 81.81 172 HIS B CA 1
ATOM 6293 C C . HIS B 1 172 ? -6.062 -93.312 -22.188 1 81.81 172 HIS B C 1
ATOM 6295 O O . HIS B 1 172 ? -5.02 -92.625 -22.344 1 81.81 172 HIS B O 1
ATOM 6301 N N . THR B 1 173 ? -6.16 -94.312 -21.562 1 79.12 173 THR B N 1
ATOM 6302 C CA . THR B 1 173 ? -5.02 -94.938 -20.859 1 79.12 173 THR B CA 1
ATOM 6303 C C . THR B 1 173 ? -3.902 -95.25 -21.844 1 79.12 173 THR B C 1
ATOM 6305 O O . THR B 1 173 ? -4.156 -95.812 -22.922 1 79.12 173 THR B O 1
ATOM 6308 N N . ASN B 1 174 ? -2.643 -94.938 -21.562 1 77.56 174 ASN B N 1
ATOM 6309 C CA . ASN B 1 174 ? -1.403 -95.25 -22.25 1 77.56 174 ASN B CA 1
ATOM 6310 C C . ASN B 1 174 ? -1.302 -94.562 -23.594 1 77.56 174 ASN B C 1
ATOM 6312 O O . ASN B 1 174 ? -0.723 -95.125 -24.547 1 77.56 174 ASN B O 1
ATOM 6316 N N . GLN B 1 175 ? -2.057 -93.562 -23.766 1 83.44 175 GLN B N 1
ATOM 6317 C CA . GLN B 1 175 ? -1.911 -92.75 -25 1 83.44 175 GLN B CA 1
ATOM 6318 C C . GLN B 1 175 ? -1.215 -91.438 -24.719 1 83.44 175 GLN B C 1
ATOM 6320 O O . GLN B 1 175 ? -1.527 -90.75 -23.734 1 83.44 175 GLN B O 1
ATOM 6325 N N . GLU B 1 176 ? -0.236 -91.188 -25.547 1 84.31 176 GLU B N 1
ATOM 6326 C CA . GLU B 1 176 ? 0.497 -89.938 -25.406 1 84.31 176 GLU B CA 1
ATOM 6327 C C . GLU B 1 176 ? -0.241 -88.812 -26.078 1 84.31 176 GLU B C 1
ATOM 6329 O O . GLU B 1 176 ? -0.897 -89 -27.109 1 84.31 176 GLU B O 1
ATOM 6334 N N . LEU B 1 177 ? -0.205 -87.688 -25.422 1 86.69 177 LEU B N 1
ATOM 6335 C CA . LEU B 1 177 ? -0.776 -86.438 -26.016 1 86.69 177 LEU B CA 1
ATOM 6336 C C . LEU B 1 177 ? 0.061 -86 -27.203 1 86.69 177 LEU B C 1
ATOM 6338 O O . LEU B 1 177 ? 1.275 -85.812 -27.078 1 86.69 177 LEU B O 1
ATOM 6342 N N . CYS B 1 178 ? -0.454 -85.875 -28.469 1 87.62 178 CYS B N 1
ATOM 6343 C CA . CYS B 1 178 ? 0.345 -85.5 -29.641 1 87.62 178 CYS B CA 1
ATOM 6344 C C . CYS B 1 178 ? -0.355 -84.438 -30.469 1 87.62 178 CYS B C 1
ATOM 6346 O O . CYS B 1 178 ? 0.217 -83.938 -31.438 1 87.62 178 CYS B O 1
ATOM 6348 N N . PHE B 1 179 ? -1.628 -84.188 -30.125 1 89.06 179 PHE B N 1
ATOM 6349 C CA . PHE B 1 179 ? -2.361 -83.188 -30.891 1 89.06 179 PHE B CA 1
ATOM 6350 C C . PHE B 1 179 ? -2.902 -82.062 -29.969 1 89.06 179 PHE B C 1
ATOM 6352 O O . PHE B 1 179 ? -3.047 -82.312 -28.766 1 89.06 179 PHE B O 1
ATOM 6359 N N . TYR B 1 180 ? -3.086 -80.938 -30.5 1 91.31 180 TYR B N 1
ATOM 6360 C CA . TYR B 1 180 ? -3.766 -79.812 -29.844 1 91.31 180 TYR B CA 1
ATOM 6361 C C . TYR B 1 180 ? -4.98 -79.375 -30.656 1 91.31 180 TYR B C 1
ATOM 6363 O O . TYR B 1 180 ? -4.859 -79.062 -31.828 1 91.31 180 TYR B O 1
ATOM 6371 N N . CYS B 1 181 ? -6.16 -79.438 -30.141 1 90.06 181 CYS B N 1
ATOM 6372 C CA . CYS B 1 181 ? -7.371 -79 -30.797 1 90.06 181 CYS B CA 1
ATOM 6373 C C . CYS B 1 181 ? -7.578 -77.5 -30.547 1 90.06 181 CYS B C 1
ATOM 6375 O O . CYS B 1 181 ? -7.855 -77.062 -29.422 1 90.06 181 CYS B O 1
ATOM 6377 N N . GLU B 1 182 ? -7.504 -76.688 -31.531 1 87.75 182 GLU B N 1
ATOM 6378 C CA . GLU B 1 182 ? -7.613 -75.25 -31.422 1 87.75 182 GLU B CA 1
ATOM 6379 C C . GLU B 1 182 ? -9.039 -74.812 -31.078 1 87.75 182 GLU B C 1
ATOM 6381 O O . GLU B 1 182 ? -9.242 -73.812 -30.391 1 87.75 182 GLU B O 1
ATOM 6386 N N . THR B 1 183 ? -9.984 -75.562 -31.562 1 86.75 183 THR B N 1
ATOM 6387 C CA . THR B 1 183 ? -11.391 -75.25 -31.344 1 86.75 183 THR B CA 1
ATOM 6388 C C . THR B 1 183 ? -11.758 -75.438 -29.875 1 86.75 183 THR B C 1
ATOM 6390 O O . THR B 1 183 ? -12.43 -74.562 -29.266 1 86.75 183 THR B O 1
ATOM 6393 N N . CYS B 1 184 ? -11.273 -76.5 -29.297 1 84.75 184 CYS B N 1
ATOM 6394 C CA . CYS B 1 184 ? -11.617 -76.812 -27.922 1 84.75 184 CYS B CA 1
ATOM 6395 C C . CYS B 1 184 ? -10.539 -76.312 -26.969 1 84.75 184 CYS B C 1
ATOM 6397 O O . CYS B 1 184 ? -10.734 -76.312 -25.75 1 84.75 184 CYS B O 1
ATOM 6399 N N . GLU B 1 185 ? -9.438 -75.938 -27.469 1 86.56 185 GLU B N 1
ATOM 6400 C CA . GLU B 1 185 ? -8.289 -75.438 -26.734 1 86.56 185 GLU B CA 1
ATOM 6401 C C . GLU B 1 185 ? -7.797 -76.438 -25.703 1 86.56 185 GLU B C 1
ATOM 6403 O O . GLU B 1 185 ? -7.594 -76.125 -24.531 1 86.56 185 GLU B O 1
ATOM 6408 N N . THR B 1 186 ? -7.59 -77.625 -26.156 1 85.81 186 THR B N 1
ATOM 6409 C CA . THR B 1 186 ? -7.141 -78.688 -25.266 1 85.81 186 THR B CA 1
ATOM 6410 C C . THR B 1 186 ? -6.215 -79.688 -26 1 85.81 186 THR B C 1
ATOM 6412 O O . THR B 1 186 ? -6.289 -79.812 -27.219 1 85.81 186 THR B O 1
ATOM 6415 N N . LEU B 1 187 ? -5.379 -80.312 -25.25 1 87.75 187 LEU B N 1
ATOM 6416 C CA . LEU B 1 187 ? -4.512 -81.375 -25.781 1 87.75 187 LEU B CA 1
ATOM 6417 C C . LEU B 1 187 ? -5.289 -82.688 -25.984 1 87.75 187 LEU B C 1
ATOM 6419 O O . LEU B 1 187 ? -6.215 -82.938 -25.219 1 87.75 187 LEU B O 1
ATOM 6423 N N . ALA B 1 188 ? -4.961 -83.375 -27.062 1 87.31 188 ALA B N 1
ATOM 6424 C CA . ALA B 1 188 ? -5.664 -84.625 -27.375 1 87.31 188 ALA B CA 1
ATOM 6425 C C . ALA B 1 188 ? -4.684 -85.688 -27.828 1 87.31 188 ALA B C 1
ATOM 6427 O O . ALA B 1 188 ? -3.625 -85.375 -28.391 1 87.31 188 ALA B O 1
ATOM 6428 N N . CYS B 1 189 ? -5 -86.875 -27.406 1 86.06 189 CYS B N 1
ATOM 6429 C CA . CYS B 1 189 ? -4.242 -88 -27.922 1 86.06 189 CYS B CA 1
ATOM 6430 C C . CYS B 1 189 ? -4.793 -88.438 -29.266 1 86.06 189 CYS B C 1
ATOM 6432 O O . CYS B 1 189 ? -5.734 -87.812 -29.797 1 86.06 189 CYS B O 1
ATOM 6434 N N . ALA B 1 190 ? -4.285 -89.438 -29.859 1 84.06 190 ALA B N 1
ATOM 6435 C CA . ALA B 1 190 ? -4.691 -89.938 -31.172 1 84.06 190 ALA B CA 1
ATOM 6436 C C . ALA B 1 190 ? -6.121 -90.5 -31.141 1 84.06 190 ALA B C 1
ATOM 6438 O O . ALA B 1 190 ? -6.895 -90.25 -32.094 1 84.06 190 ALA B O 1
ATOM 6439 N N . LYS B 1 191 ? -6.473 -91 -30.016 1 87 191 LYS B N 1
ATOM 6440 C CA . LYS B 1 191 ? -7.82 -91.562 -29.875 1 87 191 LYS B CA 1
ATOM 6441 C C . LYS B 1 191 ? -8.852 -90.438 -29.656 1 87 191 LYS B C 1
ATOM 6443 O O . LYS B 1 191 ? -9.953 -90.5 -30.203 1 87 191 LYS B O 1
ATOM 6448 N N . CYS B 1 192 ? -8.492 -89.5 -28.781 1 85.62 192 CYS B N 1
ATOM 6449 C CA . CYS B 1 192 ? -9.359 -88.375 -28.562 1 85.62 192 CYS B CA 1
ATOM 6450 C C . CYS B 1 192 ? -9.664 -87.625 -29.875 1 85.62 192 CYS B C 1
ATOM 6452 O O . CYS B 1 192 ? -10.805 -87.25 -30.125 1 85.62 192 CYS B O 1
ATOM 6454 N N . ALA B 1 193 ? -8.727 -87.438 -30.766 1 82.69 193 ALA B N 1
ATOM 6455 C CA . ALA B 1 193 ? -8.844 -86.75 -32.031 1 82.69 193 ALA B CA 1
ATOM 6456 C C . ALA B 1 193 ? -9.797 -87.5 -32.969 1 82.69 193 ALA B C 1
ATOM 6458 O O . ALA B 1 193 ? -10.594 -86.875 -33.688 1 82.69 193 ALA B O 1
ATOM 6459 N N . ALA B 1 194 ? -9.758 -88.812 -32.844 1 81.25 194 ALA B N 1
ATOM 6460 C CA . ALA B 1 194 ? -10.562 -89.625 -33.75 1 81.25 194 ALA B CA 1
ATOM 6461 C C . ALA B 1 194 ? -12 -89.75 -33.25 1 81.25 194 ALA B C 1
ATOM 6463 O O . ALA B 1 194 ? -12.93 -89.812 -34.062 1 81.25 194 ALA B O 1
ATOM 6464 N N . LEU B 1 195 ? -12.164 -89.688 -31.922 1 83.06 195 LEU B N 1
ATOM 6465 C CA . LEU B 1 195 ? -13.477 -90.062 -31.391 1 83.06 195 LEU B CA 1
ATOM 6466 C C . LEU B 1 195 ? -14.219 -88.75 -30.938 1 83.06 195 LEU B C 1
ATOM 6468 O O . LEU B 1 195 ? -15.406 -88.625 -31.234 1 83.06 195 LEU B O 1
ATOM 6472 N N . ASP B 1 196 ? -13.594 -87.938 -30.234 1 79.69 196 ASP B N 1
ATOM 6473 C CA . ASP B 1 196 ? -14.258 -86.875 -29.531 1 79.69 196 ASP B CA 1
ATOM 6474 C C . ASP B 1 196 ? -14.148 -85.562 -30.328 1 79.69 196 ASP B C 1
ATOM 6476 O O . ASP B 1 196 ? -15 -84.688 -30.219 1 79.69 196 ASP B O 1
ATOM 6480 N N . HIS B 1 197 ? -13.125 -85.438 -31.109 1 77.56 197 HIS B N 1
ATOM 6481 C CA . HIS B 1 197 ? -12.852 -84.188 -31.797 1 77.56 197 HIS B CA 1
ATOM 6482 C C . HIS B 1 197 ? -12.906 -84.375 -33.312 1 77.56 197 HIS B C 1
ATOM 6484 O O . HIS B 1 197 ? -12.141 -83.75 -34.062 1 77.56 197 HIS B O 1
ATOM 6490 N N . ARG B 1 198 ? -13.695 -85.438 -33.719 1 70.31 198 ARG B N 1
ATOM 6491 C CA . ARG B 1 198 ? -13.734 -85.938 -35.094 1 70.31 198 ARG B CA 1
ATOM 6492 C C . ARG B 1 198 ? -14.461 -84.938 -36 1 70.31 198 ARG B C 1
ATOM 6494 O O . ARG B 1 198 ? -14.188 -84.812 -37.188 1 70.31 198 ARG B O 1
ATOM 6501 N N . THR B 1 199 ? -15.344 -84.125 -35.438 1 66.94 199 THR B N 1
ATOM 6502 C CA . THR B 1 199 ? -16.219 -83.375 -36.344 1 66.94 199 THR B CA 1
ATOM 6503 C C . THR B 1 199 ? -15.438 -82.375 -37.094 1 66.94 199 THR B C 1
ATOM 6505 O O . THR B 1 199 ? -14.367 -81.938 -36.656 1 66.94 199 THR B O 1
ATOM 6508 N N . ALA B 1 200 ? -15.852 -82.125 -38.344 1 69.5 200 ALA B N 1
ATOM 6509 C CA . ALA B 1 200 ? -15.336 -81.125 -39.312 1 69.5 200 ALA B CA 1
ATOM 6510 C C . ALA B 1 200 ? -15.195 -79.75 -38.688 1 69.5 200 ALA B C 1
ATOM 6512 O O . ALA B 1 200 ? -14.438 -78.938 -39.156 1 69.5 200 ALA B O 1
ATOM 6513 N N . GLU B 1 201 ? -15.695 -79.688 -37.531 1 78.38 201 GLU B N 1
ATOM 6514 C CA . GLU B 1 201 ? -15.711 -78.375 -36.938 1 78.38 201 GLU B CA 1
ATOM 6515 C C . GLU B 1 201 ? -14.5 -78.125 -36.031 1 78.38 201 GLU B C 1
ATOM 6517 O O . GLU B 1 201 ? -14.18 -77 -35.688 1 78.38 201 GLU B O 1
ATOM 6522 N N . HIS B 1 202 ? -13.711 -79.125 -35.781 1 84.62 202 HIS B N 1
ATOM 6523 C CA . HIS B 1 202 ? -12.562 -79 -34.906 1 84.62 202 HIS B CA 1
ATOM 6524 C C . HIS B 1 202 ? -11.266 -78.875 -35.719 1 84.62 202 HIS B C 1
ATOM 6526 O O . HIS B 1 202 ? -11.07 -79.688 -36.656 1 84.62 202 HIS B O 1
ATOM 6532 N N . GLU B 1 203 ? -10.516 -77.938 -35.531 1 85.06 203 GLU B N 1
ATOM 6533 C CA . GLU B 1 203 ? -9.195 -77.812 -36.125 1 85.06 203 GLU B CA 1
ATOM 6534 C C . GLU B 1 203 ? -8.094 -78.25 -35.188 1 85.06 203 GLU B C 1
ATOM 6536 O O . GLU B 1 203 ? -7.918 -77.688 -34.094 1 85.06 203 GLU B O 1
ATOM 6541 N N . TYR B 1 204 ? -7.465 -79.438 -35.375 1 85.5 204 TYR B N 1
ATOM 6542 C CA . TYR B 1 204 ? -6.379 -79.875 -34.531 1 85.5 204 TYR B CA 1
ATOM 6543 C C . TYR B 1 204 ? -5.043 -79.812 -35.25 1 85.5 204 TYR B C 1
ATOM 6545 O O . TYR B 1 204 ? -5 -79.938 -36.469 1 85.5 204 TYR B O 1
ATOM 6553 N N . ARG B 1 205 ? -3.939 -79.625 -34.562 1 88.69 205 ARG B N 1
ATOM 6554 C CA . ARG B 1 205 ? -2.561 -79.562 -35.062 1 88.69 205 ARG B CA 1
ATOM 6555 C C . ARG B 1 205 ? -1.665 -80.438 -34.219 1 88.69 205 ARG B C 1
ATOM 6557 O O . ARG B 1 205 ? -1.968 -80.75 -33.062 1 88.69 205 ARG B O 1
ATOM 6564 N N . GLU B 1 206 ? -0.625 -80.875 -34.906 1 90.12 206 GLU B N 1
ATOM 6565 C CA . GLU B 1 206 ? 0.392 -81.562 -34.125 1 90.12 206 GLU B CA 1
ATOM 6566 C C . GLU B 1 206 ? 1.023 -80.625 -33.094 1 90.12 206 GLU B C 1
ATOM 6568 O O . GLU B 1 206 ? 1.146 -79.438 -33.312 1 90.12 206 GLU B O 1
ATOM 6573 N N . VAL B 1 207 ? 1.44 -81.125 -32.062 1 88.56 207 VAL B N 1
ATOM 6574 C CA . VAL B 1 207 ? 1.933 -80.375 -30.906 1 88.56 207 VAL B CA 1
ATOM 6575 C C . VAL B 1 207 ? 3.08 -79.5 -31.344 1 88.56 207 VAL B C 1
ATOM 6577 O O . VAL B 1 207 ? 3.078 -78.312 -31.047 1 88.56 207 VAL B O 1
ATOM 6580 N N . PRO B 1 208 ? 4.074 -79.938 -32.156 1 89.06 208 PRO B N 1
ATOM 6581 C CA . PRO B 1 208 ? 5.152 -79 -32.562 1 89.06 208 PRO B CA 1
ATOM 6582 C C . PRO B 1 208 ? 4.656 -77.875 -33.406 1 89.06 208 PRO B C 1
ATOM 6584 O O . PRO B 1 208 ? 5.145 -76.75 -33.25 1 89.06 208 PRO B O 1
ATOM 6587 N N . ASP B 1 209 ? 3.662 -78.125 -34.25 1 91.25 209 ASP B N 1
ATOM 6588 C CA . ASP B 1 209 ? 3.104 -77.062 -35.094 1 91.25 209 ASP B CA 1
ATOM 6589 C C . ASP B 1 209 ? 2.266 -76.062 -34.25 1 91.25 209 ASP B C 1
ATOM 6591 O O . ASP B 1 209 ? 2.283 -74.875 -34.5 1 91.25 209 ASP B O 1
ATOM 6595 N N . ALA B 1 210 ? 1.547 -76.688 -33.344 1 91.19 210 ALA B N 1
ATOM 6596 C CA . ALA B 1 210 ? 0.721 -75.875 -32.469 1 91.19 210 ALA B CA 1
ATOM 6597 C C . ALA B 1 210 ? 1.583 -74.938 -31.625 1 91.19 210 ALA B C 1
ATOM 6599 O O . ALA B 1 210 ? 1.235 -73.75 -31.438 1 91.19 210 ALA B O 1
ATOM 6600 N N . ILE B 1 211 ? 2.725 -75.375 -31.203 1 91 211 ILE B N 1
ATOM 6601 C CA . ILE B 1 211 ? 3.629 -74.562 -30.375 1 91 211 ILE B CA 1
ATOM 6602 C C . ILE B 1 211 ? 4.234 -73.438 -31.219 1 91 211 ILE B C 1
ATOM 6604 O O . ILE B 1 211 ? 4.375 -72.312 -30.75 1 91 211 ILE B O 1
ATOM 6608 N N . ARG B 1 212 ? 4.625 -73.812 -32.406 1 91.62 212 ARG B N 1
ATOM 6609 C CA . ARG B 1 212 ? 5.191 -72.75 -33.281 1 91.62 212 ARG B CA 1
ATOM 6610 C C . ARG B 1 212 ? 4.199 -71.625 -33.531 1 91.62 212 ARG B C 1
ATOM 6612 O O . ARG B 1 212 ? 4.551 -70.438 -33.438 1 91.62 212 ARG B O 1
ATOM 6619 N N . SER B 1 213 ? 2.977 -72.062 -33.812 1 91.94 213 SER B N 1
ATOM 6620 C CA . SER B 1 213 ? 1.933 -71.062 -34.031 1 91.94 213 SER B CA 1
ATOM 6621 C C . SER B 1 213 ? 1.664 -70.25 -32.781 1 91.94 213 SER B C 1
ATOM 6623 O O . SER B 1 213 ? 1.485 -69.062 -32.844 1 91.94 213 SER B O 1
ATOM 6625 N N . TYR B 1 214 ? 1.642 -70.875 -31.641 1 91.62 214 TYR B N 1
ATOM 6626 C CA . TYR B 1 214 ? 1.411 -70.25 -30.359 1 91.62 214 TYR B CA 1
ATOM 6627 C C . TYR B 1 214 ? 2.5 -69.25 -30.047 1 91.62 214 TYR B C 1
ATOM 6629 O O . TYR B 1 214 ? 2.207 -68.125 -29.672 1 91.62 214 TYR B O 1
ATOM 6637 N N . ARG B 1 215 ? 3.701 -69.562 -30.266 1 91.44 215 ARG B N 1
ATOM 6638 C CA . ARG B 1 215 ? 4.824 -68.688 -30 1 91.44 215 ARG B CA 1
ATOM 6639 C C . ARG B 1 215 ? 4.785 -67.438 -30.922 1 91.44 215 ARG B C 1
ATOM 6641 O O . ARG B 1 215 ? 5.145 -66.375 -30.516 1 91.44 215 ARG B O 1
ATOM 6648 N N . GLN B 1 216 ? 4.332 -67.688 -32.125 1 92.56 216 GLN B N 1
ATOM 6649 C CA . GLN B 1 216 ? 4.184 -66.562 -33.062 1 92.56 216 GLN B CA 1
ATOM 6650 C C . GLN B 1 216 ? 3.092 -65.625 -32.594 1 92.56 216 GLN B C 1
ATOM 6652 O O . GLN B 1 216 ? 3.271 -64.375 -32.656 1 92.56 216 GLN B O 1
ATOM 6657 N N . ASP B 1 217 ? 1.973 -66.125 -32.188 1 90.44 217 ASP B N 1
ATOM 6658 C CA . ASP B 1 217 ? 0.877 -65.312 -31.672 1 90.44 217 ASP B CA 1
ATOM 6659 C C . ASP B 1 217 ? 1.319 -64.5 -30.469 1 90.44 217 ASP B C 1
ATOM 6661 O O . ASP B 1 217 ? 0.98 -63.312 -30.359 1 90.44 217 ASP B O 1
ATOM 6665 N N . VAL B 1 218 ? 2.084 -65.062 -29.641 1 91 218 VAL B N 1
ATOM 6666 C CA . VAL B 1 218 ? 2.578 -64.438 -28.438 1 91 218 VAL B CA 1
ATOM 6667 C C . VAL B 1 218 ? 3.539 -63.281 -28.844 1 91 218 VAL B C 1
ATOM 6669 O O . VAL B 1 218 ? 3.453 -62.188 -28.328 1 91 218 VAL B O 1
ATOM 6672 N N . SER B 1 219 ? 4.422 -63.594 -29.75 1 91.31 219 SER B N 1
ATOM 6673 C CA . SER B 1 219 ? 5.379 -62.594 -30.219 1 91.31 219 SER B CA 1
ATOM 6674 C C . SER B 1 219 ? 4.672 -61.375 -30.797 1 91.31 219 SER B C 1
ATOM 6676 O O . SER B 1 219 ? 5.094 -60.25 -30.594 1 91.31 219 SER B O 1
ATOM 6678 N N . GLU B 1 220 ? 3.602 -61.625 -31.516 1 88.81 220 GLU B N 1
ATOM 6679 C CA . GLU B 1 220 ? 2.832 -60.531 -32.094 1 88.81 220 GLU B CA 1
ATOM 6680 C C . GLU B 1 220 ? 2.168 -59.688 -31.016 1 88.81 220 GLU B C 1
ATOM 6682 O O . GLU B 1 220 ? 2.15 -58.469 -31.109 1 88.81 220 GLU B O 1
ATOM 6687 N N . SER B 1 221 ? 1.599 -60.312 -30.016 1 88.06 221 SER B N 1
ATOM 6688 C CA . SER B 1 221 ? 0.982 -59.594 -28.906 1 88.06 221 SER B CA 1
ATOM 6689 C C . SER B 1 221 ? 2.016 -58.781 -28.109 1 88.06 221 SER B C 1
ATOM 6691 O O . SER B 1 221 ? 1.731 -57.688 -27.672 1 88.06 221 SER B O 1
ATOM 6693 N N . LEU B 1 222 ? 3.205 -59.281 -28 1 87.56 222 LEU B N 1
ATOM 6694 C CA . LEU B 1 222 ? 4.27 -58.594 -27.266 1 87.56 222 LEU B CA 1
ATOM 6695 C C . LEU B 1 222 ? 4.75 -57.375 -28.047 1 87.56 222 LEU B C 1
ATOM 6697 O O . LEU B 1 222 ? 5.102 -56.344 -27.453 1 87.56 222 LEU B O 1
ATOM 6701 N N . ARG B 1 223 ? 4.711 -57.469 -29.359 1 86.88 223 ARG B N 1
ATOM 6702 C CA . ARG B 1 223 ? 5.062 -56.344 -30.188 1 86.88 223 ARG B CA 1
ATOM 6703 C C . ARG B 1 223 ? 4.047 -55.219 -30.031 1 86.88 223 ARG B C 1
ATOM 6705 O O . ARG B 1 223 ? 4.422 -54.031 -29.953 1 86.88 223 ARG B O 1
ATOM 6712 N N . LYS B 1 224 ? 2.781 -55.594 -29.953 1 84.06 224 LYS B N 1
ATOM 6713 C CA . LYS B 1 224 ? 1.729 -54.594 -29.734 1 84.06 224 LYS B CA 1
ATOM 6714 C C . LYS B 1 224 ? 1.888 -53.906 -28.375 1 84.06 224 LYS B C 1
ATOM 6716 O O . LYS B 1 224 ? 1.651 -52.719 -28.25 1 84.06 224 LYS B O 1
ATOM 6721 N N . PHE B 1 225 ? 2.314 -54.656 -27.422 1 86.88 225 PHE B N 1
ATOM 6722 C CA . PHE B 1 225 ? 2.555 -54.094 -26.094 1 86.88 225 PHE B CA 1
ATOM 6723 C C . PHE B 1 225 ? 3.701 -53.094 -26.141 1 86.88 225 PHE B C 1
ATOM 6725 O O . PHE B 1 225 ? 3.623 -52.031 -25.516 1 86.88 225 PHE B O 1
ATOM 6732 N N . GLU B 1 226 ? 4.754 -53.438 -26.859 1 85.94 226 GLU B N 1
ATOM 6733 C CA . GLU B 1 226 ? 5.898 -52.531 -26.938 1 85.94 226 GLU B CA 1
ATOM 6734 C C . GLU B 1 226 ? 5.508 -51.219 -27.594 1 85.94 226 GLU B C 1
ATOM 6736 O O . GLU B 1 226 ? 5.969 -50.156 -27.172 1 85.94 226 GLU B O 1
ATOM 6741 N N . GLN B 1 227 ? 4.664 -51.281 -28.578 1 83.69 227 GLN B N 1
ATOM 6742 C CA . GLN B 1 227 ? 4.156 -50.094 -29.203 1 83.69 227 GLN B CA 1
ATOM 6743 C C . GLN B 1 227 ? 3.324 -49.25 -28.234 1 83.69 227 GLN B C 1
ATOM 6745 O O . GLN B 1 227 ? 3.457 -48.031 -28.172 1 83.69 227 GLN B O 1
ATOM 6750 N N . SER B 1 228 ? 2.504 -49.938 -27.453 1 83.75 228 SER B N 1
ATOM 6751 C CA . SER B 1 228 ? 1.683 -49.25 -26.453 1 83.75 228 SER B CA 1
ATOM 6752 C C . SER B 1 228 ? 2.543 -48.625 -25.359 1 83.75 228 SER B C 1
ATOM 6754 O O . SER B 1 228 ? 2.211 -47.562 -24.844 1 83.75 228 SER B O 1
ATOM 6756 N N . ARG B 1 229 ? 3.588 -49.281 -25.094 1 86.56 229 ARG B N 1
ATOM 6757 C CA . ARG B 1 229 ? 4.516 -48.781 -24.094 1 86.56 229 ARG B CA 1
ATOM 6758 C C . ARG B 1 229 ? 5.145 -47.469 -24.547 1 86.56 229 ARG B C 1
ATOM 6760 O O . ARG B 1 229 ? 5.328 -46.531 -23.75 1 86.56 229 ARG B O 1
ATOM 6767 N N . GLU B 1 230 ? 5.465 -47.406 -25.797 1 84.12 230 GLU B N 1
ATOM 6768 C CA . GLU B 1 230 ? 6.008 -46.188 -26.359 1 84.12 230 GLU B CA 1
ATOM 6769 C C . GLU B 1 230 ? 4.961 -45.062 -26.359 1 84.12 230 GLU B C 1
ATOM 6771 O O . GLU B 1 230 ? 5.281 -43.906 -26.062 1 84.12 230 GLU B O 1
ATOM 6776 N N . GLU B 1 231 ? 3.771 -45.469 -26.656 1 84.06 231 GLU B N 1
ATOM 6777 C CA . GLU B 1 231 ? 2.68 -44.5 -26.609 1 84.06 231 GLU B CA 1
ATOM 6778 C C . GLU B 1 231 ? 2.449 -44 -25.188 1 84.06 231 GLU B C 1
ATOM 6780 O O . GLU B 1 231 ? 2.133 -42.812 -25 1 84.06 231 GLU B O 1
ATOM 6785 N N . PHE B 1 232 ? 2.629 -44.938 -24.266 1 87.94 232 PHE B N 1
ATOM 6786 C CA . PHE B 1 232 ? 2.506 -44.531 -22.859 1 87.94 232 PHE B CA 1
ATOM 6787 C C . PHE B 1 232 ? 3.564 -43.5 -22.5 1 87.94 232 PHE B C 1
ATOM 6789 O O . PHE B 1 232 ? 3.273 -42.531 -21.812 1 87.94 232 PHE B O 1
ATOM 6796 N N . LYS B 1 233 ? 4.734 -43.688 -22.922 1 86.75 233 LYS B N 1
ATOM 6797 C CA . LYS B 1 233 ? 5.812 -42.75 -22.625 1 86.75 233 LYS B CA 1
ATOM 6798 C C . LYS B 1 233 ? 5.496 -41.344 -23.156 1 86.75 233 LYS B C 1
ATOM 6800 O O . LYS B 1 233 ? 5.688 -40.344 -22.469 1 86.75 233 LYS B O 1
ATOM 6805 N N . VAL B 1 234 ? 5.039 -41.25 -24.359 1 84.62 234 VAL B N 1
ATOM 6806 C CA . VAL B 1 234 ? 4.691 -40 -25 1 84.62 234 VAL B CA 1
ATOM 6807 C C . VAL B 1 234 ? 3.551 -39.312 -24.219 1 84.62 234 VAL B C 1
ATOM 6809 O O . VAL B 1 234 ? 3.59 -38.125 -23.953 1 84.62 234 VAL B O 1
ATOM 6812 N N . ALA B 1 235 ? 2.543 -40.125 -23.891 1 88.56 235 ALA B N 1
ATOM 6813 C CA . ALA B 1 235 ? 1.404 -39.625 -23.141 1 88.56 235 ALA B CA 1
ATOM 6814 C C . ALA B 1 235 ? 1.838 -39.094 -21.766 1 88.56 235 ALA B C 1
ATOM 6816 O O . ALA B 1 235 ? 1.368 -38.062 -21.312 1 88.56 235 ALA B O 1
ATOM 6817 N N . ASP B 1 236 ? 2.67 -39.875 -21.125 1 91.94 236 ASP B N 1
ATOM 6818 C CA . ASP B 1 236 ? 3.168 -39.469 -19.812 1 91.94 236 ASP B CA 1
ATOM 6819 C C . ASP B 1 236 ? 3.951 -38.188 -19.891 1 91.94 236 ASP B C 1
ATOM 6821 O O . ASP B 1 236 ? 3.805 -37.312 -19.031 1 91.94 236 ASP B O 1
ATOM 6825 N N . ASP B 1 237 ? 4.754 -38.031 -20.891 1 89.31 237 ASP B N 1
ATOM 6826 C CA . ASP B 1 237 ? 5.508 -36.781 -21.094 1 89.31 237 ASP B CA 1
ATOM 6827 C C . ASP B 1 237 ? 4.574 -35.625 -21.344 1 89.31 237 ASP B C 1
ATOM 6829 O O . ASP B 1 237 ? 4.809 -34.5 -20.844 1 89.31 237 ASP B O 1
ATOM 6833 N N . SER B 1 238 ? 3.641 -35.875 -22.141 1 90 238 SER B N 1
ATOM 6834 C CA . SER B 1 238 ? 2.668 -34.812 -22.453 1 90 238 SER B CA 1
ATOM 6835 C C . SER B 1 238 ? 1.952 -34.375 -21.188 1 90 238 SER B C 1
ATOM 6837 O O . SER B 1 238 ? 1.71 -33.156 -21 1 90 238 SER B O 1
ATOM 6839 N N . LEU B 1 239 ? 1.589 -35.312 -20.344 1 93.44 239 LEU B N 1
ATOM 6840 C CA . LEU B 1 239 ? 0.933 -34.969 -19.078 1 93.44 239 LEU B CA 1
ATOM 6841 C C . LEU B 1 239 ? 1.876 -34.188 -18.172 1 93.44 239 LEU B C 1
ATOM 6843 O O . LEU B 1 239 ? 1.465 -33.25 -17.516 1 93.44 239 LEU B O 1
ATOM 6847 N N . GLN B 1 240 ? 3.088 -34.594 -18.172 1 92.56 240 GLN B N 1
ATOM 6848 C CA . GLN B 1 240 ? 4.078 -33.875 -17.375 1 92.56 240 GLN B CA 1
ATOM 6849 C C . GLN B 1 240 ? 4.246 -32.438 -17.875 1 92.56 240 GLN B C 1
ATOM 6851 O O . GLN B 1 240 ? 4.359 -31.5 -17.078 1 92.56 240 GLN B O 1
ATOM 6856 N N . HIS B 1 241 ? 4.281 -32.312 -19.094 1 92.31 241 HIS B N 1
ATOM 6857 C CA . HIS B 1 241 ? 4.383 -30.984 -19.703 1 92.31 241 HIS B CA 1
ATOM 6858 C C . HIS B 1 241 ? 3.168 -30.125 -19.359 1 92.31 241 HIS B C 1
ATOM 6860 O O . HIS B 1 241 ? 3.309 -28.953 -19 1 92.31 241 HIS B O 1
ATOM 6866 N N . ALA B 1 242 ? 2.047 -30.719 -19.516 1 94.06 242 ALA B N 1
ATOM 6867 C CA . ALA B 1 242 ? 0.819 -29.984 -19.219 1 94.06 242 ALA B CA 1
ATOM 6868 C C . ALA B 1 242 ? 0.807 -29.5 -17.766 1 94.06 242 ALA B C 1
ATOM 6870 O O . ALA B 1 242 ? 0.406 -28.375 -17.484 1 94.06 242 ALA B O 1
ATOM 6871 N N . ARG B 1 243 ? 1.254 -30.344 -16.875 1 95.81 243 ARG B N 1
ATOM 6872 C CA . ARG B 1 243 ? 1.312 -29.984 -15.469 1 95.81 243 ARG B CA 1
ATOM 6873 C C . ARG B 1 243 ? 2.307 -28.844 -15.242 1 95.81 243 ARG B C 1
ATOM 6875 O O . ARG B 1 243 ? 2.035 -27.922 -14.477 1 95.81 243 ARG B O 1
ATOM 6882 N N . ASN B 1 244 ? 3.357 -28.938 -15.875 1 95.19 244 ASN B N 1
ATOM 6883 C CA . ASN B 1 244 ? 4.355 -27.875 -15.766 1 95.19 244 ASN B CA 1
ATOM 6884 C C . ASN B 1 244 ? 3.836 -26.562 -16.344 1 95.19 244 ASN B C 1
ATOM 6886 O O . ASN B 1 244 ? 4.043 -25.5 -15.758 1 95.19 244 ASN B O 1
ATOM 6890 N N . ARG B 1 245 ? 3.285 -26.688 -17.484 1 95.19 245 ARG B N 1
ATOM 6891 C CA . ARG B 1 245 ? 2.684 -25.516 -18.094 1 95.19 245 ARG B CA 1
ATOM 6892 C C . ARG B 1 245 ? 1.663 -24.875 -17.172 1 95.19 245 ARG B C 1
ATOM 6894 O O . ARG B 1 245 ? 1.637 -23.641 -17.016 1 95.19 245 ARG B O 1
ATOM 6901 N N . LEU B 1 246 ? 0.826 -25.656 -16.594 1 96.56 246 LEU B N 1
ATOM 6902 C CA . LEU B 1 246 ? -0.169 -25.156 -15.648 1 96.56 246 LEU B CA 1
ATOM 6903 C C . LEU B 1 246 ? 0.497 -24.406 -14.508 1 96.56 246 LEU B C 1
ATOM 6905 O O . LEU B 1 246 ? 0.053 -23.312 -14.141 1 96.56 246 LEU B O 1
ATOM 6909 N N . ARG B 1 247 ? 1.549 -24.938 -14 1 96.94 247 ARG B N 1
ATOM 6910 C CA . ARG B 1 247 ? 2.287 -24.297 -12.914 1 96.94 247 ARG B CA 1
ATOM 6911 C C . ARG B 1 247 ? 2.812 -22.938 -13.336 1 96.94 247 ARG B C 1
ATOM 6913 O O . ARG B 1 247 ? 2.701 -21.969 -12.586 1 96.94 247 ARG B O 1
ATOM 6920 N N . ILE B 1 248 ? 3.336 -22.875 -14.469 1 95.19 248 ILE B N 1
ATOM 6921 C CA . ILE B 1 248 ? 3.893 -21.625 -14.984 1 95.19 248 ILE B CA 1
ATOM 6922 C C . ILE B 1 248 ? 2.773 -20.609 -15.188 1 95.19 248 ILE B C 1
ATOM 6924 O O . ILE B 1 248 ? 2.926 -19.422 -14.852 1 95.19 248 ILE B O 1
ATOM 6928 N N . MET B 1 249 ? 1.684 -21.062 -15.734 1 95.31 249 MET B N 1
ATOM 6929 C CA . MET B 1 249 ? 0.559 -20.172 -15.977 1 95.31 249 MET B CA 1
ATOM 6930 C C . MET B 1 249 ? 0.004 -19.625 -14.672 1 95.31 249 MET B C 1
ATOM 6932 O O . MET B 1 249 ? -0.342 -18.438 -14.586 1 95.31 249 MET B O 1
ATOM 6936 N N . VAL B 1 250 ? -0.075 -20.453 -13.656 1 97 250 VAL B N 1
ATOM 6937 C CA . VAL B 1 250 ? -0.553 -20.016 -12.352 1 97 250 VAL B CA 1
ATOM 6938 C C . VAL B 1 250 ? 0.395 -18.969 -11.773 1 97 250 VAL B C 1
ATOM 6940 O O . VAL B 1 250 ? -0.047 -17.938 -11.273 1 97 250 VAL B O 1
ATOM 6943 N N . ALA B 1 251 ? 1.607 -19.234 -11.875 1 96.5 251 ALA B N 1
ATOM 6944 C CA . ALA B 1 251 ? 2.609 -18.297 -11.359 1 96.5 251 ALA B CA 1
ATOM 6945 C C . ALA B 1 251 ? 2.527 -16.953 -12.078 1 96.5 251 ALA B C 1
ATOM 6947 O O . ALA B 1 251 ? 2.619 -15.898 -11.445 1 96.5 251 ALA B O 1
ATOM 6948 N N . ARG B 1 252 ? 2.396 -17 -13.297 1 94.38 252 ARG B N 1
ATOM 6949 C CA . ARG B 1 252 ? 2.293 -15.773 -14.086 1 94.38 252 ARG B CA 1
ATOM 6950 C C . ARG B 1 252 ? 1.033 -14.992 -13.727 1 94.38 252 ARG B C 1
ATOM 6952 O O . ARG B 1 252 ? 1.071 -13.766 -13.602 1 94.38 252 ARG B O 1
ATOM 6959 N N . ALA B 1 253 ? -0.04 -15.672 -13.664 1 95.5 253 ALA B N 1
ATOM 6960 C CA . ALA B 1 253 ? -1.288 -15.023 -13.266 1 95.5 253 ALA B CA 1
ATOM 6961 C C . ALA B 1 253 ? -1.139 -14.32 -11.922 1 95.5 253 ALA B C 1
ATOM 6963 O O . ALA B 1 253 ? -1.568 -13.172 -11.766 1 95.5 253 ALA B O 1
ATOM 6964 N N . CYS B 1 254 ? -0.518 -15.016 -11 1 97.19 254 CYS B N 1
ATOM 6965 C CA . CYS B 1 254 ? -0.311 -14.422 -9.68 1 97.19 254 CYS B CA 1
ATOM 6966 C C . CYS B 1 254 ? 0.605 -13.211 -9.766 1 97.19 254 CYS B C 1
ATOM 6968 O O . CYS B 1 254 ? 0.386 -12.211 -9.07 1 97.19 254 CYS B O 1
ATOM 6970 N N . LYS B 1 255 ? 1.569 -13.266 -10.594 1 95.69 255 LYS B N 1
ATOM 6971 C CA . LYS B 1 255 ? 2.469 -12.133 -10.805 1 95.69 255 LYS B CA 1
ATOM 6972 C C . LYS B 1 255 ? 1.722 -10.938 -11.383 1 95.69 255 LYS B C 1
ATOM 6974 O O . LYS B 1 255 ? 1.944 -9.797 -10.969 1 95.69 255 LYS B O 1
ATOM 6979 N N . ASP B 1 256 ? 0.913 -11.219 -12.32 1 94.69 256 ASP B N 1
ATOM 6980 C CA . ASP B 1 256 ? 0.121 -10.164 -12.938 1 94.69 256 ASP B CA 1
ATOM 6981 C C . ASP B 1 256 ? -0.817 -9.516 -11.922 1 94.69 256 ASP B C 1
ATOM 6983 O O . ASP B 1 256 ? -1.005 -8.297 -11.93 1 94.69 256 ASP B O 1
ATOM 6987 N N . ILE B 1 257 ? -1.393 -10.312 -11.109 1 96.94 257 ILE B N 1
ATOM 6988 C CA . ILE B 1 257 ? -2.277 -9.797 -10.062 1 96.94 257 ILE B CA 1
ATOM 6989 C C . ILE B 1 257 ? -1.493 -8.891 -9.117 1 96.94 257 ILE B C 1
ATOM 6991 O O . ILE B 1 257 ? -1.954 -7.805 -8.766 1 96.94 257 ILE B O 1
ATOM 6995 N N . THR B 1 258 ? -0.362 -9.336 -8.742 1 97.62 258 THR B N 1
ATOM 6996 C CA . THR B 1 258 ? 0.486 -8.555 -7.848 1 97.62 258 THR B CA 1
ATOM 6997 C C . THR B 1 258 ? 0.897 -7.238 -8.5 1 97.62 258 THR B C 1
ATOM 6999 O O . THR B 1 258 ? 0.952 -6.203 -7.832 1 97.62 258 THR B O 1
ATOM 7002 N N . ALA B 1 259 ? 1.225 -7.309 -9.734 1 95.38 259 ALA B N 1
ATOM 7003 C CA . ALA B 1 259 ? 1.568 -6.086 -10.461 1 95.38 259 ALA B CA 1
ATOM 7004 C C . ALA B 1 259 ? 0.395 -5.113 -10.484 1 95.38 259 ALA B C 1
ATOM 7006 O O . ALA B 1 259 ? 0.577 -3.908 -10.289 1 95.38 259 ALA B O 1
ATOM 7007 N N . LYS B 1 260 ? -0.758 -5.641 -10.719 1 96.81 260 LYS B N 1
ATOM 7008 C CA . LYS B 1 260 ? -1.947 -4.793 -10.727 1 96.81 260 LYS B CA 1
ATOM 7009 C C . LYS B 1 260 ? -2.213 -4.203 -9.344 1 96.81 260 LYS B C 1
ATOM 7011 O O . LYS B 1 260 ? -2.615 -3.045 -9.219 1 96.81 260 LYS B O 1
ATOM 7016 N N . GLU B 1 261 ? -2.018 -5.016 -8.297 1 98 261 GLU B N 1
ATOM 7017 C CA . GLU B 1 261 ? -2.123 -4.531 -6.922 1 98 261 GLU B CA 1
ATOM 7018 C C . GLU B 1 261 ? -1.234 -3.314 -6.691 1 98 261 GLU B C 1
ATOM 7020 O O . GLU B 1 261 ? -1.688 -2.299 -6.16 1 98 261 GLU B O 1
ATOM 7025 N N . ARG B 1 262 ? -0.023 -3.443 -7.105 1 97.94 262 ARG B N 1
ATOM 7026 C CA . ARG B 1 262 ? 0.946 -2.367 -6.922 1 97.94 262 ARG B CA 1
ATOM 7027 C C . ARG B 1 262 ? 0.521 -1.114 -7.68 1 97.94 262 ARG B C 1
ATOM 7029 O O . ARG B 1 262 ? 0.655 0 -7.172 1 97.94 262 ARG B O 1
ATOM 7036 N N . GLU B 1 263 ? 0.051 -1.344 -8.828 1 97.5 263 GLU B N 1
ATOM 7037 C CA . GLU B 1 263 ? -0.402 -0.22 -9.641 1 97.5 263 GLU B CA 1
ATOM 7038 C C . GLU B 1 263 ? -1.555 0.52 -8.969 1 97.5 263 GLU B C 1
ATOM 7040 O O . GLU B 1 263 ? -1.549 1.751 -8.891 1 97.5 263 GLU B O 1
ATOM 7045 N N . GLU B 1 264 ? -2.535 -0.234 -8.508 1 98 264 GLU B N 1
ATOM 7046 C CA . GLU B 1 264 ? -3.697 0.366 -7.863 1 98 264 GLU B CA 1
ATOM 7047 C C . GLU B 1 264 ? -3.311 1.057 -6.559 1 98 264 GLU B C 1
ATOM 7049 O O . GLU B 1 264 ? -3.828 2.129 -6.242 1 98 264 GLU B O 1
ATOM 7054 N N . ILE B 1 265 ? -2.451 0.472 -5.793 1 97.88 265 ILE B N 1
ATOM 7055 C CA . ILE B 1 265 ? -1.986 1.064 -4.543 1 97.88 265 ILE B CA 1
ATOM 7056 C C . ILE B 1 265 ? -1.269 2.381 -4.832 1 97.88 265 ILE B C 1
ATOM 7058 O O . ILE B 1 265 ? -1.432 3.357 -4.098 1 97.88 265 ILE B O 1
ATOM 7062 N N . ALA B 1 266 ? -0.495 2.447 -5.906 1 97.38 266 ALA B N 1
ATOM 7063 C CA . ALA B 1 266 ? 0.203 3.674 -6.289 1 97.38 266 ALA B CA 1
ATOM 7064 C C . ALA B 1 266 ? -0.784 4.793 -6.594 1 97.38 266 ALA B C 1
ATOM 7066 O O . ALA B 1 266 ? -0.537 5.957 -6.262 1 97.38 266 ALA B O 1
ATOM 7067 N N . LYS B 1 267 ? -1.865 4.453 -7.25 1 97.31 267 LYS B N 1
ATOM 7068 C CA . LYS B 1 267 ? -2.898 5.445 -7.527 1 97.31 267 LYS B CA 1
ATOM 7069 C C . LYS B 1 267 ? -3.447 6.043 -6.234 1 97.31 267 LYS B C 1
ATOM 7071 O O . LYS B 1 267 ? -3.629 7.262 -6.137 1 97.31 267 LYS B O 1
ATOM 7076 N N . ILE B 1 268 ? -3.695 5.156 -5.254 1 98 268 ILE B N 1
ATOM 7077 C CA . ILE B 1 268 ? -4.227 5.598 -3.971 1 98 268 ILE B CA 1
ATOM 7078 C C . ILE B 1 268 ? -3.215 6.5 -3.273 1 98 268 ILE B C 1
ATOM 7080 O O . ILE B 1 268 ? -3.572 7.559 -2.752 1 98 268 ILE B O 1
ATOM 7084 N N . ARG B 1 269 ? -1.995 6.109 -3.234 1 97.88 269 ARG B N 1
ATOM 7085 C CA . ARG B 1 269 ? -0.938 6.883 -2.59 1 97.88 269 ARG B CA 1
ATOM 7086 C C . ARG B 1 269 ? -0.788 8.258 -3.236 1 97.88 269 ARG B C 1
ATOM 7088 O O . ARG B 1 269 ? -0.571 9.25 -2.547 1 97.88 269 ARG B O 1
ATOM 7095 N N . ASN B 1 270 ? -0.882 8.273 -4.52 1 97.75 270 ASN B N 1
ATOM 7096 C CA . ASN B 1 270 ? -0.808 9.555 -5.219 1 97.75 270 ASN B CA 1
ATOM 7097 C C . ASN B 1 270 ? -1.974 10.461 -4.848 1 97.75 270 ASN B C 1
ATOM 7099 O O . ASN B 1 270 ? -1.782 11.656 -4.609 1 97.75 270 ASN B O 1
ATOM 7103 N N . LYS B 1 271 ? -3.139 9.914 -4.805 1 97.5 271 LYS B N 1
ATOM 7104 C CA . LYS B 1 271 ? -4.312 10.68 -4.406 1 97.5 271 LYS B CA 1
ATOM 7105 C C . LYS B 1 271 ? -4.164 11.219 -2.986 1 97.5 271 LYS B C 1
ATOM 7107 O O . LYS B 1 271 ? -4.504 12.375 -2.715 1 97.5 271 LYS B O 1
ATOM 7112 N N . SER B 1 272 ? -3.713 10.367 -2.08 1 98.06 272 SER B N 1
ATOM 7113 C CA . SER B 1 272 ? -3.465 10.758 -0.697 1 98.06 272 SER B CA 1
ATOM 7114 C C . SER B 1 272 ? -2.449 11.891 -0.617 1 98.06 272 SER B C 1
ATOM 7116 O O . SER B 1 272 ? -2.666 12.875 0.093 1 98.06 272 SER B O 1
ATOM 7118 N N . ARG B 1 273 ? -1.385 11.758 -1.381 1 97.81 273 ARG B N 1
ATOM 7119 C CA . ARG B 1 273 ? -0.339 12.773 -1.397 1 97.81 273 ARG B CA 1
ATOM 7120 C C . ARG B 1 273 ? -0.884 14.117 -1.883 1 97.81 273 ARG B C 1
ATOM 7122 O O . ARG B 1 273 ? -0.642 15.148 -1.262 1 97.81 273 ARG B O 1
ATOM 7129 N N . LEU B 1 274 ? -1.644 14.102 -2.955 1 97.56 274 LEU B N 1
ATOM 7130 C CA . LEU B 1 274 ? -2.195 15.328 -3.521 1 97.56 274 LEU B CA 1
ATOM 7131 C C . LEU B 1 274 ? -3.15 16 -2.539 1 97.56 274 LEU B C 1
ATOM 7133 O O . LEU B 1 274 ? -3.125 17.219 -2.381 1 97.56 274 LEU B O 1
ATOM 7137 N N . LEU B 1 275 ? -3.959 15.195 -1.873 1 97.94 275 LEU B N 1
ATOM 7138 C CA . LEU B 1 275 ? -4.922 15.734 -0.919 1 97.94 275 LEU B CA 1
ATOM 7139 C C . LEU B 1 275 ? -4.215 16.328 0.295 1 97.94 275 LEU B C 1
ATOM 7141 O O . LEU B 1 275 ? -4.582 17.406 0.775 1 97.94 275 LEU B O 1
ATOM 7145 N N . ARG B 1 276 ? -3.221 15.68 0.818 1 98.31 276 ARG B N 1
ATOM 7146 C CA . ARG B 1 276 ? -2.439 16.203 1.937 1 98.31 276 ARG B CA 1
ATOM 7147 C C . ARG B 1 276 ? -1.736 17.5 1.558 1 98.31 276 ARG B C 1
ATOM 7149 O O . ARG B 1 276 ? -1.7 18.438 2.348 1 98.31 276 ARG B O 1
ATOM 7156 N N . ASP B 1 277 ? -1.188 17.547 0.35 1 98.12 277 ASP B N 1
ATOM 7157 C CA . ASP B 1 277 ? -0.53 18.75 -0.13 1 98.12 277 ASP B CA 1
ATOM 7158 C C . ASP B 1 277 ? -1.518 19.906 -0.22 1 98.12 277 ASP B C 1
ATOM 7160 O O . ASP B 1 277 ? -1.176 21.047 0.104 1 98.12 277 ASP B O 1
ATOM 7164 N N . GLU B 1 278 ? -2.652 19.578 -0.661 1 97.94 278 GLU B N 1
ATOM 7165 C CA . GLU B 1 278 ? -3.691 20.609 -0.729 1 97.94 278 GLU B CA 1
ATOM 7166 C C . GLU B 1 278 ? -4.016 21.156 0.657 1 97.94 278 GLU B C 1
ATOM 7168 O O . GLU B 1 278 ? -4.113 22.375 0.84 1 97.94 278 GLU B O 1
ATOM 7173 N N . VAL B 1 279 ? -4.164 20.328 1.658 1 97.94 279 VAL B N 1
ATOM 7174 C CA . VAL B 1 279 ? -4.461 20.719 3.031 1 97.94 279 VAL B CA 1
ATOM 7175 C C . VAL B 1 279 ? -3.334 21.594 3.57 1 97.94 279 VAL B C 1
ATOM 7177 O O . VAL B 1 279 ? -3.588 22.656 4.156 1 97.94 279 VAL B O 1
ATOM 7180 N N . LYS B 1 280 ? -2.137 21.188 3.342 1 98.06 280 LYS B N 1
ATOM 7181 C CA . LYS B 1 280 ? -0.978 21.938 3.816 1 98.06 280 LYS B CA 1
ATOM 7182 C C . LYS B 1 280 ? -0.894 23.297 3.145 1 98.06 280 LYS B C 1
ATOM 7184 O O . LYS B 1 280 ? -0.553 24.297 3.789 1 98.06 280 LYS B O 1
ATOM 7189 N N . HIS B 1 281 ? -1.215 23.297 1.867 1 98.25 281 HIS B N 1
ATOM 7190 C CA . HIS B 1 281 ? -1.184 24.562 1.125 1 98.25 281 HIS B CA 1
ATOM 7191 C C . HIS B 1 281 ? -2.205 25.547 1.674 1 98.25 281 HIS B C 1
ATOM 7193 O O . HIS B 1 281 ? -1.878 26.719 1.914 1 98.25 281 HIS B O 1
ATOM 7199 N N . ILE B 1 282 ? -3.375 25.094 1.916 1 97.94 282 ILE B N 1
ATOM 7200 C CA . ILE B 1 282 ? -4.422 25.953 2.471 1 97.94 282 ILE B CA 1
ATOM 7201 C C . ILE B 1 282 ? -4.027 26.406 3.873 1 97.94 282 ILE B C 1
ATOM 7203 O O . ILE B 1 282 ? -4.207 27.562 4.23 1 97.94 282 ILE B O 1
ATOM 7207 N N . GLY B 1 283 ? -3.5 25.453 4.707 1 97.81 283 GLY B N 1
ATOM 7208 C CA . GLY B 1 283 ? -3.023 25.797 6.035 1 97.81 283 GLY B CA 1
ATOM 7209 C C . GLY B 1 283 ? -1.97 26.891 6.031 1 97.81 283 GLY B C 1
ATOM 7210 O O . GLY B 1 283 ? -2.023 27.812 6.84 1 97.81 283 GLY B O 1
ATOM 7211 N N . LYS B 1 284 ? -1.075 26.844 5.07 1 97.75 284 LYS B N 1
ATOM 7212 C CA . LYS B 1 284 ? -0.015 27.844 4.957 1 97.75 284 LYS B CA 1
ATOM 7213 C C . LYS B 1 284 ? -0.58 29.203 4.551 1 97.75 284 LYS B C 1
ATOM 7215 O O . LYS B 1 284 ? -0.153 30.234 5.066 1 97.75 284 LYS B O 1
ATOM 7220 N N . GLU B 1 285 ? -1.485 29.172 3.686 1 97.25 285 GLU B N 1
ATOM 7221 C CA . GLU B 1 285 ? -2.115 30.406 3.244 1 97.25 285 GLU B CA 1
ATOM 7222 C C . GLU B 1 285 ? -2.859 31.094 4.391 1 97.25 285 GLU B C 1
ATOM 7224 O O . GLU B 1 285 ? -2.742 32.312 4.578 1 97.25 285 GLU B O 1
ATOM 7229 N N . ARG B 1 286 ? -3.561 30.328 5.137 1 97.31 286 ARG B N 1
ATOM 7230 C CA . ARG B 1 286 ? -4.309 30.875 6.266 1 97.31 286 ARG B CA 1
ATOM 7231 C C . ARG B 1 286 ? -3.367 31.328 7.375 1 97.31 286 ARG B C 1
ATOM 7233 O O . ARG B 1 286 ? -3.602 32.375 8.008 1 97.31 286 ARG B O 1
ATOM 7240 N N . ASP B 1 287 ? -2.311 30.594 7.582 1 97.38 287 ASP B N 1
ATOM 7241 C CA . ASP B 1 287 ? -1.318 30.984 8.578 1 97.38 287 ASP B CA 1
ATOM 7242 C C . ASP B 1 287 ? -0.67 32.312 8.211 1 97.38 287 ASP B C 1
ATOM 7244 O O . ASP B 1 287 ? -0.416 33.156 9.086 1 97.38 287 ASP B O 1
ATOM 7248 N N . ARG B 1 288 ? -0.455 32.562 6.934 1 96.38 288 ARG B N 1
ATOM 7249 C CA . ARG B 1 288 ? 0.116 33.812 6.457 1 96.38 288 ARG B CA 1
ATOM 7250 C C . ARG B 1 288 ? -0.818 34.969 6.746 1 96.38 288 ARG B C 1
ATOM 7252 O O . ARG B 1 288 ? -0.364 36.062 7.098 1 96.38 288 ARG B O 1
ATOM 7259 N N . LYS B 1 289 ? -2.037 34.75 6.641 1 95.88 289 LYS B N 1
ATOM 7260 C CA . LYS B 1 289 ? -3.01 35.812 6.945 1 95.88 289 LYS B CA 1
ATOM 7261 C C . LYS B 1 289 ? -2.971 36.188 8.422 1 95.88 289 LYS B C 1
ATOM 7263 O O . LYS B 1 289 ? -3.008 37.344 8.773 1 95.88 289 LYS B O 1
ATOM 7268 N N . PHE B 1 290 ? -2.881 35.156 9.297 1 96.06 290 PHE B N 1
ATOM 7269 C CA . PHE B 1 290 ? -2.764 35.438 10.727 1 96.06 290 PHE B CA 1
ATOM 7270 C C . PHE B 1 290 ? -1.472 36.188 11.031 1 96.06 290 PHE B C 1
ATOM 7272 O O . PHE B 1 290 ? -1.467 37.125 11.836 1 96.06 290 PHE B O 1
ATOM 7279 N N . GLU B 1 291 ? -0.441 35.75 10.383 1 94.94 291 GLU B N 1
ATOM 7280 C CA . GLU B 1 291 ? 0.857 36.406 10.594 1 94.94 291 GLU B CA 1
ATOM 7281 C C . GLU B 1 291 ? 0.829 37.875 10.18 1 94.94 291 GLU B C 1
ATOM 7283 O O . GLU B 1 291 ? 1.4 38.719 10.867 1 94.94 291 GLU B O 1
ATOM 7288 N N . GLU B 1 292 ? 0.194 38.094 9.109 1 95.12 292 GLU B N 1
ATOM 7289 C CA . GLU B 1 292 ? 0.076 39.469 8.625 1 95.12 292 GLU B CA 1
ATOM 7290 C C . GLU B 1 292 ? -0.707 40.344 9.609 1 95.12 292 GLU B C 1
ATOM 7292 O O . GLU B 1 292 ? -0.299 41.469 9.922 1 95.12 292 GLU B O 1
ATOM 7297 N N . VAL B 1 293 ? -1.78 39.781 10.109 1 94.62 293 VAL B N 1
ATOM 7298 C CA . VAL B 1 293 ? -2.586 40.5 11.078 1 94.62 293 VAL B CA 1
ATOM 7299 C C . VAL B 1 293 ? -1.775 40.75 12.352 1 94.62 293 VAL B C 1
ATOM 7301 O O . VAL B 1 293 ? -1.779 41.844 12.898 1 94.62 293 VAL B O 1
ATOM 7304 N N . GLN B 1 294 ? -1.082 39.781 12.781 1 93.69 294 GLN B N 1
ATOM 7305 C CA . GLN B 1 294 ? -0.27 39.875 13.992 1 93.69 294 GLN B CA 1
ATOM 7306 C C . GLN B 1 294 ? 0.834 40.906 13.828 1 93.69 294 GLN B C 1
ATOM 7308 O O . GLN B 1 294 ? 1.064 41.719 14.727 1 93.69 294 GLN B O 1
ATOM 7313 N N . LYS B 1 295 ? 1.479 40.906 12.703 1 93.69 295 LYS B N 1
ATOM 7314 C CA . LYS B 1 295 ? 2.541 41.844 12.422 1 93.69 295 LYS B CA 1
ATOM 7315 C C . LYS B 1 295 ? 1.994 43.281 12.367 1 93.69 295 LYS B C 1
ATOM 7317 O O . LYS B 1 295 ? 2.582 44.188 12.945 1 93.69 295 LYS B O 1
ATOM 7322 N N . ASN B 1 296 ? 0.884 43.406 11.711 1 92.38 296 ASN B N 1
ATOM 7323 C CA . ASN B 1 296 ? 0.259 44.719 11.625 1 92.38 296 ASN B CA 1
ATOM 7324 C C . ASN B 1 296 ? -0.103 45.281 13 1 92.38 296 ASN B C 1
ATOM 7326 O O . ASN B 1 296 ? 0.162 46.438 13.305 1 92.38 296 ASN B O 1
ATOM 7330 N N . ASN B 1 297 ? -0.704 44.406 13.867 1 92.69 297 ASN B N 1
ATOM 7331 C CA . ASN B 1 297 ? -1.042 44.812 15.227 1 92.69 297 ASN B CA 1
ATOM 7332 C C . ASN B 1 297 ? 0.202 45.188 16.031 1 92.69 297 ASN B C 1
ATOM 7334 O O . ASN B 1 297 ? 0.211 46.188 16.75 1 92.69 297 ASN B O 1
ATOM 7338 N N . ARG B 1 298 ? 1.25 44.438 15.867 1 91.31 298 ARG B N 1
ATOM 7339 C CA . ARG B 1 298 ? 2.49 44.688 16.609 1 91.31 298 ARG B CA 1
ATOM 7340 C C . ARG B 1 298 ? 3.135 46 16.188 1 91.31 298 ARG B C 1
ATOM 7342 O O . ARG B 1 298 ? 3.615 46.75 17.031 1 91.31 298 ARG B O 1
ATOM 7349 N N . ASP B 1 299 ? 3.129 46.25 14.906 1 88.44 299 ASP B N 1
ATOM 7350 C CA . ASP B 1 299 ? 3.689 47.5 14.391 1 88.44 299 ASP B CA 1
ATOM 7351 C C . ASP B 1 299 ? 2.951 48.719 14.961 1 88.44 299 ASP B C 1
ATOM 7353 O O . ASP B 1 299 ? 3.576 49.688 15.352 1 88.44 299 ASP B O 1
ATOM 7357 N N . LYS B 1 300 ? 1.613 48.594 15.055 1 86.5 300 LYS B N 1
ATOM 7358 C CA . LYS B 1 300 ? 0.803 49.688 15.594 1 86.5 300 LYS B CA 1
ATOM 7359 C C . LYS B 1 300 ? 1.128 49.938 17.062 1 86.5 300 LYS B C 1
ATOM 7361 O O . LYS B 1 300 ? 1.333 51.094 17.469 1 86.5 300 LYS B O 1
ATOM 7366 N N . VAL B 1 301 ? 1.284 48.875 17.797 1 89.38 301 VAL B N 1
ATOM 7367 C CA . VAL B 1 301 ? 1.517 49 19.234 1 89.38 301 VAL B CA 1
ATOM 7368 C C . VAL B 1 301 ? 2.945 49.469 19.484 1 89.38 301 VAL B C 1
ATOM 7370 O O . VAL B 1 301 ? 3.188 50.281 20.375 1 89.38 301 VAL B O 1
ATOM 7373 N N . GLU B 1 302 ? 3.857 49 18.719 1 86.75 302 GLU B N 1
ATOM 7374 C CA . GLU B 1 302 ? 5.246 49.406 18.875 1 86.75 302 GLU B CA 1
ATOM 7375 C C . GLU B 1 302 ? 5.402 50.906 18.594 1 86.75 302 GLU B C 1
ATOM 7377 O O . GLU B 1 302 ? 6.129 51.594 19.312 1 86.75 302 GLU B O 1
ATOM 7382 N N . ARG B 1 303 ? 4.711 51.375 17.625 1 84.5 303 ARG B N 1
ATOM 7383 C CA . ARG B 1 303 ? 4.738 52.812 17.312 1 84.5 303 ARG B CA 1
ATOM 7384 C C . ARG B 1 303 ? 4.156 53.625 18.469 1 84.5 303 ARG B C 1
ATOM 7386 O O . ARG B 1 303 ? 4.727 54.656 18.859 1 84.5 303 ARG B O 1
ATOM 7393 N N . ALA B 1 304 ? 3.041 53.125 18.922 1 86.44 304 ALA B N 1
ATOM 7394 C CA . ALA B 1 304 ? 2.398 53.812 20.031 1 86.44 304 ALA B CA 1
ATOM 7395 C C . ALA B 1 304 ? 3.285 53.781 21.281 1 86.44 304 ALA B C 1
ATOM 7397 O O . ALA B 1 304 ? 3.359 54.75 22.016 1 86.44 304 ALA B O 1
ATOM 7398 N N . GLU B 1 305 ? 3.963 52.688 21.453 1 87.44 305 GLU B N 1
ATOM 7399 C CA . GLU B 1 305 ? 4.863 52.562 22.594 1 87.44 305 GLU B CA 1
ATOM 7400 C C . GLU B 1 305 ? 6.023 53.562 22.5 1 87.44 305 GLU B C 1
ATOM 7402 O O . GLU B 1 305 ? 6.453 54.125 23.5 1 87.44 305 GLU B O 1
ATOM 7407 N N . GLN B 1 306 ? 6.488 53.781 21.375 1 83.69 306 GLN B N 1
ATOM 7408 C CA . GLN B 1 306 ? 7.57 54.719 21.156 1 83.69 306 GLN B CA 1
ATOM 7409 C C . GLN B 1 306 ? 7.117 56.156 21.469 1 83.69 306 GLN B C 1
ATOM 7411 O O . GLN B 1 306 ? 7.863 56.938 22.062 1 83.69 306 GLN B O 1
ATOM 7416 N N . ILE B 1 307 ? 5.918 56.469 21.031 1 85.69 307 ILE B N 1
ATOM 7417 C CA . ILE B 1 307 ? 5.359 57.781 21.297 1 85.69 307 ILE B CA 1
ATOM 7418 C C . ILE B 1 307 ? 5.215 58 22.797 1 85.69 307 ILE B C 1
ATOM 7420 O O . ILE B 1 307 ? 5.625 59.031 23.328 1 85.69 307 ILE B O 1
ATOM 7424 N N . VAL B 1 308 ? 4.691 56.969 23.422 1 88.38 308 VAL B N 1
ATOM 7425 C CA . VAL B 1 308 ? 4.461 57.031 24.859 1 88.38 308 VAL B CA 1
ATOM 7426 C C . VAL B 1 308 ? 5.793 57.188 25.594 1 88.38 308 VAL B C 1
ATOM 7428 O O . VAL B 1 308 ? 5.906 58 26.531 1 88.38 308 VAL B O 1
ATOM 7431 N N . ALA B 1 309 ? 6.77 56.5 25.172 1 85.75 309 ALA B N 1
ATOM 7432 C CA . ALA B 1 309 ? 8.094 56.594 25.781 1 85.75 309 ALA B CA 1
ATOM 7433 C C . ALA B 1 309 ? 8.656 58 25.641 1 85.75 309 ALA B C 1
ATOM 7435 O O . ALA B 1 309 ? 9.164 58.594 26.609 1 85.75 309 ALA B O 1
ATOM 7436 N N . THR B 1 310 ? 8.492 58.594 24.5 1 83.25 310 THR B N 1
ATOM 7437 C CA . THR B 1 310 ? 8.984 59.938 24.234 1 83.25 310 THR B CA 1
ATOM 7438 C C . THR B 1 310 ? 8.227 60.969 25.078 1 83.25 310 THR B C 1
ATOM 7440 O O . THR B 1 310 ? 8.836 61.875 25.656 1 83.25 310 THR B O 1
ATOM 7443 N N . VAL B 1 311 ? 6.969 60.781 25.172 1 87.69 311 VAL B N 1
ATOM 7444 C CA . VAL B 1 311 ? 6.129 61.719 25.922 1 87.69 311 VAL B CA 1
ATOM 7445 C C . VAL B 1 311 ? 6.465 61.625 27.406 1 87.69 311 VAL B C 1
ATOM 7447 O O . VAL B 1 311 ? 6.555 62.656 28.078 1 87.69 311 VAL B O 1
ATOM 7450 N N . ASN B 1 312 ? 6.637 60.438 27.828 1 87.94 312 ASN B N 1
ATOM 7451 C CA . ASN B 1 312 ? 7.02 60.25 29.234 1 87.94 312 ASN B CA 1
ATOM 7452 C C . ASN B 1 312 ? 8.352 60.938 29.531 1 87.94 312 ASN B C 1
ATOM 7454 O O . ASN B 1 312 ? 8.492 61.594 30.562 1 87.94 312 ASN B O 1
ATOM 7458 N N . ASP B 1 313 ? 9.25 60.875 28.672 1 81.88 313 ASP B N 1
ATOM 7459 C CA . ASP B 1 313 ? 10.539 61.531 28.828 1 81.88 313 ASP B CA 1
ATOM 7460 C C . ASP B 1 313 ? 10.391 63.031 28.875 1 81.88 313 ASP B C 1
ATOM 7462 O O . ASP B 1 313 ? 11 63.719 29.703 1 81.88 313 ASP B O 1
ATOM 7466 N N . LEU B 1 314 ? 9.539 63.531 28.047 1 83.5 314 LEU B N 1
ATOM 7467 C CA . LEU B 1 314 ? 9.289 65 27.969 1 83.5 314 LEU B CA 1
ATOM 7468 C C . LEU B 1 314 ? 8.641 65.5 29.25 1 83.5 314 LEU B C 1
ATOM 7470 O O . LEU B 1 314 ? 9.039 66.5 29.797 1 83.5 314 LEU B O 1
ATOM 7474 N N . MET B 1 315 ? 7.727 64.688 29.672 1 86.75 315 MET B N 1
ATOM 7475 C CA . MET B 1 315 ? 6.977 65.125 30.859 1 86.75 315 MET B CA 1
ATOM 7476 C C . MET B 1 315 ? 7.867 65.125 32.094 1 86.75 315 MET B C 1
ATOM 7478 O O . MET B 1 315 ? 7.656 65.875 33.031 1 86.75 315 MET B O 1
ATOM 7482 N N . GLN B 1 316 ? 8.859 64.375 32.094 1 83.19 316 GLN B N 1
ATOM 7483 C CA . GLN B 1 316 ? 9.727 64.25 33.281 1 83.19 316 GLN B CA 1
ATOM 7484 C C . GLN B 1 316 ? 10.875 65.25 33.219 1 83.19 316 GLN B C 1
ATOM 7486 O O . GLN B 1 316 ? 11.281 65.75 34.25 1 83.19 316 GLN B O 1
ATOM 7491 N N . GLN B 1 317 ? 11.328 65.562 32.031 1 76.81 317 GLN B N 1
ATOM 7492 C CA . GLN B 1 317 ? 12.602 66.312 31.938 1 76.81 317 GLN B CA 1
ATOM 7493 C C . GLN B 1 317 ? 12.414 67.75 31.438 1 76.81 317 GLN B C 1
ATOM 7495 O O . GLN B 1 317 ? 13.234 68.625 31.719 1 76.81 317 GLN B O 1
ATOM 7500 N N . ALA B 1 318 ? 11.367 67.938 30.688 1 79.12 318 ALA B N 1
ATOM 7501 C CA . ALA B 1 318 ? 11.195 69.25 30.062 1 79.12 318 ALA B CA 1
ATOM 7502 C C . ALA B 1 318 ? 10.656 70.25 31.078 1 79.12 318 ALA B C 1
ATOM 7504 O O . ALA B 1 318 ? 9.961 69.938 32.031 1 79.12 318 ALA B O 1
ATOM 7505 N N . ASP B 1 319 ? 11.102 71.5 30.938 1 81.19 319 ASP B N 1
ATOM 7506 C CA . ASP B 1 319 ? 10.555 72.562 31.797 1 81.19 319 ASP B CA 1
ATOM 7507 C C . ASP B 1 319 ? 9.141 72.938 31.359 1 81.19 319 ASP B C 1
ATOM 7509 O O . ASP B 1 319 ? 8.695 72.562 30.281 1 81.19 319 ASP B O 1
ATOM 7513 N N . ASP B 1 320 ? 8.469 73.688 32.125 1 82.81 320 ASP B N 1
ATOM 7514 C CA . ASP B 1 320 ? 7.055 74 31.969 1 82.81 320 ASP B CA 1
ATOM 7515 C C . ASP B 1 320 ? 6.82 74.812 30.656 1 82.81 320 ASP B C 1
ATOM 7517 O O . ASP B 1 320 ? 5.855 74.5 29.938 1 82.81 320 ASP B O 1
ATOM 7521 N N . PHE B 1 321 ? 7.707 75.688 30.406 1 81.19 321 PHE B N 1
ATOM 7522 C CA . PHE B 1 321 ? 7.516 76.5 29.219 1 81.19 321 PHE B CA 1
ATOM 7523 C C . PHE B 1 321 ? 7.75 75.688 27.953 1 81.19 321 PHE B C 1
ATOM 7525 O O . PHE B 1 321 ? 6.992 75.812 26.984 1 81.19 321 PHE B O 1
ATOM 7532 N N . GLU B 1 322 ? 8.781 74.812 27.969 1 82.44 322 GLU B N 1
ATOM 7533 C CA . GLU B 1 322 ? 9.047 73.938 26.859 1 82.44 322 GLU B CA 1
ATOM 7534 C C . GLU B 1 322 ? 7.891 72.938 26.641 1 82.44 322 GLU B C 1
ATOM 7536 O O . GLU B 1 322 ? 7.496 72.688 25.5 1 82.44 322 GLU B O 1
ATOM 7541 N N . LEU B 1 323 ? 7.414 72.5 27.672 1 87.12 323 LEU B N 1
ATOM 7542 C CA . LEU B 1 323 ? 6.297 71.562 27.609 1 87.12 323 LEU B CA 1
ATOM 7543 C C . LEU B 1 323 ? 5.086 72.188 26.938 1 87.12 323 LEU B C 1
ATOM 7545 O O . LEU B 1 323 ? 4.457 71.562 26.078 1 87.12 323 LEU B O 1
ATOM 7549 N N . LEU B 1 324 ? 4.824 73.375 27.359 1 87.94 324 LEU B N 1
ATOM 7550 C CA . LEU B 1 324 ? 3.658 74.062 26.797 1 87.94 324 LEU B CA 1
ATOM 7551 C C . LEU B 1 324 ? 3.875 74.438 25.328 1 87.94 324 LEU B C 1
ATOM 7553 O O . LEU B 1 324 ? 2.924 74.438 24.547 1 87.94 324 LEU B O 1
ATOM 7557 N N . ASP B 1 325 ? 5.125 74.625 24.984 1 84.19 325 ASP B N 1
ATOM 7558 C CA . ASP B 1 325 ? 5.449 74.938 23.594 1 84.19 325 ASP B CA 1
ATOM 7559 C C . ASP B 1 325 ? 5.223 73.688 22.719 1 84.19 325 ASP B C 1
ATOM 7561 O O . ASP B 1 325 ? 4.812 73.812 21.562 1 84.19 325 ASP B O 1
ATOM 7565 N N . LEU B 1 326 ? 5.43 72.562 23.281 1 86.94 326 LEU B N 1
ATOM 7566 C CA . LEU B 1 326 ? 5.352 71.312 22.531 1 86.94 326 LEU B CA 1
ATOM 7567 C C . LEU B 1 326 ? 3.969 70.688 22.656 1 86.94 326 LEU B C 1
ATOM 7569 O O . LEU B 1 326 ? 3.705 69.625 22.078 1 86.94 326 LEU B O 1
ATOM 7573 N N . LYS B 1 327 ? 3.117 71.25 23.422 1 88.94 327 LYS B N 1
ATOM 7574 C CA . LYS B 1 327 ? 1.814 70.625 23.75 1 88.94 327 LYS B CA 1
ATOM 7575 C C . LYS B 1 327 ? 1.045 70.25 22.5 1 88.94 327 LYS B C 1
ATOM 7577 O O . LYS B 1 327 ? 0.543 69.125 22.391 1 88.94 327 LYS B O 1
ATOM 7582 N N . PRO B 1 328 ? 0.958 71.125 21.453 1 86.12 328 PRO B N 1
ATOM 7583 C CA . PRO B 1 328 ? 0.179 70.75 20.266 1 86.12 328 PRO B CA 1
ATOM 7584 C C . PRO B 1 328 ? 0.725 69.5 19.578 1 86.12 328 PRO B C 1
ATOM 7586 O O . PRO B 1 328 ? -0.047 68.625 19.172 1 86.12 328 PRO B O 1
ATOM 7589 N N . LYS B 1 329 ? 2.012 69.375 19.562 1 83.56 329 LYS B N 1
ATOM 7590 C CA . LYS B 1 329 ? 2.641 68.25 18.906 1 83.56 329 LYS B CA 1
ATOM 7591 C C . LYS B 1 329 ? 2.439 66.938 19.719 1 83.56 329 LYS B C 1
ATOM 7593 O O . LYS B 1 329 ? 2.129 65.875 19.156 1 83.56 329 LYS B O 1
ATOM 7598 N N . VAL B 1 330 ? 2.656 67.062 20.969 1 86.75 330 VAL B N 1
ATOM 7599 C CA . VAL B 1 330 ? 2.514 65.875 21.859 1 86.75 330 VAL B CA 1
ATOM 7600 C C . VAL B 1 330 ? 1.07 65.375 21.828 1 86.75 330 VAL B C 1
ATOM 7602 O O . VAL B 1 330 ? 0.822 64.188 21.656 1 86.75 330 VAL B O 1
ATOM 7605 N N . MET B 1 331 ? 0.128 66.375 21.922 1 87.06 331 MET B N 1
ATOM 7606 C CA . MET B 1 331 ? -1.28 65.938 21.984 1 87.06 331 MET B CA 1
ATOM 7607 C C . MET B 1 331 ? -1.74 65.375 20.656 1 87.06 331 MET B C 1
ATOM 7609 O O . MET B 1 331 ? -2.576 64.5 20.625 1 87.06 331 MET B O 1
ATOM 7613 N N . HIS B 1 332 ? -1.204 65.875 19.578 1 84.94 332 HIS B N 1
ATOM 7614 C CA . HIS B 1 332 ? -1.521 65.312 18.25 1 84.94 332 HIS B CA 1
ATOM 7615 C C . HIS B 1 332 ? -1.073 63.875 18.141 1 84.94 332 HIS B C 1
ATOM 7617 O O . HIS B 1 332 ? -1.794 63.031 17.594 1 84.94 332 HIS B O 1
ATOM 7623 N N . ASN B 1 333 ? 0.054 63.531 18.688 1 85.56 333 ASN B N 1
ATOM 7624 C CA . ASN B 1 333 ? 0.599 62.188 18.609 1 85.56 333 ASN B CA 1
ATOM 7625 C C . ASN B 1 333 ? -0.103 61.25 19.594 1 85.56 333 ASN B C 1
ATOM 7627 O O . ASN B 1 333 ? -0.099 60.031 19.391 1 85.56 333 ASN B O 1
ATOM 7631 N N . LEU B 1 334 ? -0.665 61.812 20.594 1 86 334 LEU B N 1
ATOM 7632 C CA . LEU B 1 334 ? -1.331 61 21.609 1 86 334 LEU B CA 1
ATOM 7633 C C . LEU B 1 334 ? -2.766 60.688 21.188 1 86 334 LEU B C 1
ATOM 7635 O O . LEU B 1 334 ? -3.463 59.938 21.875 1 86 334 LEU B O 1
ATOM 7639 N N . GLU B 1 335 ? -3.199 61.281 20.125 1 79.31 335 GLU B N 1
ATOM 7640 C CA . GLU B 1 335 ? -4.52 60.938 19.609 1 79.31 335 GLU B CA 1
ATOM 7641 C C . GLU B 1 335 ? -4.48 59.594 18.875 1 79.31 335 GLU B C 1
ATOM 7643 O O . GLU B 1 335 ? -4.477 59.594 17.641 1 79.31 335 GLU B O 1
ATOM 7648 N N . PHE B 1 336 ? -4.328 58.5 19.719 1 67.81 336 PHE B N 1
ATOM 7649 C CA . PHE B 1 336 ? -4.211 57.156 19.219 1 67.81 336 PHE B CA 1
ATOM 7650 C C . PHE B 1 336 ? -5.527 56.688 18.609 1 67.81 336 PHE B C 1
ATOM 7652 O O . PHE B 1 336 ? -5.609 55.562 18.062 1 67.81 336 PHE B O 1
ATOM 7659 N N . LYS B 1 337 ? -6.672 57.344 18.812 1 57.94 337 LYS B N 1
ATOM 7660 C CA . LYS B 1 337 ? -8.031 56.875 18.625 1 57.94 337 LYS B CA 1
ATOM 7661 C C . LYS B 1 337 ? -8.109 55.906 17.438 1 57.94 337 LYS B C 1
ATOM 7663 O O . LYS B 1 337 ? -8.641 54.781 17.562 1 57.94 337 LYS B O 1
ATOM 7668 N N . GLU B 1 338 ? -7.812 56.344 16.344 1 59.12 338 GLU B N 1
ATOM 7669 C CA . GLU B 1 338 ? -8.117 55.5 15.172 1 59.12 338 GLU B CA 1
ATOM 7670 C C . GLU B 1 338 ? -6.996 54.531 14.883 1 59.12 338 GLU B C 1
ATOM 7672 O O . GLU B 1 338 ? -7.25 53.406 14.391 1 59.12 338 GLU B O 1
ATOM 7677 N N . GLU B 1 339 ? -5.848 54.844 15.492 1 59.94 339 GLU B N 1
ATOM 7678 C CA . GLU B 1 339 ? -4.664 54.125 15.062 1 59.94 339 GLU B CA 1
ATOM 7679 C C . GLU B 1 339 ? -4.516 52.812 15.828 1 59.94 339 GLU B C 1
ATOM 7681 O O . GLU B 1 339 ? -3.908 51.844 15.336 1 59.94 339 GLU B O 1
ATOM 7686 N N . LEU B 1 340 ? -5.195 52.688 16.891 1 73.25 340 LEU B N 1
ATOM 7687 C CA . LEU B 1 340 ? -4.977 51.5 17.672 1 73.25 340 LEU B CA 1
ATOM 7688 C C . LEU B 1 340 ? -6.152 50.531 17.516 1 73.25 340 LEU B C 1
ATOM 7690 O O . LEU B 1 340 ? -6.449 49.75 18.422 1 73.25 340 LEU B O 1
ATOM 7694 N N . LYS B 1 341 ? -6.785 50.719 16.344 1 79.69 341 LYS B N 1
ATOM 7695 C CA . LYS B 1 341 ? -7.781 49.719 16.047 1 79.69 341 LYS B CA 1
ATOM 7696 C C . LYS B 1 341 ? -7.109 48.375 15.68 1 79.69 341 LYS B C 1
ATOM 7698 O O . LYS B 1 341 ? -6.465 48.281 14.641 1 79.69 341 LYS B O 1
ATOM 7703 N N . LEU B 1 342 ? -7.172 47.438 16.609 1 86.31 342 LEU B N 1
ATOM 7704 C CA . LEU B 1 342 ? -6.527 46.125 16.438 1 86.31 342 LEU B CA 1
ATOM 7705 C C . LEU B 1 342 ? -7.406 45.188 15.625 1 86.31 342 LEU B C 1
ATOM 7707 O O . LEU B 1 342 ? -8.633 45.219 15.766 1 86.31 342 LEU B O 1
ATOM 7711 N N . GLU B 1 343 ? -6.82 44.531 14.672 1 87.12 343 GLU B N 1
ATOM 7712 C CA . GLU B 1 343 ? -7.52 43.5 13.922 1 87.12 343 GLU B CA 1
ATOM 7713 C C . GLU B 1 343 ? -7.617 42.219 14.727 1 87.12 343 GLU B C 1
ATOM 7715 O O . GLU B 1 343 ? -6.672 41.844 15.43 1 87.12 343 GLU B O 1
ATOM 7720 N N . GLN B 1 344 ? -8.789 41.625 14.625 1 85.56 344 GLN B N 1
ATOM 7721 C CA . GLN B 1 344 ? -9.031 40.406 15.375 1 85.56 344 GLN B CA 1
ATOM 7722 C C . GLN B 1 344 ? -8.859 39.156 14.492 1 85.56 344 GLN B C 1
ATOM 7724 O O . GLN B 1 344 ? -8.93 39.25 13.266 1 85.56 344 GLN B O 1
ATOM 7729 N N . ALA B 1 345 ? -8.547 38.125 15.211 1 83.94 345 ALA B N 1
ATOM 7730 C CA . ALA B 1 345 ? -8.43 36.844 14.508 1 83.94 345 ALA B CA 1
ATOM 7731 C C . ALA B 1 345 ? -9.797 36.344 14.055 1 83.94 345 ALA B C 1
ATOM 7733 O O . ALA B 1 345 ? -10.773 36.438 14.797 1 83.94 345 ALA B O 1
ATOM 7734 N N . GLN B 1 346 ? -9.867 36 12.797 1 87.69 346 GLN B N 1
ATOM 7735 C CA . GLN B 1 346 ? -11.055 35.281 12.328 1 87.69 346 GLN B CA 1
ATOM 7736 C C . GLN B 1 346 ? -11 33.812 12.672 1 87.69 346 GLN B C 1
ATOM 7738 O O . GLN B 1 346 ? -10.273 33.031 12.039 1 87.69 346 GLN B O 1
ATOM 7743 N N . HIS B 1 347 ? -11.789 33.406 13.617 1 89.31 347 HIS B N 1
ATOM 7744 C CA . HIS B 1 347 ? -11.742 32.031 14.148 1 89.31 347 HIS B CA 1
ATOM 7745 C C . HIS B 1 347 ? -12.047 31.016 13.07 1 89.31 347 HIS B C 1
ATOM 7747 O O . HIS B 1 347 ? -11.508 29.906 13.094 1 89.31 347 HIS B O 1
ATOM 7753 N N . GLU B 1 348 ? -12.844 31.406 12.094 1 89.62 348 GLU B N 1
ATOM 7754 C CA . GLU B 1 348 ? -13.234 30.5 11.016 1 89.62 348 GLU B CA 1
ATOM 7755 C C . GLU B 1 348 ? -12.023 30.047 10.203 1 89.62 348 GLU B C 1
ATOM 7757 O O . GLU B 1 348 ? -12.016 28.938 9.656 1 89.62 348 GLU B O 1
ATOM 7762 N N . LEU B 1 349 ? -10.992 30.844 10.148 1 94.25 349 LEU B N 1
ATOM 7763 C CA . LEU B 1 349 ? -9.812 30.547 9.336 1 94.25 349 LEU B CA 1
ATOM 7764 C C . LEU B 1 349 ? -8.883 29.594 10.07 1 94.25 349 LEU B C 1
ATOM 7766 O O . LEU B 1 349 ? -7.91 29.094 9.484 1 94.25 349 LEU B O 1
ATOM 7770 N N . SER B 1 350 ? -9.164 29.297 11.305 1 95.25 350 SER B N 1
ATOM 7771 C CA . SER B 1 350 ? -8.297 28.422 12.07 1 95.25 350 SER B CA 1
ATOM 7772 C C . SER B 1 350 ? -8.742 26.969 11.945 1 95.25 350 SER B C 1
ATOM 7774 O O . SER B 1 350 ? -8.25 26.094 12.664 1 95.25 350 SER B O 1
ATOM 7776 N N . PHE B 1 351 ? -9.672 26.734 11.031 1 94.69 351 PHE B N 1
ATOM 7777 C CA . PHE B 1 351 ? -10.195 25.391 10.859 1 94.69 351 PHE B CA 1
ATOM 7778 C C . PHE B 1 351 ? -9.906 24.875 9.453 1 94.69 351 PHE B C 1
ATOM 7780 O O . PHE B 1 351 ? -10 25.625 8.484 1 94.69 351 PHE B O 1
ATOM 7787 N N . ILE B 1 352 ? -9.539 23.594 9.477 1 95.5 352 ILE B N 1
ATOM 7788 C CA . ILE B 1 352 ? -9.484 22.812 8.242 1 95.5 352 ILE B CA 1
ATOM 7789 C C . ILE B 1 352 ? -9.93 21.375 8.523 1 95.5 352 ILE B C 1
ATOM 7791 O O . ILE B 1 352 ? -9.484 20.766 9.492 1 95.5 352 ILE B O 1
ATOM 7795 N N . GLY B 1 353 ? -10.914 20.906 7.75 1 94 353 GLY B N 1
ATOM 7796 C CA . GLY B 1 353 ? -11.375 19.531 7.879 1 94 353 GLY B CA 1
ATOM 7797 C C . GLY B 1 353 ? -11.328 18.766 6.566 1 94 353 GLY B C 1
ATOM 7798 O O . GLY B 1 353 ? -10.969 19.328 5.527 1 94 353 GLY B O 1
ATOM 7799 N N . ILE B 1 354 ? -11.516 17.469 6.719 1 94.69 354 ILE B N 1
ATOM 7800 C CA . ILE B 1 354 ? -11.516 16.641 5.52 1 94.69 354 ILE B CA 1
ATOM 7801 C C . ILE B 1 354 ? -12.672 15.648 5.578 1 94.69 354 ILE B C 1
ATOM 7803 O O . ILE B 1 354 ? -12.984 15.109 6.645 1 94.69 354 ILE B O 1
ATOM 7807 N N . LYS B 1 355 ? -13.375 15.539 4.516 1 94.38 355 LYS B N 1
ATOM 7808 C CA . LYS B 1 355 ? -14.359 14.477 4.316 1 94.38 355 LYS B CA 1
ATOM 7809 C C . LYS B 1 355 ? -13.859 13.438 3.318 1 94.38 355 LYS B C 1
ATOM 7811 O O . LYS B 1 355 ? -13.805 13.703 2.115 1 94.38 355 LYS B O 1
ATOM 7816 N N . CYS B 1 356 ? -13.57 12.312 3.889 1 94.19 356 CYS B N 1
ATOM 7817 C CA . CYS B 1 356 ? -13 11.258 3.057 1 94.19 356 CYS B CA 1
ATOM 7818 C C . CYS B 1 356 ? -14.094 10.438 2.389 1 94.19 356 CYS B C 1
ATOM 7820 O O . CYS B 1 356 ? -15.242 10.43 2.844 1 94.19 356 CYS B O 1
ATOM 7822 N N . GLN B 1 357 ? -13.758 9.812 1.299 1 94.69 357 GLN B N 1
ATOM 7823 C CA . GLN B 1 357 ? -14.688 8.945 0.582 1 94.69 357 GLN B CA 1
ATOM 7824 C C . GLN B 1 357 ? -13.977 7.691 0.07 1 94.69 357 GLN B C 1
ATOM 7826 O O . GLN B 1 357 ? -12.75 7.66 -0.026 1 94.69 357 GLN B O 1
ATOM 7831 N N . ASP B 1 358 ? -14.82 6.656 -0.208 1 95.5 358 ASP B N 1
ATOM 7832 C CA . ASP B 1 358 ? -14.297 5.418 -0.766 1 95.5 358 ASP B CA 1
ATOM 7833 C C . ASP B 1 358 ? -13.938 5.586 -2.242 1 95.5 358 ASP B C 1
ATOM 7835 O O . ASP B 1 358 ? -14.703 6.18 -3.004 1 95.5 358 ASP B O 1
ATOM 7839 N N . VAL B 1 359 ? -12.805 5.109 -2.621 1 96.69 359 VAL B N 1
ATOM 7840 C CA . VAL B 1 359 ? -12.398 5.23 -4.016 1 96.69 359 VAL B CA 1
ATOM 7841 C C . VAL B 1 359 ? -12.234 3.842 -4.629 1 96.69 359 VAL B C 1
ATOM 7843 O O . VAL B 1 359 ? -12.141 3.703 -5.852 1 96.69 359 VAL B O 1
ATOM 7846 N N . VAL B 1 360 ? -12.148 2.824 -3.801 1 96.94 360 VAL B N 1
ATOM 7847 C CA . VAL B 1 360 ? -12 1.462 -4.301 1 96.94 360 VAL B CA 1
ATOM 7848 C C . VAL B 1 360 ? -13.375 0.849 -4.543 1 96.94 360 VAL B C 1
ATOM 7850 O O . VAL B 1 360 ? -14.219 0.824 -3.645 1 96.94 360 VAL B O 1
ATOM 7853 N N . ALA B 1 361 ? -13.617 0.363 -5.727 1 94.44 361 ALA B N 1
ATOM 7854 C CA . ALA B 1 361 ? -14.891 -0.247 -6.105 1 94.44 361 ALA B CA 1
ATOM 7855 C C . ALA B 1 361 ? -15.055 -1.615 -5.449 1 94.44 361 ALA B C 1
ATOM 7857 O O . ALA B 1 361 ? -14.078 -2.23 -5.02 1 94.44 361 ALA B O 1
ATOM 7858 N N . ASN B 1 362 ? -16.312 -2.094 -5.293 1 93.12 362 ASN B N 1
ATOM 7859 C CA . ASN B 1 362 ? -16.609 -3.389 -4.684 1 93.12 362 ASN B CA 1
ATOM 7860 C C . ASN B 1 362 ? -16.438 -4.527 -5.691 1 93.12 362 ASN B C 1
ATOM 7862 O O . ASN B 1 362 ? -16.641 -5.695 -5.348 1 93.12 362 ASN B O 1
ATOM 7866 N N . THR B 1 363 ? -15.906 -4.262 -6.801 1 93.75 363 THR B N 1
ATOM 7867 C CA . THR B 1 363 ? -15.688 -5.273 -7.828 1 93.75 363 THR B CA 1
ATOM 7868 C C . THR B 1 363 ? -14.336 -5.953 -7.645 1 93.75 363 THR B C 1
ATOM 7870 O O . THR B 1 363 ? -13.469 -5.438 -6.938 1 93.75 363 THR B O 1
ATOM 7873 N N . SER B 1 364 ? -14.211 -7.137 -8.211 1 95.12 364 SER B N 1
ATOM 7874 C CA . SER B 1 364 ? -12.961 -7.875 -8.125 1 95.12 364 SER B CA 1
ATOM 7875 C C . SER B 1 364 ? -11.852 -7.184 -8.914 1 95.12 364 SER B C 1
ATOM 7877 O O . SER B 1 364 ? -12.133 -6.363 -9.797 1 95.12 364 SER B O 1
ATOM 7879 N N . LEU B 1 365 ? -10.656 -7.449 -8.539 1 96.5 365 LEU B N 1
ATOM 7880 C CA . LEU B 1 365 ? -9.484 -6.863 -9.172 1 96.5 365 LEU B CA 1
ATOM 7881 C C . LEU B 1 365 ? -9.289 -7.422 -10.586 1 96.5 365 LEU B C 1
ATOM 7883 O O . LEU B 1 365 ? -8.547 -6.852 -11.383 1 96.5 365 LEU B O 1
ATOM 7887 N N . GLY B 1 366 ? -9.938 -8.508 -10.859 1 95.62 366 GLY B N 1
ATOM 7888 C CA . GLY B 1 366 ? -9.852 -9.133 -12.172 1 95.62 366 GLY B CA 1
ATOM 7889 C C . GLY B 1 366 ? -10.703 -10.375 -12.305 1 95.62 366 GLY B C 1
ATOM 7890 O O . GLY B 1 366 ? -11.477 -10.703 -11.398 1 95.62 366 GLY B O 1
ATOM 7891 N N . GLU B 1 367 ? -10.688 -10.906 -13.5 1 95.81 367 GLU B N 1
ATOM 7892 C CA . GLU B 1 367 ? -11.414 -12.133 -13.82 1 95.81 367 GLU B CA 1
ATOM 7893 C C . GLU B 1 367 ? -10.461 -13.227 -14.297 1 95.81 367 GLU B C 1
ATOM 7895 O O . GLU B 1 367 ? -9.508 -12.953 -15.031 1 95.81 367 GLU B O 1
ATOM 7900 N N . VAL B 1 368 ? -10.719 -14.414 -13.719 1 96.62 368 VAL B N 1
ATOM 7901 C CA . VAL B 1 368 ? -9.906 -15.555 -14.109 1 96.62 368 VAL B CA 1
ATOM 7902 C C . VAL B 1 368 ? -10.367 -16.078 -15.477 1 96.62 368 VAL B C 1
ATOM 7904 O O . VAL B 1 368 ? -11.562 -16.266 -15.703 1 96.62 368 VAL B O 1
ATOM 7907 N N . LEU B 1 369 ? -9.469 -16.266 -16.359 1 95.44 369 LEU B N 1
ATOM 7908 C CA . LEU B 1 369 ? -9.734 -16.797 -17.688 1 95.44 369 LEU B CA 1
ATOM 7909 C C . LEU B 1 369 ? -9.336 -18.266 -17.766 1 95.44 369 LEU B C 1
ATOM 7911 O O . LEU B 1 369 ? -8.18 -18.609 -17.547 1 95.44 369 LEU B O 1
ATOM 7915 N N . LEU B 1 370 ? -10.258 -19.078 -18.141 1 94.69 370 LEU B N 1
ATOM 7916 C CA . LEU B 1 370 ? -10.016 -20.516 -18.141 1 94.69 370 LEU B CA 1
ATOM 7917 C C . LEU B 1 370 ? -9.602 -21 -19.531 1 94.69 370 LEU B C 1
ATOM 7919 O O . LEU B 1 370 ? -9.078 -22.109 -19.672 1 94.69 370 LEU B O 1
ATOM 7923 N N . GLU B 1 371 ? -9.883 -20.188 -20.469 1 92.81 371 GLU B N 1
ATOM 7924 C CA . GLU B 1 371 ? -9.5 -20.531 -21.844 1 92.81 371 GLU B CA 1
ATOM 7925 C C . GLU B 1 371 ? -8.469 -19.547 -22.391 1 92.81 371 GLU B C 1
ATOM 7927 O O . GLU B 1 371 ? -8.555 -18.344 -22.125 1 92.81 371 GLU B O 1
ATOM 7932 N N . GLU B 1 372 ? -7.559 -20.125 -23.141 1 91.88 372 GLU B N 1
ATOM 7933 C CA . GLU B 1 372 ? -6.504 -19.297 -23.703 1 91.88 372 GLU B CA 1
ATOM 7934 C C . GLU B 1 372 ? -7.004 -18.531 -24.938 1 91.88 372 GLU B C 1
ATOM 7936 O O . GLU B 1 372 ? -7.539 -19.141 -25.859 1 91.88 372 GLU B O 1
ATOM 7941 N N . LYS B 1 373 ? -6.938 -17.203 -24.828 1 90.06 373 LYS B N 1
ATOM 7942 C CA . LYS B 1 373 ? -7.285 -16.344 -25.953 1 90.06 373 LYS B CA 1
ATOM 7943 C C . LYS B 1 373 ? -6.188 -15.312 -26.203 1 90.06 373 LYS B C 1
ATOM 7945 O O . LYS B 1 373 ? -5.438 -14.953 -25.297 1 90.06 373 LYS B O 1
ATOM 7950 N N . TRP B 1 374 ? -6.039 -15.016 -27.469 1 92.94 374 TRP B N 1
ATOM 7951 C CA . TRP B 1 374 ? -5.016 -14.047 -27.859 1 92.94 374 TRP B CA 1
ATOM 7952 C C . TRP B 1 374 ? -5.648 -12.797 -28.453 1 92.94 374 TRP B C 1
ATOM 7954 O O . TRP B 1 374 ? -6.613 -12.891 -29.219 1 92.94 374 TRP B O 1
ATOM 7964 N N . GLN B 1 375 ? -5.184 -11.672 -28.062 1 91.25 375 GLN B N 1
ATOM 7965 C CA . GLN B 1 375 ? -5.676 -10.398 -28.578 1 91.25 375 GLN B CA 1
ATOM 7966 C C . GLN B 1 375 ? -4.523 -9.516 -29.047 1 91.25 375 GLN B C 1
ATOM 7968 O O . GLN B 1 375 ? -3.445 -9.523 -28.438 1 91.25 375 GLN B O 1
ATOM 7973 N N . LEU B 1 376 ? -4.746 -8.805 -30.172 1 92.38 376 LEU B N 1
ATOM 7974 C CA . LEU B 1 376 ? -3.752 -7.852 -30.641 1 92.38 376 LEU B CA 1
ATOM 7975 C C . LEU B 1 376 ? -3.611 -6.688 -29.672 1 92.38 376 LEU B C 1
ATOM 7977 O O . LEU B 1 376 ? -4.578 -5.969 -29.406 1 92.38 376 LEU B O 1
ATOM 7981 N N . LYS B 1 377 ? -2.498 -6.574 -29.156 1 87.44 377 LYS B N 1
ATOM 7982 C CA . LYS B 1 377 ? -2.229 -5.551 -28.156 1 87.44 377 LYS B CA 1
ATOM 7983 C C . LYS B 1 377 ? -1.741 -4.258 -28.812 1 87.44 377 LYS B C 1
ATOM 7985 O O . LYS B 1 377 ? -2.207 -3.172 -28.453 1 87.44 377 LYS B O 1
ATOM 7990 N N . GLU B 1 378 ? -0.748 -4.453 -29.656 1 85.75 378 GLU B N 1
ATOM 7991 C CA . GLU B 1 378 ? -0.104 -3.277 -30.234 1 85.75 378 GLU B CA 1
ATOM 7992 C C . GLU B 1 378 ? 0.476 -3.592 -31.609 1 85.75 378 GLU B C 1
ATOM 7994 O O . GLU B 1 378 ? 0.868 -4.73 -31.891 1 85.75 378 GLU B O 1
ATOM 7999 N N . VAL B 1 379 ? 0.472 -2.594 -32.438 1 83.5 379 VAL B N 1
ATOM 8000 C CA . VAL B 1 379 ? 1.133 -2.676 -33.75 1 83.5 379 VAL B CA 1
ATOM 8001 C C . VAL B 1 379 ? 2.23 -1.617 -33.844 1 83.5 379 VAL B C 1
ATOM 8003 O O . VAL B 1 379 ? 1.971 -0.427 -33.625 1 83.5 379 VAL B O 1
ATOM 8006 N N . LEU B 1 380 ? 3.35 -2.111 -33.906 1 80.19 380 LEU B N 1
ATOM 8007 C CA . LEU B 1 380 ? 4.469 -1.188 -34.031 1 80.19 380 LEU B CA 1
ATOM 8008 C C . LEU B 1 380 ? 4.711 -0.867 -35.5 1 80.19 380 LEU B C 1
ATOM 8010 O O . LEU B 1 380 ? 5.086 -1.746 -36.281 1 80.19 380 LEU B O 1
ATOM 8014 N N . ASP B 1 381 ? 3.727 0.163 -36.125 1 68.62 381 ASP B N 1
ATOM 8015 C CA . ASP B 1 381 ? 3.775 0.519 -37.531 1 68.62 381 ASP B CA 1
ATOM 8016 C C . ASP B 1 381 ? 4.539 1.824 -37.75 1 68.62 381 ASP B C 1
ATOM 8018 O O . ASP B 1 381 ? 4.359 2.783 -37 1 68.62 381 ASP B O 1
ATOM 8022 N N . GLU B 1 382 ? 5.691 2.107 -37.812 1 52.94 382 GLU B N 1
ATOM 8023 C CA . GLU B 1 382 ? 5.973 3.506 -38.125 1 52.94 382 GLU B CA 1
ATOM 8024 C C . GLU B 1 382 ? 5.199 3.971 -39.375 1 52.94 382 GLU B C 1
ATOM 8026 O O . GLU B 1 382 ? 4.84 3.158 -40.219 1 52.94 382 GLU B O 1
ATOM 8031 N N . ASP B 1 383 ? 4.875 5.328 -39.25 1 49.25 383 ASP B N 1
ATOM 8032 C CA . ASP B 1 383 ? 4.492 6.305 -40.25 1 49.25 383 ASP B CA 1
ATOM 8033 C C . ASP B 1 383 ? 5.227 6.043 -41.562 1 49.25 383 ASP B C 1
ATOM 8035 O O . ASP B 1 383 ? 6.297 5.43 -41.594 1 49.25 383 ASP B O 1
ATOM 8039 N N . SER B 1 384 ? 4.574 6.27 -42.75 1 48.22 384 SER B N 1
ATOM 8040 C CA . SER B 1 384 ? 4.91 6.359 -44.156 1 48.22 384 SER B CA 1
ATOM 8041 C C . SER B 1 384 ? 6.371 6.746 -44.375 1 48.22 384 SER B C 1
ATOM 8043 O O . SER B 1 384 ? 6.902 6.633 -45.469 1 48.22 384 SER B O 1
ATOM 8045 N N . GLY B 1 385 ? 7.047 7.363 -43.344 1 47.78 385 GLY B N 1
ATOM 8046 C CA . GLY B 1 385 ? 8.336 7.898 -43.719 1 47.78 385 GLY B CA 1
ATOM 8047 C C . GLY B 1 385 ? 9.477 6.91 -43.562 1 47.78 385 GLY B C 1
ATOM 8048 O O . GLY B 1 385 ? 9.281 5.703 -43.688 1 47.78 385 GLY B O 1
ATOM 8049 N N . ASP B 1 386 ? 10.711 7.332 -43.25 1 51.41 386 ASP B N 1
ATOM 8050 C CA . ASP B 1 386 ? 12 6.664 -43.125 1 51.41 386 ASP B CA 1
ATOM 8051 C C . ASP B 1 386 ? 11.945 5.59 -42.031 1 51.41 386 ASP B C 1
ATOM 8053 O O . ASP B 1 386 ? 12.844 4.75 -41.938 1 51.41 386 ASP B O 1
ATOM 8057 N N . GLY B 1 387 ? 10.875 5.363 -41.25 1 57.16 387 GLY B N 1
ATOM 8058 C CA . GLY B 1 387 ? 10.844 4.469 -40.125 1 57.16 387 GLY B CA 1
ATOM 8059 C C . GLY B 1 387 ? 10.133 3.156 -40.406 1 57.16 387 GLY B C 1
ATOM 8060 O O . GLY B 1 387 ? 10.062 2.279 -39.531 1 57.16 387 GLY B O 1
ATOM 8061 N N . GLN B 1 388 ? 9.672 2.939 -41.531 1 67.56 388 GLN B N 1
ATOM 8062 C CA . GLN B 1 388 ? 8.938 1.735 -41.906 1 67.56 388 GLN B CA 1
ATOM 8063 C C . GLN B 1 388 ? 9.883 0.569 -42.156 1 67.56 388 GLN B C 1
ATOM 8065 O O . GLN B 1 388 ? 10.992 0.764 -42.656 1 67.56 388 GLN B O 1
ATOM 8070 N N . TYR B 1 389 ? 9.367 -0.527 -41.688 1 76.88 389 TYR B N 1
ATOM 8071 C CA . TYR B 1 389 ? 10.156 -1.722 -41.969 1 76.88 389 TYR B CA 1
ATOM 8072 C C . TYR B 1 389 ? 10.031 -2.117 -43.438 1 76.88 389 TYR B C 1
ATOM 8074 O O . TYR B 1 389 ? 8.961 -1.988 -44.031 1 76.88 389 TYR B O 1
ATOM 8082 N N . LYS B 1 390 ? 11.07 -2.445 -44.031 1 79.31 390 LYS B N 1
ATOM 8083 C CA . LYS B 1 390 ? 11.047 -2.953 -45.406 1 79.31 390 LYS B CA 1
ATOM 8084 C C . LYS B 1 390 ? 10.883 -4.469 -45.438 1 79.31 390 LYS B C 1
ATOM 8086 O O . LYS B 1 390 ? 10.156 -5.012 -46.25 1 79.31 390 LYS B O 1
ATOM 8091 N N . SER B 1 391 ? 11.594 -5.082 -44.562 1 87.25 391 SER B N 1
ATOM 8092 C CA . SER B 1 391 ? 11.5 -6.531 -44.406 1 87.25 391 SER B CA 1
ATOM 8093 C C . SER B 1 391 ? 11.938 -6.988 -43.031 1 87.25 391 SER B C 1
ATOM 8095 O O . SER B 1 391 ? 13.078 -7.414 -42.844 1 87.25 391 SER B O 1
ATOM 8097 N N . ALA B 1 392 ? 10.984 -7 -42.219 1 86.06 392 ALA B N 1
ATOM 8098 C CA . ALA B 1 392 ? 11.281 -7.492 -40.875 1 86.06 392 ALA B CA 1
ATOM 8099 C C . ALA B 1 392 ? 11.32 -9.016 -40.844 1 86.06 392 ALA B C 1
ATOM 8101 O O . ALA B 1 392 ? 10.367 -9.68 -41.25 1 86.06 392 ALA B O 1
ATOM 8102 N N . GLU B 1 393 ? 12.352 -9.57 -40.312 1 90.31 393 GLU B N 1
ATOM 8103 C CA . GLU B 1 393 ? 12.531 -11.016 -40.375 1 90.31 393 GLU B CA 1
ATOM 8104 C C . GLU B 1 393 ? 12.625 -11.609 -38.969 1 90.31 393 GLU B C 1
ATOM 8106 O O . GLU B 1 393 ? 11.773 -12.406 -38.562 1 90.31 393 GLU B O 1
ATOM 8111 N N . GLY B 1 394 ? 13.617 -11.172 -38.219 1 93.06 394 GLY B N 1
ATOM 8112 C CA . GLY B 1 394 ? 13.828 -11.703 -36.906 1 93.06 394 GLY B CA 1
ATOM 8113 C C . GLY B 1 394 ? 13.453 -10.727 -35.781 1 93.06 394 GLY B C 1
ATOM 8114 O O . GLY B 1 394 ? 13.477 -9.516 -36 1 93.06 394 GLY B O 1
ATOM 8115 N N . VAL B 1 395 ? 13.031 -11.273 -34.656 1 94.88 395 VAL B N 1
ATOM 8116 C CA . VAL B 1 395 ? 12.703 -10.445 -33.5 1 94.88 395 VAL B CA 1
ATOM 8117 C C . VAL B 1 395 ? 13.242 -11.094 -32.25 1 94.88 395 VAL B C 1
ATOM 8119 O O . VAL B 1 395 ? 13.18 -12.312 -32.094 1 94.88 395 VAL B O 1
ATOM 8122 N N . ALA B 1 396 ? 13.758 -10.273 -31.406 1 94.81 396 ALA B N 1
ATOM 8123 C CA . ALA B 1 396 ? 14.234 -10.711 -30.094 1 94.81 396 ALA B CA 1
ATOM 8124 C C . ALA B 1 396 ? 13.914 -9.68 -29.031 1 94.81 396 ALA B C 1
ATOM 8126 O O . ALA B 1 396 ? 13.742 -8.492 -29.328 1 94.81 396 ALA B O 1
ATOM 8127 N N . CYS B 1 397 ? 13.75 -10.18 -27.906 1 92.94 397 CYS B N 1
ATOM 8128 C CA . CYS B 1 397 ? 13.438 -9.297 -26.781 1 92.94 397 CYS B CA 1
ATOM 8129 C C . CYS B 1 397 ? 14.594 -9.242 -25.797 1 92.94 397 CYS B C 1
ATOM 8131 O O . CYS B 1 397 ? 15.062 -10.281 -25.328 1 92.94 397 CYS B O 1
ATOM 8133 N N . LEU B 1 398 ? 14.977 -8.047 -25.453 1 90.56 398 LEU B N 1
ATOM 8134 C CA . LEU B 1 398 ? 16.047 -7.84 -24.484 1 90.56 398 LEU B CA 1
ATOM 8135 C C . LEU B 1 398 ? 15.508 -7.871 -23.062 1 90.56 398 LEU B C 1
ATOM 8137 O O . LEU B 1 398 ? 14.297 -7.867 -22.844 1 90.56 398 LEU B O 1
ATOM 8141 N N . SER B 1 399 ? 16.469 -7.887 -22.062 1 86.88 399 SER B N 1
ATOM 8142 C CA . SER B 1 399 ? 16.094 -7.992 -20.656 1 86.88 399 SER B CA 1
ATOM 8143 C C . SER B 1 399 ? 15.352 -6.742 -20.188 1 86.88 399 SER B C 1
ATOM 8145 O O . SER B 1 399 ? 14.555 -6.801 -19.25 1 86.88 399 SER B O 1
ATOM 8147 N N . ASN B 1 400 ? 15.578 -5.625 -20.781 1 82.69 400 ASN B N 1
ATOM 8148 C CA . ASN B 1 400 ? 14.906 -4.383 -20.422 1 82.69 400 ASN B CA 1
ATOM 8149 C C . ASN B 1 400 ? 13.578 -4.219 -21.156 1 82.69 400 ASN B C 1
ATOM 8151 O O . ASN B 1 400 ? 13 -3.135 -21.172 1 82.69 400 ASN B O 1
ATOM 8155 N N . ASP B 1 401 ? 13.18 -5.273 -21.969 1 87.06 401 ASP B N 1
ATOM 8156 C CA . ASP B 1 401 ? 11.914 -5.359 -22.688 1 87.06 401 ASP B CA 1
ATOM 8157 C C . ASP B 1 401 ? 11.984 -4.602 -24.016 1 87.06 401 ASP B C 1
ATOM 8159 O O . ASP B 1 401 ? 10.969 -4.391 -24.672 1 87.06 401 ASP B O 1
ATOM 8163 N N . ASP B 1 402 ? 13.211 -4.168 -24.312 1 90.5 402 ASP B N 1
ATOM 8164 C CA . ASP B 1 402 ? 13.383 -3.605 -25.656 1 90.5 402 ASP B CA 1
ATOM 8165 C C . ASP B 1 402 ? 13.336 -4.699 -26.719 1 90.5 402 ASP B C 1
ATOM 8167 O O . ASP B 1 402 ? 13.734 -5.84 -26.453 1 90.5 402 ASP B O 1
ATOM 8171 N N . LEU B 1 403 ? 12.844 -4.289 -27.844 1 92.88 403 LEU B N 1
ATOM 8172 C CA . LEU B 1 403 ? 12.75 -5.254 -28.938 1 92.88 403 LEU B CA 1
ATOM 8173 C C . LEU B 1 403 ? 13.828 -5 -29.984 1 92.88 403 LEU B C 1
ATOM 8175 O O . LEU B 1 403 ? 14.109 -3.846 -30.328 1 92.88 403 LEU B O 1
ATOM 8179 N N . ALA B 1 404 ? 14.516 -5.992 -30.359 1 93.75 404 ALA B N 1
ATOM 8180 C CA . ALA B 1 404 ? 15.461 -5.938 -31.469 1 93.75 404 ALA B CA 1
ATOM 8181 C C . ALA B 1 404 ? 14.891 -6.609 -32.719 1 93.75 404 ALA B C 1
ATOM 8183 O O . ALA B 1 404 ? 14.562 -7.801 -32.688 1 93.75 404 ALA B O 1
ATOM 8184 N N . ILE B 1 405 ? 14.781 -5.887 -33.75 1 93.56 405 ILE B N 1
ATOM 8185 C CA . ILE B 1 405 ? 14.164 -6.387 -35 1 93.56 405 ILE B CA 1
ATOM 8186 C C . ILE B 1 405 ? 15.148 -6.266 -36.156 1 93.56 405 ILE B C 1
ATOM 8188 O O . ILE B 1 405 ? 15.727 -5.195 -36.375 1 93.56 405 ILE B O 1
ATOM 8192 N N . THR B 1 406 ? 15.352 -7.344 -36.781 1 94 406 THR B N 1
ATOM 8193 C CA . THR B 1 406 ? 16.203 -7.285 -37.969 1 94 406 THR B CA 1
ATOM 8194 C C . THR B 1 406 ? 15.383 -6.844 -39.188 1 94 406 THR B C 1
ATOM 8196 O O . THR B 1 406 ? 14.297 -7.359 -39.438 1 94 406 THR B O 1
ATOM 8199 N N . ASP B 1 407 ? 15.906 -5.902 -39.844 1 90.56 407 ASP B N 1
ATOM 8200 C CA . ASP B 1 407 ? 15.344 -5.457 -41.094 1 90.56 407 ASP B CA 1
ATOM 8201 C C . ASP B 1 407 ? 16.281 -5.785 -42.281 1 90.56 407 ASP B C 1
ATOM 8203 O O . ASP B 1 407 ? 17.203 -5.031 -42.562 1 90.56 407 ASP B O 1
ATOM 8207 N N . THR B 1 408 ? 15.938 -6.82 -42.875 1 89.31 408 THR B N 1
ATOM 8208 C CA . THR B 1 408 ? 16.797 -7.305 -43.938 1 89.31 408 THR B CA 1
ATOM 8209 C C . THR B 1 408 ? 16.812 -6.32 -45.125 1 89.31 408 THR B C 1
ATOM 8211 O O . THR B 1 408 ? 17.875 -6.09 -45.719 1 89.31 408 THR B O 1
ATOM 8214 N N . GLY B 1 409 ? 15.727 -5.75 -45.438 1 85.38 409 GLY B N 1
ATOM 8215 C CA . GLY B 1 409 ? 15.648 -4.801 -46.531 1 85.38 409 GLY B CA 1
ATOM 8216 C C . GLY B 1 409 ? 16.484 -3.557 -46.312 1 85.38 409 GLY B C 1
ATOM 8217 O O . GLY B 1 409 ? 17.078 -3.02 -47.25 1 85.38 409 GLY B O 1
ATOM 8218 N N . LYS B 1 410 ? 16.547 -3.111 -45.156 1 87.12 410 LYS B N 1
ATOM 8219 C CA . LYS B 1 410 ? 17.312 -1.908 -44.812 1 87.12 410 LYS B CA 1
ATOM 8220 C C . LYS B 1 410 ? 18.703 -2.26 -44.312 1 87.12 410 LYS B C 1
ATOM 8222 O O . LYS B 1 410 ? 19.5 -1.372 -43.969 1 87.12 410 LYS B O 1
ATOM 8227 N N . GLN B 1 411 ? 18.984 -3.5 -44.156 1 90.44 411 GLN B N 1
ATOM 8228 C CA . GLN B 1 411 ? 20.297 -4.008 -43.719 1 90.44 411 GLN B CA 1
ATOM 8229 C C . GLN B 1 411 ? 20.703 -3.43 -42.375 1 90.44 411 GLN B C 1
ATOM 8231 O O . GLN B 1 411 ? 21.812 -2.924 -42.219 1 90.44 411 GLN B O 1
ATOM 8236 N N . GLN B 1 412 ? 19.781 -3.492 -41.531 1 90.62 412 GLN B N 1
ATOM 8237 C CA . GLN B 1 412 ? 20.062 -2.943 -40.219 1 90.62 412 GLN B CA 1
ATOM 8238 C C . GLN B 1 412 ? 19.234 -3.654 -39.125 1 90.62 412 GLN B C 1
ATOM 8240 O O . GLN B 1 412 ? 18.359 -4.461 -39.438 1 90.62 412 GLN B O 1
ATOM 8245 N N . LEU B 1 413 ? 19.641 -3.404 -37.938 1 91.44 413 LEU B N 1
ATOM 8246 C CA . LEU B 1 413 ? 18.891 -3.789 -36.75 1 91.44 413 LEU B CA 1
ATOM 8247 C C . LEU B 1 413 ? 18.156 -2.594 -36.156 1 91.44 413 LEU B C 1
ATOM 8249 O O . LEU B 1 413 ? 18.703 -1.499 -36.062 1 91.44 413 LEU B O 1
ATOM 8253 N N . LYS B 1 414 ? 16.922 -2.768 -35.844 1 90.56 414 LYS B N 1
ATOM 8254 C CA . LYS B 1 414 ? 16.141 -1.711 -35.219 1 90.56 414 LYS B CA 1
ATOM 8255 C C . LYS B 1 414 ? 15.781 -2.076 -33.781 1 90.56 414 LYS B C 1
ATOM 8257 O O . LYS B 1 414 ? 15.203 -3.135 -33.531 1 90.56 414 LYS B O 1
ATOM 8262 N N . ILE B 1 415 ? 16.125 -1.184 -32.906 1 91.75 415 ILE B N 1
ATOM 8263 C CA . ILE B 1 415 ? 15.797 -1.373 -31.5 1 91.75 415 ILE B CA 1
ATOM 8264 C C . ILE B 1 415 ? 14.609 -0.497 -31.125 1 91.75 415 ILE B C 1
ATOM 8266 O O . ILE B 1 415 ? 14.633 0.72 -31.312 1 91.75 415 ILE B O 1
ATOM 8270 N N . VAL B 1 416 ? 13.625 -1.183 -30.578 1 90.06 416 VAL B N 1
ATOM 8271 C CA . VAL B 1 416 ? 12.422 -0.466 -30.172 1 90.06 416 VAL B CA 1
ATOM 8272 C C . VAL B 1 416 ? 12.289 -0.505 -28.656 1 90.06 416 VAL B C 1
ATOM 8274 O O . VAL B 1 416 ? 12.273 -1.582 -28.047 1 90.06 416 VAL B O 1
ATOM 8277 N N . ASN B 1 417 ? 12.211 0.66 -28.094 1 86.94 417 ASN B N 1
ATOM 8278 C CA . ASN B 1 417 ? 12.047 0.714 -26.641 1 86.94 417 ASN B CA 1
ATOM 8279 C C . ASN B 1 417 ? 10.578 0.718 -26.25 1 86.94 417 ASN B C 1
ATOM 8281 O O . ASN B 1 417 ? 9.695 0.724 -27.109 1 86.94 417 ASN B O 1
ATOM 8285 N N . SER B 1 418 ? 10.336 0.69 -24.906 1 77.94 418 SER B N 1
ATOM 8286 C CA . SER B 1 418 ? 8.977 0.583 -24.375 1 77.94 418 SER B CA 1
ATOM 8287 C C . SER B 1 418 ? 8.156 1.825 -24.703 1 77.94 418 SER B C 1
ATOM 8289 O O . SER B 1 418 ? 6.926 1.76 -24.766 1 77.94 418 SER B O 1
ATOM 8291 N N . ALA B 1 419 ? 8.812 2.902 -24.922 1 75.5 419 ALA B N 1
ATOM 8292 C CA . ALA B 1 419 ? 8.117 4.152 -25.234 1 75.5 419 ALA B CA 1
ATOM 8293 C C . ALA B 1 419 ? 7.832 4.258 -26.719 1 75.5 419 ALA B C 1
ATOM 8295 O O . ALA B 1 419 ? 7.164 5.195 -27.172 1 75.5 419 ALA B O 1
ATOM 8296 N N . GLY B 1 420 ? 8.336 3.252 -27.5 1 76.38 420 GLY B N 1
ATOM 8297 C CA . GLY B 1 420 ? 8.086 3.234 -28.922 1 76.38 420 GLY B CA 1
ATOM 8298 C C . GLY B 1 420 ? 9.211 3.84 -29.734 1 76.38 420 GLY B C 1
ATOM 8299 O O . GLY B 1 420 ? 9.125 3.922 -30.969 1 76.38 420 GLY B O 1
ATOM 8300 N N . GLY B 1 421 ? 10.219 4.332 -29.031 1 79.75 421 GLY B N 1
ATOM 8301 C CA . GLY B 1 421 ? 11.367 4.883 -29.734 1 79.75 421 GLY B CA 1
ATOM 8302 C C . GLY B 1 421 ? 12.148 3.842 -30.5 1 79.75 421 GLY B C 1
ATOM 8303 O O . GLY B 1 421 ? 12.352 2.725 -30.016 1 79.75 421 GLY B O 1
ATOM 8304 N N . LYS B 1 422 ? 12.625 4.238 -31.766 1 83.31 422 LYS B N 1
ATOM 8305 C CA . LYS B 1 422 ? 13.367 3.334 -32.625 1 83.31 422 LYS B CA 1
ATOM 8306 C C . LYS B 1 422 ? 14.789 3.838 -32.875 1 83.31 422 LYS B C 1
ATOM 8308 O O . LYS B 1 422 ? 14.992 5.004 -33.219 1 83.31 422 LYS B O 1
ATOM 8313 N N . THR B 1 423 ? 15.656 2.922 -32.688 1 85.81 423 THR B N 1
ATOM 8314 C CA . THR B 1 423 ? 17.062 3.246 -32.938 1 85.81 423 THR B CA 1
ATOM 8315 C C . THR B 1 423 ? 17.703 2.219 -33.875 1 85.81 423 THR B C 1
ATOM 8317 O O . THR B 1 423 ? 17.734 1.027 -33.562 1 85.81 423 THR B O 1
ATOM 8320 N N . PRO B 1 424 ? 18.172 2.707 -35.031 1 86.69 424 PRO B N 1
ATOM 8321 C CA . PRO B 1 424 ? 18.859 1.776 -35.938 1 86.69 424 PRO B CA 1
ATOM 8322 C C . PRO B 1 424 ? 20.266 1.423 -35.438 1 86.69 424 PRO B C 1
ATOM 8324 O O . PRO B 1 424 ? 20.969 2.277 -34.875 1 86.69 424 PRO B O 1
ATOM 8327 N N . VAL B 1 425 ? 20.594 0.202 -35.594 1 86.81 425 VAL B N 1
ATOM 8328 C CA . VAL B 1 425 ? 21.906 -0.28 -35.188 1 86.81 425 VAL B CA 1
ATOM 8329 C C . VAL B 1 425 ? 22.516 -1.137 -36.281 1 86.81 425 VAL B C 1
ATOM 8331 O O . VAL B 1 425 ? 21.797 -1.871 -36.969 1 86.81 425 VAL B O 1
ATOM 8334 N N . GLY B 1 426 ? 23.875 -1.063 -36.531 1 81.31 426 GLY B N 1
ATOM 8335 C CA . GLY B 1 426 ? 24.641 -1.979 -37.344 1 81.31 426 GLY B CA 1
ATOM 8336 C C . GLY B 1 426 ? 24.5 -1.698 -38.844 1 81.31 426 GLY B C 1
ATOM 8337 O O . GLY B 1 426 ? 24.672 -2.598 -39.656 1 81.31 426 GLY B O 1
ATOM 8338 N N . TRP B 1 427 ? 24.109 -0.532 -39.219 1 76.88 427 TRP B N 1
ATOM 8339 C CA . TRP B 1 427 ? 23.875 -0.191 -40.625 1 76.88 427 TRP B CA 1
ATOM 8340 C C . TRP B 1 427 ? 25.172 -0.312 -41.406 1 76.88 427 TRP B C 1
ATOM 8342 O O . TRP B 1 427 ? 25.141 -0.564 -42.625 1 76.88 427 TRP B O 1
ATOM 8352 N N . ASP B 1 428 ? 26.219 -0.236 -40.75 1 83.12 428 ASP B N 1
ATOM 8353 C CA . ASP B 1 428 ? 27.5 -0.28 -41.438 1 83.12 428 ASP B CA 1
ATOM 8354 C C . ASP B 1 428 ? 28.125 -1.674 -41.375 1 83.12 428 ASP B C 1
ATOM 8356 O O . ASP B 1 428 ? 29.156 -1.936 -42 1 83.12 428 ASP B O 1
ATOM 8360 N N . ILE B 1 429 ? 27.422 -2.475 -40.719 1 89 429 ILE B N 1
ATOM 8361 C CA . ILE B 1 429 ? 28.047 -3.758 -40.438 1 89 429 ILE B CA 1
ATOM 8362 C C . ILE B 1 429 ? 27.203 -4.891 -41.031 1 89 429 ILE B C 1
ATOM 8364 O O . ILE B 1 429 ? 27.75 -5.871 -41.531 1 89 429 ILE B O 1
ATOM 8368 N N . LEU B 1 430 ? 25.953 -4.742 -41.094 1 92.38 430 LEU B N 1
ATOM 8369 C CA . LEU B 1 430 ? 25.047 -5.816 -41.469 1 92.38 430 LEU B CA 1
ATOM 8370 C C . LEU B 1 430 ? 24.719 -5.75 -42.969 1 92.38 430 LEU B C 1
ATOM 8372 O O . LEU B 1 430 ? 24.484 -4.664 -43.5 1 92.38 430 LEU B O 1
ATOM 8376 N N . ASN B 1 431 ? 24.719 -6.871 -43.594 1 91.75 431 ASN B N 1
ATOM 8377 C CA . ASN B 1 431 ? 24.469 -6.957 -45.031 1 91.75 431 ASN B CA 1
ATOM 8378 C C . ASN B 1 431 ? 23.109 -7.605 -45.312 1 91.75 431 ASN B C 1
ATOM 8380 O O . ASN B 1 431 ? 22.312 -7.078 -46.094 1 91.75 431 ASN B O 1
ATOM 8384 N N . ASP B 1 432 ? 22.922 -8.758 -44.688 1 92.56 432 ASP B N 1
ATOM 8385 C CA . ASP B 1 432 ? 21.672 -9.5 -44.875 1 92.56 432 ASP B CA 1
ATOM 8386 C C . ASP B 1 432 ? 21.234 -10.156 -43.562 1 92.56 432 ASP B C 1
ATOM 8388 O O . ASP B 1 432 ? 21.156 -11.383 -43.469 1 92.56 432 ASP B O 1
ATOM 8392 N N . PRO B 1 433 ? 20.875 -9.305 -42.656 1 93.44 433 PRO B N 1
ATOM 8393 C CA . PRO B 1 433 ? 20.516 -9.883 -41.344 1 93.44 433 PRO B CA 1
ATOM 8394 C C . PRO B 1 433 ? 19.203 -10.664 -41.406 1 93.44 433 PRO B C 1
ATOM 8396 O O . PRO B 1 433 ? 18.25 -10.242 -42.062 1 93.44 433 PRO B O 1
ATOM 8399 N N . CYS B 1 434 ? 19.125 -11.766 -40.75 1 92.81 434 CYS B N 1
ATOM 8400 C CA . CYS B 1 434 ? 17.938 -12.625 -40.719 1 92.81 434 CYS B CA 1
ATOM 8401 C C . CYS B 1 434 ? 17.5 -12.922 -39.312 1 92.81 434 CYS B C 1
ATOM 8403 O O . CYS B 1 434 ? 16.672 -12.203 -38.75 1 92.81 434 CYS B O 1
ATOM 8405 N N . GLY B 1 435 ? 18.156 -13.969 -38.688 1 94.38 435 GLY B N 1
ATOM 8406 C CA . GLY B 1 435 ? 17.812 -14.344 -37.312 1 94.38 435 GLY B CA 1
ATOM 8407 C C . GLY B 1 435 ? 18.484 -13.492 -36.281 1 94.38 435 GLY B C 1
ATOM 8408 O O . GLY B 1 435 ? 19.594 -13 -36.469 1 94.38 435 GLY B O 1
ATOM 8409 N N . VAL B 1 436 ? 17.766 -13.289 -35.188 1 95.75 436 VAL B N 1
ATOM 8410 C CA . VAL B 1 436 ? 18.312 -12.547 -34.062 1 95.75 436 VAL B CA 1
ATOM 8411 C C . VAL B 1 436 ? 17.891 -13.203 -32.75 1 95.75 436 VAL B C 1
ATOM 8413 O O . VAL B 1 436 ? 16.766 -13.688 -32.625 1 95.75 436 VAL B O 1
ATOM 8416 N N . VAL B 1 437 ? 18.844 -13.258 -31.844 1 95.44 437 VAL B N 1
ATOM 8417 C CA . VAL B 1 437 ? 18.547 -13.82 -30.531 1 95.44 437 VAL B CA 1
ATOM 8418 C C . VAL B 1 437 ? 19.375 -13.117 -29.469 1 95.44 437 VAL B C 1
ATOM 8420 O O . VAL B 1 437 ? 20.375 -12.469 -29.781 1 95.44 437 VAL B O 1
ATOM 8423 N N . VAL B 1 438 ? 18.875 -13.203 -28.312 1 94 438 VAL B N 1
ATOM 8424 C CA . VAL B 1 438 ? 19.578 -12.594 -27.203 1 94 438 VAL B CA 1
ATOM 8425 C C . VAL B 1 438 ? 20.016 -13.672 -26.203 1 94 438 VAL B C 1
ATOM 8427 O O . VAL B 1 438 ? 19.234 -14.594 -25.906 1 94 438 VAL B O 1
ATOM 8430 N N . SER B 1 439 ? 21.266 -13.562 -25.766 1 91.56 439 SER B N 1
ATOM 8431 C CA . SER B 1 439 ? 21.75 -14.484 -24.75 1 91.56 439 SER B CA 1
ATOM 8432 C C . SER B 1 439 ? 21.359 -14.031 -23.344 1 91.56 439 SER B C 1
ATOM 8434 O O . SER B 1 439 ? 20.766 -12.961 -23.188 1 91.56 439 SER B O 1
ATOM 8436 N N . GLY B 1 440 ? 21.688 -14.914 -22.297 1 85.69 440 GLY B N 1
ATOM 8437 C CA . GLY B 1 440 ? 21.375 -14.586 -20.922 1 85.69 440 GLY B CA 1
ATOM 8438 C C . GLY B 1 440 ? 22.062 -13.336 -20.422 1 85.69 440 GLY B C 1
ATOM 8439 O O . GLY B 1 440 ? 21.578 -12.664 -19.516 1 85.69 440 GLY B O 1
ATOM 8440 N N . ASP B 1 441 ? 23.109 -12.914 -21 1 83.12 441 ASP B N 1
ATOM 8441 C CA . ASP B 1 441 ? 23.875 -11.742 -20.594 1 83.12 441 ASP B CA 1
ATOM 8442 C C . ASP B 1 441 ? 23.562 -10.539 -21.484 1 83.12 441 ASP B C 1
ATOM 8444 O O . ASP B 1 441 ? 24.359 -9.602 -21.578 1 83.12 441 ASP B O 1
ATOM 8448 N N . ASP B 1 442 ? 22.531 -10.68 -22.25 1 87.25 442 ASP B N 1
ATOM 8449 C CA . ASP B 1 442 ? 22.031 -9.633 -23.125 1 87.25 442 ASP B CA 1
ATOM 8450 C C . ASP B 1 442 ? 22.984 -9.375 -24.281 1 87.25 442 ASP B C 1
ATOM 8452 O O . ASP B 1 442 ? 23.188 -8.227 -24.688 1 87.25 442 ASP B O 1
ATOM 8456 N N . VAL B 1 443 ? 23.672 -10.359 -24.656 1 91.75 443 VAL B N 1
ATOM 8457 C CA . VAL B 1 443 ? 24.438 -10.312 -25.891 1 91.75 443 VAL B CA 1
ATOM 8458 C C . VAL B 1 443 ? 23.531 -10.609 -27.078 1 91.75 443 VAL B C 1
ATOM 8460 O O . VAL B 1 443 ? 22.766 -11.578 -27.062 1 91.75 443 VAL B O 1
ATOM 8463 N N . LEU B 1 444 ? 23.641 -9.758 -28.047 1 94.5 444 LEU B N 1
ATOM 8464 C CA . LEU B 1 444 ? 22.797 -9.914 -29.219 1 94.5 444 LEU B CA 1
ATOM 8465 C C . LEU B 1 444 ? 23.562 -10.633 -30.344 1 94.5 444 LEU B C 1
ATOM 8467 O O . LEU B 1 444 ? 24.688 -10.258 -30.672 1 94.5 444 LEU B O 1
ATOM 8471 N N . LEU B 1 445 ? 23 -11.672 -30.828 1 95.81 445 LEU B N 1
ATOM 8472 C CA . LEU B 1 445 ? 23.562 -12.445 -31.922 1 95.81 445 LEU B CA 1
ATOM 8473 C C . LEU B 1 445 ? 22.688 -12.352 -33.156 1 95.81 445 LEU B C 1
ATOM 8475 O O . LEU B 1 445 ? 21.469 -12.586 -33.094 1 95.81 445 LEU B O 1
ATOM 8479 N N . VAL B 1 446 ? 23.281 -12.039 -34.281 1 96.12 446 VAL B N 1
ATOM 8480 C CA . VAL B 1 446 ? 22.547 -11.844 -35.531 1 96.12 446 VAL B CA 1
ATOM 8481 C C . VAL B 1 446 ? 23.188 -12.656 -36.656 1 96.12 446 VAL B C 1
ATOM 8483 O O . VAL B 1 446 ? 24.391 -12.602 -36.844 1 96.12 446 VAL B O 1
ATOM 8486 N N . THR B 1 447 ? 22.375 -13.438 -37.281 1 95.38 447 THR B N 1
ATOM 8487 C CA . THR B 1 447 ? 22.875 -14.125 -38.438 1 95.38 447 THR B CA 1
ATOM 8488 C C . THR B 1 447 ? 22.891 -13.188 -39.656 1 95.38 447 THR B C 1
ATOM 8490 O O . THR B 1 447 ? 21.922 -12.469 -39.906 1 95.38 447 THR B O 1
ATOM 8493 N N . ASP B 1 448 ? 23.969 -13.188 -40.344 1 93.94 448 ASP B N 1
ATOM 8494 C CA . ASP B 1 448 ? 24.188 -12.328 -41.5 1 93.94 448 ASP B CA 1
ATOM 8495 C C . ASP B 1 448 ? 24.953 -13.062 -42.594 1 93.94 448 ASP B C 1
ATOM 8497 O O . ASP B 1 448 ? 26.188 -13.109 -42.562 1 93.94 448 ASP B O 1
ATOM 8501 N N . LYS B 1 449 ? 24.25 -13.539 -43.562 1 90.12 449 LYS B N 1
ATOM 8502 C CA . LYS B 1 449 ? 24.812 -14.352 -44.656 1 90.12 449 LYS B CA 1
ATOM 8503 C C . LYS B 1 449 ? 25.547 -15.57 -44.094 1 90.12 449 LYS B C 1
ATOM 8505 O O . LYS B 1 449 ? 24.922 -16.484 -43.562 1 90.12 449 LYS B O 1
ATOM 8510 N N . MET B 1 450 ? 26.969 -15.398 -44.062 1 89.81 450 MET B N 1
ATOM 8511 C CA . MET B 1 450 ? 27.703 -16.578 -43.625 1 89.81 450 MET B CA 1
ATOM 8512 C C . MET B 1 450 ? 28.297 -16.375 -42.25 1 89.81 450 MET B C 1
ATOM 8514 O O . MET B 1 450 ? 29.016 -17.234 -41.75 1 89.81 450 MET B O 1
ATOM 8518 N N . HIS B 1 451 ? 27.922 -15.266 -41.656 1 92.06 451 HIS B N 1
ATOM 8519 C CA . HIS B 1 451 ? 28.531 -14.938 -40.375 1 92.06 451 HIS B CA 1
ATOM 8520 C C . HIS B 1 451 ? 27.469 -14.719 -39.312 1 92.06 451 HIS B C 1
ATOM 8522 O O . HIS B 1 451 ? 26.328 -14.398 -39.625 1 92.06 451 HIS B O 1
ATOM 8528 N N . VAL B 1 452 ? 27.859 -14.969 -38.125 1 95.19 452 VAL B N 1
ATOM 8529 C CA . VAL B 1 452 ? 27.094 -14.523 -36.969 1 95.19 452 VAL B CA 1
ATOM 8530 C C . VAL B 1 452 ? 27.766 -13.297 -36.344 1 95.19 452 VAL B C 1
ATOM 8532 O O . VAL B 1 452 ? 28.938 -13.344 -35.969 1 95.19 452 VAL B O 1
ATOM 8535 N N . LYS B 1 453 ? 27.031 -12.227 -36.344 1 95.69 453 LYS B N 1
ATOM 8536 C CA . LYS B 1 453 ? 27.547 -10.992 -35.75 1 95.69 453 LYS B CA 1
ATOM 8537 C C . LYS B 1 453 ? 27.109 -10.852 -34.312 1 95.69 453 LYS B C 1
ATOM 8539 O O . LYS B 1 453 ? 25.953 -11.156 -33.969 1 95.69 453 LYS B O 1
ATOM 8544 N N . VAL B 1 454 ? 28.047 -10.445 -33.5 1 95 454 VAL B N 1
ATOM 8545 C CA . VAL B 1 454 ? 27.797 -10.375 -32.062 1 95 454 VAL B CA 1
ATOM 8546 C C . VAL B 1 454 ? 27.875 -8.93 -31.578 1 95 454 VAL B C 1
ATOM 8548 O O . VAL B 1 454 ? 28.859 -8.227 -31.859 1 95 454 VAL B O 1
ATOM 8551 N N . PHE B 1 455 ? 26.812 -8.516 -30.953 1 93.94 455 PHE B N 1
ATOM 8552 C CA . PHE B 1 455 ? 26.734 -7.191 -30.344 1 93.94 455 PHE B CA 1
ATOM 8553 C C . PHE B 1 455 ? 26.672 -7.293 -28.828 1 93.94 455 PHE B C 1
ATOM 8555 O O . PHE B 1 455 ? 26.031 -8.195 -28.281 1 93.94 455 PHE B O 1
ATOM 8562 N N . ASP B 1 456 ? 27.281 -6.371 -28.156 1 90.62 456 ASP B N 1
ATOM 8563 C CA . ASP B 1 456 ? 27.234 -6.395 -26.688 1 90.62 456 ASP B CA 1
ATOM 8564 C C . ASP B 1 456 ? 25.969 -5.734 -26.156 1 90.62 456 ASP B C 1
ATOM 8566 O O . ASP B 1 456 ? 25.078 -5.379 -26.938 1 90.62 456 ASP B O 1
ATOM 8570 N N . SER B 1 457 ? 25.875 -5.664 -24.828 1 87.5 457 SER B N 1
ATOM 8571 C CA . SER B 1 457 ? 24.688 -5.148 -24.172 1 87.5 457 SER B CA 1
ATOM 8572 C C . SER B 1 457 ? 24.484 -3.67 -24.469 1 87.5 457 SER B C 1
ATOM 8574 O O . SER B 1 457 ? 23.375 -3.152 -24.344 1 87.5 457 SER B O 1
ATOM 8576 N N . SER B 1 458 ? 25.469 -2.953 -24.922 1 87.25 458 SER B N 1
ATOM 8577 C CA . SER B 1 458 ? 25.359 -1.551 -25.312 1 87.25 458 SER B CA 1
ATOM 8578 C C . SER B 1 458 ? 25.078 -1.411 -26.797 1 87.25 458 SER B C 1
ATOM 8580 O O . SER B 1 458 ? 25.062 -0.3 -27.328 1 87.25 458 SER B O 1
ATOM 8582 N N . LEU B 1 459 ? 24.891 -2.648 -27.516 1 89.06 459 LEU B N 1
ATOM 8583 C CA . LEU B 1 459 ? 24.531 -2.734 -28.938 1 89.06 459 LEU B CA 1
ATOM 8584 C C . LEU B 1 459 ? 25.703 -2.311 -29.812 1 89.06 459 LEU B C 1
ATOM 8586 O O . LEU B 1 459 ? 25.5 -1.719 -30.875 1 89.06 459 LEU B O 1
ATOM 8590 N N . GLU B 1 460 ? 26.906 -2.471 -29.266 1 91.31 460 GLU B N 1
ATOM 8591 C CA . GLU B 1 460 ? 28.109 -2.252 -30.047 1 91.31 460 GLU B CA 1
ATOM 8592 C C . GLU B 1 460 ? 28.641 -3.562 -30.625 1 91.31 460 GLU B C 1
ATOM 8594 O O . GLU B 1 460 ? 28.609 -4.598 -29.953 1 91.31 460 GLU B O 1
ATOM 8599 N N . PHE B 1 461 ? 29.109 -3.439 -31.844 1 93.25 461 PHE B N 1
ATOM 8600 C CA . PHE B 1 461 ? 29.641 -4.625 -32.5 1 93.25 461 PHE B CA 1
ATOM 8601 C C . PHE B 1 461 ? 30.922 -5.098 -31.844 1 93.25 461 PHE B C 1
ATOM 8603 O O . PHE B 1 461 ? 31.844 -4.309 -31.641 1 93.25 461 PHE B O 1
ATOM 8610 N N . ILE B 1 462 ? 31.031 -6.336 -31.547 1 91.62 462 ILE B N 1
ATOM 8611 C CA . ILE B 1 462 ? 32.188 -6.902 -30.859 1 91.62 462 ILE B CA 1
ATOM 8612 C C . ILE B 1 462 ? 33 -7.766 -31.812 1 91.62 462 ILE B C 1
ATOM 8614 O O . ILE B 1 462 ? 34.219 -7.57 -31.953 1 91.62 462 ILE B O 1
ATOM 8618 N N . ARG B 1 463 ? 32.312 -8.703 -32.344 1 92.5 463 ARG B N 1
ATOM 8619 C CA . ARG B 1 463 ? 33 -9.68 -33.188 1 92.5 463 ARG B CA 1
ATOM 8620 C C . ARG B 1 463 ? 32 -10.406 -34.094 1 92.5 463 ARG B C 1
ATOM 8622 O O . ARG B 1 463 ? 30.797 -10.172 -34.031 1 92.5 463 ARG B O 1
ATOM 8629 N N . GLN B 1 464 ? 32.531 -11.141 -35 1 92.44 464 GLN B N 1
ATOM 8630 C CA . GLN B 1 464 ? 31.766 -12.078 -35.812 1 92.44 464 GLN B CA 1
ATOM 8631 C C . GLN B 1 464 ? 32.438 -13.438 -35.875 1 92.44 464 GLN B C 1
ATOM 8633 O O . GLN B 1 464 ? 33.656 -13.555 -35.625 1 92.44 464 GLN B O 1
ATOM 8638 N N . PHE B 1 465 ? 31.75 -14.461 -36.031 1 91.69 465 PHE B N 1
ATOM 8639 C CA . PHE B 1 465 ? 32.312 -15.781 -36.281 1 91.69 465 PHE B CA 1
ATOM 8640 C C . PHE B 1 465 ? 31.547 -16.484 -37.406 1 91.69 465 PHE B C 1
ATOM 8642 O O . PHE B 1 465 ? 30.422 -16.109 -37.75 1 91.69 465 PHE B O 1
ATOM 8649 N N . THR B 1 466 ? 32.25 -17.484 -37.906 1 88.94 466 THR B N 1
ATOM 8650 C CA . THR B 1 466 ? 31.672 -18.281 -39 1 88.94 466 THR B CA 1
ATOM 8651 C C . THR B 1 466 ? 31.453 -19.719 -38.562 1 88.94 466 THR B C 1
ATOM 8653 O O . THR B 1 466 ? 32.406 -20.438 -38.25 1 88.94 466 THR B O 1
ATOM 8656 N N . PRO B 1 467 ? 30.297 -20.125 -38.188 1 83 467 PRO B N 1
ATOM 8657 C CA . PRO B 1 467 ? 30.031 -21.438 -37.625 1 83 467 PRO B CA 1
ATOM 8658 C C . PRO B 1 467 ? 30.719 -22.562 -38.406 1 83 467 PRO B C 1
ATOM 8660 O O . PRO B 1 467 ? 31.25 -23.5 -37.812 1 83 467 PRO B O 1
ATOM 8663 N N . SER B 1 468 ? 30.328 -23.344 -39.531 1 64.5 468 SER B N 1
ATOM 8664 C CA . SER B 1 468 ? 30.922 -24.578 -40.031 1 64.5 468 SER B CA 1
ATOM 8665 C C . SER B 1 468 ? 31.797 -24.328 -41.25 1 64.5 468 SER B C 1
ATOM 8667 O O . SER B 1 468 ? 31.391 -23.609 -42.156 1 64.5 468 SER B O 1
ATOM 8669 N N . HIS B 1 469 ? 33.062 -24.344 -41.062 1 58.78 469 HIS B N 1
ATOM 8670 C CA . HIS B 1 469 ? 33.844 -24.578 -42.25 1 58.78 469 HIS B CA 1
ATOM 8671 C C . HIS B 1 469 ? 33.906 -26.062 -42.594 1 58.78 469 HIS B C 1
ATOM 8673 O O . HIS B 1 469 ? 34.219 -26.891 -41.75 1 58.78 469 HIS B O 1
ATOM 8679 N N . ASN B 1 470 ? 32.875 -26.594 -43.031 1 49.66 470 ASN B N 1
ATOM 8680 C CA . ASN B 1 470 ? 33.094 -27.984 -43.406 1 49.66 470 ASN B CA 1
ATOM 8681 C C . ASN B 1 470 ? 34.375 -28.156 -44.25 1 49.66 470 ASN B C 1
ATOM 8683 O O . ASN B 1 470 ? 34.594 -27.406 -45.188 1 49.66 470 ASN B O 1
ATOM 8687 N N . ASP B 1 471 ? 35.344 -28.688 -43.594 1 45.56 471 ASP B N 1
ATOM 8688 C CA . ASP B 1 471 ? 36.406 -29.25 -44.406 1 45.56 471 ASP B CA 1
ATOM 8689 C C . ASP B 1 471 ? 35.875 -30.219 -45.438 1 45.56 471 ASP B C 1
ATOM 8691 O O . ASP B 1 471 ? 36.656 -30.938 -46.094 1 45.56 471 ASP B O 1
ATOM 8695 N N . THR B 1 472 ? 34.688 -30.672 -45.219 1 43.88 472 THR B N 1
ATOM 8696 C CA . THR B 1 472 ? 34.406 -31.859 -46.031 1 43.88 472 THR B CA 1
ATOM 8697 C C . THR B 1 472 ? 34.219 -31.484 -47.5 1 43.88 472 THR B C 1
ATOM 8699 O O . THR B 1 472 ? 33.812 -32.312 -48.281 1 43.88 472 THR B O 1
ATOM 8702 N N . GLY B 1 473 ? 34.938 -30.812 -48.125 1 43.88 473 GLY B N 1
ATOM 8703 C CA . GLY B 1 473 ? 35.094 -30.656 -49.531 1 43.88 473 GLY B CA 1
ATOM 8704 C C . GLY B 1 473 ? 33.875 -30.062 -50.219 1 43.88 473 GLY B C 1
ATOM 8705 O O . GLY B 1 473 ? 33.875 -29.844 -51.438 1 43.88 473 GLY B O 1
ATOM 8706 N N . GLN B 1 474 ? 32.656 -30.484 -49.906 1 45.16 474 GLN B N 1
ATOM 8707 C CA . GLN B 1 474 ? 31.547 -30.047 -50.75 1 45.16 474 GLN B CA 1
ATOM 8708 C C . GLN B 1 474 ? 31.266 -28.547 -50.562 1 45.16 474 GLN B C 1
ATOM 8710 O O . GLN B 1 474 ? 31.172 -28.094 -49.406 1 45.16 474 GLN B O 1
ATOM 8715 N N . ASP B 1 475 ? 31.5 -27.656 -51.438 1 48.97 475 ASP B N 1
ATOM 8716 C CA . ASP B 1 475 ? 31.516 -26.219 -51.75 1 48.97 475 ASP B CA 1
ATOM 8717 C C . ASP B 1 475 ? 30.156 -25.578 -51.5 1 48.97 475 ASP B C 1
ATOM 8719 O O . ASP B 1 475 ? 29.781 -24.625 -52.156 1 48.97 475 ASP B O 1
ATOM 8723 N N . SER B 1 476 ? 29.125 -26.156 -50.906 1 61.06 476 SER B N 1
ATOM 8724 C CA . SER B 1 476 ? 27.891 -25.375 -50.906 1 61.06 476 SER B CA 1
ATOM 8725 C C . SER B 1 476 ? 28.031 -24.109 -50.062 1 61.06 476 SER B C 1
ATOM 8727 O O . SER B 1 476 ? 28.703 -24.109 -49.031 1 61.06 476 SER B O 1
ATOM 8729 N N . GLU B 1 477 ? 27.625 -23.047 -50.656 1 78.75 477 GLU B N 1
ATOM 8730 C CA . GLU B 1 477 ? 27.703 -21.719 -50.031 1 78.75 477 GLU B CA 1
ATOM 8731 C C . GLU B 1 477 ? 26.828 -21.625 -48.812 1 78.75 477 GLU B C 1
ATOM 8733 O O . GLU B 1 477 ? 25.672 -22.062 -48.812 1 78.75 477 GLU B O 1
ATOM 8738 N N . SER B 1 478 ? 27.375 -21.375 -47.656 1 85 478 SER B N 1
ATOM 8739 C CA . SER B 1 478 ? 26.703 -21.203 -46.344 1 85 478 SER B CA 1
ATOM 8740 C C . SER B 1 478 ? 25.656 -20.094 -46.438 1 85 478 SER B C 1
ATOM 8742 O O . SER B 1 478 ? 25.875 -19.062 -47.062 1 85 478 SER B O 1
ATOM 8744 N N . CYS B 1 479 ? 24.422 -20.438 -46 1 89.38 479 CYS B N 1
ATOM 8745 C CA . CYS B 1 479 ? 23.344 -19.469 -45.812 1 89.38 479 CYS B CA 1
ATOM 8746 C C . CYS B 1 479 ? 22.719 -19.609 -44.438 1 89.38 479 CYS B C 1
ATOM 8748 O O . CYS B 1 479 ? 21.859 -20.453 -44.219 1 89.38 479 CYS B O 1
ATOM 8750 N N . LEU B 1 480 ? 23.094 -18.719 -43.562 1 93 480 LEU B N 1
ATOM 8751 C CA . LEU B 1 480 ? 22.594 -18.781 -42.188 1 93 480 LEU B CA 1
ATOM 8752 C C . LEU B 1 480 ? 21.203 -18.172 -42.094 1 93 480 LEU B C 1
ATOM 8754 O O . LEU B 1 480 ? 20.938 -17.125 -42.688 1 93 480 LEU B O 1
ATOM 8758 N N . THR B 1 481 ? 20.344 -18.797 -41.406 1 92.94 481 THR B N 1
ATOM 8759 C CA . THR B 1 481 ? 18.969 -18.359 -41.25 1 92.94 481 THR B CA 1
ATOM 8760 C C . THR B 1 481 ? 18.594 -18.219 -39.781 1 92.94 481 THR B C 1
ATOM 8762 O O . THR B 1 481 ? 18.906 -17.203 -39.156 1 92.94 481 THR B O 1
ATOM 8765 N N . GLY B 1 482 ? 18.125 -19.375 -39.188 1 94.44 482 GLY B N 1
ATOM 8766 C CA . GLY B 1 482 ? 17.688 -19.328 -37.781 1 94.44 482 GLY B CA 1
ATOM 8767 C C . GLY B 1 482 ? 18.812 -19.469 -36.812 1 94.44 482 GLY B C 1
ATOM 8768 O O . GLY B 1 482 ? 19.828 -20.109 -37.094 1 94.44 482 GLY B O 1
ATOM 8769 N N . ILE B 1 483 ? 18.609 -18.812 -35.656 1 96 483 ILE B N 1
ATOM 8770 C CA . ILE B 1 483 ? 19.578 -18.875 -34.562 1 96 483 ILE B CA 1
ATOM 8771 C C . ILE B 1 483 ? 18.828 -18.938 -33.25 1 96 483 ILE B C 1
ATOM 8773 O O . ILE B 1 483 ? 17.781 -18.328 -33.062 1 96 483 ILE B O 1
ATOM 8777 N N . ALA B 1 484 ? 19.359 -19.719 -32.344 1 96.44 484 ALA B N 1
ATOM 8778 C CA . ALA B 1 484 ? 18.75 -19.859 -31.031 1 96.44 484 ALA B CA 1
ATOM 8779 C C . ALA B 1 484 ? 19.812 -20.078 -29.969 1 96.44 484 ALA B C 1
ATOM 8781 O O . ALA B 1 484 ? 20.922 -20.547 -30.266 1 96.44 484 ALA B O 1
ATOM 8782 N N . VAL B 1 485 ? 19.5 -19.672 -28.797 1 95.12 485 VAL B N 1
ATOM 8783 C CA . VAL B 1 485 ? 20.391 -19.859 -27.656 1 95.12 485 VAL B CA 1
ATOM 8784 C C . VAL B 1 485 ? 19.656 -20.656 -26.578 1 95.12 485 VAL B C 1
ATOM 8786 O O . VAL B 1 485 ? 18.484 -20.406 -26.297 1 95.12 485 VAL B O 1
ATOM 8789 N N . ASP B 1 486 ? 20.328 -21.625 -26.047 1 92.62 486 ASP B N 1
ATOM 8790 C CA . ASP B 1 486 ? 19.688 -22.438 -25.016 1 92.62 486 ASP B CA 1
ATOM 8791 C C . ASP B 1 486 ? 20 -21.891 -23.625 1 92.62 486 ASP B C 1
ATOM 8793 O O . ASP B 1 486 ? 20.625 -20.844 -23.484 1 92.62 486 ASP B O 1
ATOM 8797 N N . GLU B 1 487 ? 19.531 -22.578 -22.578 1 88.38 487 GLU B N 1
ATOM 8798 C CA . GLU B 1 487 ? 19.641 -22.125 -21.203 1 88.38 487 GLU B CA 1
ATOM 8799 C C . GLU B 1 487 ? 21.094 -22.141 -20.734 1 88.38 487 GLU B C 1
ATOM 8801 O O . GLU B 1 487 ? 21.453 -21.422 -19.797 1 88.38 487 GLU B O 1
ATOM 8806 N N . LYS B 1 488 ? 21.938 -22.891 -21.328 1 89.69 488 LYS B N 1
ATOM 8807 C CA . LYS B 1 488 ? 23.359 -22.969 -20.969 1 89.69 488 LYS B CA 1
ATOM 8808 C C . LYS B 1 488 ? 24.203 -22.031 -21.828 1 89.69 488 LYS B C 1
ATOM 8810 O O . LYS B 1 488 ? 25.422 -22.141 -21.844 1 89.69 488 LYS B O 1
ATOM 8815 N N . ASN B 1 489 ? 23.547 -21.312 -22.641 1 91.38 489 ASN B N 1
ATOM 8816 C CA . ASN B 1 489 ? 24.156 -20.297 -23.5 1 91.38 489 ASN B CA 1
ATOM 8817 C C . ASN B 1 489 ? 24.906 -20.938 -24.656 1 91.38 489 ASN B C 1
ATOM 8819 O O . ASN B 1 489 ? 25.938 -20.422 -25.094 1 91.38 489 ASN B O 1
ATOM 8823 N N . ARG B 1 490 ? 24.516 -22.031 -25.047 1 94.69 490 ARG B N 1
ATOM 8824 C CA . ARG B 1 490 ? 25 -22.594 -26.297 1 94.69 490 ARG B CA 1
ATOM 8825 C C . ARG B 1 490 ? 24.219 -22.031 -27.484 1 94.69 490 ARG B C 1
ATOM 8827 O O . ARG B 1 490 ? 23 -21.875 -27.406 1 94.69 490 ARG B O 1
ATOM 8834 N N . ILE B 1 491 ? 24.969 -21.812 -28.484 1 95.81 491 ILE B N 1
ATOM 8835 C CA . ILE B 1 491 ? 24.359 -21.188 -29.641 1 95.81 491 ILE B CA 1
ATOM 8836 C C . ILE B 1 491 ? 24.109 -22.234 -30.719 1 95.81 491 ILE B C 1
ATOM 8838 O O . ILE B 1 491 ? 25.016 -22.969 -31.125 1 95.81 491 ILE B O 1
ATOM 8842 N N . ALA B 1 492 ? 22.891 -22.328 -31.109 1 96.62 492 ALA B N 1
ATOM 8843 C CA . ALA B 1 492 ? 22.547 -23.156 -32.25 1 96.62 492 ALA B CA 1
ATOM 8844 C C . ALA B 1 492 ? 22.297 -22.312 -33.5 1 96.62 492 ALA B C 1
ATOM 8846 O O . ALA B 1 492 ? 21.547 -21.328 -33.469 1 96.62 492 ALA B O 1
ATOM 8847 N N . VAL B 1 493 ? 22.922 -22.672 -34.594 1 96.25 493 VAL B N 1
ATOM 8848 C CA . VAL B 1 493 ? 22.781 -21.906 -35.812 1 96.25 493 VAL B CA 1
ATOM 8849 C C . VAL B 1 493 ? 22.359 -22.844 -36.969 1 96.25 493 VAL B C 1
ATOM 8851 O O . VAL B 1 493 ? 22.984 -23.891 -37.188 1 96.25 493 VAL B O 1
ATOM 8854 N N . ALA B 1 494 ? 21.328 -22.453 -37.594 1 95.56 494 ALA B N 1
ATOM 8855 C CA . ALA B 1 494 ? 20.859 -23.219 -38.719 1 95.56 494 ALA B CA 1
ATOM 8856 C C . ALA B 1 494 ? 21.5 -22.719 -40.031 1 95.56 494 ALA B C 1
ATOM 8858 O O . ALA B 1 494 ? 21.469 -21.531 -40.312 1 95.56 494 ALA B O 1
ATOM 8859 N N . ASP B 1 495 ? 22.062 -23.609 -40.781 1 93.44 495 ASP B N 1
ATOM 8860 C CA . ASP B 1 495 ? 22.609 -23.328 -42.094 1 93.44 495 ASP B CA 1
ATOM 8861 C C . ASP B 1 495 ? 21.797 -24.016 -43.188 1 93.44 495 ASP B C 1
ATOM 8863 O O . ASP B 1 495 ? 22.016 -25.203 -43.5 1 93.44 495 ASP B O 1
ATOM 8867 N N . SER B 1 496 ? 20.922 -23.281 -43.781 1 91.19 496 SER B N 1
ATOM 8868 C CA . SER B 1 496 ? 20.031 -23.844 -44.781 1 91.19 496 SER B CA 1
ATOM 8869 C C . SER B 1 496 ? 20.781 -24.234 -46.031 1 91.19 496 SER B C 1
ATOM 8871 O O . SER B 1 496 ? 20.344 -25.094 -46.812 1 91.19 496 SER B O 1
ATOM 8873 N N . GLY B 1 497 ? 21.812 -23.562 -46.344 1 88.5 497 GLY B N 1
ATOM 8874 C CA . GLY B 1 497 ? 22.625 -23.891 -47.5 1 88.5 497 GLY B CA 1
ATOM 8875 C C . GLY B 1 497 ? 23.328 -25.219 -47.406 1 88.5 497 GLY B C 1
ATOM 8876 O O . GLY B 1 497 ? 23.281 -26.031 -48.312 1 88.5 497 GLY B O 1
ATOM 8877 N N . ARG B 1 498 ? 23.844 -25.453 -46.281 1 89.88 498 ARG B N 1
ATOM 8878 C CA . ARG B 1 498 ? 24.625 -26.672 -46.031 1 89.88 498 ARG B CA 1
ATOM 8879 C C . ARG B 1 498 ? 23.766 -27.75 -45.406 1 89.88 498 ARG B C 1
ATOM 8881 O O . ARG B 1 498 ? 24.234 -28.875 -45.188 1 89.88 498 ARG B O 1
ATOM 8888 N N . LYS B 1 499 ? 22.672 -27.453 -45 1 91.94 499 LYS B N 1
ATOM 8889 C CA . LYS B 1 499 ? 21.688 -28.375 -44.406 1 91.94 499 LYS B CA 1
ATOM 8890 C C . LYS B 1 499 ? 22.219 -29 -43.125 1 91.94 499 LYS B C 1
ATOM 8892 O O . LYS B 1 499 ? 22.203 -30.219 -42.969 1 91.94 499 LYS B O 1
ATOM 8897 N N . LEU B 1 500 ? 22.656 -28.141 -42.312 1 93.44 500 LEU B N 1
ATOM 8898 C CA . LEU B 1 500 ? 23.141 -28.609 -41.031 1 93.44 500 LEU B CA 1
ATOM 8899 C C . LEU B 1 500 ? 22.891 -27.562 -39.938 1 93.44 500 LEU B C 1
ATOM 8901 O O . LEU B 1 500 ? 22.656 -26.391 -40.25 1 93.44 500 LEU B O 1
ATOM 8905 N N . ILE B 1 501 ? 22.844 -27.953 -38.719 1 95.44 501 ILE B N 1
ATOM 8906 C CA . ILE B 1 501 ? 22.781 -27.094 -37.531 1 95.44 501 ILE B CA 1
ATOM 8907 C C . ILE B 1 501 ? 24.094 -27.203 -36.75 1 95.44 501 ILE B C 1
ATOM 8909 O O . ILE B 1 501 ? 24.562 -28.312 -36.469 1 95.44 501 ILE B O 1
ATOM 8913 N N . SER B 1 502 ? 24.703 -26.109 -36.5 1 94.81 502 SER B N 1
ATOM 8914 C CA . SER B 1 502 ? 25.938 -26.094 -35.719 1 94.81 502 SER B CA 1
ATOM 8915 C C . SER B 1 502 ? 25.703 -25.578 -34.281 1 94.81 502 SER B C 1
ATOM 8917 O O . SER B 1 502 ? 24.922 -24.641 -34.094 1 94.81 502 SER B O 1
ATOM 8919 N N . LEU B 1 503 ? 26.297 -26.219 -33.375 1 95.12 503 LEU B N 1
ATOM 8920 C CA . LEU B 1 503 ? 26.25 -25.797 -31.969 1 95.12 503 LEU B CA 1
ATOM 8921 C C . LEU B 1 503 ? 27.578 -25.141 -31.562 1 95.12 503 LEU B C 1
ATOM 8923 O O . LEU B 1 503 ? 28.656 -25.672 -31.859 1 95.12 503 LEU B O 1
ATOM 8927 N N . HIS B 1 504 ? 27.438 -24.016 -30.953 1 94.81 504 HIS B N 1
ATOM 8928 C CA . HIS B 1 504 ? 28.625 -23.234 -30.578 1 94.81 504 HIS B CA 1
ATOM 8929 C C . HIS B 1 504 ? 28.547 -22.797 -29.125 1 94.81 504 HIS B C 1
ATOM 8931 O O . HIS B 1 504 ? 27.469 -22.688 -28.562 1 94.81 504 HIS B O 1
ATOM 8937 N N . MET B 1 505 ? 29.734 -22.547 -28.609 1 93 505 MET B N 1
ATOM 8938 C CA . MET B 1 505 ? 29.812 -21.844 -27.328 1 93 505 MET B CA 1
ATOM 8939 C C . MET B 1 505 ? 29.594 -20.344 -27.531 1 93 505 MET B C 1
ATOM 8941 O O . MET B 1 505 ? 29.578 -19.859 -28.656 1 93 505 MET B O 1
ATOM 8945 N N . LEU B 1 506 ? 29.438 -19.641 -26.484 1 88.62 506 LEU B N 1
ATOM 8946 C CA . LEU B 1 506 ? 29.156 -18.219 -26.562 1 88.62 506 LEU B CA 1
ATOM 8947 C C . LEU B 1 506 ? 30.312 -17.469 -27.203 1 88.62 506 LEU B C 1
ATOM 8949 O O . LEU B 1 506 ? 30.125 -16.406 -27.797 1 88.62 506 LEU B O 1
ATOM 8953 N N . ASP B 1 507 ? 31.5 -18 -27.125 1 86.75 507 ASP B N 1
ATOM 8954 C CA . ASP B 1 507 ? 32.656 -17.359 -27.703 1 86.75 507 ASP B CA 1
ATOM 8955 C C . ASP B 1 507 ? 32.781 -17.641 -29.203 1 86.75 507 ASP B C 1
ATOM 8957 O O . ASP B 1 507 ? 33.625 -17.094 -29.891 1 86.75 507 ASP B O 1
ATOM 8961 N N . GLY B 1 508 ? 31.891 -18.5 -29.703 1 89.56 508 GLY B N 1
ATOM 8962 C CA . GLY B 1 508 ? 31.875 -18.797 -31.125 1 89.56 508 GLY B CA 1
ATOM 8963 C C . GLY B 1 508 ? 32.531 -20.109 -31.469 1 89.56 508 GLY B C 1
ATOM 8964 O O . GLY B 1 508 ? 32.531 -20.547 -32.625 1 89.56 508 GLY B O 1
ATOM 8965 N N . SER B 1 509 ? 33.125 -20.75 -30.5 1 92.19 509 SER B N 1
ATOM 8966 C CA . SER B 1 509 ? 33.812 -22.016 -30.75 1 92.19 509 SER B CA 1
ATOM 8967 C C . SER B 1 509 ? 32.812 -23.109 -31.094 1 92.19 509 SER B C 1
ATOM 8969 O O . SER B 1 509 ? 31.734 -23.203 -30.5 1 92.19 509 SER B O 1
ATOM 8971 N N . LEU B 1 510 ? 33.156 -23.938 -32.031 1 93.06 510 LEU B N 1
ATOM 8972 C CA . LEU B 1 510 ? 32.281 -25 -32.5 1 93.06 510 LEU B CA 1
ATOM 8973 C C . LEU B 1 510 ? 32.281 -26.172 -31.547 1 93.06 510 LEU B C 1
ATOM 8975 O O . LEU B 1 510 ? 33.344 -26.641 -31.141 1 93.06 510 LEU B O 1
ATOM 8979 N N . MET B 1 511 ? 31.141 -26.625 -31.188 1 92.44 511 MET B N 1
ATOM 8980 C CA . MET B 1 511 ? 30.984 -27.797 -30.328 1 92.44 511 MET B CA 1
ATOM 8981 C C . MET B 1 511 ? 30.656 -29.047 -31.141 1 92.44 511 MET B C 1
ATOM 8983 O O . MET B 1 511 ? 31.312 -30.078 -31.016 1 92.44 511 MET B O 1
ATOM 8987 N N . LYS B 1 512 ? 29.609 -28.828 -31.875 1 91.75 512 LYS B N 1
ATOM 8988 C CA . LYS B 1 512 ? 29.094 -29.969 -32.625 1 91.75 512 LYS B CA 1
ATOM 8989 C C . LYS B 1 512 ? 28.344 -29.531 -33.875 1 91.75 512 LYS B C 1
ATOM 8991 O O . LYS B 1 512 ? 27.797 -28.422 -33.906 1 91.75 512 LYS B O 1
ATOM 8996 N N . THR B 1 513 ? 28.344 -30.375 -34.938 1 93 513 THR B N 1
ATOM 8997 C CA . THR B 1 513 ? 27.531 -30.172 -36.125 1 93 513 THR B CA 1
ATOM 8998 C C . THR B 1 513 ? 26.516 -31.297 -36.281 1 93 513 THR B C 1
ATOM 9000 O O . THR B 1 513 ? 26.859 -32.469 -36.094 1 93 513 THR B O 1
ATOM 9003 N N . ILE B 1 514 ? 25.328 -30.969 -36.594 1 94.44 514 ILE B N 1
ATOM 9004 C CA . ILE B 1 514 ? 24.25 -31.938 -36.75 1 94.44 514 ILE B CA 1
ATOM 9005 C C . ILE B 1 514 ? 23.672 -31.812 -38.188 1 94.44 514 ILE B C 1
ATOM 9007 O O . ILE B 1 514 ? 22.859 -30.938 -38.438 1 94.44 514 ILE B O 1
ATOM 9011 N N . PRO B 1 515 ? 24.031 -32.688 -39 1 92.5 515 PRO B N 1
ATOM 9012 C CA . PRO B 1 515 ? 23.484 -32.625 -40.344 1 92.5 515 PRO B CA 1
ATOM 9013 C C . PRO B 1 515 ? 22.031 -33.094 -40.438 1 92.5 515 PRO B C 1
ATOM 9015 O O . PRO B 1 515 ? 21.641 -34.031 -39.719 1 92.5 515 PRO B O 1
ATOM 9018 N N . HIS B 1 516 ? 21.25 -32.375 -41.156 1 94.19 516 HIS B N 1
ATOM 9019 C CA . HIS B 1 516 ? 19.859 -32.75 -41.406 1 94.19 516 HIS B CA 1
ATOM 9020 C C . HIS B 1 516 ? 19.344 -32.156 -42.719 1 94.19 516 HIS B C 1
ATOM 9022 O O . HIS B 1 516 ? 19.375 -30.938 -42.875 1 94.19 516 HIS B O 1
ATOM 9028 N N . GLU B 1 517 ? 18.812 -32.875 -43.562 1 92.19 517 GLU B N 1
ATOM 9029 C CA . GLU B 1 517 ? 18.453 -32.5 -44.906 1 92.19 517 GLU B CA 1
ATOM 9030 C C . GLU B 1 517 ? 17.312 -31.469 -44.906 1 92.19 517 GLU B C 1
ATOM 9032 O O . GLU B 1 517 ? 17.188 -30.672 -45.844 1 92.19 517 GLU B O 1
ATOM 9037 N N . MET B 1 518 ? 16.578 -31.344 -43.875 1 94.12 518 MET B N 1
ATOM 9038 C CA . MET B 1 518 ? 15.375 -30.516 -43.875 1 94.12 518 MET B CA 1
ATOM 9039 C C . MET B 1 518 ? 15.617 -29.188 -43.188 1 94.12 518 MET B C 1
ATOM 9041 O O . MET B 1 518 ? 14.68 -28.453 -42.906 1 94.12 518 MET B O 1
ATOM 9045 N N . VAL B 1 519 ? 16.859 -28.938 -42.844 1 93.06 519 VAL B N 1
ATOM 9046 C CA . VAL B 1 519 ? 17.141 -27.688 -42.156 1 93.06 519 VAL B CA 1
ATOM 9047 C C . VAL B 1 519 ? 16.719 -26.5 -43.031 1 93.06 519 VAL B C 1
ATOM 9049 O O . VAL B 1 519 ? 17.062 -26.453 -44.219 1 93.06 519 VAL B O 1
ATOM 9052 N N . GLY B 1 520 ? 15.906 -25.547 -42.438 1 89.19 520 GLY B N 1
ATOM 9053 C CA . GLY B 1 520 ? 15.383 -24.422 -43.188 1 89.19 520 GLY B CA 1
ATOM 9054 C C . GLY B 1 520 ? 15.57 -23.094 -42.469 1 89.19 520 GLY B C 1
ATOM 9055 O O . GLY B 1 520 ? 16.672 -22.766 -42.031 1 89.19 520 GLY B O 1
ATOM 9056 N N . TYR B 1 521 ? 14.477 -22.344 -42.281 1 86.25 521 TYR B N 1
ATOM 9057 C CA . TYR B 1 521 ? 14.523 -20.938 -41.875 1 86.25 521 TYR B CA 1
ATOM 9058 C C . TYR B 1 521 ? 14.516 -20.797 -40.375 1 86.25 521 TYR B C 1
ATOM 9060 O O . TYR B 1 521 ? 15.523 -20.422 -39.781 1 86.25 521 TYR B O 1
ATOM 9068 N N . GLY B 1 522 ? 13.461 -21.219 -39.75 1 93.5 522 GLY B N 1
ATOM 9069 C CA . GLY B 1 522 ? 13.305 -21 -38.312 1 93.5 522 GLY B CA 1
ATOM 9070 C C . GLY B 1 522 ? 14.016 -22.031 -37.469 1 93.5 522 GLY B C 1
ATOM 9071 O O . GLY B 1 522 ? 14.117 -23.203 -37.844 1 93.5 522 GLY B O 1
ATOM 9072 N N . LEU B 1 523 ? 14.555 -21.516 -36.312 1 96.69 523 LEU B N 1
ATOM 9073 C CA . LEU B 1 523 ? 15.211 -22.406 -35.375 1 96.69 523 LEU B CA 1
ATOM 9074 C C . LEU B 1 523 ? 14.922 -21.984 -33.938 1 96.69 523 LEU B C 1
ATOM 9076 O O . LEU B 1 523 ? 14.953 -20.781 -33.625 1 96.69 523 LEU B O 1
ATOM 9080 N N . ALA B 1 524 ? 14.555 -22.922 -33.156 1 97.19 524 ALA B N 1
ATOM 9081 C CA . ALA B 1 524 ? 14.336 -22.688 -31.734 1 97.19 524 ALA B CA 1
ATOM 9082 C C . ALA B 1 524 ? 14.852 -23.844 -30.906 1 97.19 524 ALA B C 1
ATOM 9084 O O . ALA B 1 524 ? 15.047 -24.953 -31.422 1 97.19 524 ALA B O 1
ATOM 9085 N N . VAL B 1 525 ? 15.117 -23.531 -29.719 1 95.62 525 VAL B N 1
ATOM 9086 C CA . VAL B 1 525 ? 15.484 -24.578 -28.766 1 95.62 525 VAL B CA 1
ATOM 9087 C C . VAL B 1 525 ? 14.328 -24.844 -27.812 1 95.62 525 VAL B C 1
ATOM 9089 O O . VAL B 1 525 ? 13.82 -23.906 -27.172 1 95.62 525 VAL B O 1
ATOM 9092 N N . GLY B 1 526 ? 13.898 -26.062 -27.797 1 92.62 526 GLY B N 1
ATOM 9093 C CA . GLY B 1 526 ? 12.797 -26.438 -26.938 1 92.62 526 GLY B CA 1
ATOM 9094 C C . GLY B 1 526 ? 13.258 -27.047 -25.625 1 92.62 526 GLY B C 1
ATOM 9095 O O . GLY B 1 526 ? 14.43 -26.953 -25.266 1 92.62 526 GLY B O 1
ATOM 9096 N N . ILE B 1 527 ? 12.281 -27.625 -24.906 1 88.81 527 ILE B N 1
ATOM 9097 C CA . ILE B 1 527 ? 12.562 -28.297 -23.641 1 88.81 527 ILE B CA 1
ATOM 9098 C C . ILE B 1 527 ? 13.352 -29.578 -23.891 1 88.81 527 ILE B C 1
ATOM 9100 O O . ILE B 1 527 ? 13.312 -30.125 -25 1 88.81 527 ILE B O 1
ATOM 9104 N N . LYS B 1 528 ? 14.117 -30.078 -22.859 1 87.06 528 LYS B N 1
ATOM 9105 C CA . LYS B 1 528 ? 14.898 -31.312 -22.922 1 87.06 528 LYS B CA 1
ATOM 9106 C C . LYS B 1 528 ? 15.969 -31.25 -24 1 87.06 528 LYS B C 1
ATOM 9108 O O . LYS B 1 528 ? 16.25 -32.25 -24.656 1 87.06 528 LYS B O 1
ATOM 9113 N N . GLU B 1 529 ? 16.406 -30 -24.375 1 90.12 529 GLU B N 1
ATOM 9114 C CA . GLU B 1 529 ? 17.484 -29.781 -25.328 1 90.12 529 GLU B CA 1
ATOM 9115 C C . GLU B 1 529 ? 17.125 -30.328 -26.703 1 90.12 529 GLU B C 1
ATOM 9117 O O . GLU B 1 529 ? 17.891 -31.094 -27.297 1 90.12 529 GLU B O 1
ATOM 9122 N N . ARG B 1 530 ? 16.031 -29.922 -27.125 1 95.06 530 ARG B N 1
ATOM 9123 C CA . ARG B 1 530 ? 15.57 -30.281 -28.453 1 95.06 530 ARG B CA 1
ATOM 9124 C C . ARG B 1 530 ? 15.719 -29.109 -29.422 1 95.06 530 ARG B C 1
ATOM 9126 O O . ARG B 1 530 ? 15.57 -27.953 -29.031 1 95.06 530 ARG B O 1
ATOM 9133 N N . LEU B 1 531 ? 16.078 -29.469 -30.609 1 96.88 531 LEU B N 1
ATOM 9134 C CA . LEU B 1 531 ? 16.141 -28.484 -31.688 1 96.88 531 LEU B CA 1
ATOM 9135 C C . LEU B 1 531 ? 14.883 -28.531 -32.531 1 96.88 531 LEU B C 1
ATOM 9137 O O . LEU B 1 531 ? 14.5 -29.594 -33.031 1 96.88 531 LEU B O 1
ATOM 9141 N N . ILE B 1 532 ? 14.242 -27.438 -32.625 1 97.94 532 ILE B N 1
ATOM 9142 C CA . ILE B 1 532 ? 13.016 -27.328 -33.406 1 97.94 532 ILE B CA 1
ATOM 9143 C C . ILE B 1 532 ? 13.227 -26.375 -34.594 1 97.94 532 ILE B C 1
ATOM 9145 O O . ILE B 1 532 ? 13.672 -25.234 -34.406 1 97.94 532 ILE B O 1
ATOM 9149 N N . PHE B 1 533 ? 12.953 -26.797 -35.719 1 97.56 533 PHE B N 1
ATOM 9150 C CA . PHE B 1 533 ? 13.156 -25.922 -36.875 1 97.56 533 PHE B CA 1
ATOM 9151 C C . PHE B 1 533 ? 12.109 -26.203 -37.969 1 97.56 533 PHE B C 1
ATOM 9153 O O . PHE B 1 533 ? 11.383 -27.203 -37.875 1 97.56 533 PHE B O 1
ATOM 9160 N N . THR B 1 534 ? 12.016 -25.297 -38.844 1 96.81 534 THR B N 1
ATOM 9161 C CA . THR B 1 534 ? 10.977 -25.359 -39.875 1 96.81 534 THR B CA 1
ATOM 9162 C C . THR B 1 534 ? 11.586 -25.609 -41.25 1 96.81 534 THR B C 1
ATOM 9164 O O . THR B 1 534 ? 12.75 -25.281 -41.469 1 96.81 534 THR B O 1
ATOM 9167 N N . ASN B 1 535 ? 10.844 -26.172 -42.062 1 95.62 535 ASN B N 1
ATOM 9168 C CA . ASN B 1 535 ? 11.156 -26.281 -43.5 1 95.62 535 ASN B CA 1
ATOM 9169 C C . ASN B 1 535 ? 10.047 -25.703 -44.344 1 95.62 535 ASN B C 1
ATOM 9171 O O . ASN B 1 535 ? 8.969 -26.297 -44.469 1 95.62 535 ASN B O 1
ATOM 9175 N N . TYR B 1 536 ? 10.398 -24.656 -44.969 1 92.38 536 TYR B N 1
ATOM 9176 C CA . TYR B 1 536 ? 9.422 -23.891 -45.75 1 92.38 536 TYR B CA 1
ATOM 9177 C C . TYR B 1 536 ? 8.906 -24.672 -46.938 1 92.38 536 TYR B C 1
ATOM 9179 O O . TYR B 1 536 ? 7.695 -2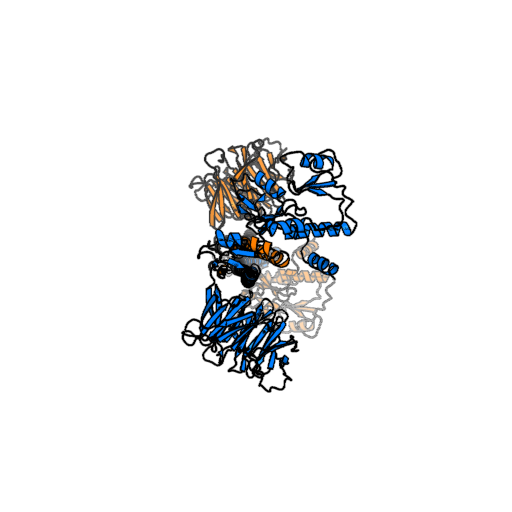4.781 -47.125 1 92.38 536 TYR B O 1
ATOM 9187 N N . SER B 1 537 ? 9.711 -25.266 -47.688 1 89.88 537 SER B N 1
ATOM 9188 C CA . SER B 1 537 ? 9.375 -25.922 -48.938 1 89.88 537 SER B CA 1
ATOM 9189 C C . SER B 1 537 ? 8.578 -27.188 -48.719 1 89.88 537 SER B C 1
ATOM 9191 O O . SER B 1 537 ? 7.641 -27.484 -49.438 1 89.88 537 SER B O 1
ATOM 9193 N N . ASN B 1 538 ? 8.953 -27.906 -47.688 1 92.94 538 ASN B N 1
ATOM 9194 C CA . ASN B 1 538 ? 8.297 -29.172 -47.406 1 92.94 538 ASN B CA 1
ATOM 9195 C C . ASN B 1 538 ? 7.137 -29 -46.438 1 92.94 538 ASN B C 1
ATOM 9197 O O . ASN B 1 538 ? 6.453 -29.984 -46.125 1 92.94 538 ASN B O 1
ATOM 9201 N N . GLU B 1 539 ? 6.91 -27.828 -46 1 93.56 539 GLU B N 1
ATOM 9202 C CA . GLU B 1 539 ? 5.805 -27.5 -45.094 1 93.56 539 GLU B CA 1
ATOM 9203 C C . GLU B 1 539 ? 5.801 -28.375 -43.844 1 93.56 539 GLU B C 1
ATOM 9205 O O . GLU B 1 539 ? 4.789 -29.016 -43.531 1 93.56 539 GLU B O 1
ATOM 9210 N N . ARG B 1 540 ? 6.957 -28.312 -43.156 1 95.94 540 ARG B N 1
ATOM 9211 C CA . ARG B 1 540 ? 7.086 -29.219 -42.031 1 95.94 540 ARG B CA 1
ATOM 9212 C C . ARG B 1 540 ? 7.715 -28.516 -40.844 1 95.94 540 ARG B C 1
ATOM 9214 O O . ARG B 1 540 ? 8.516 -27.594 -41 1 95.94 540 ARG B O 1
ATOM 9221 N N . LEU B 1 541 ? 7.301 -28.891 -39.719 1 96.88 541 LEU B N 1
ATOM 9222 C CA . LEU B 1 541 ? 7.93 -28.609 -38.438 1 96.88 541 LEU B CA 1
ATOM 9223 C C . LEU B 1 541 ? 8.68 -29.828 -37.906 1 96.88 541 LEU B C 1
ATOM 9225 O O . LEU B 1 541 ? 8.102 -30.906 -37.781 1 96.88 541 LEU B O 1
ATOM 9229 N N . ILE B 1 542 ? 9.969 -29.656 -37.656 1 97.62 542 ILE B N 1
ATOM 9230 C CA . ILE B 1 542 ? 10.805 -30.797 -37.312 1 97.62 542 ILE B CA 1
ATOM 9231 C C . ILE B 1 542 ? 11.445 -30.594 -35.938 1 97.62 542 ILE B C 1
ATOM 9233 O O . ILE B 1 542 ? 11.805 -29.469 -35.594 1 97.62 542 ILE B O 1
ATOM 9237 N N . CYS B 1 543 ? 11.523 -31.625 -35.188 1 97.06 543 CYS B N 1
ATOM 9238 C CA . CYS B 1 543 ? 12.172 -31.625 -33.906 1 97.06 543 CYS B CA 1
ATOM 9239 C C . CYS B 1 543 ? 13.172 -32.781 -33.781 1 97.06 543 CYS B C 1
ATOM 9241 O O . CYS B 1 543 ? 12.828 -33.938 -34.031 1 97.06 543 CYS B O 1
ATOM 9243 N N . ILE B 1 544 ? 14.414 -32.438 -33.375 1 96.62 544 ILE B N 1
ATOM 9244 C CA . ILE B 1 544 ? 15.453 -33.438 -33.219 1 96.62 544 ILE B CA 1
ATOM 9245 C C . ILE B 1 544 ? 16.203 -33.188 -31.906 1 96.62 544 ILE B C 1
ATOM 9247 O O . ILE B 1 544 ? 16.094 -32.125 -31.312 1 96.62 544 ILE B O 1
ATOM 9251 N N . THR B 1 545 ? 16.859 -34.188 -31.422 1 94.94 545 THR B N 1
ATOM 9252 C CA . THR B 1 545 ? 17.719 -34 -30.25 1 94.94 545 THR B CA 1
ATOM 9253 C C . THR B 1 545 ? 19.062 -33.438 -30.656 1 94.94 545 THR B C 1
ATOM 9255 O O . THR B 1 545 ? 19.359 -33.281 -31.844 1 94.94 545 THR B O 1
ATOM 9258 N N . TYR B 1 546 ? 19.859 -33.125 -29.719 1 93.88 546 TYR B N 1
ATOM 9259 C CA . TYR B 1 546 ? 21.188 -32.594 -29.969 1 93.88 546 TYR B CA 1
ATOM 9260 C C . TYR B 1 546 ? 22.094 -33.656 -30.594 1 93.88 546 TYR B C 1
ATOM 9262 O O . TYR B 1 546 ? 23.156 -33.344 -31.109 1 93.88 546 TYR B O 1
ATOM 9270 N N . THR B 1 547 ? 21.656 -34.906 -30.5 1 92.31 547 THR B N 1
ATOM 9271 C CA . THR B 1 547 ? 22.422 -36 -31.109 1 92.31 547 THR B CA 1
ATOM 9272 C C . THR B 1 547 ? 21.969 -36.25 -32.531 1 92.31 547 THR B C 1
ATOM 9274 O O . THR B 1 547 ? 22.578 -37.031 -33.25 1 92.31 547 THR B O 1
ATOM 9277 N N . GLY B 1 548 ? 20.875 -35.562 -32.938 1 92.12 548 GLY B N 1
ATOM 9278 C CA . GLY B 1 548 ? 20.391 -35.688 -34.281 1 92.12 548 GLY B CA 1
ATOM 9279 C C . GLY B 1 548 ? 19.266 -36.688 -34.406 1 92.12 548 GLY B C 1
ATOM 9280 O O . GLY B 1 548 ? 18.797 -36.969 -35.531 1 92.12 548 GLY B O 1
ATOM 9281 N N . GLU B 1 549 ? 18.891 -37.219 -33.312 1 92.81 549 GLU B N 1
ATOM 9282 C CA . GLU B 1 549 ? 17.812 -38.188 -33.312 1 92.81 549 GLU B CA 1
ATOM 9283 C C . GLU B 1 549 ? 16.453 -37.5 -33.531 1 92.81 549 GLU B C 1
ATOM 9285 O O . GLU B 1 549 ? 16.172 -36.469 -32.906 1 92.81 549 GLU B O 1
ATOM 9290 N N . GLY B 1 550 ? 15.625 -38.094 -34.406 1 93.44 550 GLY B N 1
ATOM 9291 C CA . GLY B 1 550 ? 14.312 -37.531 -34.688 1 93.44 550 GLY B CA 1
ATOM 9292 C C . GLY B 1 550 ? 13.328 -37.719 -33.531 1 93.44 550 GLY B C 1
ATOM 9293 O O . GLY B 1 550 ? 13.242 -38.812 -32.969 1 93.44 550 GLY B O 1
ATOM 9294 N N . VAL B 1 551 ? 12.688 -36.688 -33.219 1 91.75 551 VAL B N 1
ATOM 9295 C CA . VAL B 1 551 ? 11.633 -36.75 -32.219 1 91.75 551 VAL B CA 1
ATOM 9296 C C . VAL B 1 551 ? 10.266 -36.719 -32.906 1 91.75 551 VAL B C 1
ATOM 9298 O O . VAL B 1 551 ? 9.461 -37.625 -32.75 1 91.75 551 VAL B O 1
ATOM 9301 N N . PHE B 1 552 ? 10 -35.688 -33.656 1 92.75 552 PHE B N 1
ATOM 9302 C CA . PHE B 1 552 ? 8.797 -35.656 -34.469 1 92.75 552 PHE B CA 1
ATOM 9303 C C . PHE B 1 552 ? 9.031 -34.875 -35.75 1 92.75 552 PHE B C 1
ATOM 9305 O O . PHE B 1 552 ? 9.984 -34.094 -35.844 1 92.75 552 PHE B O 1
ATOM 9312 N N . SER B 1 553 ? 8.297 -35.031 -36.75 1 95.62 553 SER B N 1
ATOM 9313 C CA . SER B 1 553 ? 8.172 -34.281 -38.031 1 95.62 553 SER B CA 1
ATOM 9314 C C . SER B 1 553 ? 6.715 -34.188 -38.469 1 95.62 553 SER B C 1
ATOM 9316 O O . SER B 1 553 ? 6.121 -35.188 -38.875 1 95.62 553 SER B O 1
ATOM 9318 N N . VAL B 1 554 ? 6.191 -33.031 -38.312 1 94.31 554 VAL B N 1
ATOM 9319 C CA . VAL B 1 554 ? 4.762 -32.906 -38.562 1 94.31 554 VAL B CA 1
ATOM 9320 C C . VAL B 1 554 ? 4.52 -31.891 -39.688 1 94.31 554 VAL B C 1
ATOM 9322 O O . VAL B 1 554 ? 5.301 -30.953 -39.844 1 94.31 554 VAL B O 1
ATOM 9325 N N . SER B 1 555 ? 3.482 -32.031 -40.375 1 94.38 555 SER B N 1
ATOM 9326 C CA . SER B 1 555 ? 3.094 -31.094 -41.406 1 94.38 555 SER B CA 1
ATOM 9327 C C . SER B 1 555 ? 2.408 -29.859 -40.844 1 94.38 555 SER B C 1
ATOM 9329 O O . SER B 1 555 ? 1.615 -29.969 -39.906 1 94.38 555 SER B O 1
ATOM 9331 N N . THR B 1 556 ? 2.725 -28.734 -41.344 1 92.56 556 THR B N 1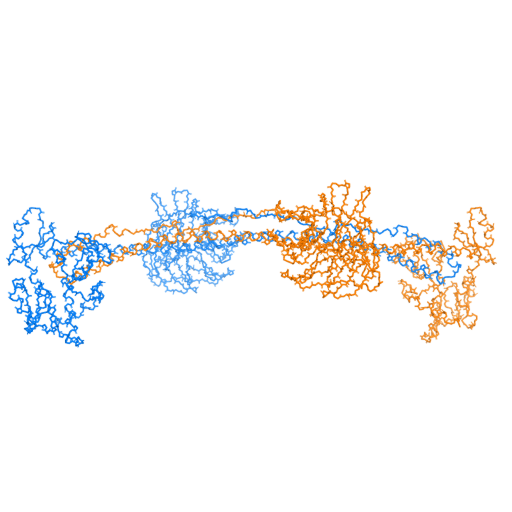
ATOM 9332 C CA . THR B 1 556 ? 2.096 -27.484 -40.906 1 92.56 556 THR B CA 1
ATOM 9333 C C . THR B 1 556 ? 0.913 -27.141 -41.812 1 92.56 556 THR B C 1
ATOM 9335 O O . THR B 1 556 ? 0.277 -26.094 -41.625 1 92.56 556 THR B O 1
ATOM 9338 N N . SER B 1 557 ? 0.656 -28.031 -42.719 1 88.19 557 SER B N 1
ATOM 9339 C CA . SER B 1 557 ? -0.467 -27.828 -43.625 1 88.19 557 SER B CA 1
ATOM 9340 C C . SER B 1 557 ? -1.744 -28.453 -43.094 1 88.19 557 SER B C 1
ATOM 9342 O O . SER B 1 557 ? -1.689 -29.422 -42.312 1 88.19 557 SER B O 1
ATOM 9344 N N . CYS B 1 558 ? -2.76 -27.75 -43.219 1 73.94 558 CYS B N 1
ATOM 9345 C CA . CYS B 1 558 ? -4.062 -28.297 -42.844 1 73.94 558 CYS B CA 1
ATOM 9346 C C . CYS B 1 558 ? -4.805 -28.797 -44.094 1 73.94 558 CYS B C 1
ATOM 9348 O O . CYS B 1 558 ? -4.312 -28.656 -45.219 1 73.94 558 CYS B O 1
ATOM 9350 N N . VAL B 1 559 ? -5.918 -29.516 -43.781 1 65.5 559 VAL B N 1
ATOM 9351 C CA . VAL B 1 559 ? -6.691 -30.109 -44.875 1 65.5 559 VAL B CA 1
ATOM 9352 C C . VAL B 1 559 ? -6.996 -29.047 -45.938 1 65.5 559 VAL B C 1
ATOM 9354 O O . VAL B 1 559 ? -7.672 -28.062 -45.656 1 65.5 559 VAL B O 1
ATOM 9357 N N . LYS B 1 560 ? -6.496 -29.234 -47.094 1 63.88 560 LYS B N 1
ATOM 9358 C CA . LYS B 1 560 ? -6.75 -28.484 -48.312 1 63.88 560 LYS B CA 1
ATOM 9359 C C . LYS B 1 560 ? -6.051 -27.125 -48.281 1 63.88 560 LYS B C 1
ATOM 9361 O O . LYS B 1 560 ? -6.418 -26.219 -49.031 1 63.88 560 LYS B O 1
ATOM 9366 N N . GLN B 1 561 ? -5.262 -26.891 -47.25 1 74.31 561 GLN B N 1
ATOM 9367 C CA . GLN B 1 561 ? -4.582 -25.609 -47.219 1 74.31 561 GLN B CA 1
ATOM 9368 C C . GLN B 1 561 ? -3.092 -25.781 -46.938 1 74.31 561 GLN B C 1
ATOM 9370 O O . GLN B 1 561 ? -2.713 -26.328 -45.906 1 74.31 561 GLN B O 1
ATOM 9375 N N . HIS B 1 562 ? -2.363 -25.266 -47.969 1 81.31 562 HIS B N 1
ATOM 9376 C CA . HIS B 1 562 ? -0.917 -25.297 -47.781 1 81.31 562 HIS B CA 1
ATOM 9377 C C . HIS B 1 562 ? -0.474 -24.297 -46.719 1 81.31 562 HIS B C 1
ATOM 9379 O O . HIS B 1 562 ? -0.97 -23.156 -46.688 1 81.31 562 HIS B O 1
ATOM 9385 N N . GLY B 1 563 ? 0.264 -24.703 -45.781 1 88.38 563 GLY B N 1
ATOM 9386 C CA . GLY B 1 563 ? 0.853 -23.859 -44.75 1 88.38 563 GLY B CA 1
ATOM 9387 C C . GLY B 1 563 ? 2.365 -23.938 -44.719 1 88.38 563 GLY B C 1
ATOM 9388 O O . GLY B 1 563 ? 2.918 -24.906 -44.188 1 88.38 563 GLY B O 1
ATOM 9389 N N . ARG B 1 564 ? 3.004 -22.875 -45.25 1 91.69 564 ARG B N 1
ATOM 9390 C CA . ARG B 1 564 ? 4.461 -22.844 -45.281 1 91.69 564 ARG B CA 1
ATOM 9391 C C . ARG B 1 564 ? 5.027 -22.172 -44.031 1 91.69 564 ARG B C 1
ATOM 9393 O O . ARG B 1 564 ? 4.832 -20.984 -43.812 1 91.69 564 ARG B O 1
ATOM 9400 N N . PRO B 1 565 ? 5.777 -22.891 -43.188 1 94.88 565 PRO B N 1
ATOM 9401 C CA . PRO B 1 565 ? 6.293 -22.328 -41.938 1 94.88 565 PRO B CA 1
ATOM 9402 C C . PRO B 1 565 ? 7.574 -21.516 -42.156 1 94.88 565 PRO B C 1
ATOM 9404 O O . PRO B 1 565 ? 8.375 -21.844 -43.031 1 94.88 565 PRO B O 1
ATOM 9407 N N . SER B 1 566 ? 7.75 -20.516 -41.406 1 93.06 566 SER B N 1
ATOM 9408 C CA . SER B 1 566 ? 8.953 -19.688 -41.438 1 93.06 566 SER B CA 1
ATOM 9409 C C . SER B 1 566 ? 9.594 -19.609 -40.062 1 93.06 566 SER B C 1
ATOM 9411 O O . SER B 1 566 ? 10.398 -20.469 -39.688 1 93.06 566 SER B O 1
ATOM 9413 N N . GLY B 1 567 ? 9.078 -18.719 -39.188 1 95.25 567 GLY B N 1
ATOM 9414 C CA . GLY B 1 567 ? 9.641 -18.547 -37.875 1 95.25 567 GLY B CA 1
ATOM 9415 C C . GLY B 1 567 ? 9.062 -19.5 -36.844 1 95.25 567 GLY B C 1
ATOM 9416 O O . GLY B 1 567 ? 7.945 -20 -37 1 95.25 567 GLY B O 1
ATOM 9417 N N . VAL B 1 568 ? 9.898 -19.766 -35.781 1 96.94 568 VAL B N 1
ATOM 9418 C CA . VAL B 1 568 ? 9.453 -20.641 -34.688 1 96.94 568 VAL B CA 1
ATOM 9419 C C . VAL B 1 568 ? 10.055 -20.172 -33.375 1 96.94 568 VAL B C 1
ATOM 9421 O O . VAL B 1 568 ? 11.18 -19.672 -33.344 1 96.94 568 VAL B O 1
ATOM 9424 N N . CYS B 1 569 ? 9.258 -20.281 -32.406 1 96.44 569 CYS B N 1
ATOM 9425 C CA . CYS B 1 569 ? 9.758 -20 -31.047 1 96.44 569 CYS B CA 1
ATOM 9426 C C . CYS B 1 569 ? 9 -20.828 -30.016 1 96.44 569 CYS B C 1
ATOM 9428 O O . CYS B 1 569 ? 7.996 -21.469 -30.344 1 96.44 569 CYS B O 1
ATOM 9430 N N . CYS B 1 570 ? 9.547 -20.953 -28.875 1 95.81 570 CYS B N 1
ATOM 9431 C CA . CYS B 1 570 ? 8.914 -21.672 -27.781 1 95.81 570 CYS B CA 1
ATOM 9432 C C . CYS B 1 570 ? 8.625 -20.734 -26.609 1 95.81 570 CYS B C 1
ATOM 9434 O O . CYS B 1 570 ? 9.352 -19.766 -26.391 1 95.81 570 CYS B O 1
ATOM 9436 N N . ASP B 1 571 ? 7.551 -21.031 -25.969 1 93.38 571 ASP B N 1
ATOM 9437 C CA . ASP B 1 571 ? 7.309 -20.266 -24.75 1 93.38 571 ASP B CA 1
ATOM 9438 C C . ASP B 1 571 ? 8 -20.906 -23.547 1 93.38 571 ASP B C 1
ATOM 9440 O O . ASP B 1 571 ? 8.727 -21.891 -23.703 1 93.38 571 ASP B O 1
ATOM 9444 N N . ASP B 1 572 ? 7.809 -20.359 -22.359 1 89.56 572 ASP B N 1
ATOM 9445 C CA . ASP B 1 572 ? 8.5 -20.812 -21.156 1 89.56 572 ASP B CA 1
ATOM 9446 C C . ASP B 1 572 ? 8.086 -22.219 -20.766 1 89.56 572 ASP B C 1
ATOM 9448 O O . ASP B 1 572 ? 8.844 -22.938 -20.109 1 89.56 572 ASP B O 1
ATOM 9452 N N . ALA B 1 573 ? 6.914 -22.547 -21.219 1 91.56 573 ALA B N 1
ATOM 9453 C CA . ALA B 1 573 ? 6.406 -23.859 -20.859 1 91.56 573 ALA B CA 1
ATOM 9454 C C . ALA B 1 573 ? 6.867 -24.922 -21.859 1 91.56 573 ALA B C 1
ATOM 9456 O O . ALA B 1 573 ? 6.77 -26.125 -21.609 1 91.56 573 ALA B O 1
ATOM 9457 N N . GLY B 1 574 ? 7.332 -24.453 -22.953 1 93.5 574 GLY B N 1
ATOM 9458 C CA . GLY B 1 574 ? 7.855 -25.375 -23.953 1 93.5 574 GLY B CA 1
ATOM 9459 C C . GLY B 1 574 ? 6.941 -25.547 -25.156 1 93.5 574 GLY B C 1
ATOM 9460 O O . GLY B 1 574 ? 7.273 -26.266 -26.094 1 93.5 574 GLY B O 1
ATOM 9461 N N . ASP B 1 575 ? 5.793 -24.938 -25.109 1 95.69 575 ASP B N 1
ATOM 9462 C CA . ASP B 1 575 ? 4.938 -24.984 -26.297 1 95.69 575 ASP B CA 1
ATOM 9463 C C . ASP B 1 575 ? 5.605 -24.312 -27.484 1 95.69 575 ASP B C 1
ATOM 9465 O O . ASP B 1 575 ? 6.418 -23.391 -27.312 1 95.69 575 ASP B O 1
ATOM 9469 N N . ILE B 1 576 ? 5.207 -24.688 -28.656 1 96.94 576 ILE B N 1
ATOM 9470 C CA . ILE B 1 576 ? 5.863 -24.234 -29.875 1 96.94 576 ILE B CA 1
ATOM 9471 C C . ILE B 1 576 ? 4.906 -23.359 -30.688 1 96.94 576 ILE B C 1
ATOM 9473 O O . ILE B 1 576 ? 3.74 -23.703 -30.875 1 96.94 576 ILE B O 1
ATOM 9477 N N . TYR B 1 577 ? 5.402 -22.297 -31.109 1 97.25 577 TYR B N 1
ATOM 9478 C CA . TYR B 1 577 ? 4.652 -21.375 -31.938 1 97.25 577 TYR B CA 1
ATOM 9479 C C . TYR B 1 577 ? 5.352 -21.156 -33.281 1 97.25 577 TYR B C 1
ATOM 9481 O O . TYR B 1 577 ? 6.562 -20.922 -33.312 1 97.25 577 TYR B O 1
ATOM 9489 N N . VAL B 1 578 ? 4.551 -21.188 -34.344 1 96.94 578 VAL B N 1
ATOM 9490 C CA . VAL B 1 578 ? 5.137 -21.172 -35.656 1 96.94 578 VAL B CA 1
ATOM 9491 C C . VAL B 1 578 ? 4.375 -20.188 -36.562 1 96.94 578 VAL B C 1
ATOM 9493 O O . VAL B 1 578 ? 3.141 -20.188 -36.562 1 96.94 578 VAL B O 1
ATOM 9496 N N . SER B 1 579 ? 5.125 -19.344 -37.219 1 95.56 579 SER B N 1
ATOM 9497 C CA . SER B 1 579 ? 4.52 -18.516 -38.25 1 95.56 579 SER B CA 1
ATOM 9498 C C . SER B 1 579 ? 4.305 -19.297 -39.531 1 95.56 579 SER B C 1
ATOM 9500 O O . SER B 1 579 ? 5.227 -19.938 -40.031 1 95.56 579 SER B O 1
ATOM 9502 N N . VAL B 1 580 ? 3.125 -19.203 -40 1 93.38 580 VAL B N 1
ATOM 9503 C CA . VAL B 1 580 ? 2.777 -19.984 -41.188 1 93.38 580 VAL B CA 1
ATOM 9504 C C . VAL B 1 580 ? 2.146 -19.062 -42.25 1 93.38 580 VAL B C 1
ATOM 9506 O O . VAL B 1 580 ? 1.217 -18.312 -41.938 1 93.38 580 VAL B O 1
ATOM 9509 N N . ASP B 1 581 ? 2.732 -19.125 -43.438 1 88.69 581 ASP B N 1
ATOM 9510 C CA . ASP B 1 581 ? 2.154 -18.406 -44.562 1 88.69 581 ASP B CA 1
ATOM 9511 C C . ASP B 1 581 ? 1.134 -19.266 -45.312 1 88.69 581 ASP B C 1
ATOM 9513 O O . ASP B 1 581 ? 1.466 -20.359 -45.781 1 88.69 581 ASP B O 1
ATOM 9517 N N . SER B 1 582 ? -0.118 -18.859 -45.219 1 76.69 582 SER B N 1
ATOM 9518 C CA . SER B 1 582 ? -1.169 -19.625 -45.875 1 76.69 582 SER B CA 1
ATOM 9519 C C . SER B 1 582 ? -1.71 -18.875 -47.094 1 76.69 582 SER B C 1
ATOM 9521 O O . SER B 1 582 ? -1.819 -17.641 -47.062 1 76.69 582 SER B O 1
ATOM 9523 N N . GLU B 1 583 ? -1.534 -19.359 -48.406 1 65.25 583 GLU B N 1
ATOM 9524 C CA . GLU B 1 583 ? -2.027 -18.734 -49.625 1 65.25 583 GLU B CA 1
ATOM 9525 C C . GLU B 1 583 ? -3.543 -18.562 -49.594 1 65.25 583 GLU B C 1
ATOM 9527 O O . GLU B 1 583 ? -4.078 -17.625 -50.188 1 65.25 583 GLU B O 1
ATOM 9532 N N . GLU B 1 584 ? -4.148 -19.625 -49.188 1 55.06 584 GLU B N 1
ATOM 9533 C CA . GLU B 1 584 ? -5.594 -19.609 -49.406 1 55.06 584 GLU B CA 1
ATOM 9534 C C . GLU B 1 584 ? -6.281 -18.641 -48.469 1 55.06 584 GLU B C 1
ATOM 9536 O O . GLU B 1 584 ? -7.316 -18.062 -48.781 1 55.06 584 GLU B O 1
ATOM 9541 N N . PHE B 1 585 ? -5.816 -18.797 -47.312 1 57.34 585 PHE B N 1
ATOM 9542 C CA . PHE B 1 585 ? -6.566 -17.953 -46.406 1 57.34 585 PHE B CA 1
ATOM 9543 C C . PHE B 1 585 ? -5.984 -16.547 -46.375 1 57.34 585 PHE B C 1
ATOM 9545 O O . PHE B 1 585 ? -4.918 -16.297 -46.969 1 57.34 585 PHE B O 1
ATOM 9552 N N . GLU B 1 586 ? -6.828 -15.531 -46.094 1 61.47 586 GLU B N 1
ATOM 9553 C CA . GLU B 1 586 ? -6.668 -14.086 -46.031 1 61.47 586 GLU B CA 1
ATOM 9554 C C . GLU B 1 586 ? -5.406 -13.695 -45.281 1 61.47 586 GLU B C 1
ATOM 9556 O O . GLU B 1 586 ? -5.379 -12.68 -44.594 1 61.47 586 GLU B O 1
ATOM 9561 N N . GLY B 1 587 ? -4.32 -14.641 -45.281 1 76.81 587 GLY B N 1
ATOM 9562 C CA . GLY B 1 587 ? -3.07 -14.094 -44.781 1 76.81 587 GLY B CA 1
ATOM 9563 C C . GLY B 1 587 ? -2.297 -15.062 -43.906 1 76.81 587 GLY B C 1
ATOM 9564 O O . GLY B 1 587 ? -2.609 -16.25 -43.875 1 76.81 587 GLY B O 1
ATOM 9565 N N . GLY B 1 588 ? -1.224 -14.742 -43.375 1 88.62 588 GLY B N 1
ATOM 9566 C CA . GLY B 1 588 ? -0.35 -15.492 -42.469 1 88.62 588 GLY B CA 1
ATOM 9567 C C . GLY B 1 588 ? -0.975 -15.773 -41.125 1 88.62 588 GLY B C 1
ATOM 9568 O O . GLY B 1 588 ? -1.891 -15.062 -40.688 1 88.62 588 GLY B O 1
ATOM 9569 N N . GLU B 1 589 ? -0.6 -16.875 -40.562 1 92.25 589 GLU B N 1
ATOM 9570 C CA . GLU B 1 589 ? -1.101 -17.297 -39.25 1 92.25 589 GLU B CA 1
ATOM 9571 C C . GLU B 1 589 ? 0.044 -17.703 -38.344 1 92.25 589 GLU B C 1
ATOM 9573 O O . GLU B 1 589 ? 1.173 -17.906 -38.781 1 92.25 589 GLU B O 1
ATOM 9578 N N . VAL B 1 590 ? -0.29 -17.719 -37.094 1 95.12 590 VAL B N 1
ATOM 9579 C CA . VAL B 1 590 ? 0.614 -18.312 -36.125 1 95.12 590 VAL B CA 1
ATOM 9580 C C . VAL B 1 590 ? -0.029 -19.562 -35.531 1 95.12 590 VAL B C 1
ATOM 9582 O O . VAL B 1 590 ? -1.111 -19.5 -34.938 1 95.12 590 VAL B O 1
ATOM 9585 N N . HIS B 1 591 ? 0.649 -20.703 -35.688 1 95.06 591 HIS B N 1
ATOM 9586 C CA . HIS B 1 591 ? 0.169 -21.984 -35.188 1 95.06 591 HIS B CA 1
ATOM 9587 C C . HIS B 1 591 ? 0.752 -22.266 -33.781 1 95.06 591 HIS B C 1
ATOM 9589 O O . HIS B 1 591 ? 1.871 -21.844 -33.5 1 95.06 591 HIS B O 1
ATOM 9595 N N . HIS B 1 592 ? -0.029 -22.953 -33.062 1 95.75 592 HIS B N 1
ATOM 9596 C CA . HIS B 1 592 ? 0.351 -23.391 -31.703 1 95.75 592 HIS B CA 1
ATOM 9597 C C . HIS B 1 592 ? 0.422 -24.906 -31.609 1 95.75 592 HIS B C 1
ATOM 9599 O O . HIS B 1 592 ? -0.533 -25.594 -31.969 1 95.75 592 HIS B O 1
ATOM 9605 N N . TYR B 1 593 ? 1.631 -25.438 -31.109 1 95.31 593 TYR B N 1
ATOM 9606 C CA . TYR B 1 593 ? 1.847 -26.859 -30.938 1 95.31 593 TYR B CA 1
ATOM 9607 C C . TYR B 1 593 ? 2.342 -27.172 -29.531 1 95.31 593 TYR B C 1
ATOM 9609 O O . TYR B 1 593 ? 2.979 -26.344 -28.891 1 95.31 593 TYR B O 1
ATOM 9617 N N . THR B 1 594 ? 2.068 -28.375 -29.094 1 93.31 594 THR B N 1
ATOM 9618 C CA . THR B 1 594 ? 2.707 -28.875 -27.891 1 93.31 594 THR B CA 1
ATOM 9619 C C . THR B 1 594 ? 4.164 -29.234 -28.156 1 93.31 594 THR B C 1
ATOM 9621 O O . THR B 1 594 ? 4.598 -29.281 -29.312 1 93.31 594 THR B O 1
ATOM 9624 N N . PRO B 1 595 ? 4.934 -29.484 -27.109 1 93.31 595 PRO B N 1
ATOM 9625 C CA . PRO B 1 595 ? 6.332 -29.875 -27.312 1 93.31 595 PRO B CA 1
ATOM 9626 C C . PRO B 1 595 ? 6.469 -31.203 -28.031 1 93.31 595 PRO B C 1
ATOM 9628 O O . PRO B 1 595 ? 7.535 -31.516 -28.562 1 93.31 595 PRO B O 1
ATOM 9631 N N . GLU B 1 596 ? 5.426 -31.984 -28.047 1 88.94 596 GLU B N 1
ATOM 9632 C CA . GLU B 1 596 ? 5.441 -33.281 -28.734 1 88.94 596 GLU B CA 1
ATOM 9633 C C . GLU B 1 596 ? 4.977 -33.156 -30.172 1 88.94 596 GLU B C 1
ATOM 9635 O O . GLU B 1 596 ? 4.93 -34.125 -30.906 1 88.94 596 GLU B O 1
ATOM 9640 N N . GLY B 1 597 ? 4.672 -31.922 -30.594 1 91.88 597 GLY B N 1
ATOM 9641 C CA . GLY B 1 597 ? 4.332 -31.672 -31.984 1 91.88 597 GLY B CA 1
ATOM 9642 C C . GLY B 1 597 ? 2.85 -31.828 -32.281 1 91.88 597 GLY B C 1
ATOM 9643 O O . GLY B 1 597 ? 2.451 -32.031 -33.438 1 91.88 597 GLY B O 1
ATOM 9644 N N . VAL B 1 598 ? 2.049 -31.812 -31.266 1 90.19 598 VAL B N 1
ATOM 9645 C CA . VAL B 1 598 ? 0.604 -31.906 -31.453 1 90.19 598 VAL B CA 1
ATOM 9646 C C . VAL B 1 598 ? 0.015 -30.516 -31.703 1 90.19 598 VAL B C 1
ATOM 9648 O O . VAL B 1 598 ? 0.259 -29.594 -30.938 1 90.19 598 VAL B O 1
ATOM 9651 N N . PHE B 1 599 ? -0.786 -30.375 -32.75 1 93.19 599 PHE B N 1
ATOM 9652 C CA . PHE B 1 599 ? -1.4 -29.109 -33.094 1 93.19 599 PHE B CA 1
ATOM 9653 C C . PHE B 1 599 ? -2.516 -28.75 -32.125 1 93.19 599 PHE B C 1
ATOM 9655 O O . PHE B 1 599 ? -3.438 -29.547 -31.906 1 93.19 599 PHE B O 1
ATOM 9662 N N . ILE B 1 600 ? -2.449 -27.641 -31.578 1 91.25 600 ILE B N 1
ATOM 9663 C CA . ILE B 1 600 ? -3.441 -27.188 -30.609 1 91.25 600 ILE B CA 1
ATOM 9664 C C . ILE B 1 600 ? -4.414 -26.219 -31.266 1 91.25 600 ILE B C 1
ATOM 9666 O O . ILE B 1 600 ? -5.629 -26.312 -31.062 1 91.25 600 ILE B O 1
ATOM 9670 N N . GLY B 1 601 ? -3.852 -25.219 -31.984 1 90.81 601 GLY B N 1
ATOM 9671 C CA . GLY B 1 601 ? -4.715 -24.25 -32.656 1 90.81 601 GLY B CA 1
ATOM 9672 C C . GLY B 1 601 ? -3.953 -23.078 -33.219 1 90.81 601 GLY B C 1
ATOM 9673 O O . GLY B 1 601 ? -2.734 -23.156 -33.406 1 90.81 601 GLY B O 1
ATOM 9674 N N . ARG B 1 602 ? -4.754 -22.031 -33.625 1 91.38 602 ARG B N 1
ATOM 9675 C CA . ARG B 1 602 ? -4.219 -20.812 -34.219 1 91.38 602 ARG B CA 1
ATOM 9676 C C . ARG B 1 602 ? -4.285 -19.641 -33.219 1 91.38 602 ARG B C 1
ATOM 9678 O O . ARG B 1 602 ? -5.316 -19.438 -32.594 1 91.38 602 ARG B O 1
ATOM 9685 N N . VAL B 1 603 ? -3.176 -18.984 -33.125 1 91.81 603 VAL B N 1
ATOM 9686 C CA . VAL B 1 603 ? -3.051 -17.906 -32.125 1 91.81 603 VAL B CA 1
ATOM 9687 C C . VAL B 1 603 ? -3.346 -16.578 -32.812 1 91.81 603 VAL B C 1
ATOM 9689 O O . VAL B 1 603 ? -3.873 -15.656 -32.156 1 91.81 603 VAL B O 1
ATOM 9692 N N . ALA B 1 604 ? -2.951 -16.422 -34 1 89.88 604 ALA B N 1
ATOM 9693 C CA . ALA B 1 604 ? -3.146 -15.188 -34.75 1 89.88 604 ALA B CA 1
ATOM 9694 C C . ALA B 1 604 ? -3.482 -15.484 -36.219 1 89.88 604 ALA B C 1
ATOM 9696 O O . ALA B 1 604 ? -3.027 -16.484 -36.781 1 89.88 604 ALA B O 1
ATOM 9697 N N . ARG B 1 605 ? -4.328 -14.539 -36.719 1 87.56 605 ARG B N 1
ATOM 9698 C CA . ARG B 1 605 ? -4.723 -14.664 -38.125 1 87.56 605 ARG B CA 1
ATOM 9699 C C . ARG B 1 605 ? -4.641 -13.32 -38.844 1 87.56 605 ARG B C 1
ATOM 9701 O O . ARG B 1 605 ? -4.48 -12.281 -38.219 1 87.56 605 ARG B O 1
ATOM 9708 N N . GLY B 1 606 ? -4.656 -13.438 -40.125 1 85.38 606 GLY B N 1
ATOM 9709 C CA . GLY B 1 606 ? -4.73 -12.234 -40.938 1 85.38 606 GLY B CA 1
ATOM 9710 C C . GLY B 1 606 ? -3.416 -11.484 -41 1 85.38 606 GLY B C 1
ATOM 9711 O O . GLY B 1 606 ? -3.398 -10.258 -41.156 1 85.38 606 GLY B O 1
ATOM 9712 N N . LEU B 1 607 ? -2.359 -12.148 -40.812 1 88.94 607 LEU B N 1
ATOM 9713 C CA . LEU B 1 607 ? -1.046 -11.523 -40.906 1 88.94 607 LEU B CA 1
ATOM 9714 C C . LEU B 1 607 ? -0.602 -11.43 -42.375 1 88.94 607 LEU B C 1
ATOM 9716 O O . LEU B 1 607 ? -1.024 -12.234 -43.219 1 88.94 607 LEU B O 1
ATOM 9720 N N . HIS B 1 608 ? 0.163 -10.484 -42.688 1 87.44 608 HIS B N 1
ATOM 9721 C CA . HIS B 1 608 ? 0.613 -10.297 -44.062 1 87.44 608 HIS B CA 1
ATOM 9722 C C . HIS B 1 608 ? 1.654 -11.336 -44.469 1 87.44 608 HIS B C 1
ATOM 9724 O O . HIS B 1 608 ? 1.406 -12.172 -45.344 1 87.44 608 HIS B O 1
ATOM 9730 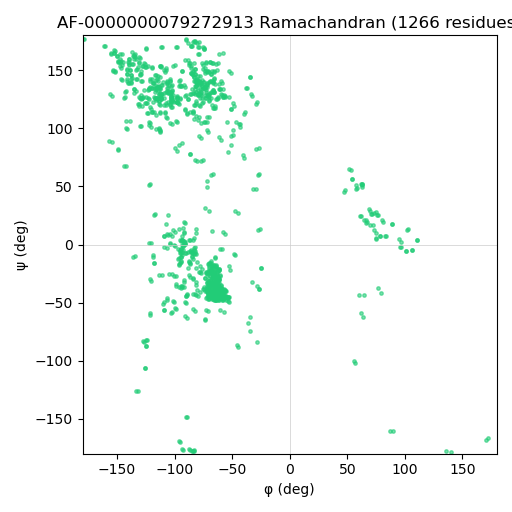N N . SER B 1 609 ? 2.754 -11.312 -43.844 1 88.75 609 SER B N 1
ATOM 9731 C CA . SER B 1 609 ? 3.84 -12.266 -44.031 1 88.75 609 SER B CA 1
ATOM 9732 C C . SER B 1 609 ? 4.637 -12.469 -42.75 1 88.75 609 SER B C 1
ATOM 9734 O O . SER B 1 609 ? 5.746 -11.961 -42.625 1 88.75 609 SER B O 1
ATOM 9736 N N . PRO B 1 610 ? 4.078 -13.32 -41.906 1 91.81 610 PRO B N 1
ATOM 9737 C CA . PRO B 1 610 ? 4.754 -13.484 -40.625 1 91.81 610 PRO B CA 1
ATOM 9738 C C . PRO B 1 610 ? 6.07 -14.25 -40.719 1 91.81 610 PRO B C 1
ATOM 9740 O O . PRO B 1 610 ? 6.16 -15.219 -41.5 1 91.81 610 PRO B O 1
ATOM 9743 N N . CYS B 1 611 ? 7.039 -13.805 -40.031 1 92.62 611 CYS B N 1
ATOM 9744 C CA . CYS B 1 611 ? 8.367 -14.406 -40.031 1 92.62 611 CYS B CA 1
ATOM 9745 C C . CYS B 1 611 ? 8.805 -14.742 -38.594 1 92.62 611 CYS B C 1
ATOM 9747 O O . CYS B 1 611 ? 8.203 -15.594 -37.938 1 92.62 611 CYS B O 1
ATOM 9749 N N . GLY B 1 612 ? 9.711 -13.977 -38.062 1 94.06 612 GLY B N 1
ATOM 9750 C CA . GLY B 1 612 ? 10.234 -14.258 -36.75 1 94.06 612 GLY B CA 1
ATOM 9751 C C . GLY B 1 612 ? 9.234 -13.984 -35.656 1 94.06 612 GLY B C 1
ATOM 9752 O O . GLY B 1 612 ? 8.383 -13.094 -35.781 1 94.06 612 GLY B O 1
ATOM 9753 N N . LEU B 1 613 ? 9.328 -14.766 -34.531 1 95.31 613 LEU B N 1
ATOM 9754 C CA . LEU B 1 613 ? 8.484 -14.609 -33.375 1 95.31 613 LEU B CA 1
ATOM 9755 C C . LEU B 1 613 ? 9.305 -14.758 -32.094 1 95.31 613 LEU B C 1
ATOM 9757 O O . LEU B 1 613 ? 10.328 -15.445 -32.062 1 95.31 613 LEU B O 1
ATOM 9761 N N . THR B 1 614 ? 8.859 -14.094 -31.156 1 95.75 614 THR B N 1
ATOM 9762 C CA . THR B 1 614 ? 9.461 -14.258 -29.828 1 95.75 614 THR B CA 1
ATOM 9763 C C . THR B 1 614 ? 8.469 -13.875 -28.734 1 95.75 614 THR B C 1
ATOM 9765 O O . THR B 1 614 ? 7.41 -13.32 -29.016 1 95.75 614 THR B O 1
ATOM 9768 N N . PHE B 1 615 ? 8.797 -14.289 -27.562 1 94.12 615 PHE B N 1
ATOM 9769 C CA . PHE B 1 615 ? 7.988 -13.914 -26.406 1 94.12 615 PHE B CA 1
ATOM 9770 C C . PHE B 1 615 ? 8.703 -12.883 -25.547 1 94.12 615 PHE B C 1
ATOM 9772 O O . PHE B 1 615 ? 9.922 -12.961 -25.375 1 94.12 615 PHE B O 1
ATOM 9779 N N . THR B 1 616 ? 7.938 -11.961 -25.094 1 91.44 616 THR B N 1
ATOM 9780 C CA . THR B 1 616 ? 8.477 -11.062 -24.094 1 91.44 616 THR B CA 1
ATOM 9781 C C . THR B 1 616 ? 8.484 -11.719 -22.719 1 91.44 616 THR B C 1
ATOM 9783 O O . THR B 1 616 ? 7.801 -12.727 -22.5 1 91.44 616 THR B O 1
ATOM 9786 N N . PRO B 1 617 ? 9.258 -11.117 -21.797 1 85.94 617 PRO B N 1
ATOM 9787 C CA . PRO B 1 617 ? 9.25 -11.68 -20.438 1 85.94 617 PRO B CA 1
ATOM 9788 C C . PRO B 1 617 ? 7.875 -11.625 -19.781 1 85.94 617 PRO B C 1
ATOM 9790 O O . PRO B 1 617 ? 7.582 -12.414 -18.891 1 85.94 617 PRO B O 1
ATOM 9793 N N . SER B 1 618 ? 6.977 -10.773 -20.234 1 83.88 618 SER B N 1
ATOM 9794 C CA . SER B 1 618 ? 5.633 -10.641 -19.672 1 83.88 618 SER B CA 1
ATOM 9795 C C . SER B 1 618 ? 4.684 -11.672 -20.281 1 83.88 618 SER B C 1
ATOM 9797 O O . SER B 1 618 ? 3.545 -11.812 -19.828 1 83.88 618 SER B O 1
ATOM 9799 N N . GLY B 1 619 ? 5.164 -12.297 -21.312 1 88.12 619 GLY B N 1
ATOM 9800 C CA . GLY B 1 619 ? 4.359 -13.367 -21.875 1 88.12 619 GLY B CA 1
ATOM 9801 C C . GLY B 1 619 ? 3.619 -12.961 -23.141 1 88.12 619 GLY B C 1
ATOM 9802 O O . GLY B 1 619 ? 2.758 -13.695 -23.625 1 88.12 619 GLY B O 1
ATOM 9803 N N . ASP B 1 620 ? 3.961 -11.852 -23.688 1 92.19 620 ASP B N 1
ATOM 9804 C CA . ASP B 1 620 ? 3.357 -11.414 -24.938 1 92.19 620 ASP B CA 1
ATOM 9805 C C . ASP B 1 620 ? 4.086 -12.016 -26.141 1 92.19 620 ASP B C 1
ATOM 9807 O O . ASP B 1 620 ? 5.309 -12.18 -26.109 1 92.19 620 ASP B O 1
ATOM 9811 N N . LEU B 1 621 ? 3.328 -12.25 -27.141 1 95.75 621 LEU B N 1
ATOM 9812 C CA . LEU B 1 621 ? 3.889 -12.781 -28.375 1 95.75 621 LEU B CA 1
ATOM 9813 C C . LEU B 1 621 ? 4.164 -11.656 -29.375 1 95.75 621 LEU B C 1
ATOM 9815 O O . LEU B 1 621 ? 3.26 -10.891 -29.703 1 95.75 621 LEU B O 1
ATOM 9819 N N . VAL B 1 622 ? 5.41 -11.516 -29.781 1 95.62 622 VAL B N 1
ATOM 9820 C CA . VAL B 1 622 ? 5.816 -10.516 -30.766 1 95.62 622 VAL B CA 1
ATOM 9821 C C . VAL B 1 622 ? 6.039 -11.188 -32.125 1 95.62 622 VAL B C 1
ATOM 9823 O O . VAL B 1 622 ? 6.781 -12.164 -32.219 1 95.62 622 VAL B O 1
ATOM 9826 N N . VAL B 1 623 ? 5.41 -10.664 -33.125 1 95.12 623 VAL B N 1
ATOM 9827 C CA . VAL B 1 623 ? 5.492 -11.266 -34.469 1 95.12 623 VAL B CA 1
ATOM 9828 C C . VAL B 1 623 ? 5.977 -10.219 -35.469 1 95.12 623 VAL B C 1
ATOM 9830 O O . VAL B 1 623 ? 5.379 -9.148 -35.594 1 95.12 623 VAL B O 1
ATOM 9833 N N . ALA B 1 624 ? 7.094 -10.539 -36.125 1 93.81 624 ALA B N 1
ATOM 9834 C CA . ALA B 1 624 ? 7.508 -9.727 -37.25 1 93.81 624 ALA B CA 1
ATOM 9835 C C . ALA B 1 624 ? 6.66 -10.031 -38.5 1 93.81 624 ALA B C 1
ATOM 9837 O O . ALA B 1 624 ? 6.598 -11.172 -38.938 1 93.81 624 ALA B O 1
ATOM 9838 N N . ASP B 1 625 ? 6.02 -9.078 -39.031 1 90.62 625 ASP B N 1
ATOM 9839 C CA . ASP B 1 625 ? 5.09 -9.258 -40.156 1 90.62 625 ASP B CA 1
ATOM 9840 C C . ASP B 1 625 ? 5.516 -8.438 -41.344 1 90.62 625 ASP B C 1
ATOM 9842 O O . ASP B 1 625 ? 4.719 -7.672 -41.906 1 90.62 625 ASP B O 1
ATOM 9846 N N . GLU B 1 626 ? 6.723 -8.555 -41.75 1 86.38 626 GLU B N 1
ATOM 9847 C CA . GLU B 1 626 ? 7.371 -7.988 -42.906 1 86.38 626 GLU B CA 1
ATOM 9848 C C . GLU B 1 626 ? 7.395 -6.465 -42.875 1 86.38 626 GLU B C 1
ATOM 9850 O O . GLU B 1 626 ? 8.461 -5.855 -42.75 1 86.38 626 GLU B O 1
ATOM 9855 N N . VAL B 1 627 ? 6.125 -5.828 -42.812 1 84.38 627 VAL B N 1
ATOM 9856 C CA . VAL B 1 627 ? 6.09 -4.371 -42.875 1 84.38 627 VAL B CA 1
ATOM 9857 C C . VAL B 1 627 ? 5.715 -3.805 -41.531 1 84.38 627 VAL B C 1
ATOM 9859 O O . VAL B 1 627 ? 5.668 -2.586 -41.344 1 84.38 627 VAL B O 1
ATOM 9862 N N . SER B 1 628 ? 5.457 -4.648 -40.625 1 87.81 628 SER B N 1
ATOM 9863 C CA . SER B 1 628 ? 5.09 -4.227 -39.281 1 87.81 628 SER B CA 1
ATOM 9864 C C . SER B 1 628 ? 5.465 -5.285 -38.25 1 87.81 628 SER B C 1
ATOM 9866 O O . SER B 1 628 ? 5.887 -6.387 -38.625 1 87.81 628 SER B O 1
ATOM 9868 N N . VAL B 1 629 ? 5.445 -4.84 -37.094 1 90.94 629 VAL B N 1
ATOM 9869 C CA . VAL B 1 629 ? 5.609 -5.742 -35.969 1 90.94 629 VAL B CA 1
ATOM 9870 C C . VAL B 1 629 ? 4.352 -5.727 -35.094 1 90.94 629 VAL B C 1
ATOM 9872 O O . VAL B 1 629 ? 3.861 -4.66 -34.719 1 90.94 629 VAL B O 1
ATOM 9875 N N . LYS B 1 630 ? 3.816 -6.898 -34.844 1 92.81 630 LYS B N 1
ATOM 9876 C CA . LYS B 1 630 ? 2.578 -7.012 -34.062 1 92.81 630 LYS B CA 1
ATOM 9877 C C . LYS B 1 630 ? 2.818 -7.715 -32.75 1 92.81 630 LYS B C 1
ATOM 9879 O O . LYS B 1 630 ? 3.555 -8.703 -32.688 1 92.81 630 LYS B O 1
ATOM 9884 N N . ILE B 1 631 ? 2.25 -7.18 -31.75 1 93.12 631 ILE B N 1
ATOM 9885 C CA . ILE B 1 631 ? 2.354 -7.758 -30.406 1 93.12 631 ILE B CA 1
ATOM 9886 C C . ILE B 1 631 ? 0.989 -8.281 -29.969 1 93.12 631 ILE B C 1
ATOM 9888 O O . ILE B 1 631 ? -0 -7.547 -29.984 1 93.12 631 ILE B O 1
ATOM 9892 N N . PHE B 1 632 ? 0.984 -9.578 -29.578 1 94.75 632 PHE B N 1
ATOM 9893 C CA . PHE B 1 632 ? -0.238 -10.227 -29.125 1 94.75 632 PHE B CA 1
ATOM 9894 C C . PHE B 1 632 ? -0.165 -10.531 -27.641 1 94.75 632 PHE B C 1
ATOM 9896 O O . PHE B 1 632 ? 0.87 -10.977 -27.141 1 94.75 632 PHE B O 1
ATOM 9903 N N . GLN B 1 633 ? -1.231 -10.266 -27 1 92.06 633 GLN B N 1
ATOM 9904 C CA . GLN B 1 633 ? -1.32 -10.539 -25.578 1 92.06 633 GLN B CA 1
ATOM 9905 C C . GLN B 1 633 ? -2.186 -11.766 -25.297 1 92.06 633 GLN B C 1
ATOM 9907 O O . GLN B 1 633 ? -3.25 -11.922 -25.891 1 92.06 633 GLN B O 1
ATOM 9912 N N . ARG B 1 634 ? -1.598 -12.562 -24.406 1 89.44 634 ARG B N 1
ATOM 9913 C CA . ARG B 1 634 ? -2.322 -13.75 -23.969 1 89.44 634 ARG B CA 1
ATOM 9914 C C . ARG B 1 634 ? -3.318 -13.398 -22.859 1 89.44 634 ARG B C 1
ATOM 9916 O O . ARG B 1 634 ? -2.945 -12.828 -21.844 1 89.44 634 ARG B O 1
ATOM 9923 N N . MET B 1 635 ? -4.66 -13.641 -23.078 1 81.31 635 MET B N 1
ATOM 9924 C CA . MET B 1 635 ? -5.691 -13.305 -22.094 1 81.31 635 MET B CA 1
ATOM 9925 C C . MET B 1 635 ? -6.113 -14.547 -21.312 1 81.31 635 MET B C 1
ATOM 9927 O O . MET B 1 635 ? -6.086 -15.656 -21.844 1 81.31 635 MET B O 1
#

Sequence (1270 aa):
MAEAAAKSVLGTISRGHLECPICCCRFTDPKLLDCLHSCCLNCLDELISRQQPKAGEITCPFCRRVTAVPDTGLQGLPNCFFLSSLVDEFNKQERLLGDAPADTRSCEECDEGLEAVSRCLDCDGNICQKCLDVHRKLKSTKKHRIVNFDQSRSQVPLADLRKKDWLQCHKHTNQELCFYCETCETLACAKCAALDHRTAEHEYREVPDAIRSYRQDVSESLRKFEQSREEFKVADDSLQHARNRLRIMVARACKDITAKEREEIAKIRNKSRLLRDEVKHIGKERDRKFEEVQKNNRDKVERAEQIVATVNDLMQQADDFELLDLKPKVMHNLEFKEELKLEQAQHELSFIGIKCQDVVANTSLGEVLLEEKWQLKEVLDEDSGDGQYKSAEGVACLSNDDLAITDTGKQQLKIVNSAGGKTPVGWDILNDPCGVVVSGDDVLLVTDKMHVKVFDSSLEFIRQFTPSHNDTGQDSESCLTGIAVDEKNRIAVADSGRKLISLHMLDGSLMKTIPHEMVGYGLAVGIKERLIFTNYSNERLICITYTGEGVFSVSTSCVKQHGRPSGVCCDDAGDIYVSVDSEEFEGGEVHHYTPEGVFIGRVAR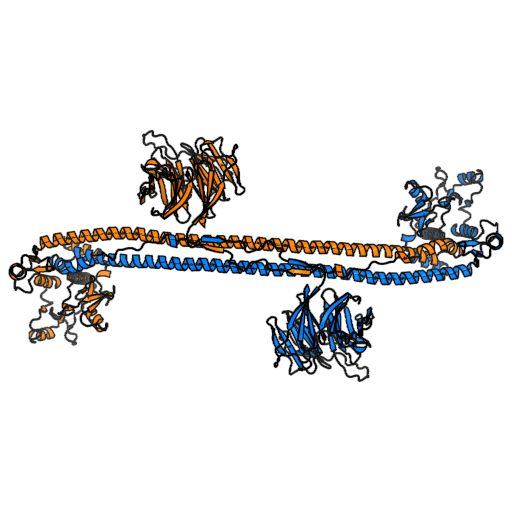GLHSPCGLTFTPSGDLVVADEVSVKIFQRMMAEAAAKSVLGTISRGHLECPICCCRFTDPKLLDCLHSCCLNCLDELISRQQPKAGEITCPFCRRVTAVPDTGLQGLPNCFFLSSLVDEFNKQERLLGDAPADTRSCEECDEGLEAVSRCLDCDGNICQKCLDVHRKLKSTKKHRIVNFDQSRSQVPLADLRKKDWLQCHKHTNQELCFYCETCETLACAKCAALDHRTAEHEYREVPDAIRSYRQDVSESLRKFEQSREEFKVADDSLQHARNRLRIMVARACKDITAKEREEIAKIRNKSRLLRDEVKHIGKERDRKFEEVQKNNRDKVERAEQIVATVNDLMQQADDFELLDLKPKVMHNLEFKEELKLEQAQHELSFIGIKCQDVVANTSLGEVLLEEKWQLKEVLDEDSGDGQYKSAEGVACLSNDDLAITDTGKQQLKIVNSAGGKTPVGWDILNDPCGVVVSGDDVLLVTDKMHVKVFDSSLEFIRQFTPSHNDTGQDSESCLTGIAVDEKNRIAVADSGRKLISLHMLDGSLMKTIPHEMVGYGLAVGIKERLIFTNYSNERLICITYTGEGVFSVSTSCVKQHGRPSGVCCDDAGDIYVSVDSEEFEGGEVHHYTPEGVFIGRVARGLHSPCGLTFTPSGDLVVADEVSVKIFQRM

Nearest PDB structures (foldseek):
  7qrw-assembly1_A  TM=8.247E-01  e=8.444E-16  Homo sapiens
  7qrv-assembly2_B  TM=8.009E-01  e=4.186E-16  Homo sapiens
  6fpt-assembly2_B  TM=7.863E-01  e=1.897E-15  Danio rerio
  3dr2-assembly1_B  TM=7.897E-01  e=3.256E-12  Xanthomonas campestris pv. campestris
  3dr2-assembly1_A  TM=7.817E-01  e=3.141E-11  Xanthomonas campestris pv. campestris

Secondary structure (DSSP, 8-state):
-HHHHHHHHHHHS-GGGGB-TTT-SB-SSEEE-TTS-EEEHHHHHHHHHHS---TTEEE-TTT--EEEPPTT-GGGSPB-HHHHHHHHHHHHHHHHTT-S-----B-SSSSS-PBEEEEETTTTEEEEHHHHHHHHHSTTTTTS-EEESS--S----HHHHHHHHHTB-SSSTT-BEEEEETTTTEEEEHHHHHHTS-STT--EEEHHHHHHHHHHHHHHHHHHHHHHHHHHHHHHHHHHHHHHHHHHHHHHHHHHHHHHHHHHHHHHHHHHHHHHHHHHHHHHHHHHHHHHHHHHHHHHHHHHHHHHHHHHHHHHHS-HHHHHHHHHHHHHHH--TTTT-PPPP-GGGG--EEEE---B-SS-SEEEE-S--EEEEEEE---SSTTS-S-EEEEEE-TTS-EEEEETTTTEEEEE-TT--EEEE-TTT-SSEEEEEE-TT--EEEEETTEEEEE-TTS-EEEEE------SS--PPP-EEEEEE-TT-PEEEEETTTTEEEEE-TTS-EEEEEE-TT--S-EEE-TTSEEEEEETTTTEEEEEETT--EEEEEE-PBTTB-EEEEEEEE-TT--EEEEEEESSSSSEEEEEE-TT--EEEEEEEEESS---EEE-TTSPEEEEEBTEEEEEEE-/-HHHHHHHHHHHS-GGGGB-TTT-SB-SSEEE-TTS-EEEHHHHHHHHHHS---TTEEE-TTT--EEEPPTT-GGGSPB-HHHHHHHHHHHHHHHHTT-S-----B-SSSSS-PBEEEEETTTTEEEEHHHHHHHHHSTTTTTS-EEESS--S----HHHHHHHHHTB-SSSTT-BEEEEETTTTEEEEHHHHHHTS-STT--EEEHHHHHHHHHHHHHHHHHHHHHHHHHHHHHHHHHHHHHHHHHHHHHHHHHHHHHHHHHHHHHHHHHHHHHHHHHHHHHHHHHHHHHHHHHHHHHHHHHHHHHHHHHHHHHHHS-HHHHHHHHHHHHHHT--TTTT-PPPP-GGGG--EEEE---B-SS-SEEEE-S--EEEEEEE---SSTTS-S-EEEEEE-TTS-EEEEETTTTEEEEE-TT--EEEE-TTT-SSEEEEEE-TT--EEEEETTEEEEE-TTS-EEEEE------SS--PPP-EEEEEE-TT-PEEEEETTTTEEEEE-TTS-EEEEEE-TT--S-EEE-TTSEEEEEETTTTEEEEEETT--EEEEEE-PBTTB-EEEEEEEE-TT--EEEEEEESSSSSEEEEEE-TT--EEEEEEEEESS---EEE-TTSPEEEEEBTEEEEEEE-

pLDDT: mean 82.69, std 15.01, range [22.83, 98.38]